Protein AF-0000000074146280 (afdb_homodimer)

Nearest PDB structures (foldseek):
  1ot5-assembly2_B  TM=9.750E-01  e=2.712E-62  Saccharomyces cerevisiae
  4z2a-assembly1_A  TM=9.527E-01  e=1.384E-57  Homo sapiens
  6eqv-assembly1_A  TM=9.516E-01  e=1.555E-57  Homo sapiens
  1p8j-assembly1_A  TM=9.458E-01  e=7.133E-56  Mus musculus
  3wiu-assembly4_A  TM=6.210E-01  e=8.962E-17  Thermococcus kodakarensis KOD1

Secondary structure (DSSP, 8-state):
--HHHHHHHHHHHTTT------GGG-SEEEEEEEE-TT--HHHHHHHHTSEEEEEETTEEEEEEEEEEHHHHTT----GGGSPTTEEEEEE---B--EE--------HHHHHHHHHHT---TTGGG-TTT--SSSTT-S---HHHHHTT-S-TT-EEEEEES---TTSTTTGGGB-STT-EETTTTBS-----STTTTHHHHHHHHHH--SSSSS---SSTT-EEEEEE-TTS-B-HHHHHHHHHTTTTT--EEEE-EES--SS---B---HHHHHHHHHHHHHTTTTT--EEEEE--S-GGGT--GGGBTTTT-TTEEEEEEE-TTSPPPTTPPP-TT--EEEE--BTTB-EEEE-STT-EEEEE-SHHHHHHHHHHHHHHHHHH-TT--HHHHHHHHHHH-B---STTHHHHHTT-B--HHHHHHHHHTPPPPPPEEEEE---EEEEEE----SSSS-EEEEEEEEE-HHHHHHHTEEEEEEEEEEEEE-BS-GGGEEEEEE-TT--EEEEE---TT---SS-EEEEEEEE-TTTT----EEEEEEEEETTTTSS-BEEEEEEEEEEEEESSTTS-----S-TTS------S--------EE--------------------------------------------TT----------------------GGGGGGSGGGTTHHHHHHHTT---------------TT----/--HHHHHHHHHHHTTT------GGG-SEEEEEEEE-TT--HHHHHHHHTSEEEEEETTEEEEEEEEEEHHHHTT----GGGSPTTEEEEEE---B--EE--------HHHHHHHHHHT---GGGGG-TTT--SSSTT-S---HHHHHTT-S-TT-EEEEEES---TTSTTTGGGB-STT-EETTTTBS-----STTTTHHHHHHHHHH--SSSSS---SSTT-EEEEEE-TTS-B-HHHHHHHHHTTTTT--EEEE-EES--SS---B---HHHHHHHHHHHHHGGGGT--EEEEE--S-GGGT--GGGBTTTT-TTEEEEEEE-TTSPPPTTPPP-TT--EEEE--BTTB-EEEE-STT-EEEEE-SHHHHHHHHHHHHHHHHHH-TT--HHHHHHHHHHH-B---STTHHHHHTT-B--HHHHHHHHHTPPPPPPEEEEE---EEEEEE-S--SSSS-EEEEEEEEE-HHHHHHHTEEEEEEEEEEEEE-BS-GGGEEEEEE-TT--EEEEE---TT---SS-EEEEEEEE-TTTT----EEEEEEEEETTTTSS-BEEEEEEEEEEEEESSTTS-----S-TTS----S-S--------EE-------------------------------------------------------------------SGGGS-TTSSTTGGGHHHHHHTT--------SGGGTTSS----

Organism: Schizosaccharomyces japonicus (strain yFS275 / FY16936) (NCBI:txid402676)

InterPro domains:
  IPR000209 Peptidase S8/S53 domain [PF00082] (152-418)
  IPR002884 P domain [PF01483] (482-567)
  IPR002884 P domain [PS51829] (435-574)
  IPR008979 Galactose-binding-like domain superfamily [SSF49785] (435-575)
  IPR015500 Peptidase S8, subtilisin-related [PR00723] (152-171)
  IPR015500 Peptidase S8, subtilisin-related [PR00723] (195-208)
  IPR015500 Peptidase S8, subtilisin-related [PR00723] (367-383)
  IPR022398 Peptidase S8, subtilisin, His-active site [PS00137] (199-209)
  IPR023827 Peptidase S8, subtilisin, Asp-active site [PS00136] (157-168)
  IPR023828 Peptidase S8, subtilisin, Ser-active site [PS00138] (368-378)
  IPR034182 Kexin/furin catalytic domain [cd04059] (119-403)
  IPR036852 Peptidase S8/S53 domain superfamily [G3DSA:3.40.50.200] (110-434)
  IPR036852 Peptidase S8/S53 domain superfamily [SSF52743] (117-432)

pLDDT: mean 77.03, std 29.43, range [13.97, 98.94]

Solvent-accessible surface area (backbone atoms only — not comparable to full-atom values): 77175 Å² total; per-residue (Å²): 117,75,74,64,55,63,59,53,60,62,59,59,69,64,60,69,66,73,69,79,66,62,75,81,71,48,69,50,43,44,31,43,29,38,37,45,89,87,55,68,62,62,63,52,17,59,72,54,56,37,39,69,71,46,62,42,74,96,38,80,48,27,39,33,32,42,24,43,56,84,49,46,84,76,56,82,90,45,79,86,74,48,52,88,47,53,73,45,76,41,76,57,54,80,39,72,64,37,72,28,58,33,63,66,66,68,52,65,72,52,50,49,51,25,64,73,68,66,45,56,26,71,39,46,77,58,22,34,59,62,52,24,83,90,38,73,83,43,32,32,47,41,66,66,37,48,73,73,63,42,34,3,47,92,27,25,40,22,33,56,23,27,8,27,48,43,80,24,81,45,29,40,85,23,49,33,68,85,39,24,31,12,66,73,76,68,42,64,72,15,54,43,80,54,94,80,34,36,61,26,25,30,34,46,16,42,17,19,8,32,82,44,65,73,34,28,58,19,74,8,38,52,14,30,36,16,20,29,12,41,55,83,47,63,37,30,42,69,55,49,15,36,58,68,32,46,40,28,74,60,25,42,30,40,35,30,35,49,40,64,59,53,60,17,52,57,70,52,56,69,44,71,60,26,48,48,21,51,52,46,20,45,54,51,6,45,81,50,36,14,28,34,37,32,22,20,40,38,51,8,23,81,37,43,17,44,28,31,40,27,41,65,27,25,31,93,72,35,46,10,18,23,33,22,16,57,81,71,39,78,34,70,38,42,29,54,16,29,27,32,44,28,10,21,60,23,29,36,94,92,40,38,39,43,21,34,31,53,90,75,37,60,38,67,56,45,13,28,12,26,35,4,19,29,49,48,49,16,45,50,29,25,36,39,41,72,40,73,78,58,29,38,64,40,50,54,49,46,50,48,73,34,25,47,64,65,95,54,89,76,36,45,33,53,25,14,46,10,39,53,33,37,40,46,36,40,56,50,55,73,72,56,74,81,68,54,54,60,28,51,46,67,54,46,70,42,76,63,64,43,70,46,49,56,64,89,90,88,65,66,31,52,41,42,42,44,45,68,38,41,69,66,54,40,60,72,32,33,49,52,33,31,43,41,38,35,41,34,31,28,31,42,21,50,36,38,18,37,34,31,33,33,37,31,41,57,85,69,50,75,37,59,56,36,65,57,10,88,64,17,68,49,51,61,33,41,72,75,39,48,34,27,33,42,75,56,50,66,35,66,78,58,37,48,34,36,41,34,40,33,37,72,54,60,53,79,50,48,39,30,38,42,32,42,24,50,32,44,29,15,33,28,64,50,60,85,74,68,63,83,87,85,70,50,82,80,65,57,84,56,77,50,86,51,87,73,69,80,59,78,58,59,66,53,72,68,76,79,78,82,80,79,79,77,78,71,79,74,74,69,88,81,79,83,79,85,84,81,80,80,85,80,90,82,90,84,90,80,84,79,78,76,83,74,88,76,78,76,72,71,80,79,82,83,76,79,75,96,77,75,88,92,85,86,95,84,92,92,76,100,80,76,86,82,67,65,86,76,58,72,89,68,60,75,71,57,54,72,62,59,65,79,63,56,91,80,67,86,79,78,84,78,86,74,90,87,78,66,102,73,90,91,71,137,119,76,72,66,57,62,60,56,59,62,61,59,69,66,62,70,66,73,68,79,67,63,74,82,72,47,69,51,42,43,32,41,29,38,38,44,87,86,54,68,62,62,64,53,18,59,73,54,56,36,39,68,71,46,62,41,74,94,37,79,49,27,38,34,32,42,23,42,55,84,49,48,84,77,55,81,92,46,78,87,74,47,53,89,48,54,74,46,78,40,77,58,53,81,40,73,65,35,72,26,57,33,63,66,67,69,53,65,71,51,48,48,51,25,64,74,68,67,45,55,26,72,40,46,77,57,22,34,59,61,52,24,84,91,40,73,83,42,32,32,47,41,65,67,38,48,73,74,65,42,34,3,48,94,28,26,41,23,32,56,22,29,9,28,49,44,80,24,81,46,29,40,87,24,50,34,68,83,38,23,30,12,66,74,77,69,43,64,72,17,54,43,78,54,94,80,33,36,59,27,26,29,34,44,16,41,19,19,10,30,82,43,66,74,33,28,60,20,74,8,39,51,14,29,37,16,20,29,12,42,56,83,48,62,39,31,43,69,53,52,15,36,58,67,33,48,38,27,74,61,24,42,30,40,35,29,36,50,41,64,60,52,59,17,53,57,72,51,56,69,45,72,60,25,49,48,22,51,52,47,20,45,53,50,7,46,82,50,35,15,29,34,37,31,21,19,39,37,50,7,23,82,37,45,16,44,27,32,40,27,40,66,27,24,31,93,72,36,45,11,17,23,33,22,17,57,81,71,39,79,33,70,38,39,28,56,18,30,27,32,44,27,11,22,60,25,28,36,94,92,40,38,40,44,23,33,32,52,90,73,38,60,39,66,55,46,13,28,13,26,36,3,20,28,48,48,49,17,46,51,30,26,34,39,42,71,40,73,78,60,29,37,62,40,51,54,50,46,50,49,72,35,25,46,64,66,95,54,90,75,35,43,32,53,25,16,46,10,38,54,33,38,39,47,36,42,57,48,55,76,71,54,73,81,68,54,54,59,28,54,45,67,54,51,71,41,77,64,63,42,69,44,50,58,62,90,92,84,66,66,32,50,40,44,42,44,46,66,39,43,69,66,54,41,62,72,32,34,48,53,33,31,42,41,39,35,42,34,31,29,31,42,20,49,35,36,17,36,34,31,33,34,38,30,40,56,84,67,49,75,39,58,55,36,63,57,9,89,66,18,68,48,54,62,32,40,72,75,41,51,35,26,32,43,78,57,49,67,36,66,77,57,36,50,33,33,44,35,41,32,36,72,54,63,54,78,48,47,37,30,38,41,33,40,24,52,32,44,29,16,33,28,63,50,61,85,73,68,62,83,88,85,67,49,84,79,64,56,84,58,77,57,82,52,84,76,68,80,61,78,60,59,65,51,73,58,71,71,71,73,76,70,73,70,76,68,77,74,82,74,82,77,81,75,82,80,72,80,80,76,82,76,81,86,86,86,82,89,85,88,88,84,89,83,83,89,83,89,80,84,78,86,72,94,64,86,95,79,94,94,77,100,82,85,89,86,94,90,82,97,89,80,66,90,80,62,65,98,73,63,72,95,58,64,83,59,52,43,76,76,60,44,89,64,58,79,68,68,68,80,79,72,73,71,63,77,80,66,70,79,87,68,76,121

Radius of gyration: 44.94 Å; Cα contacts (8 Å, |Δi|>4): 3167; chains: 2; bounding box: 138×124×145 Å

Foldseek 3Di:
DVVVVVVVVVVVVVPPPPPPPDPVPPQKWKKKWFFAPPDDPVQQCVVLVWDWDAADDPHRRITMTIHGPVSNVVDDPDPVPGDHGTDDMDIDDDDDDDDPDCPVPQDVVQVVLCVVVVFQAPCQSQQVQDPPPPAGPLHQQLSVLVVVPQQLAQAEEEEAAAFAQCVAPQRVVQEDQQQEAELVVGGSHRHRDDPPSWLRHQLVFQFAGARDHFWHHHSRNNHHYYYYRDPVDDDDLVSLLCSLQGPLQRHQEYFEEDFPDLQLAAQDARDDSNLVSLLCQQQCGNNRLHHAYEYEQWQNLVQQGESLSTRSQQDLRYAYEYEAESNRDQASRFHQYQSHAFYEYAHDPHFGGWTDTPPSDTDRHHGGSSNGRSSLVNLVSSQCSLPVSHGNVNSSVLSLVQADFDPDPSRCRRGNSHHNHSVSSNVCSNPDDHFFAKWKDKAFWFFDFAKQADDDDDDWRKWKWKDFCAPVNCVVRQFDWFFKKKKWWAKFKQFQLQKWKWKAAQVGDIDTQHHHRPVHRHGRHDGGWMTMGRRRGGHDRGGMMMMMMTGNVRRPMIITTGTMMMMTMHTGNDRVPDDDDDDRPSDDDNDDVPPPPPPPTDTPSDPPPPPPPPPPPPVDDDDDDDDDDDDDDDDDDDDDDDDDDDDDPDDDPDPDDDPDDDDDDDDDDDDDDPPPDPPDVPPDVPPPVPVVPDDDDDDDPDDDDDDDPDDDDD/DVVVVVVVVVVVVVPPPPPPPDPVPPQKWKKKWFFAPPDDPVQQCVVLVWDWDAADDPRRRITMTIHGPVRNVVDDPDCVPGDHGTRDMDIDDDDDDDDPDCPVPQDVVQVVLCVVVVFQAPCQSQQVQDPPPPAGPLHQQLSVLVVVPQQLAQAEEEEAAAFAQCVAPQRVVQEDQQQEAELVVGGSHRHHDDPPSWLSHFLVFQFAGARDHFWHHHSRNNHHYYYYRDPVDDDDLVSLLCSLQRPLQRHQEYFEEDFPDLQLAAQDARDDSNLVSLLCQQQCGNNRLGHAYEYEQWQNLVQQGESLSTRSQQDLRYAYEYEAESNRDQASRFHQYQSHAFYEYAHDPHFGGWTDTHPSDTDRHHGGSSNGRSSLVNLVSSQCSLPVSHGNVNSSVLSLVQADFDPDPSRCRRGNSHHNHSVSSNVCSNPDDHFFAKWKDKDFWFFDFAKQADDDDDDWRKWKWKDFCAPVNCVVRQFDWFFKKKKWWFKFKQFQLQKWKWKAAQVGDIDTQDHHRPVHRHGRHDGGWMGMGRRRGGHDRGGMMMMMMTGNVRRPMIITTGTMMMMTMHTGNDRVPDDDDDDRPSDDDNDDPPPPPPPPTDTPSPPPPPPPCPVPPDPDDDPDDDDDDDPDDDDDDDDDDDDYDYDDDDDDDPDDDDDDDDDDDDDDDDDDDDVPDVPDPVPPVVPPPVPPPPDDPPDPPPPPPDPPDDDPDD

Sequence (1428 aa):
MRLLQSLAAVLLLLAGIGSAQPLDNVPEDLFVASVTEGTSPEALAEFLGGKFVRRMRNLPNYFVYSVPRTQLKKRTLQRRDLPSGVIDVQKQHWKRRYKRDSFALEDPLVLEVREKFDINDPLLSQQWHIINTNAIGHDLNVTGVWEEGYLGENVTVAFVDDGLDFRHADLQDAFSAVGSWDFNDDVPEPLPKLADDTHGTRCAGEVAAAWNDVCGVGIAPKAKVAGLRMLSGPVTDLMESEALNYGFDTNDIYSCSWGPADDGRAMEAPEPATRKALLNGVVNGRNGLGSVFVFASGNGGYYDDNCNFDGYTNSIFSVTVGAVDTEDSWPAYGEYCAAQLVSAYSSGHNRHIVTTNVDETCTHRHGGTSAAAPLGSAVYALALSARPELTWRDIQHITVYSALPFHTDDESHKFGFGKLDAGRFIETAKHWELVKPQTWYITPLMNVNASLSANETDTPHEVHLKFNMTRAMVHQSNIQDLEHVTVRTTIPFSRRGKLQVVLRSPSDVESVLATERPFDENAQGIQDWTFMTVQHWGEKPEGVWTLIVRDLSFGEHHGQVNNWQLGLWGQASNASQTRTLNFDPISPPQNGSLGSIVSSYTYDAGAVSANSTTSSISSSPTASSTTLPNATTNGTNTTSTIPSEESGKDNTTAFASFLGALASSLHRPVVLIVLASVFLCLGLSVILYVLFRKRKSPPPVTEESTNLLRESEVMRLLQSLAAVLLLLAGIGSAQPLDNVPEDLFVASVTEGTSPEALAEFLGGKFVRRMRNLPNYFVYSVPRTQLKKRTLQRRDLPSGVIDVQKQHWKRRYKRDSFALEDPLVLEVREKFDINDPLLSQQWHIINTNAIGHDLNVTGVWEEGYLGENVTVAFVDDGLDFRHADLQDAFSAVGSWDFNDDVPEPLPKLADDTHGTRCAGEVAAAWNDVCGVGIAPKAKVAGLRMLSGPVTDLMESEALNYGFDTNDIYSCSWGPADDGRAMEAPEPATRKALLNGVVNGRNGLGSVFVFASGNGGYYDDNCNFDGYTNSIFSVTVGAVDTEDSWPAYGEYCAAQLVSAYSSGHNRHIVTTNVDETCTHRHGGTSAAAPLGSAVYALALSARPELTWRDIQHITVYSALPFHTDDESHKFGFGKLDAGRFIETAKHWELVKPQTWYITPLMNVNASLSANETDTPHEVHLKFNMTRAMVHQSNIQDLEHVTVRTTIPFSRRGKLQVVLRSPSDVESVLATERPFDENAQGIQDWTFMTVQHWGEKPEGVWTLIVRDLSFGEHHGQVNNWQLGLWGQASNASQTRTLNFDPISPPQNGSLGSIVSSYTYDAGAVSANSTTSSISSSPTASSTTLPNATTNGTNTTSTIPSEESGKDNTTAFASFLGALASSLHRPVVLIVLASVFLCLGLSVILYVLFRKRKSPPPVTEESTNLLRESEV

Structure (mmCIF, N/CA/C/O backbone):
data_AF-0000000074146280-model_v1
#
loop_
_entity.id
_entity.type
_entity.pdbx_description
1 polymer Kexin
#
loop_
_atom_site.group_PDB
_atom_site.id
_atom_site.type_symbol
_atom_site.label_atom_id
_atom_site.label_alt_id
_atom_site.label_comp_id
_atom_site.label_asym_id
_atom_site.label_entity_id
_atom_site.label_seq_id
_atom_site.pdbx_PDB_ins_code
_atom_site.Cartn_x
_atom_site.Cartn_y
_atom_site.Cartn_z
_atom_site.occupancy
_atom_site.B_iso_or_equiv
_atom_site.auth_seq_id
_atom_site.auth_comp_id
_atom_site.auth_asym_id
_atom_site.auth_atom_id
_atom_site.pdbx_PDB_model_num
ATOM 1 N N . MET A 1 1 ? 9.797 32.406 -50.219 1 26.72 1 MET A N 1
ATOM 2 C CA . MET A 1 1 ? 9.344 33.5 -49.375 1 26.72 1 MET A CA 1
ATOM 3 C C . MET A 1 1 ? 8.5 32.969 -48.188 1 26.72 1 MET A C 1
ATOM 5 O O . MET A 1 1 ? 8.508 33.562 -47.125 1 26.72 1 MET A O 1
ATOM 9 N N . ARG A 1 2 ? 7.52 32.062 -48.656 1 32.75 2 ARG A N 1
ATOM 10 C CA . ARG A 1 2 ? 6.516 31.641 -47.688 1 32.75 2 ARG A CA 1
ATOM 11 C C . ARG A 1 2 ? 7.117 30.719 -46.625 1 32.75 2 ARG A C 1
ATOM 13 O O . ARG A 1 2 ? 6.43 30.312 -45.688 1 32.75 2 ARG A O 1
ATOM 20 N N . LEU A 1 3 ? 8.25 30.031 -47 1 36.94 3 LEU A N 1
ATOM 21 C CA . LEU A 1 3 ? 9 29.188 -46.094 1 36.94 3 LEU A CA 1
ATOM 22 C C . LEU A 1 3 ? 9.5 29.984 -44.875 1 36.94 3 LEU A C 1
ATOM 24 O O . LEU A 1 3 ? 9.602 29.469 -43.781 1 36.94 3 LEU A O 1
ATOM 28 N N . LEU A 1 4 ? 9.844 31.328 -45.156 1 40.38 4 LEU A N 1
ATOM 29 C CA . LEU A 1 4 ? 10.453 32.188 -44.156 1 40.38 4 LEU A CA 1
ATOM 30 C C . LEU A 1 4 ? 9.445 32.562 -43.062 1 40.38 4 LEU A C 1
ATOM 32 O O . LEU A 1 4 ? 9.828 33 -41.969 1 40.38 4 LEU A O 1
ATOM 36 N N . GLN A 1 5 ? 8.086 32.531 -43.438 1 39.97 5 GLN A N 1
ATOM 37 C CA . GLN A 1 5 ? 7.113 33.094 -42.5 1 39.97 5 GLN A CA 1
ATOM 38 C C . GLN A 1 5 ? 6.844 32.094 -41.375 1 39.97 5 GLN A C 1
ATOM 40 O O . GLN A 1 5 ? 6.484 32.5 -40.25 1 39.97 5 GLN A O 1
ATOM 45 N N . SER A 1 6 ? 6.84 30.734 -41.75 1 39.75 6 SER A N 1
ATOM 46 C CA . SER A 1 6 ? 6.414 29.797 -40.719 1 39.75 6 SER A CA 1
ATOM 47 C C . SER A 1 6 ? 7.473 29.656 -39.625 1 39.75 6 SER A C 1
ATOM 49 O O . SER A 1 6 ? 7.211 29.078 -38.562 1 39.75 6 SER A O 1
ATOM 51 N N . LEU A 1 7 ? 8.766 29.938 -39.906 1 38.78 7 LEU A N 1
ATOM 52 C CA . LEU A 1 7 ? 9.805 29.859 -38.906 1 38.78 7 LEU A CA 1
ATOM 53 C C . LEU A 1 7 ? 9.617 30.938 -37.844 1 38.78 7 LEU A C 1
ATOM 55 O O . LEU A 1 7 ? 10.047 30.766 -36.688 1 38.78 7 LEU A O 1
ATOM 59 N N . ALA A 1 8 ? 8.945 32.094 -38.188 1 39.09 8 ALA A N 1
ATOM 60 C CA . ALA A 1 8 ? 8.836 33.188 -37.25 1 39.09 8 ALA A CA 1
ATOM 61 C C . ALA A 1 8 ? 7.859 32.875 -36.125 1 39.09 8 ALA A C 1
ATOM 63 O O . ALA A 1 8 ? 8.055 33.312 -35 1 39.09 8 ALA A O 1
ATOM 64 N N . ALA A 1 9 ? 6.785 32.031 -36.469 1 38.03 9 ALA A N 1
ATOM 65 C CA . ALA A 1 9 ? 5.789 31.828 -35.438 1 38.03 9 ALA A CA 1
ATOM 66 C C . ALA A 1 9 ? 6.332 30.953 -34.312 1 38.03 9 ALA A C 1
ATOM 68 O O . ALA A 1 9 ? 5.922 31.078 -33.156 1 38.03 9 ALA A O 1
ATOM 69 N N . VAL A 1 10 ? 7.18 29.922 -34.688 1 38.19 10 VAL A N 1
ATOM 70 C CA . VAL A 1 10 ? 7.695 29.062 -33.625 1 38.19 10 VAL A CA 1
ATOM 71 C C . VAL A 1 10 ? 8.609 29.859 -32.719 1 38.19 10 VAL A C 1
ATOM 73 O O . VAL A 1 10 ? 8.742 29.531 -31.531 1 38.19 10 VAL A O 1
ATOM 76 N N . LEU A 1 11 ? 9.336 30.891 -33.25 1 34.72 11 LEU A N 1
ATOM 77 C CA . LEU A 1 11 ? 10.25 31.656 -32.406 1 34.72 11 LEU A CA 1
ATOM 78 C C . LEU A 1 11 ? 9.484 32.469 -31.359 1 34.72 11 LEU A C 1
ATOM 80 O O . LEU A 1 11 ? 10.031 32.812 -30.312 1 34.72 11 LEU A O 1
ATOM 84 N N . LEU A 1 12 ? 8.211 32.844 -31.688 1 33.5 12 LEU A N 1
ATOM 85 C CA . LEU A 1 12 ? 7.531 33.688 -30.703 1 33.5 12 LEU A CA 1
ATOM 86 C C . LEU A 1 12 ? 7.105 32.875 -29.484 1 33.5 12 LEU A C 1
ATOM 88 O O . LEU A 1 12 ? 6.828 33.438 -28.422 1 33.5 12 LEU A O 1
ATOM 92 N N . LEU A 1 13 ? 6.809 31.547 -29.688 1 32.97 13 LEU A N 1
ATOM 93 C CA . LEU A 1 13 ? 6.281 30.844 -28.516 1 32.97 13 LEU A CA 1
ATOM 94 C C . LEU A 1 13 ? 7.379 30.594 -27.484 1 32.97 13 LEU A C 1
ATOM 96 O O . LEU A 1 13 ? 7.098 30.156 -26.375 1 32.97 13 LEU A O 1
ATOM 100 N N . LEU A 1 14 ? 8.664 30.594 -27.906 1 32.34 14 LEU A N 1
ATOM 101 C CA . LEU A 1 14 ? 9.695 30.328 -26.906 1 32.34 14 LEU A CA 1
ATOM 102 C C . LEU A 1 14 ? 9.836 31.516 -25.953 1 32.34 14 LEU A C 1
ATOM 104 O O . LEU A 1 14 ? 10.656 31.484 -25.031 1 32.34 14 LEU A O 1
ATOM 108 N N . ALA A 1 15 ? 9.406 32.719 -26.297 1 31.88 15 ALA A N 1
ATOM 109 C CA . ALA A 1 15 ? 9.812 33.906 -25.516 1 31.88 15 ALA A CA 1
ATOM 110 C C . ALA A 1 15 ? 9.148 33.906 -24.141 1 31.88 15 ALA A C 1
ATOM 112 O O . ALA A 1 15 ? 9.539 34.656 -23.25 1 31.88 15 ALA A O 1
ATOM 113 N N . GLY A 1 16 ? 7.918 33.312 -24.125 1 31.55 16 GLY A N 1
ATOM 114 C CA . GLY A 1 16 ? 7.281 33.719 -22.891 1 31.55 16 GLY A CA 1
ATOM 115 C C . GLY A 1 16 ? 7.785 32.938 -21.672 1 31.55 16 GLY A C 1
ATOM 116 O O . GLY A 1 16 ? 6.992 32.5 -20.859 1 31.55 16 GLY A O 1
ATOM 117 N N . ILE A 1 17 ? 8.883 32.219 -21.875 1 33.31 17 ILE A N 1
ATOM 118 C CA . ILE A 1 17 ? 9.328 31.703 -20.594 1 33.31 17 ILE A CA 1
ATOM 119 C C . ILE A 1 17 ? 9.641 32.844 -19.641 1 33.31 17 ILE A C 1
ATOM 121 O O . ILE A 1 17 ? 10.602 33.594 -19.859 1 33.31 17 ILE A O 1
ATOM 125 N N . GLY A 1 18 ? 8.68 33.531 -19.109 1 30.58 18 GLY A N 1
ATOM 126 C CA . GLY A 1 18 ? 8.93 34.531 -18.062 1 30.58 18 GLY A CA 1
ATOM 127 C C . GLY A 1 18 ? 9.906 34.031 -17.016 1 30.58 18 GLY A C 1
ATOM 128 O O . GLY A 1 18 ? 9.688 33 -16.391 1 30.58 18 GLY A O 1
ATOM 129 N N . SER A 1 19 ? 11.195 34.219 -17.188 1 31.23 19 SER A N 1
ATOM 130 C CA . SER A 1 19 ? 12.227 34.156 -16.156 1 31.23 19 SER A CA 1
ATOM 131 C C . SER A 1 19 ? 11.734 34.75 -14.836 1 31.23 19 SER A C 1
ATOM 133 O O . SER A 1 19 ? 11.172 35.844 -14.82 1 31.23 19 SER A O 1
ATOM 135 N N . ALA A 1 20 ? 11.414 33.938 -13.852 1 36.22 20 ALA A N 1
ATOM 136 C CA . ALA A 1 20 ? 11.375 34.469 -12.5 1 36.22 20 ALA A CA 1
ATOM 137 C C . ALA A 1 20 ? 12.555 35.406 -12.25 1 36.22 20 ALA A C 1
ATOM 139 O O . ALA A 1 20 ? 13.711 35 -12.289 1 36.22 20 ALA A O 1
ATOM 140 N N . GLN A 1 21 ? 12.539 36.594 -12.68 1 36.5 21 GLN A N 1
ATOM 141 C CA . GLN A 1 21 ? 13.57 37.562 -12.344 1 36.5 21 GLN A CA 1
ATOM 142 C C . GLN A 1 21 ? 14.016 37.406 -10.891 1 36.5 21 GLN A C 1
ATOM 144 O O . GLN A 1 21 ? 13.188 37.25 -9.992 1 36.5 21 GLN A O 1
ATOM 149 N N . PRO A 1 22 ? 15.219 37.031 -10.641 1 41.16 22 PRO A N 1
ATOM 150 C CA . PRO A 1 22 ? 15.711 37.031 -9.258 1 41.16 22 PRO A CA 1
ATOM 151 C C . PRO A 1 22 ? 15.281 38.281 -8.484 1 41.16 22 PRO A C 1
ATOM 153 O O . PRO A 1 22 ? 15.367 39.406 -9 1 41.16 22 PRO A O 1
ATOM 156 N N . LEU A 1 23 ? 14.406 38.094 -7.5 1 43.5 23 LEU A N 1
ATOM 157 C CA . LEU A 1 23 ? 13.906 39.156 -6.617 1 43.5 23 LEU A CA 1
ATOM 158 C C . LEU A 1 23 ? 15.039 40.094 -6.207 1 43.5 23 LEU A C 1
ATOM 160 O O . LEU A 1 23 ? 14.781 41.25 -5.832 1 43.5 23 LEU A O 1
ATOM 164 N N . ASP A 1 24 ? 16.219 39.562 -6.18 1 44.78 24 ASP A N 1
ATOM 165 C CA . ASP A 1 24 ? 17.297 40.469 -5.758 1 44.78 24 ASP A CA 1
ATOM 166 C C . ASP A 1 24 ? 17.5 41.594 -6.773 1 44.78 24 ASP A C 1
ATOM 168 O O . ASP A 1 24 ? 18.109 42.625 -6.461 1 44.78 24 ASP A O 1
ATOM 172 N N . ASN A 1 25 ? 17.078 41.344 -7.973 1 48.97 25 ASN A N 1
ATOM 173 C CA . ASN A 1 25 ? 17.469 42.344 -8.93 1 48.97 25 ASN A CA 1
ATOM 174 C C . ASN A 1 25 ? 16.469 43.5 -8.984 1 48.97 25 ASN A C 1
ATOM 176 O O . ASN A 1 25 ? 16.406 44.25 -9.961 1 48.97 25 ASN A O 1
ATOM 180 N N . VAL A 1 26 ? 15.508 43.375 -8.07 1 56.53 26 VAL A N 1
ATOM 181 C CA . VAL A 1 26 ? 14.609 44.531 -8.172 1 56.53 26 VAL A CA 1
ATOM 182 C C . VAL A 1 26 ? 15.25 45.75 -7.504 1 56.53 26 VAL A C 1
ATOM 184 O O . VAL A 1 26 ? 15.562 45.719 -6.309 1 56.53 26 VAL A O 1
ATOM 187 N N . PRO A 1 27 ? 15.656 46.75 -8.148 1 73.94 27 PRO A N 1
ATOM 188 C CA . PRO A 1 27 ? 16.328 47.969 -7.656 1 73.94 27 PRO A CA 1
ATOM 189 C C . PRO A 1 27 ? 15.516 48.688 -6.602 1 73.94 27 PRO A C 1
ATOM 191 O O . PRO A 1 27 ? 15.977 49.688 -6.051 1 73.94 27 PRO A O 1
ATOM 194 N N . GLU A 1 28 ? 14.32 48.156 -6.191 1 86.38 28 GLU A N 1
ATOM 195 C CA . GLU A 1 28 ? 13.469 48.844 -5.223 1 86.38 28 GLU A CA 1
ATOM 196 C C . GLU A 1 28 ? 13.148 47.938 -4.039 1 86.38 28 GLU A C 1
ATOM 198 O O . GLU A 1 28 ? 13.07 46.719 -4.184 1 86.38 28 GLU A O 1
ATOM 203 N N . ASP A 1 29 ? 13.109 48.5 -2.877 1 89.56 29 ASP A N 1
ATOM 204 C CA . ASP A 1 29 ? 12.633 47.844 -1.67 1 89.56 29 ASP A CA 1
ATOM 205 C C . ASP A 1 29 ? 11.188 48.219 -1.372 1 89.56 29 ASP A C 1
ATOM 207 O O . ASP A 1 29 ? 10.781 49.344 -1.585 1 89.56 29 ASP A O 1
ATOM 211 N N . LEU A 1 30 ? 10.461 47.25 -0.977 1 91.81 30 LEU A N 1
ATOM 212 C CA . LEU A 1 30 ? 9.07 47.5 -0.616 1 91.81 30 LEU A CA 1
ATOM 213 C C . LEU A 1 30 ? 8.945 47.812 0.874 1 91.81 30 LEU A C 1
ATOM 215 O O . LEU A 1 30 ? 9.672 47.219 1.691 1 91.81 30 LEU A O 1
ATOM 219 N N . PHE A 1 31 ? 8.094 48.719 1.18 1 93.25 31 PHE A N 1
ATOM 220 C CA . PHE A 1 31 ? 7.754 49.062 2.553 1 93.25 31 PHE A CA 1
ATOM 221 C C . PHE A 1 31 ? 6.246 49 2.771 1 93.25 31 PHE A C 1
ATOM 223 O O . PHE A 1 31 ? 5.469 49.344 1.873 1 93.25 31 PHE A O 1
ATOM 230 N N . VAL A 1 32 ? 5.84 48.562 3.924 1 94.75 32 VAL A N 1
ATOM 231 C CA . VAL A 1 32 ? 4.445 48.594 4.355 1 94.75 32 VAL A CA 1
ATOM 232 C C . VAL A 1 32 ? 4.305 49.562 5.547 1 94.75 32 VAL A C 1
ATOM 234 O O . VAL A 1 32 ? 5.074 49.469 6.508 1 94.75 32 VAL A O 1
ATOM 237 N N . ALA A 1 33 ? 3.387 50.469 5.414 1 94.31 33 ALA A N 1
ATOM 238 C CA . ALA A 1 33 ? 3.162 51.438 6.488 1 94.31 33 ALA A CA 1
ATOM 239 C C . ALA A 1 33 ? 1.731 51.344 7.012 1 94.31 33 ALA A C 1
ATOM 241 O O . ALA A 1 33 ? 0.785 51.188 6.234 1 94.31 33 ALA A O 1
ATOM 242 N N . SER A 1 34 ? 1.599 51.281 8.297 1 92.81 34 SER A N 1
ATOM 243 C CA . SER A 1 34 ? 0.293 51.438 8.93 1 92.81 34 SER A CA 1
ATOM 244 C C . SER A 1 34 ? 0 52.875 9.266 1 92.81 34 SER A C 1
ATOM 246 O O . SER A 1 34 ? 0.868 53.594 9.773 1 92.81 34 SER A O 1
ATOM 248 N N . VAL A 1 35 ? -1.246 53.312 8.922 1 92.94 35 VAL A N 1
ATOM 249 C CA . VAL A 1 35 ? -1.574 54.75 9.07 1 92.94 35 VAL A CA 1
ATOM 250 C C . VAL A 1 35 ? -2.932 54.875 9.75 1 92.94 35 VAL A C 1
ATOM 252 O O . VAL A 1 35 ? -3.713 53.938 9.805 1 92.94 35 VAL A O 1
ATOM 255 N N . THR A 1 36 ? -3.096 55.969 10.359 1 91.12 36 THR A N 1
ATOM 256 C CA . THR A 1 36 ? -4.418 56.281 10.891 1 91.12 36 THR A CA 1
ATOM 257 C C . THR A 1 36 ? -5.391 56.594 9.75 1 91.12 36 THR A C 1
ATOM 259 O O . THR A 1 36 ? -4.977 56.906 8.641 1 91.12 36 THR A O 1
ATOM 262 N N . GLU A 1 37 ? -6.66 56.438 10.062 1 89 37 GLU A N 1
ATOM 263 C CA . GLU A 1 37 ? -7.691 56.656 9.062 1 89 37 GLU A CA 1
ATOM 264 C C . GLU A 1 37 ? -7.598 58.094 8.5 1 89 37 GLU A C 1
ATOM 266 O O . GLU A 1 37 ? -7.387 59.031 9.242 1 89 37 GLU A O 1
ATOM 271 N N . GLY A 1 38 ? -7.633 58.188 7.219 1 86.06 38 GLY A N 1
ATOM 272 C CA . GLY A 1 38 ? -7.68 59.5 6.555 1 86.06 38 GLY A CA 1
ATOM 273 C C . GLY A 1 38 ? -6.309 60 6.16 1 86.06 38 GLY A C 1
ATOM 274 O O . GLY A 1 38 ? -6.195 61.031 5.473 1 86.06 38 GLY A O 1
ATOM 275 N N . THR A 1 39 ? -5.301 59.312 6.512 1 91.44 39 THR A N 1
ATOM 276 C CA . THR A 1 39 ? -3.943 59.719 6.188 1 91.44 39 THR A CA 1
ATOM 277 C C . THR A 1 39 ? -3.688 59.594 4.688 1 91.44 39 THR A C 1
ATOM 279 O O . THR A 1 39 ? -4.047 58.594 4.062 1 91.44 39 THR A O 1
ATOM 282 N N . SER A 1 40 ? -3.111 60.656 4.105 1 90.62 40 SER A N 1
ATOM 283 C CA . SER A 1 40 ? -2.752 60.625 2.691 1 90.62 40 SER A CA 1
ATOM 284 C C . SER A 1 40 ? -1.44 59.875 2.469 1 90.62 40 SER A C 1
ATOM 286 O O . SER A 1 40 ? -0.495 60.031 3.246 1 90.62 40 SER A O 1
ATOM 288 N N . PRO A 1 41 ? -1.37 59.094 1.412 1 93.44 41 PRO A N 1
ATOM 289 C CA . PRO A 1 41 ? -0.17 58.281 1.182 1 93.44 41 PRO A CA 1
ATOM 290 C C . PRO A 1 41 ? 1.006 59.125 0.663 1 93.44 41 PRO A C 1
ATOM 292 O O . PRO A 1 41 ? 2.158 58.688 0.76 1 93.44 41 PRO A O 1
ATOM 295 N N . GLU A 1 42 ? 0.797 60.312 0.196 1 93 42 GLU A N 1
ATOM 296 C CA . GLU A 1 42 ? 1.813 61.094 -0.515 1 93 42 GLU A CA 1
ATOM 297 C C . GLU A 1 42 ? 2.896 61.594 0.438 1 93 42 GLU A C 1
ATOM 299 O O . GLU A 1 42 ? 4.078 61.594 0.089 1 93 42 GLU A O 1
ATOM 304 N N . ALA A 1 43 ? 2.523 61.969 1.57 1 90.31 43 ALA A N 1
ATOM 305 C CA . ALA A 1 43 ? 3.479 62.531 2.525 1 90.31 43 ALA A CA 1
ATOM 306 C C . ALA A 1 43 ? 4.551 61.5 2.887 1 90.31 43 ALA A C 1
ATOM 308 O O . ALA A 1 43 ? 5.738 61.844 2.963 1 90.31 43 ALA A O 1
ATOM 309 N N . LEU A 1 44 ? 4.141 60.375 3.168 1 91.69 44 LEU A N 1
ATOM 310 C CA . LEU A 1 44 ? 5.105 59.344 3.523 1 91.69 44 LEU A CA 1
ATOM 311 C C . LEU A 1 44 ? 5.949 58.938 2.316 1 91.69 44 LEU A C 1
ATOM 313 O O . LEU A 1 44 ? 7.133 58.625 2.459 1 91.69 44 LEU A O 1
ATOM 317 N N . ALA A 1 45 ? 5.359 58.906 1.122 1 93.06 45 ALA A N 1
ATOM 318 C CA . ALA A 1 45 ? 6.125 58.594 -0.09 1 93.06 45 ALA A CA 1
ATOM 319 C C . ALA A 1 45 ? 7.281 59.594 -0.258 1 93.06 45 ALA A C 1
ATOM 321 O O . ALA A 1 45 ? 8.398 59.188 -0.592 1 93.06 45 ALA A O 1
ATOM 322 N N . GLU A 1 46 ? 6.977 60.781 -0.041 1 88.75 46 GLU A N 1
ATOM 323 C CA . GLU A 1 46 ? 7.996 61.812 -0.138 1 88.75 46 GLU A CA 1
ATOM 324 C C . GLU A 1 46 ? 9.07 61.625 0.93 1 88.75 46 GLU A C 1
ATOM 326 O O . GLU A 1 46 ? 10.258 61.781 0.653 1 88.75 46 GLU A O 1
ATOM 331 N N . PHE A 1 47 ? 8.609 61.375 2.061 1 88.88 47 PHE A N 1
ATOM 332 C CA . PHE A 1 47 ? 9.523 61.188 3.176 1 88.88 47 PHE A CA 1
ATOM 333 C C . PHE A 1 47 ? 10.477 60.031 2.889 1 88.88 47 PHE A C 1
ATOM 335 O O . PHE A 1 47 ? 11.672 60.125 3.166 1 88.88 47 PHE A O 1
ATOM 342 N N . LEU A 1 48 ? 9.961 58.906 2.293 1 89.94 48 LEU A N 1
ATOM 343 C CA . LEU A 1 48 ? 10.742 57.688 2.018 1 89.94 48 LEU A CA 1
ATOM 344 C C . LEU A 1 48 ? 11.57 57.875 0.744 1 89.94 48 LEU A C 1
ATOM 346 O O . LEU A 1 48 ? 12.531 57.125 0.518 1 89.94 48 LEU A O 1
ATOM 350 N N . GLY A 1 49 ? 11.281 58.906 0.016 1 87.94 49 GLY A N 1
ATOM 351 C CA . GLY A 1 49 ? 11.914 59.094 -1.278 1 87.94 49 GLY A CA 1
ATOM 352 C C . GLY A 1 49 ? 11.484 58.031 -2.303 1 87.94 49 GLY A C 1
ATOM 353 O O . GLY A 1 49 ? 12.289 57.594 -3.129 1 87.94 49 GLY A O 1
ATOM 354 N N . GLY A 1 50 ? 10.328 57.562 -2.154 1 91.88 50 GLY A N 1
ATOM 355 C CA . GLY A 1 50 ? 9.82 56.531 -3.045 1 91.88 50 GLY A CA 1
ATOM 356 C C . GLY A 1 50 ? 8.438 56.844 -3.582 1 91.88 50 GLY A C 1
ATOM 357 O O . GLY A 1 50 ? 8.102 58 -3.834 1 91.88 50 GLY A O 1
ATOM 358 N N . LYS A 1 51 ? 7.668 55.781 -3.918 1 93.75 51 LYS A N 1
ATOM 359 C CA . LYS A 1 51 ? 6.344 55.938 -4.516 1 93.75 51 LYS A CA 1
ATOM 360 C C . LYS A 1 51 ? 5.305 55.094 -3.789 1 93.75 51 LYS A C 1
ATOM 362 O O . LYS A 1 51 ? 5.594 53.969 -3.387 1 93.75 51 LYS A O 1
ATOM 367 N N . PHE A 1 52 ? 4.168 55.75 -3.633 1 95.12 52 PHE A N 1
ATOM 368 C CA . PHE A 1 52 ? 3.012 54.969 -3.176 1 95.12 52 PHE A CA 1
ATOM 369 C C . PHE A 1 52 ? 2.559 54 -4.242 1 95.12 52 PHE A C 1
ATOM 371 O O . PHE A 1 52 ? 2.314 54.375 -5.387 1 95.12 52 PHE A O 1
ATOM 378 N N . VAL A 1 53 ? 2.49 52.719 -3.898 1 94.62 53 VAL A N 1
ATOM 379 C CA . VAL A 1 53 ? 2.113 51.688 -4.859 1 94.62 53 VAL A CA 1
ATOM 380 C C . VAL A 1 53 ? 0.609 51.438 -4.785 1 94.62 53 VAL A C 1
ATOM 382 O O . VAL A 1 53 ? -0.101 51.594 -5.781 1 94.62 53 VAL A O 1
ATOM 385 N N . ARG A 1 54 ? 0.12 51.062 -3.588 1 93.62 54 ARG A N 1
ATOM 386 C CA . ARG A 1 54 ? -1.295 50.75 -3.379 1 93.62 54 ARG A CA 1
ATOM 387 C C . ARG A 1 54 ? -1.592 50.531 -1.902 1 93.62 54 ARG A C 1
ATOM 389 O O . ARG A 1 54 ? -0.673 50.406 -1.087 1 93.62 54 ARG A O 1
ATOM 396 N N . ARG A 1 55 ? -2.869 50.5 -1.588 1 93.5 55 ARG A N 1
ATOM 397 C CA . ARG A 1 55 ? -3.309 49.969 -0.295 1 93.5 55 ARG A CA 1
ATOM 398 C C . ARG A 1 55 ? -3.275 48.438 -0.272 1 93.5 55 ARG A C 1
ATOM 400 O O . ARG A 1 55 ? -3.441 47.812 -1.31 1 93.5 55 ARG A O 1
ATOM 407 N N . MET A 1 56 ? -3.004 47.969 0.894 1 93.25 56 MET A N 1
ATOM 408 C CA . MET A 1 56 ? -3.039 46.5 1.018 1 93.25 56 MET A CA 1
ATOM 409 C C . MET A 1 56 ? -4.461 46 0.835 1 93.25 56 MET A C 1
ATOM 411 O O . MET A 1 56 ? -5.426 46.656 1.193 1 93.25 56 MET A O 1
ATOM 415 N N . ARG A 1 57 ? -4.5 44.75 0.287 1 88.31 57 ARG A N 1
ATOM 416 C CA . ARG A 1 57 ? -5.797 44.125 0.095 1 88.31 57 ARG A CA 1
ATOM 417 C C . ARG A 1 57 ? -6.449 43.781 1.434 1 88.31 57 ARG A C 1
ATOM 419 O O . ARG A 1 57 ? -5.848 43.125 2.281 1 88.31 57 ARG A O 1
ATOM 426 N N . ASN A 1 58 ? -7.66 44.312 1.735 1 88 58 ASN A N 1
ATOM 427 C CA . ASN A 1 58 ? -8.516 44 2.875 1 88 58 ASN A CA 1
ATOM 428 C C . ASN A 1 58 ? -7.98 44.625 4.164 1 88 58 ASN A C 1
ATOM 430 O O . ASN A 1 58 ? -8.438 44.281 5.258 1 88 58 ASN A O 1
ATOM 434 N N . LEU A 1 59 ? -6.91 45.375 4.121 1 91 59 LEU A N 1
ATOM 435 C CA . LEU A 1 59 ? -6.398 46.219 5.215 1 91 59 LEU A CA 1
ATOM 436 C C . LEU A 1 59 ? -6.223 47.656 4.77 1 91 59 LEU A C 1
ATOM 438 O O . LEU A 1 59 ? -5.102 48.094 4.477 1 91 59 LEU A O 1
ATOM 442 N N . PRO A 1 60 ? -7.254 48.344 4.793 1 86.56 60 PRO A N 1
ATOM 443 C CA . PRO A 1 60 ? -7.258 49.656 4.137 1 86.56 60 PRO A CA 1
ATOM 444 C C . PRO A 1 60 ? -6.293 50.656 4.793 1 86.56 60 PRO A C 1
ATOM 446 O O . PRO A 1 60 ? -5.848 51.594 4.148 1 86.56 60 PRO A O 1
ATOM 449 N N . ASN A 1 61 ? -5.906 50.469 6.004 1 90.25 61 ASN A N 1
ATOM 450 C CA . ASN A 1 61 ? -5.02 51.406 6.688 1 90.25 61 ASN A CA 1
ATOM 451 C C . ASN A 1 61 ? -3.557 51 6.551 1 90.25 61 ASN A C 1
ATOM 453 O O . ASN A 1 61 ? -2.699 51.469 7.289 1 90.25 61 ASN A O 1
ATOM 457 N N . TYR A 1 62 ? -3.336 50.125 5.656 1 93.75 62 TYR A N 1
ATOM 458 C CA . TYR A 1 62 ? -1.968 49.719 5.355 1 93.75 62 TYR A CA 1
ATOM 459 C C . TYR A 1 62 ? -1.602 50.062 3.918 1 93.75 62 TYR A C 1
ATOM 461 O O . TYR A 1 62 ? -2.33 49.719 2.982 1 93.75 62 TYR A O 1
ATOM 469 N N . PHE A 1 63 ? -0.502 50.812 3.754 1 95.69 63 PHE A N 1
ATOM 470 C CA . PHE A 1 63 ? -0.057 51.281 2.447 1 95.69 63 PHE A CA 1
ATOM 471 C C . PHE A 1 63 ? 1.246 50.625 2.041 1 95.69 63 PHE A C 1
ATOM 473 O O . PHE A 1 63 ? 2.117 50.375 2.881 1 95.69 63 PHE A O 1
ATOM 480 N N . VAL A 1 64 ? 1.362 50.312 0.763 1 95.12 64 VAL A N 1
ATOM 481 C CA . VAL A 1 64 ? 2.574 49.719 0.203 1 95.12 64 VAL A CA 1
ATOM 482 C C . VAL A 1 64 ? 3.355 50.781 -0.571 1 95.12 64 VAL A C 1
ATOM 484 O O . VAL A 1 64 ? 2.785 51.5 -1.39 1 95.12 64 VAL A O 1
ATOM 487 N N . TYR A 1 65 ? 4.629 50.875 -0.279 1 94 65 TYR A N 1
ATOM 488 C CA . TYR A 1 65 ? 5.504 51.812 -0.949 1 94 65 TYR A CA 1
ATOM 489 C C . TYR A 1 65 ? 6.68 51.125 -1.612 1 94 65 TYR A C 1
ATOM 491 O O . TYR A 1 65 ? 7.145 50.094 -1.126 1 94 65 TYR A O 1
ATOM 499 N N . SER A 1 66 ? 7.066 51.594 -2.717 1 93.25 66 SER A N 1
ATOM 500 C CA . SER A 1 66 ? 8.297 51.188 -3.383 1 93.25 66 SER A CA 1
ATOM 501 C C . SER A 1 66 ? 9.359 52.281 -3.291 1 93.25 66 SER A C 1
ATOM 503 O O . SER A 1 66 ? 9.117 53.406 -3.668 1 93.25 66 SER A O 1
ATOM 505 N N . VAL A 1 67 ? 10.508 51.875 -2.703 1 91.81 67 VAL A N 1
ATOM 506 C CA . VAL A 1 67 ? 11.586 52.844 -2.488 1 91.81 67 VAL A CA 1
ATOM 507 C C . VAL A 1 67 ? 12.859 52.344 -3.172 1 91.81 67 VAL A C 1
ATOM 509 O O . VAL A 1 67 ? 13.336 51.25 -2.896 1 91.81 67 VAL A O 1
ATOM 512 N N . PRO A 1 68 ? 13.398 53.125 -4.035 1 87.56 68 PRO A N 1
ATOM 513 C CA . PRO A 1 68 ? 14.68 52.75 -4.629 1 87.56 68 PRO A CA 1
ATOM 514 C C . PRO A 1 68 ? 15.781 52.562 -3.588 1 87.56 68 PRO A C 1
ATOM 516 O O . PRO A 1 68 ? 15.898 53.344 -2.652 1 87.56 68 PRO A O 1
ATOM 519 N N . ARG A 1 69 ? 16.578 51.5 -3.684 1 82 69 ARG A N 1
ATOM 520 C CA . ARG A 1 69 ? 17.625 51.156 -2.719 1 82 69 ARG A CA 1
ATOM 521 C C . ARG A 1 69 ? 18.625 52.281 -2.553 1 82 69 ARG A C 1
ATOM 523 O O . ARG A 1 69 ? 19.219 52.438 -1.483 1 82 69 ARG A O 1
ATOM 530 N N . THR A 1 70 ? 18.828 53.062 -3.492 1 78.5 70 THR A N 1
ATOM 531 C CA . THR A 1 70 ? 19.766 54.188 -3.467 1 78.5 70 THR A CA 1
ATOM 532 C C . THR A 1 70 ? 19.297 55.281 -2.531 1 78.5 70 THR A C 1
ATOM 534 O O . THR A 1 70 ? 20.094 56.031 -1.982 1 78.5 70 THR A O 1
ATOM 537 N N . GLN A 1 71 ? 18.016 55.375 -2.312 1 71.06 71 GLN A N 1
ATOM 538 C CA . GLN A 1 71 ? 17.438 56.406 -1.499 1 71.06 71 GLN A CA 1
ATOM 539 C C . GLN A 1 71 ? 17.453 56.062 -0.019 1 71.06 71 GLN A C 1
ATOM 541 O O . GLN A 1 71 ? 17.484 56.938 0.845 1 71.06 71 GLN A O 1
ATOM 546 N N . LEU A 1 72 ? 17.25 54.719 0.377 1 65.12 72 LEU A N 1
ATOM 547 C CA . LEU A 1 72 ? 17.141 54.25 1.76 1 65.12 72 LEU A CA 1
ATOM 548 C C . LEU A 1 72 ? 18.438 54.469 2.518 1 65.12 72 LEU A C 1
ATOM 550 O O . LEU A 1 72 ? 18.438 54.625 3.742 1 65.12 72 LEU A O 1
ATOM 554 N N . LYS A 1 73 ? 19.75 54.188 1.969 1 56.22 73 LYS A N 1
ATOM 555 C CA . LYS A 1 73 ? 21.016 54.344 2.68 1 56.22 73 LYS A CA 1
ATOM 556 C C . LYS A 1 73 ? 21.047 55.656 3.479 1 56.22 73 LYS A C 1
ATOM 558 O O . LYS A 1 73 ? 21.719 55.75 4.508 1 56.22 73 LYS A O 1
ATOM 563 N N . LYS A 1 74 ? 20.25 56.562 3.164 1 51.53 74 LYS A N 1
ATOM 564 C CA . LYS A 1 74 ? 20.422 57.906 3.723 1 51.53 74 LYS A CA 1
ATOM 565 C C . LYS A 1 74 ? 19.438 58.156 4.871 1 51.53 74 LYS A C 1
ATOM 567 O O . LYS A 1 74 ? 19.562 59.156 5.59 1 51.53 74 LYS A O 1
ATOM 572 N N . ARG A 1 75 ? 18.359 57.25 5.102 1 56.12 75 ARG A N 1
ATOM 573 C CA . ARG A 1 75 ? 17.328 57.656 6.062 1 56.12 75 ARG A CA 1
ATOM 574 C C . ARG A 1 75 ? 17.125 56.562 7.105 1 56.12 75 ARG A C 1
ATOM 576 O O . ARG A 1 75 ? 17.031 55.375 6.766 1 56.12 75 ARG A O 1
ATOM 583 N N . THR A 1 76 ? 17.594 56.781 8.312 1 57.91 76 THR A N 1
ATOM 584 C CA . THR A 1 76 ? 17.203 55.906 9.422 1 57.91 76 THR A CA 1
ATOM 585 C C . THR A 1 76 ? 15.719 56.094 9.742 1 57.91 76 THR A C 1
ATOM 587 O O . THR A 1 76 ? 15.281 57.219 10.055 1 57.91 76 THR A O 1
ATOM 590 N N . LEU A 1 77 ? 14.852 55.125 9.352 1 70.44 77 LEU A N 1
ATOM 591 C CA . LEU A 1 77 ? 13.422 55.219 9.602 1 70.44 77 LEU A CA 1
ATOM 592 C C . LEU A 1 77 ? 13.125 55.188 11.094 1 70.44 77 LEU A C 1
ATOM 594 O O . LEU A 1 77 ? 13.07 54.125 11.688 1 70.44 77 LEU A O 1
ATOM 598 N N . GLN A 1 78 ? 13.367 56.375 11.812 1 71.88 78 GLN A N 1
ATOM 599 C CA . GLN A 1 78 ? 12.977 56.469 13.219 1 71.88 78 GLN A CA 1
ATOM 600 C C . GLN A 1 78 ? 11.523 56.906 13.352 1 71.88 78 GLN A C 1
ATOM 602 O O . GLN A 1 78 ? 11.031 57.719 12.57 1 71.88 78 GLN A O 1
ATOM 607 N N . ARG A 1 79 ? 10.859 56.312 14.203 1 76.62 79 ARG A N 1
ATOM 608 C CA . ARG A 1 79 ? 9.438 56.562 14.422 1 76.62 79 ARG A CA 1
ATOM 609 C C . ARG A 1 79 ? 9.148 58.031 14.594 1 76.62 79 ARG A C 1
ATOM 611 O O . ARG A 1 79 ? 8.133 58.562 14.109 1 76.62 79 ARG A O 1
ATOM 618 N N . ARG A 1 80 ? 10.102 58.75 15.266 1 76.38 80 ARG A N 1
ATOM 619 C CA . ARG A 1 80 ? 9.883 60.156 15.586 1 76.38 80 ARG A CA 1
ATOM 620 C C . ARG A 1 80 ? 9.883 61 14.32 1 76.38 80 ARG A C 1
ATOM 622 O O . ARG A 1 80 ? 9.312 62.094 14.297 1 76.38 80 ARG A O 1
ATOM 629 N N . ASP A 1 81 ? 10.469 60.531 13.312 1 81.25 81 ASP A N 1
ATOM 630 C CA . ASP A 1 81 ? 10.625 61.312 12.102 1 81.25 81 ASP A CA 1
ATOM 631 C C . ASP A 1 81 ? 9.508 61.031 11.102 1 81.25 81 ASP A C 1
ATOM 633 O O . ASP A 1 81 ? 9.414 61.688 10.062 1 81.25 81 ASP A O 1
ATOM 637 N N . LEU A 1 82 ? 8.609 60.156 11.5 1 87.94 82 LEU A N 1
ATOM 638 C CA . LEU A 1 82 ? 7.559 59.781 10.562 1 87.94 82 LEU A CA 1
ATOM 639 C C . LEU A 1 82 ? 6.492 60.875 10.453 1 87.94 82 LEU A C 1
ATOM 641 O O . LEU A 1 82 ? 6.188 61.531 11.445 1 87.94 82 LEU A O 1
ATOM 645 N N . PRO A 1 83 ? 6.023 61.062 9.273 1 88.56 83 PRO A N 1
ATOM 646 C CA . PRO A 1 83 ? 4.938 62.031 9.109 1 88.56 83 PRO A CA 1
ATOM 647 C C . PRO A 1 83 ? 3.736 61.75 10.008 1 88.56 83 PRO A C 1
ATOM 649 O O . PRO A 1 83 ? 3.559 60.594 10.438 1 88.56 83 PRO A O 1
ATOM 652 N N . SER A 1 84 ? 2.986 62.812 10.227 1 87.88 84 SER A N 1
ATOM 653 C CA . SER A 1 84 ? 1.789 62.656 11.039 1 87.88 84 SER A CA 1
ATOM 654 C C . SER A 1 84 ? 0.831 61.625 10.438 1 87.88 84 SER A C 1
ATOM 656 O O . SER A 1 84 ? 0.641 61.594 9.219 1 87.88 84 SER A O 1
ATOM 658 N N . GLY A 1 85 ? 0.34 60.781 11.289 1 91.06 85 GLY A N 1
ATOM 659 C CA . GLY A 1 85 ? -0.625 59.781 10.844 1 91.06 85 GLY A CA 1
ATOM 660 C C . GLY A 1 85 ? -0.005 58.406 10.57 1 91.06 85 GLY A C 1
ATOM 661 O O . GLY A 1 85 ? -0.714 57.406 10.477 1 91.06 85 GLY A O 1
ATOM 662 N N . VAL A 1 86 ? 1.302 58.469 10.391 1 92.44 86 VAL A N 1
ATOM 663 C CA . VAL A 1 86 ? 1.98 57.188 10.148 1 92.44 86 VAL A CA 1
ATOM 664 C C . VAL A 1 86 ? 2.307 56.531 11.477 1 92.44 86 VAL A C 1
ATOM 666 O O . VAL A 1 86 ? 2.977 57.094 12.328 1 92.44 86 VAL A O 1
ATOM 669 N N . ILE A 1 87 ? 1.777 55.281 11.672 1 88.12 87 ILE A N 1
ATOM 670 C CA . ILE A 1 87 ? 1.945 54.562 12.914 1 88.12 87 ILE A CA 1
ATOM 671 C C . ILE A 1 87 ? 3.26 53.781 12.883 1 88.12 87 ILE A C 1
ATOM 673 O O . ILE A 1 87 ? 4.016 53.781 13.859 1 88.12 87 ILE A O 1
ATOM 677 N N . ASP A 1 88 ? 3.473 53.125 11.812 1 89.38 88 ASP A N 1
ATOM 678 C CA . ASP A 1 88 ? 4.672 52.312 11.68 1 89.38 88 ASP A CA 1
ATOM 679 C C . ASP A 1 88 ? 5.016 52.094 10.203 1 89.38 88 ASP A C 1
ATOM 681 O O . ASP A 1 88 ? 4.145 52.156 9.336 1 89.38 88 ASP A O 1
ATOM 685 N N . VAL A 1 89 ? 6.277 51.938 9.93 1 91.56 89 VAL A N 1
ATOM 686 C CA . VAL A 1 89 ? 6.777 51.625 8.594 1 91.56 89 VAL A CA 1
ATOM 687 C C . VAL A 1 89 ? 7.738 50.438 8.664 1 91.56 89 VAL A C 1
ATOM 689 O O . VAL A 1 89 ? 8.68 50.469 9.461 1 91.56 89 VAL A O 1
ATOM 692 N N . GLN A 1 90 ? 7.406 49.438 7.863 1 91.31 90 GLN A N 1
ATOM 693 C CA . GLN A 1 90 ? 8.242 48.25 7.898 1 91.31 90 GLN A CA 1
ATOM 694 C C . GLN A 1 90 ? 8.797 47.938 6.516 1 91.31 90 GLN A C 1
ATOM 696 O O . GLN A 1 90 ? 8.039 47.781 5.551 1 91.31 90 GLN A O 1
ATOM 701 N N . LYS A 1 91 ? 10.133 47.812 6.484 1 91 91 LYS A N 1
ATOM 702 C CA . LYS A 1 91 ? 10.742 47.312 5.258 1 91 91 LYS A CA 1
ATOM 703 C C . LYS A 1 91 ? 10.406 45.812 5.055 1 91 91 LYS A C 1
ATOM 705 O O . LYS A 1 91 ? 10.422 45.031 6.004 1 91 91 LYS A O 1
ATOM 710 N N . GLN A 1 92 ? 10.078 45.5 3.877 1 92.06 92 GLN A N 1
ATOM 711 C CA . GLN A 1 92 ? 9.75 44.094 3.559 1 92.06 92 GLN A CA 1
ATOM 712 C C . GLN A 1 92 ? 11.008 43.312 3.244 1 92.06 92 GLN A C 1
ATOM 714 O O . GLN A 1 92 ? 11.883 43.781 2.514 1 92.06 92 GLN A O 1
ATOM 719 N N . HIS A 1 93 ? 11.125 42.156 3.93 1 91.75 93 HIS A N 1
ATOM 720 C CA . HIS A 1 93 ? 12.242 41.25 3.701 1 91.75 93 HIS A CA 1
ATOM 721 C C . HIS A 1 93 ? 11.758 39.906 3.182 1 91.75 93 HIS A C 1
ATOM 723 O O . HIS A 1 93 ? 10.711 39.406 3.607 1 91.75 93 HIS A O 1
ATOM 729 N N . TRP A 1 94 ? 12.508 39.375 2.25 1 90.12 94 TRP A N 1
ATOM 730 C CA . TRP A 1 94 ? 12.195 38.062 1.728 1 90.12 94 TRP A CA 1
ATOM 731 C C . TRP A 1 94 ? 12.641 36.969 2.699 1 90.12 94 TRP A C 1
ATOM 733 O O . TRP A 1 94 ? 13.773 37 3.191 1 90.12 94 TRP A O 1
ATOM 743 N N . LYS A 1 95 ? 11.695 36.125 3.107 1 91.25 95 LYS A N 1
ATOM 744 C CA . LYS A 1 95 ? 11.984 35 3.986 1 91.25 95 LYS A CA 1
ATOM 745 C C . LYS A 1 95 ? 11.547 33.688 3.35 1 91.25 95 LYS A C 1
ATOM 747 O O . LYS A 1 95 ? 10.594 33.656 2.566 1 91.25 95 LYS A O 1
ATOM 752 N N . ARG A 1 96 ? 12.18 32.656 3.729 1 89.19 96 ARG A N 1
ATOM 753 C CA . ARG A 1 96 ? 11.82 31.328 3.227 1 89.19 96 ARG A CA 1
ATOM 754 C C . ARG A 1 96 ? 10.898 30.594 4.207 1 89.19 96 ARG A C 1
ATOM 756 O O . ARG A 1 96 ? 11.125 30.625 5.418 1 89.19 96 ARG A O 1
ATOM 763 N N . ARG A 1 97 ? 9.781 30.094 3.701 1 92.06 97 ARG A N 1
ATOM 764 C CA . ARG A 1 97 ? 8.883 29.203 4.441 1 92.06 97 ARG A CA 1
ATOM 765 C C . ARG A 1 97 ? 9.008 27.766 3.941 1 92.06 97 ARG A C 1
ATOM 767 O O . ARG A 1 97 ? 9.344 27.531 2.779 1 92.06 97 ARG A O 1
ATOM 774 N N . TYR A 1 98 ? 8.789 26.812 4.934 1 88.12 98 TYR A N 1
ATOM 775 C CA . TYR A 1 98 ? 9.008 25.406 4.629 1 88.12 98 TYR A CA 1
ATOM 776 C C . TYR A 1 98 ? 7.703 24.609 4.73 1 88.12 98 TYR A C 1
ATOM 778 O O . TYR A 1 98 ? 6.969 24.75 5.711 1 88.12 98 TYR A O 1
ATOM 786 N N . LYS A 1 99 ? 7.422 23.844 3.641 1 86 99 LYS A N 1
ATOM 787 C CA . LYS A 1 99 ? 6.301 22.906 3.645 1 86 99 LYS A CA 1
ATOM 788 C C . LYS A 1 99 ? 6.543 21.781 4.637 1 86 99 LYS A C 1
ATOM 790 O O . LYS A 1 99 ? 7.668 21.281 4.77 1 86 99 LYS A O 1
ATOM 795 N N . ARG A 1 100 ? 5.469 21.438 5.281 1 81.69 100 ARG A N 1
ATOM 796 C CA . ARG A 1 100 ? 5.602 20.422 6.324 1 81.69 100 ARG A CA 1
ATOM 797 C C . ARG A 1 100 ? 5.168 19.047 5.816 1 81.69 100 ARG A C 1
ATOM 799 O O . ARG A 1 100 ? 4.371 18.359 6.457 1 81.69 100 ARG A O 1
ATOM 806 N N . ASP A 1 101 ? 5.676 18.75 4.707 1 77.44 101 ASP A N 1
ATOM 807 C CA . ASP A 1 101 ? 5.457 17.438 4.113 1 77.44 101 ASP A CA 1
ATOM 808 C C . ASP A 1 101 ? 6.52 16.438 4.582 1 77.44 101 ASP A C 1
ATOM 810 O O . ASP A 1 101 ? 7.645 16.828 4.906 1 77.44 101 ASP A O 1
ATOM 814 N N . SER A 1 102 ? 6.082 15.477 5.25 1 61.03 102 SER A N 1
ATOM 815 C CA . SER A 1 102 ? 7.059 14.445 5.586 1 61.03 102 SER A CA 1
ATOM 816 C C . SER A 1 102 ? 7.277 13.492 4.414 1 61.03 102 SER A C 1
ATOM 818 O O . SER A 1 102 ? 6.328 12.906 3.898 1 61.03 102 SER A O 1
ATOM 820 N N . PHE A 1 103 ? 7.996 14.031 3.459 1 50.81 103 PHE A N 1
ATOM 821 C CA . PHE A 1 103 ? 8.312 13.031 2.441 1 50.81 103 PHE A CA 1
ATOM 822 C C . PHE A 1 103 ? 9.023 11.836 3.057 1 50.81 103 PHE A C 1
ATOM 824 O O . PHE A 1 103 ? 9.977 12 3.824 1 50.81 103 PHE A O 1
ATOM 831 N N . ALA A 1 104 ? 8.203 11.047 3.49 1 49.06 104 ALA A N 1
ATOM 832 C CA . ALA A 1 104 ? 8.938 9.875 3.947 1 49.06 104 ALA A CA 1
ATOM 833 C C . ALA A 1 104 ? 10.094 9.547 3.01 1 49.06 104 ALA A C 1
ATOM 835 O O . ALA A 1 104 ? 9.922 9.484 1.791 1 49.06 104 ALA A O 1
ATOM 836 N N . LEU A 1 105 ? 11.18 10.188 3.486 1 51.41 105 LEU A N 1
ATOM 837 C CA . LEU A 1 105 ? 12.375 9.68 2.818 1 51.41 105 LEU A CA 1
ATOM 838 C C . LEU A 1 105 ? 12.211 8.211 2.453 1 51.41 105 LEU A C 1
ATOM 840 O O . LEU A 1 105 ? 11.641 7.434 3.225 1 51.41 105 LEU A O 1
ATOM 844 N N . GLU A 1 106 ? 12.133 8.125 1.109 1 60.38 106 GLU A N 1
ATOM 845 C CA . GLU A 1 106 ? 12.188 6.719 0.709 1 60.38 106 GLU A CA 1
ATOM 846 C C . GLU A 1 106 ? 13.109 5.918 1.625 1 60.38 106 GLU A C 1
ATOM 848 O O . GLU A 1 106 ? 14.117 6.438 2.105 1 60.38 106 GLU A O 1
ATOM 853 N N . ASP A 1 107 ? 12.609 4.855 2.039 1 70.19 107 ASP A N 1
ATOM 854 C CA . ASP A 1 107 ? 13.406 3.945 2.857 1 70.19 107 ASP A CA 1
ATOM 855 C C . ASP A 1 107 ? 14.828 3.82 2.318 1 70.19 107 ASP A C 1
ATOM 857 O O . ASP A 1 107 ? 15.031 3.721 1.107 1 70.19 107 ASP A O 1
ATOM 861 N N . PRO A 1 108 ? 15.773 4.066 3.143 1 78.06 108 PRO A N 1
ATOM 862 C CA . PRO A 1 108 ? 17.172 4.004 2.699 1 78.06 108 PRO A CA 1
ATOM 863 C C . PRO A 1 108 ? 17.484 2.746 1.889 1 78.06 108 PRO A C 1
ATOM 865 O O . PRO A 1 108 ? 18.297 2.787 0.963 1 78.06 108 PRO A O 1
ATOM 868 N N . LEU A 1 109 ? 16.906 1.604 2.236 1 85.5 109 LEU A N 1
ATOM 869 C CA . LEU A 1 109 ? 17.141 0.369 1.494 1 85.5 109 LEU A CA 1
ATOM 870 C C . LEU A 1 109 ? 16.656 0.501 0.055 1 85.5 109 LEU A C 1
ATOM 872 O O . LEU A 1 109 ? 17.297 0.01 -0.872 1 85.5 109 LEU A O 1
ATOM 876 N N . VAL A 1 110 ? 15.531 1.118 -0.093 1 87.25 110 VAL A N 1
ATOM 877 C CA . VAL A 1 110 ? 14.977 1.315 -1.43 1 87.25 110 VAL A CA 1
ATOM 878 C C . VAL A 1 110 ? 15.852 2.295 -2.209 1 87.25 110 VAL A C 1
ATOM 880 O O . VAL A 1 110 ? 16.141 2.078 -3.391 1 87.25 110 VAL A O 1
ATOM 883 N N . LEU A 1 111 ? 16.281 3.355 -1.533 1 84.25 111 LEU A N 1
ATOM 884 C CA . LEU A 1 111 ? 17.141 4.348 -2.164 1 84.25 111 LEU A CA 1
ATOM 885 C C . LEU A 1 111 ? 18.453 3.715 -2.627 1 84.25 111 LEU A C 1
ATOM 887 O O . LEU A 1 111 ? 18.969 4.059 -3.693 1 84.25 111 LEU A O 1
ATOM 891 N N . GLU A 1 112 ? 18.984 2.857 -1.805 1 90.88 112 GLU A N 1
ATOM 892 C CA . GLU A 1 112 ? 20.219 2.164 -2.16 1 90.88 112 GLU A CA 1
ATOM 893 C C . GLU A 1 112 ? 20.031 1.336 -3.43 1 90.88 112 GLU A C 1
ATOM 895 O O . GLU A 1 112 ? 20.906 1.345 -4.309 1 90.88 112 GLU A O 1
ATOM 900 N N . VAL A 1 113 ? 18.984 0.654 -3.525 1 93.06 113 VAL A N 1
ATOM 901 C CA . VAL A 1 113 ? 18.719 -0.184 -4.688 1 93.06 113 VAL A CA 1
ATOM 902 C C . VAL A 1 113 ? 18.5 0.693 -5.918 1 93.06 113 VAL A C 1
ATOM 904 O O . VAL A 1 113 ? 18.984 0.382 -7.004 1 93.06 113 VAL A O 1
ATOM 907 N N . ARG A 1 114 ? 17.781 1.767 -5.758 1 91.12 114 ARG A N 1
ATOM 908 C CA . ARG A 1 114 ? 17.562 2.709 -6.848 1 91.12 114 ARG A CA 1
ATOM 909 C C . ARG A 1 114 ? 18.875 3.234 -7.398 1 91.12 114 ARG A C 1
ATOM 911 O O . ARG A 1 114 ? 19.078 3.281 -8.617 1 91.12 114 ARG A O 1
ATOM 918 N N . GLU A 1 115 ? 19.688 3.641 -6.484 1 91.62 115 GLU A N 1
ATOM 919 C CA . GLU A 1 115 ? 20.969 4.227 -6.879 1 91.62 115 GLU A CA 1
ATOM 920 C C . GLU A 1 115 ? 21.875 3.182 -7.504 1 91.62 115 GLU A C 1
ATOM 922 O O . GLU A 1 115 ? 22.547 3.449 -8.516 1 91.62 115 GLU A O 1
ATOM 927 N N . LYS A 1 116 ? 21.906 2.062 -6.926 1 93.94 116 LYS A N 1
ATOM 928 C CA . LYS A 1 116 ? 22.812 1.008 -7.375 1 93.94 116 LYS A CA 1
ATOM 929 C C . LYS A 1 116 ? 22.469 0.553 -8.789 1 93.94 116 LYS A C 1
ATOM 931 O O . LYS A 1 116 ? 23.359 0.281 -9.594 1 93.94 116 LYS A O 1
ATOM 936 N N . PHE A 1 117 ? 21.219 0.433 -9.094 1 95.94 117 PHE A N 1
ATOM 937 C CA . PHE A 1 117 ? 20.812 -0.157 -10.367 1 95.94 117 PHE A CA 1
ATOM 938 C C . PHE A 1 117 ? 20.203 0.896 -11.281 1 95.94 117 PHE A C 1
ATOM 940 O O . PHE A 1 117 ? 19.766 0.583 -12.391 1 95.94 117 PHE A O 1
ATOM 947 N N . ASP A 1 118 ? 20.141 2.137 -10.828 1 94.12 118 ASP A N 1
ATOM 948 C CA . ASP A 1 118 ? 19.562 3.242 -11.586 1 94.12 118 ASP A CA 1
ATOM 949 C C . ASP A 1 118 ? 18.109 2.951 -11.969 1 94.12 118 ASP A C 1
ATOM 951 O O . ASP A 1 118 ? 17.75 3.025 -13.141 1 94.12 118 ASP A O 1
ATOM 955 N N . ILE A 1 119 ? 17.422 2.502 -10.953 1 94.5 119 ILE A N 1
ATOM 956 C CA . ILE A 1 119 ? 16.016 2.195 -11.133 1 94.5 119 ILE A CA 1
ATOM 957 C C . ILE A 1 119 ? 15.164 3.422 -10.789 1 94.5 119 ILE A C 1
ATOM 959 O O . ILE A 1 119 ? 15.25 3.945 -9.68 1 94.5 119 ILE A O 1
ATOM 963 N N . ASN A 1 120 ? 14.336 3.865 -11.734 1 88 120 ASN A N 1
ATOM 964 C CA . ASN A 1 120 ? 13.547 5.078 -11.555 1 88 120 ASN A CA 1
ATOM 965 C C . ASN A 1 120 ? 12.055 4.766 -11.484 1 88 120 ASN A C 1
ATOM 967 O O . ASN A 1 120 ? 11.227 5.676 -11.414 1 88 120 ASN A O 1
ATOM 971 N N . ASP A 1 121 ? 11.766 3.586 -11.5 1 88.75 121 ASP A N 1
ATOM 972 C CA . ASP A 1 121 ? 10.367 3.174 -11.422 1 88.75 121 ASP A CA 1
ATOM 973 C C . ASP A 1 121 ? 9.719 3.693 -10.141 1 88.75 121 ASP A C 1
ATOM 975 O O . ASP A 1 121 ? 10.195 3.418 -9.039 1 88.75 121 ASP A O 1
ATOM 979 N N . PRO A 1 122 ? 8.586 4.363 -10.227 1 78.56 122 PRO A N 1
ATOM 980 C CA . PRO A 1 122 ? 7.988 5.027 -9.062 1 78.56 122 PRO A CA 1
ATOM 981 C C . PRO A 1 122 ? 7.461 4.039 -8.023 1 78.56 122 PRO A C 1
ATOM 983 O O . PRO A 1 122 ? 7.414 4.355 -6.832 1 78.56 122 PRO A O 1
ATOM 986 N N . LEU A 1 123 ? 7.086 2.822 -8.461 1 81.94 123 LEU A N 1
ATOM 987 C CA . LEU A 1 123 ? 6.41 1.911 -7.543 1 81.94 123 LEU A CA 1
ATOM 988 C C . LEU A 1 123 ? 7.395 0.922 -6.934 1 81.94 123 LEU A C 1
ATOM 990 O O . LEU A 1 123 ? 7.004 0.033 -6.176 1 81.94 123 LEU A O 1
ATOM 994 N N . LEU A 1 124 ? 8.703 1.061 -7.172 1 89.81 124 LEU A N 1
ATOM 995 C CA . LEU A 1 124 ? 9.703 0.164 -6.598 1 89.81 124 LEU A CA 1
ATOM 996 C C . LEU A 1 124 ? 9.562 0.098 -5.078 1 89.81 124 LEU A C 1
ATOM 998 O O . LEU A 1 124 ? 9.695 -0.975 -4.484 1 89.81 124 LEU A O 1
ATOM 1002 N N . SER A 1 125 ? 9.281 1.237 -4.438 1 81.88 125 SER A N 1
ATOM 1003 C CA . SER A 1 125 ? 9.203 1.311 -2.984 1 81.88 125 SER A CA 1
ATOM 1004 C C . SER A 1 125 ? 8.023 0.498 -2.455 1 81.88 125 SER A C 1
ATOM 1006 O O . SER A 1 125 ? 7.98 0.162 -1.269 1 81.88 125 SER A O 1
ATOM 1008 N N . GLN A 1 126 ? 7.137 0.183 -3.314 1 80.19 126 GLN A N 1
ATOM 1009 C CA . GLN A 1 126 ? 5.961 -0.574 -2.898 1 80.19 126 GLN A CA 1
ATOM 1010 C C . GLN A 1 126 ? 6.09 -2.045 -3.285 1 80.19 126 GLN A C 1
ATOM 1012 O O . GLN A 1 126 ? 5.203 -2.85 -2.992 1 80.19 126 GLN A O 1
ATOM 1017 N N . GLN A 1 127 ? 7.121 -2.41 -3.934 1 93.25 127 GLN A N 1
ATOM 1018 C CA . GLN A 1 127 ? 7.359 -3.805 -4.293 1 93.25 127 GLN A CA 1
ATOM 1019 C C . GLN A 1 127 ? 8.102 -4.539 -3.176 1 93.25 127 GLN A C 1
ATOM 1021 O O . GLN A 1 127 ? 9.258 -4.918 -3.338 1 93.25 127 GLN A O 1
ATOM 1026 N N . TRP A 1 128 ? 7.332 -4.82 -2.193 1 91.12 128 TRP A N 1
ATOM 1027 C CA . TRP A 1 128 ? 7.895 -5.422 -0.987 1 91.12 128 TRP A CA 1
ATOM 1028 C C . TRP A 1 128 ? 8.523 -6.777 -1.294 1 91.12 128 TRP A C 1
ATOM 1030 O O . TRP A 1 128 ? 9.422 -7.23 -0.578 1 91.12 128 TRP A O 1
ATOM 1040 N N . HIS A 1 129 ? 8.094 -7.508 -2.375 1 96.06 129 HIS A N 1
ATOM 1041 C CA . HIS A 1 129 ? 8.633 -8.82 -2.717 1 96.06 129 HIS A CA 1
ATOM 1042 C C . HIS A 1 129 ? 10.062 -8.711 -3.221 1 96.06 129 HIS A C 1
ATOM 1044 O O . HIS A 1 129 ? 10.773 -9.711 -3.305 1 96.06 129 HIS A O 1
ATOM 1050 N N . ILE A 1 130 ? 10.461 -7.512 -3.547 1 97.06 130 ILE A N 1
ATOM 1051 C CA . ILE A 1 130 ? 11.844 -7.25 -3.934 1 97.06 130 ILE A CA 1
ATOM 1052 C C . ILE A 1 130 ? 12.617 -6.699 -2.738 1 97.06 130 ILE A C 1
ATOM 1054 O O . ILE A 1 130 ? 13.711 -7.176 -2.426 1 97.06 130 ILE A O 1
ATOM 1058 N N . ILE A 1 131 ? 12.008 -5.629 -2.111 1 93.62 131 ILE A N 1
ATOM 1059 C CA . ILE A 1 131 ? 12.57 -5.012 -0.915 1 93.62 131 ILE A CA 1
ATOM 1060 C C . ILE A 1 131 ? 11.469 -4.828 0.132 1 93.62 131 ILE A C 1
ATOM 1062 O O . ILE A 1 131 ? 10.672 -3.893 0.043 1 93.62 131 ILE A O 1
ATOM 1066 N N . ASN A 1 132 ? 11.523 -5.68 1.116 1 90.44 132 ASN A N 1
ATOM 1067 C CA . ASN A 1 132 ? 10.547 -5.551 2.193 1 90.44 132 ASN A CA 1
ATOM 1068 C C . ASN A 1 132 ? 11.094 -4.723 3.352 1 90.44 132 ASN A C 1
ATOM 1070 O O . ASN A 1 132 ? 11.812 -5.238 4.207 1 90.44 132 ASN A O 1
ATOM 1074 N N . THR A 1 133 ? 10.68 -3.498 3.398 1 80.19 133 THR A N 1
ATOM 1075 C CA . THR A 1 133 ? 11.219 -2.596 4.41 1 80.19 133 THR A CA 1
ATOM 1076 C C . THR A 1 133 ? 10.484 -2.771 5.738 1 80.19 133 THR A C 1
ATOM 1078 O O . THR A 1 133 ? 11 -2.391 6.789 1 80.19 133 THR A O 1
ATOM 1081 N N . ASN A 1 134 ? 9.289 -3.309 5.699 1 71.81 134 ASN A N 1
ATOM 1082 C CA . ASN A 1 134 ? 8.492 -3.529 6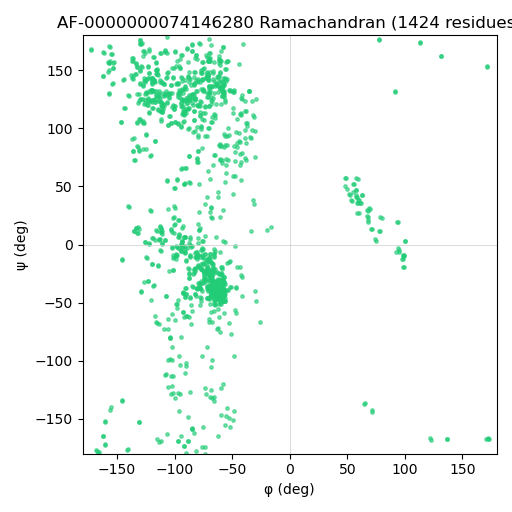.902 1 71.81 134 ASN A CA 1
ATOM 1083 C C . ASN A 1 134 ? 8.914 -4.805 7.629 1 71.81 134 ASN A C 1
ATOM 1085 O O . ASN A 1 134 ? 8.789 -4.898 8.852 1 71.81 134 ASN A O 1
ATOM 1089 N N . ALA A 1 135 ? 9.25 -5.816 6.855 1 82.19 135 ALA A N 1
ATOM 1090 C CA . ALA A 1 135 ? 9.727 -7.094 7.387 1 82.19 135 ALA A CA 1
ATOM 1091 C C . ALA A 1 135 ? 10.977 -7.562 6.648 1 82.19 135 ALA A C 1
ATOM 1093 O O . ALA A 1 135 ? 10.898 -8.414 5.766 1 82.19 135 ALA A O 1
ATOM 1094 N N . ILE A 1 136 ? 12.055 -7.043 7.129 1 86.94 136 ILE A N 1
ATOM 1095 C CA . ILE A 1 136 ? 13.336 -7.27 6.461 1 86.94 136 ILE A CA 1
ATOM 1096 C C . ILE A 1 136 ? 13.609 -8.773 6.375 1 86.94 136 ILE A C 1
ATOM 1098 O O . ILE A 1 136 ? 13.414 -9.5 7.352 1 86.94 136 ILE A O 1
ATOM 1102 N N . GLY A 1 137 ? 13.953 -9.242 5.246 1 89.88 137 GLY A N 1
ATOM 1103 C CA . GLY A 1 137 ? 14.258 -10.648 5.047 1 89.88 137 GLY A CA 1
ATOM 1104 C C . GLY A 1 137 ? 13.094 -11.438 4.477 1 89.88 137 GLY A C 1
ATOM 1105 O O . GLY A 1 137 ? 13.273 -12.555 3.994 1 89.88 137 GLY A O 1
ATOM 1106 N N . HIS A 1 138 ? 11.906 -10.852 4.461 1 92.19 138 HIS A N 1
ATOM 1107 C CA . HIS A 1 138 ? 10.719 -11.5 3.902 1 92.19 138 HIS A CA 1
ATOM 1108 C C . HIS A 1 138 ? 10.453 -11.023 2.477 1 92.19 138 HIS A C 1
ATOM 1110 O O . HIS A 1 138 ? 9.383 -10.484 2.189 1 92.19 138 HIS A O 1
ATOM 1116 N N . ASP A 1 139 ? 11.383 -11.164 1.649 1 95.38 139 ASP A N 1
ATOM 1117 C CA . ASP A 1 139 ? 11.32 -10.859 0.223 1 95.38 139 ASP A CA 1
ATOM 1118 C C . ASP A 1 139 ? 12.078 -11.906 -0.593 1 95.38 139 ASP A C 1
ATOM 1120 O O . ASP A 1 139 ? 12.578 -12.891 -0.042 1 95.38 139 ASP A O 1
ATOM 1124 N N . LEU A 1 140 ? 12.18 -11.75 -1.865 1 97.5 140 LEU A N 1
ATOM 1125 C CA . LEU A 1 140 ? 12.703 -12.789 -2.75 1 97.5 140 LEU A CA 1
ATOM 1126 C C . LEU A 1 140 ? 14.227 -12.805 -2.736 1 97.5 140 LEU A C 1
ATOM 1128 O O . LEU A 1 140 ? 14.852 -13.703 -3.299 1 97.5 140 LEU A O 1
ATOM 1132 N N . ASN A 1 141 ? 14.898 -11.844 -2.062 1 97.62 141 ASN A N 1
ATOM 1133 C CA . ASN A 1 141 ? 16.359 -11.773 -1.982 1 97.62 141 ASN A CA 1
ATOM 1134 C C . ASN A 1 141 ? 17 -11.75 -3.369 1 97.62 141 ASN A C 1
ATOM 1136 O O . ASN A 1 141 ? 17.891 -12.539 -3.652 1 97.62 141 ASN A O 1
ATOM 1140 N N . VAL A 1 142 ? 16.531 -10.828 -4.23 1 98.19 142 VAL A N 1
ATOM 1141 C CA . VAL A 1 142 ? 16.922 -10.883 -5.637 1 98.19 142 VAL A CA 1
ATOM 1142 C C . VAL A 1 142 ? 18.016 -9.852 -5.91 1 98.19 142 VAL A C 1
ATOM 1144 O O . VAL A 1 142 ? 18.797 -10 -6.855 1 98.19 142 VAL A O 1
ATOM 1147 N N . THR A 1 143 ? 18.156 -8.812 -5.098 1 97.12 143 THR A N 1
ATOM 1148 C CA . THR A 1 143 ? 19.047 -7.688 -5.406 1 97.12 143 THR A CA 1
ATOM 1149 C C . THR A 1 143 ? 20.5 -8.148 -5.488 1 97.12 143 THR A C 1
ATOM 1151 O O . THR A 1 143 ? 21.266 -7.625 -6.289 1 97.12 143 THR A O 1
ATOM 1154 N N . GLY A 1 144 ? 20.875 -9.125 -4.645 1 96.81 144 GLY A N 1
ATOM 1155 C CA . GLY A 1 144 ? 22.219 -9.688 -4.754 1 96.81 144 GLY A CA 1
ATOM 1156 C C . GLY A 1 144 ? 22.469 -10.383 -6.082 1 96.81 144 GLY A C 1
ATOM 1157 O O . GLY A 1 144 ? 23.578 -10.352 -6.598 1 96.81 144 GLY A O 1
ATOM 1158 N N . VAL A 1 145 ? 21.469 -11.008 -6.621 1 98.31 145 VAL A N 1
ATOM 1159 C CA . VAL A 1 145 ? 21.547 -11.695 -7.906 1 98.31 145 VAL A CA 1
ATOM 1160 C C . VAL A 1 145 ? 21.75 -10.672 -9.023 1 98.31 145 VAL A C 1
ATOM 1162 O O . VAL A 1 145 ? 22.562 -10.883 -9.93 1 98.31 145 VAL A O 1
ATOM 1165 N N . TRP A 1 146 ? 20.984 -9.586 -8.906 1 98 146 TRP A N 1
ATOM 1166 C CA . TRP A 1 146 ? 21.141 -8.492 -9.852 1 98 146 TRP A CA 1
ATOM 1167 C C . TRP A 1 146 ? 22.562 -7.941 -9.812 1 98 146 TRP A C 1
ATOM 1169 O O . TRP A 1 146 ? 23.141 -7.621 -10.852 1 98 146 TRP A O 1
ATOM 1179 N N . GLU A 1 147 ? 23.125 -7.84 -8.641 1 96.88 147 GLU A N 1
ATOM 1180 C CA . GLU A 1 147 ? 24.469 -7.312 -8.461 1 96.88 147 GLU A CA 1
ATOM 1181 C C . GLU A 1 147 ? 25.5 -8.195 -9.156 1 96.88 147 GLU A C 1
ATOM 1183 O O . GLU A 1 147 ? 26.531 -7.699 -9.641 1 96.88 147 GLU A O 1
ATOM 1188 N N . GLU A 1 148 ? 25.234 -9.461 -9.25 1 97.25 148 GLU A N 1
ATOM 1189 C CA . GLU A 1 148 ? 26.141 -10.398 -9.906 1 97.25 148 GLU A CA 1
ATOM 1190 C C . GLU A 1 148 ? 25.984 -10.352 -11.43 1 97.25 148 GLU A C 1
ATOM 1192 O O . GLU A 1 148 ? 26.75 -10.977 -12.156 1 97.25 148 GLU A O 1
ATOM 1197 N N . GLY A 1 149 ? 24.984 -9.68 -11.852 1 96.81 149 GLY A N 1
ATOM 1198 C CA . GLY A 1 149 ? 24.828 -9.461 -13.281 1 96.81 149 GLY A CA 1
ATOM 1199 C C . GLY A 1 149 ? 23.828 -10.398 -13.922 1 96.81 149 GLY A C 1
ATOM 1200 O O . GLY A 1 149 ? 23.672 -10.414 -15.148 1 96.81 149 GLY A O 1
ATOM 1201 N N . TYR A 1 150 ? 23.203 -11.211 -13.195 1 98 150 TYR A N 1
ATOM 1202 C CA . TYR A 1 150 ? 22.172 -12.086 -13.75 1 98 150 TYR A CA 1
ATOM 1203 C C . TYR A 1 150 ? 20.812 -11.398 -13.758 1 98 150 TYR A C 1
ATOM 1205 O O . TYR A 1 150 ? 20.25 -11.109 -12.703 1 98 150 TYR A O 1
ATOM 1213 N N . LEU A 1 151 ? 20.266 -11.211 -14.953 1 98.44 151 LEU A N 1
ATOM 1214 C CA . LEU A 1 151 ? 19.031 -10.438 -15.086 1 98.44 151 LEU A CA 1
ATOM 1215 C C . LEU A 1 151 ? 18.031 -11.172 -15.969 1 98.44 151 LEU A C 1
ATOM 1217 O O . LEU A 1 151 ? 17 -10.602 -16.359 1 98.44 151 LEU A O 1
ATOM 1221 N N . GLY A 1 152 ? 18.266 -12.414 -16.328 1 98.62 152 GLY A N 1
ATOM 1222 C CA . GLY A 1 152 ? 17.328 -13.234 -17.078 1 98.62 152 GLY A CA 1
ATOM 1223 C C . GLY A 1 152 ? 17.578 -13.188 -18.578 1 98.62 152 GLY A C 1
ATOM 1224 O O . GLY A 1 152 ? 16.703 -13.57 -19.359 1 98.62 152 GLY A O 1
ATOM 1225 N N . GLU A 1 153 ? 18.781 -12.781 -18.984 1 98.12 153 GLU A N 1
ATOM 1226 C CA . GLU A 1 153 ? 19.109 -12.648 -20.406 1 98.12 153 GLU A CA 1
ATOM 1227 C C . GLU A 1 153 ? 18.984 -13.984 -21.125 1 98.12 153 GLU A C 1
ATOM 1229 O O . GLU A 1 153 ? 19.359 -15.023 -20.578 1 98.12 153 GLU A O 1
ATOM 1234 N N . ASN A 1 154 ? 18.469 -13.93 -22.312 1 97.62 154 ASN A N 1
ATOM 1235 C CA . ASN A 1 154 ? 18.391 -15.055 -23.234 1 97.62 154 ASN A CA 1
ATOM 1236 C C . ASN A 1 154 ? 17.422 -16.125 -22.734 1 97.62 154 ASN A C 1
ATOM 1238 O O . ASN A 1 154 ? 17.594 -17.312 -23.047 1 97.62 154 ASN A O 1
ATOM 1242 N N . VAL A 1 155 ? 16.578 -15.844 -21.906 1 98.75 155 VAL A N 1
ATOM 1243 C CA . VAL A 1 155 ? 15.555 -16.766 -21.422 1 98.75 155 VAL A CA 1
ATOM 1244 C C . VAL A 1 155 ? 14.164 -16.219 -21.734 1 98.75 155 VAL A C 1
ATOM 1246 O O . VAL A 1 155 ? 13.914 -15.023 -21.531 1 98.75 155 VAL A O 1
ATOM 1249 N N . THR A 1 156 ? 13.32 -17.031 -22.25 1 98.88 156 THR A N 1
ATOM 1250 C CA . THR A 1 156 ? 11.953 -16.625 -22.562 1 98.88 156 THR A CA 1
ATOM 1251 C C . THR A 1 156 ? 10.961 -17.328 -21.641 1 98.88 156 THR A C 1
ATOM 1253 O O . THR A 1 156 ? 10.961 -18.562 -21.547 1 98.88 156 THR A O 1
ATOM 1256 N N . VAL A 1 157 ? 10.18 -16.562 -20.938 1 98.94 157 VAL A N 1
ATOM 1257 C CA . VAL A 1 157 ? 9.086 -17.094 -20.125 1 98.94 157 VAL A CA 1
ATOM 1258 C C . VAL A 1 157 ? 7.762 -16.891 -20.859 1 98.94 157 VAL A C 1
ATOM 1260 O O . VAL A 1 157 ? 7.371 -15.766 -21.156 1 98.94 157 VAL A O 1
ATOM 1263 N N . ALA A 1 158 ? 7.074 -17.969 -21.141 1 98.94 158 ALA A N 1
ATOM 1264 C CA . ALA A 1 158 ? 5.777 -17.922 -21.812 1 98.94 158 ALA A CA 1
ATOM 1265 C C . ALA A 1 158 ? 4.637 -18 -20.812 1 98.94 158 ALA A C 1
ATOM 1267 O O . ALA A 1 158 ? 4.66 -18.828 -19.891 1 98.94 158 ALA A O 1
ATOM 1268 N N . PHE A 1 159 ? 3.711 -17.062 -20.984 1 98.75 159 PHE A N 1
ATOM 1269 C CA . PHE A 1 159 ? 2.539 -17.062 -20.109 1 98.75 159 PHE A CA 1
ATOM 1270 C C . PHE A 1 159 ? 1.324 -17.625 -20.828 1 98.75 159 PHE A C 1
ATOM 1272 O O . PHE A 1 159 ? 0.774 -16.984 -21.734 1 98.75 159 PHE A O 1
ATOM 1279 N N . VAL A 1 160 ? 0.971 -18.875 -20.469 1 98.62 160 VAL A N 1
ATOM 1280 C CA . VAL A 1 160 ? -0.291 -19.438 -20.938 1 98.62 160 VAL A CA 1
ATOM 1281 C C . VAL A 1 160 ? -1.447 -18.859 -20.125 1 98.62 160 VAL A C 1
ATOM 1283 O O . VAL A 1 160 ? -1.721 -19.312 -19.016 1 98.62 160 VAL A O 1
ATOM 1286 N N . ASP A 1 161 ? -2.119 -17.922 -20.719 1 98.12 161 ASP A N 1
ATOM 1287 C CA . ASP A 1 161 ? -2.979 -17.062 -19.922 1 98.12 161 ASP A CA 1
ATOM 1288 C C . ASP A 1 161 ? -4.02 -16.359 -20.781 1 98.12 161 ASP A C 1
ATOM 1290 O O . ASP A 1 161 ? -4.52 -16.938 -21.75 1 98.12 161 ASP A O 1
ATOM 1294 N N . ASP A 1 162 ? -4.457 -15.141 -20.312 1 97.25 162 ASP A N 1
ATOM 1295 C CA . ASP A 1 162 ? -5.543 -14.43 -20.969 1 97.25 162 ASP A CA 1
ATOM 1296 C C . ASP A 1 162 ? -5.004 -13.305 -21.859 1 97.25 162 ASP A C 1
ATOM 1298 O O . ASP A 1 162 ? -5.691 -12.312 -22.094 1 97.25 162 ASP A O 1
ATOM 1302 N N . GLY A 1 163 ? -3.717 -13.5 -22.25 1 97.62 163 GLY A N 1
ATOM 1303 C CA . GLY A 1 163 ? -3.104 -12.516 -23.125 1 97.62 163 GLY A CA 1
ATOM 1304 C C . GLY A 1 163 ? -1.981 -11.742 -22.453 1 97.62 163 GLY A C 1
ATOM 1305 O O . GLY A 1 163 ? -1.712 -11.93 -21.266 1 97.62 163 GLY A O 1
ATOM 1306 N N . LEU A 1 164 ? -1.324 -10.945 -23.297 1 98.31 164 LEU A N 1
ATOM 1307 C CA . LEU A 1 164 ? -0.181 -10.141 -22.875 1 98.31 164 LEU A CA 1
ATOM 1308 C C . LEU A 1 164 ? -0.184 -8.789 -23.578 1 98.31 164 LEU A C 1
ATOM 1310 O O . LEU A 1 164 ? -0.101 -8.719 -24.812 1 98.31 164 LEU A O 1
ATOM 1314 N N . ASP A 1 165 ? -0.297 -7.727 -22.781 1 98.25 165 ASP A N 1
ATOM 1315 C CA . ASP A 1 165 ? -0.21 -6.383 -23.344 1 98.25 165 ASP A CA 1
ATOM 1316 C C . ASP A 1 165 ? 1.243 -5.98 -23.578 1 98.25 165 ASP A C 1
ATOM 1318 O O . ASP A 1 165 ? 1.817 -5.215 -22.812 1 98.25 165 ASP A O 1
ATOM 1322 N N . PHE A 1 166 ? 1.722 -6.504 -24.719 1 97.75 166 PHE A N 1
ATOM 1323 C CA . PHE A 1 166 ? 3.137 -6.312 -25.016 1 97.75 166 PHE A CA 1
ATOM 1324 C C . PHE A 1 166 ? 3.404 -4.887 -25.484 1 97.75 166 PHE A C 1
ATOM 1326 O O . PHE A 1 166 ? 4.555 -4.504 -25.703 1 97.75 166 PHE A O 1
ATOM 1333 N N . ARG A 1 167 ? 2.396 -3.99 -25.656 1 96.56 167 ARG A N 1
ATOM 1334 C CA . ARG A 1 167 ? 2.551 -2.588 -26.016 1 96.56 167 ARG A CA 1
ATOM 1335 C C . ARG A 1 167 ? 2.896 -1.733 -24.797 1 96.56 167 ARG A C 1
ATOM 1337 O O . ARG A 1 167 ? 3.352 -0.598 -24.953 1 96.56 167 ARG A O 1
ATOM 1344 N N . HIS A 1 168 ? 2.576 -2.311 -23.641 1 96.12 168 HIS A N 1
ATOM 1345 C CA . HIS A 1 168 ? 2.883 -1.601 -22.406 1 96.12 168 HIS A CA 1
ATOM 1346 C C . HIS A 1 168 ? 4.367 -1.269 -22.312 1 96.12 168 HIS A C 1
ATOM 1348 O O . HIS A 1 168 ? 5.215 -2.111 -22.609 1 96.12 168 HIS A O 1
ATOM 1354 N N . ALA A 1 169 ? 4.719 -0.086 -21.891 1 95.94 169 ALA A N 1
ATOM 1355 C CA . ALA A 1 169 ? 6.102 0.38 -21.844 1 95.94 169 ALA A CA 1
ATOM 1356 C C . ALA A 1 169 ? 6.957 -0.539 -20.969 1 95.94 169 ALA A C 1
ATOM 1358 O O . ALA A 1 169 ? 8.148 -0.722 -21.234 1 95.94 169 ALA A O 1
ATOM 1359 N N . ASP A 1 170 ? 6.383 -1.141 -20 1 97.56 170 ASP A N 1
ATOM 1360 C CA . ASP A 1 170 ? 7.102 -2.049 -19.109 1 97.56 170 ASP A CA 1
ATOM 1361 C C . ASP A 1 170 ? 7.48 -3.34 -19.828 1 97.56 170 ASP A C 1
ATOM 1363 O O . ASP A 1 170 ? 8.414 -4.035 -19.422 1 97.56 170 ASP A O 1
ATOM 1367 N N . LEU A 1 171 ? 6.758 -3.76 -20.922 1 98.56 171 LEU A N 1
ATOM 1368 C CA . LEU A 1 171 ? 6.883 -5.117 -21.453 1 98.56 171 LEU A CA 1
ATOM 1369 C C . LEU A 1 171 ? 7.258 -5.098 -22.922 1 98.56 171 LEU A C 1
ATOM 1371 O O . LEU A 1 171 ? 7.648 -6.125 -23.484 1 98.56 171 LEU A O 1
ATOM 1375 N N . GLN A 1 172 ? 7.188 -3.939 -23.531 1 97.94 172 GLN A N 1
ATOM 1376 C CA . GLN A 1 172 ? 7.352 -3.844 -24.984 1 97.94 172 GLN A CA 1
ATOM 1377 C C . GLN A 1 172 ? 8.703 -4.398 -25.422 1 97.94 172 GLN A C 1
ATOM 1379 O O . GLN A 1 172 ? 8.789 -5.129 -26.406 1 97.94 172 GLN A O 1
ATOM 1384 N N . ASP A 1 173 ? 9.797 -4.07 -24.719 1 97.44 173 ASP A N 1
ATOM 1385 C CA . ASP A 1 173 ? 11.125 -4.52 -25.109 1 97.44 173 ASP A CA 1
ATOM 1386 C C . ASP A 1 173 ? 11.32 -6 -24.781 1 97.44 173 ASP A C 1
ATOM 1388 O O . ASP A 1 173 ? 12.195 -6.656 -25.359 1 97.44 173 ASP A O 1
ATOM 1392 N N . ALA A 1 174 ? 10.586 -6.527 -23.859 1 98.44 174 ALA A N 1
ATOM 1393 C CA . ALA A 1 174 ? 10.742 -7.914 -23.422 1 98.44 174 ALA A CA 1
ATOM 1394 C C . ALA A 1 174 ? 9.922 -8.859 -24.297 1 98.44 174 ALA A C 1
ATOM 1396 O O . ALA A 1 174 ? 10.133 -10.07 -24.281 1 98.44 174 ALA A O 1
ATOM 1397 N N . PHE A 1 175 ? 9.078 -8.391 -25.156 1 98.44 175 PHE A N 1
ATOM 1398 C CA . PHE A 1 175 ? 8.102 -9.203 -25.859 1 98.44 175 PHE A CA 1
ATOM 1399 C C . PHE A 1 175 ? 8.781 -10.109 -26.875 1 98.44 175 PHE A C 1
ATOM 1401 O O . PHE A 1 175 ? 9.602 -9.648 -27.688 1 98.44 175 PHE A O 1
ATOM 1408 N N . SER A 1 176 ? 8.445 -11.406 -26.859 1 98.56 176 SER A N 1
ATOM 1409 C CA . SER A 1 176 ? 8.859 -12.391 -27.844 1 98.56 176 SER A CA 1
ATOM 1410 C C . SER A 1 176 ? 7.707 -12.758 -28.781 1 98.56 176 SER A C 1
ATOM 1412 O O . SER A 1 176 ? 6.891 -13.625 -28.453 1 98.56 176 SER A O 1
ATOM 1414 N N . ALA A 1 177 ? 7.723 -12.25 -29.938 1 97.88 177 ALA A N 1
ATOM 1415 C CA . ALA A 1 177 ? 6.656 -12.516 -30.891 1 97.88 177 ALA A CA 1
ATOM 1416 C C . ALA A 1 177 ? 6.691 -13.969 -31.359 1 97.88 177 ALA A C 1
ATOM 1418 O O . ALA A 1 177 ? 5.645 -14.586 -31.562 1 97.88 177 ALA A O 1
ATOM 1419 N N . VAL A 1 178 ? 7.871 -14.516 -31.516 1 97.19 178 VAL A N 1
ATOM 1420 C CA . VAL A 1 178 ? 8.055 -15.859 -32.062 1 97.19 178 VAL A CA 1
ATOM 1421 C C . VAL A 1 178 ? 7.484 -16.891 -31.062 1 97.19 178 VAL A C 1
ATOM 1423 O O . VAL A 1 178 ? 6.953 -17.922 -31.469 1 97.19 178 VAL A O 1
ATOM 1426 N N . GLY A 1 179 ? 7.547 -16.594 -29.828 1 98 179 GLY A N 1
ATOM 1427 C CA . GLY A 1 179 ? 7.062 -17.516 -28.812 1 98 179 GLY A CA 1
ATOM 1428 C C . GLY A 1 179 ? 5.609 -17.281 -28.438 1 98 179 GLY A C 1
ATOM 1429 O O . GLY A 1 179 ? 5.082 -17.938 -27.531 1 98 179 GLY A O 1
ATOM 1430 N N . SER A 1 180 ? 4.922 -16.391 -29.141 1 98.56 180 SER A N 1
ATOM 1431 C CA . SER A 1 180 ? 3.59 -15.961 -28.734 1 98.56 180 SER A CA 1
ATOM 1432 C C . SER A 1 180 ? 2.535 -16.359 -29.75 1 98.56 180 SER A C 1
ATOM 1434 O O . SER A 1 180 ? 2.846 -16.531 -30.938 1 98.56 180 SER A O 1
ATOM 1436 N N . TRP A 1 181 ? 1.317 -16.594 -29.266 1 98.19 181 TRP A N 1
ATOM 1437 C CA . TRP A 1 181 ? 0.18 -16.891 -30.125 1 98.19 181 TRP A CA 1
ATOM 1438 C C . TRP A 1 181 ? -1.137 -16.688 -29.375 1 98.19 181 TRP A C 1
ATOM 1440 O O . TRP A 1 181 ? -1.226 -16.953 -28.188 1 98.19 181 TRP A O 1
ATOM 1450 N N . ASP A 1 182 ? -2.143 -16.219 -30.109 1 98.06 182 ASP A N 1
ATOM 1451 C CA . ASP A 1 182 ? -3.5 -16.125 -29.578 1 98.06 182 ASP A CA 1
ATOM 1452 C C . ASP A 1 182 ? -4.332 -17.344 -30 1 98.06 182 ASP A C 1
ATOM 1454 O O . ASP A 1 182 ? -4.84 -17.406 -31.109 1 98.06 182 ASP A O 1
ATOM 1458 N N . PHE A 1 183 ? -4.559 -18.234 -29.156 1 96.56 183 PHE A N 1
ATOM 1459 C CA . PHE A 1 183 ? -5.262 -19.469 -29.453 1 96.56 183 PHE A CA 1
ATOM 1460 C C . PHE A 1 183 ? -6.773 -19.266 -29.406 1 96.56 183 PHE A C 1
ATOM 1462 O O . PHE A 1 183 ? -7.531 -20.078 -29.938 1 96.56 183 PHE A O 1
ATOM 1469 N N . ASN A 1 184 ? -7.18 -18.25 -28.656 1 93.81 184 ASN A N 1
ATOM 1470 C CA . ASN A 1 184 ? -8.609 -17.953 -28.641 1 93.81 184 ASN A CA 1
ATOM 1471 C C . ASN A 1 184 ? -9.094 -17.484 -30.016 1 93.81 184 ASN A C 1
ATOM 1473 O O . ASN A 1 184 ? -10.156 -17.922 -30.469 1 93.81 184 ASN A O 1
ATOM 1477 N N . ASP A 1 185 ? -8.281 -16.656 -30.672 1 93.38 185 ASP A N 1
ATOM 1478 C CA . ASP A 1 185 ? -8.695 -16.078 -31.953 1 93.38 185 ASP A CA 1
ATOM 1479 C C . ASP A 1 185 ? -7.84 -16.625 -33.094 1 93.38 185 ASP A C 1
ATOM 1481 O O . ASP A 1 185 ? -8.094 -16.328 -34.25 1 93.38 185 ASP A O 1
ATOM 1485 N N . ASP A 1 186 ? -6.91 -17.359 -32.844 1 92.5 186 ASP A N 1
ATOM 1486 C CA . ASP A 1 186 ? -6 -17.969 -33.781 1 92.5 186 ASP A CA 1
ATOM 1487 C C . ASP A 1 186 ? -5.289 -16.906 -34.625 1 92.5 186 ASP A C 1
ATOM 1489 O O . ASP A 1 186 ? -5.336 -16.953 -35.875 1 92.5 186 ASP A O 1
ATOM 1493 N N . VAL A 1 187 ? -4.598 -15.977 -33.938 1 95.69 187 VAL A N 1
ATOM 1494 C CA . VAL A 1 187 ? -3.818 -14.914 -34.562 1 95.69 187 VAL A CA 1
ATOM 1495 C C . VAL A 1 187 ? -2.475 -14.766 -33.875 1 95.69 187 VAL A C 1
ATOM 1497 O O . VAL A 1 187 ? -2.301 -15.258 -32.75 1 95.69 187 VAL A O 1
ATOM 1500 N N . PRO A 1 188 ? -1.512 -14.195 -34.438 1 96.25 188 PRO A N 1
ATOM 1501 C CA . PRO A 1 188 ? -0.16 -14.133 -33.875 1 96.25 188 PRO A CA 1
ATOM 1502 C C . PRO A 1 188 ? -0.077 -13.266 -32.625 1 96.25 188 PRO A C 1
ATOM 1504 O O . PRO A 1 188 ? 0.723 -13.539 -31.734 1 96.25 188 PRO A O 1
ATOM 1507 N N . GLU A 1 189 ? -0.87 -12.18 -32.562 1 96.94 189 GLU A N 1
ATOM 1508 C CA . GLU A 1 189 ? -0.746 -11.234 -31.453 1 96.94 189 GLU A CA 1
ATOM 1509 C C . GLU A 1 189 ? -1.695 -11.594 -30.312 1 96.94 189 GLU A C 1
ATOM 1511 O O . GLU A 1 189 ? -2.908 -11.414 -30.422 1 96.94 189 GLU A O 1
ATOM 1516 N N . PRO A 1 190 ? -1.104 -12.016 -29.203 1 98.31 190 PRO A N 1
ATOM 1517 C CA . PRO A 1 190 ? -1.951 -12.422 -28.078 1 98.31 190 PRO A CA 1
ATOM 1518 C C . PRO A 1 190 ? -2.338 -11.258 -27.172 1 98.31 190 PRO A C 1
ATOM 1520 O O . PRO A 1 190 ? -2.199 -11.352 -25.953 1 98.31 190 PRO A O 1
ATOM 1523 N N . LEU A 1 191 ? -2.893 -10.203 -27.719 1 97.94 191 LEU A N 1
ATOM 1524 C CA . LEU A 1 191 ? -3.297 -9.039 -26.938 1 97.94 191 LEU A CA 1
ATOM 1525 C C . LEU A 1 191 ? -4.539 -9.344 -26.094 1 97.94 191 LEU A C 1
ATOM 1527 O O . LEU A 1 191 ? -5.414 -10.094 -26.531 1 97.94 191 LEU A O 1
ATOM 1531 N N . PRO A 1 192 ? -4.555 -8.758 -24.859 1 95.75 192 PRO A N 1
ATOM 1532 C CA . PRO A 1 192 ? -5.82 -8.82 -24.125 1 95.75 192 PRO A CA 1
ATOM 1533 C C . PRO A 1 192 ? -6.98 -8.18 -24.891 1 95.75 192 PRO A C 1
ATOM 1535 O O . PRO A 1 192 ? -6.812 -7.113 -25.484 1 95.75 192 PRO A O 1
ATOM 1538 N N . LYS A 1 193 ? -8.117 -8.836 -24.891 1 90.62 193 LYS A N 1
ATOM 1539 C CA . LYS A 1 193 ? -9.234 -8.328 -25.688 1 90.62 193 LYS A CA 1
ATOM 1540 C C . LYS A 1 193 ? -10.469 -8.086 -24.812 1 90.62 193 LYS A C 1
ATOM 1542 O O . LYS A 1 193 ? -11.281 -7.215 -25.109 1 90.62 193 LYS A O 1
ATOM 1547 N N . LEU A 1 194 ? -10.586 -8.883 -23.812 1 85.5 194 LEU A N 1
ATOM 1548 C CA . LEU A 1 194 ? -11.727 -8.734 -22.922 1 85.5 194 LEU A CA 1
ATOM 1549 C C . LEU A 1 194 ? -11.367 -7.852 -21.719 1 85.5 194 LEU A C 1
ATOM 1551 O O . LEU A 1 194 ? -10.188 -7.68 -21.406 1 85.5 194 LEU A O 1
ATOM 1555 N N . ALA A 1 195 ? -12.336 -7.34 -21.016 1 73.44 195 ALA A N 1
ATOM 1556 C CA . ALA A 1 195 ? -12.133 -6.43 -19.891 1 73.44 195 ALA A CA 1
ATOM 1557 C C . ALA A 1 195 ? -11.406 -7.121 -18.75 1 73.44 195 ALA A C 1
ATOM 1559 O O . ALA A 1 195 ? -10.625 -6.492 -18.031 1 73.44 195 ALA A O 1
ATOM 1560 N N . ASP A 1 196 ? -11.633 -8.344 -18.625 1 81.06 196 ASP A N 1
ATOM 1561 C CA . ASP A 1 196 ? -11.023 -9.055 -17.5 1 81.06 196 ASP A CA 1
ATOM 1562 C C . ASP A 1 196 ? -9.727 -9.742 -17.922 1 81.06 196 ASP A C 1
ATOM 1564 O O . ASP A 1 196 ? -9.156 -10.531 -17.172 1 81.06 196 ASP A O 1
ATOM 1568 N N . ASP A 1 197 ? -9.25 -9.461 -19.172 1 92.06 197 ASP A N 1
ATOM 1569 C CA . ASP A 1 197 ? -7.973 -9.984 -19.641 1 92.06 197 ASP A CA 1
ATOM 1570 C C . ASP A 1 197 ? -6.809 -9.156 -19.109 1 92.06 197 ASP A C 1
ATOM 1572 O O . ASP A 1 197 ? -6.121 -8.469 -19.859 1 92.06 197 ASP A O 1
ATOM 1576 N N . THR A 1 198 ? -6.539 -9.258 -17.797 1 91.75 198 THR A N 1
ATOM 1577 C CA . THR A 1 198 ? -5.477 -8.477 -17.172 1 91.75 198 THR A CA 1
ATOM 1578 C C . THR A 1 198 ? -4.422 -9.391 -16.562 1 91.75 198 THR A C 1
ATOM 1580 O O . THR A 1 198 ? -3.293 -8.961 -16.297 1 91.75 198 THR A O 1
ATOM 1583 N N . HIS A 1 199 ? -4.812 -10.594 -16.406 1 94.31 199 HIS A N 1
ATOM 1584 C CA . HIS A 1 199 ? -4.059 -11.531 -15.586 1 94.31 199 HIS A CA 1
ATOM 1585 C C . HIS A 1 199 ? -2.689 -11.82 -16.188 1 94.31 199 HIS A C 1
ATOM 1587 O O . HIS A 1 199 ? -1.669 -11.719 -15.508 1 94.31 199 HIS A O 1
ATOM 1593 N N . GLY A 1 200 ? -2.619 -12.18 -17.469 1 98.12 200 GLY A N 1
ATOM 1594 C CA . GLY A 1 200 ? -1.363 -12.508 -18.125 1 98.12 200 GLY A CA 1
ATOM 1595 C C . GLY A 1 200 ? -0.372 -11.359 -18.109 1 98.12 200 GLY A C 1
ATOM 1596 O O . GLY A 1 200 ? 0.83 -11.57 -17.938 1 98.12 200 GLY A O 1
ATOM 1597 N N . THR A 1 201 ? -0.851 -10.164 -18.297 1 98 201 THR A N 1
ATOM 1598 C CA . THR A 1 201 ? -0.002 -8.977 -18.297 1 98 201 THR A CA 1
ATOM 1599 C C . THR A 1 201 ? 0.589 -8.742 -16.906 1 98 201 THR A C 1
ATOM 1601 O O . THR A 1 201 ? 1.771 -8.422 -16.781 1 98 201 THR A O 1
ATOM 1604 N N . ARG A 1 202 ? -0.232 -8.883 -15.883 1 95.94 202 ARG A N 1
ATOM 1605 C CA . ARG A 1 202 ? 0.234 -8.711 -14.516 1 95.94 202 ARG A CA 1
ATOM 1606 C C . ARG A 1 202 ? 1.322 -9.727 -14.172 1 95.94 202 ARG A C 1
ATOM 1608 O O . ARG A 1 202 ? 2.34 -9.375 -13.578 1 95.94 202 ARG A O 1
ATOM 1615 N N . CYS A 1 203 ? 1.108 -10.961 -14.586 1 98.25 203 CYS A N 1
ATOM 1616 C CA . CYS A 1 203 ? 2.098 -12.016 -14.359 1 98.25 203 CYS A CA 1
ATOM 1617 C C . CYS A 1 203 ? 3.398 -11.695 -15.086 1 98.25 203 CYS A C 1
ATOM 1619 O O . CYS A 1 203 ? 4.484 -11.852 -14.523 1 98.25 203 CYS A O 1
ATOM 1621 N N . ALA A 1 204 ? 3.281 -11.281 -16.312 1 98.75 204 ALA A N 1
ATOM 1622 C CA . ALA A 1 204 ? 4.469 -10.945 -17.094 1 98.75 204 ALA A CA 1
ATOM 1623 C C . ALA A 1 204 ? 5.223 -9.773 -16.484 1 98.75 204 ALA A C 1
ATOM 1625 O O . ALA A 1 204 ? 6.453 -9.727 -16.531 1 98.75 204 ALA A O 1
ATOM 1626 N N . GLY A 1 205 ? 4.5 -8.828 -16.016 1 98.5 205 GLY A N 1
ATOM 1627 C CA . GLY A 1 205 ? 5.121 -7.688 -15.344 1 98.5 205 GLY A CA 1
ATOM 1628 C C . GLY A 1 205 ? 5.973 -8.086 -14.156 1 98.5 205 GLY A C 1
ATOM 1629 O O . GLY A 1 205 ? 7.051 -7.523 -13.945 1 98.5 205 GLY A O 1
ATOM 1630 N N . GLU A 1 206 ? 5.523 -9.008 -13.359 1 98 206 GLU A N 1
ATOM 1631 C CA . GLU A 1 206 ? 6.297 -9.516 -12.227 1 98 206 GLU A CA 1
ATOM 1632 C C . GLU A 1 206 ? 7.648 -10.062 -12.68 1 98 206 GLU A C 1
ATOM 1634 O O . GLU A 1 206 ? 8.633 -9.984 -11.945 1 98 206 GLU A O 1
ATOM 1639 N N . VAL A 1 207 ? 7.617 -10.578 -13.867 1 98.81 207 VAL A N 1
ATOM 1640 C CA . VAL A 1 207 ? 8.789 -11.312 -14.328 1 98.81 207 VAL A CA 1
ATOM 1641 C C . VAL A 1 207 ? 9.742 -10.367 -15.055 1 98.81 207 VAL A C 1
ATOM 1643 O O . VAL A 1 207 ? 10.93 -10.305 -14.734 1 98.81 207 VAL A O 1
ATOM 1646 N N . ALA A 1 208 ? 9.172 -9.5 -15.969 1 98.81 208 ALA A N 1
ATOM 1647 C CA . ALA A 1 208 ? 10.102 -8.898 -16.922 1 98.81 208 ALA A CA 1
ATOM 1648 C C . ALA A 1 208 ? 9.828 -7.406 -17.078 1 98.81 208 ALA A C 1
ATOM 1650 O O . ALA A 1 208 ? 10.273 -6.785 -18.047 1 98.81 208 ALA A O 1
ATOM 1651 N N . ALA A 1 209 ? 8.992 -6.801 -16.203 1 98.69 209 ALA A N 1
ATOM 1652 C CA . ALA A 1 209 ? 8.859 -5.348 -16.281 1 98.69 209 ALA A CA 1
ATOM 1653 C C . ALA A 1 209 ? 10.227 -4.676 -16.328 1 98.69 209 ALA A C 1
ATOM 1655 O O . ALA A 1 209 ? 11.102 -4.973 -15.508 1 98.69 209 ALA A O 1
ATOM 1656 N N . ALA A 1 210 ? 10.453 -3.768 -17.234 1 97.94 210 ALA A N 1
ATOM 1657 C CA . ALA A 1 210 ? 11.75 -3.143 -17.5 1 97.94 210 ALA A CA 1
ATOM 1658 C C . ALA A 1 210 ? 12.094 -2.127 -16.422 1 97.94 210 ALA A C 1
ATOM 1660 O O . ALA A 1 210 ? 11.211 -1.638 -15.711 1 97.94 210 ALA A O 1
ATOM 1661 N N . TRP A 1 211 ? 13.492 -2 -16.25 1 97 211 TRP A N 1
ATOM 1662 C CA . TRP A 1 211 ? 13.945 -0.85 -15.477 1 97 211 TRP A CA 1
ATOM 1663 C C . TRP A 1 211 ? 13.734 0.448 -16.25 1 97 211 TRP A C 1
ATOM 1665 O O . TRP A 1 211 ? 14.531 0.794 -17.125 1 97 211 TRP A O 1
ATOM 1675 N N . ASN A 1 212 ? 12.695 1.128 -15.914 1 94.12 212 ASN A N 1
ATOM 1676 C CA . ASN A 1 212 ? 12.328 2.387 -16.547 1 94.12 212 ASN A CA 1
ATOM 1677 C C . ASN A 1 212 ? 11.688 3.354 -15.562 1 94.12 212 ASN A C 1
ATOM 1679 O O . ASN A 1 212 ? 12.188 3.539 -14.453 1 94.12 212 ASN A O 1
ATOM 1683 N N . ASP A 1 213 ? 10.641 3.998 -15.828 1 86 213 ASP A N 1
ATOM 1684 C CA . ASP A 1 213 ? 10.023 4.949 -14.906 1 86 213 ASP A CA 1
ATOM 1685 C C . ASP A 1 213 ? 8.5 4.836 -14.945 1 86 213 ASP A C 1
ATOM 1687 O O . ASP A 1 213 ? 7.793 5.84 -14.812 1 86 213 ASP A O 1
ATOM 1691 N N . VAL A 1 214 ? 8.008 3.689 -15.156 1 87.62 214 VAL A N 1
ATOM 1692 C CA . VAL A 1 214 ? 6.582 3.539 -15.43 1 87.62 214 VAL A CA 1
ATOM 1693 C C . VAL A 1 214 ? 5.875 2.99 -14.195 1 87.62 214 VAL A C 1
ATOM 1695 O O . VAL A 1 214 ? 5.242 3.74 -13.453 1 87.62 214 VAL A O 1
ATOM 1698 N N . CYS A 1 215 ? 5.91 1.716 -13.938 1 89.94 215 CYS A N 1
ATOM 1699 C CA . CYS A 1 215 ? 5.32 1.09 -12.758 1 89.94 215 CYS A CA 1
ATOM 1700 C C . CYS A 1 215 ? 6.398 0.639 -11.781 1 89.94 215 CYS A C 1
ATOM 1702 O O . CYS A 1 215 ? 7.008 1.465 -11.102 1 89.94 215 CYS A O 1
ATOM 1704 N N . GLY A 1 216 ? 6.609 -0.565 -11.578 1 93.56 216 GLY A N 1
ATOM 1705 C CA . GLY A 1 216 ? 7.68 -1.249 -10.867 1 93.56 216 GLY A CA 1
ATOM 1706 C C . GLY A 1 216 ? 8.562 -2.074 -11.781 1 93.56 216 GLY A C 1
ATOM 1707 O O . GLY A 1 216 ? 8.516 -1.922 -13 1 93.56 216 GLY A O 1
ATOM 1708 N N . VAL A 1 217 ? 9.414 -2.867 -11.195 1 97.81 217 VAL A N 1
ATOM 1709 C CA . VAL A 1 217 ? 10.367 -3.633 -11.984 1 97.81 217 VAL A CA 1
ATOM 1710 C C . VAL A 1 217 ? 10.086 -5.125 -11.844 1 97.81 217 VAL A C 1
ATOM 1712 O O . VAL A 1 217 ? 9.484 -5.559 -10.859 1 97.81 217 VAL A O 1
ATOM 1715 N N . GLY A 1 218 ? 10.422 -5.895 -12.914 1 98.69 218 GLY A N 1
ATOM 1716 C CA . GLY A 1 218 ? 10.352 -7.344 -12.828 1 98.69 218 GLY A CA 1
ATOM 1717 C C . GLY A 1 218 ? 11.562 -7.969 -12.164 1 98.69 218 GLY A C 1
ATOM 1718 O O . GLY A 1 218 ? 12.602 -7.32 -12.023 1 98.69 218 GLY A O 1
ATOM 1719 N N . ILE A 1 219 ? 11.406 -9.195 -11.75 1 98.81 219 ILE A N 1
ATOM 1720 C CA . ILE A 1 219 ? 12.469 -9.938 -11.07 1 98.81 219 ILE A CA 1
ATOM 1721 C C . ILE A 1 219 ? 13.594 -10.258 -12.055 1 98.81 219 ILE A C 1
ATOM 1723 O O . ILE A 1 219 ? 14.766 -10.289 -11.672 1 98.81 219 ILE A O 1
ATOM 1727 N N . ALA A 1 220 ? 13.258 -10.523 -13.289 1 98.81 220 ALA A N 1
ATOM 1728 C CA . ALA A 1 220 ? 14.18 -10.789 -14.391 1 98.81 220 ALA A CA 1
ATOM 1729 C C . ALA A 1 220 ? 13.984 -9.789 -15.523 1 98.81 220 ALA A C 1
ATOM 1731 O O . ALA A 1 220 ? 13.516 -10.141 -16.609 1 98.81 220 ALA A O 1
ATOM 1732 N N . PRO A 1 221 ? 14.492 -8.57 -15.328 1 98.38 221 PRO A N 1
ATOM 1733 C CA . PRO A 1 221 ? 14.109 -7.453 -16.203 1 98.38 221 PRO A CA 1
ATOM 1734 C C . PRO A 1 221 ? 14.664 -7.594 -17.609 1 98.38 221 PRO A C 1
ATOM 1736 O O . PRO A 1 221 ? 14.227 -6.887 -18.531 1 98.38 221 PRO A O 1
ATOM 1739 N N . LYS A 1 222 ? 15.602 -8.516 -17.875 1 98.5 222 LYS A N 1
ATOM 1740 C CA . LYS A 1 222 ? 16.156 -8.688 -19.219 1 98.5 222 LYS A CA 1
ATOM 1741 C C . LYS A 1 222 ? 15.664 -9.992 -19.844 1 98.5 222 LYS A C 1
ATOM 1743 O O . LYS A 1 222 ? 16.109 -10.367 -20.938 1 98.5 222 LYS A O 1
ATOM 1748 N N . ALA A 1 223 ? 14.805 -10.68 -19.172 1 98.81 223 ALA A N 1
ATOM 1749 C CA . ALA A 1 223 ? 14.156 -11.836 -19.781 1 98.81 223 ALA A CA 1
ATOM 1750 C C . ALA A 1 223 ? 13.172 -11.414 -20.875 1 98.81 223 ALA A C 1
ATOM 1752 O O . ALA A 1 223 ? 12.758 -10.25 -20.922 1 98.81 223 ALA A O 1
ATOM 1753 N N . LYS A 1 224 ? 12.914 -12.336 -21.734 1 98.81 224 LYS A N 1
ATOM 1754 C CA . LYS A 1 224 ? 11.82 -12.156 -22.672 1 98.81 224 LYS A CA 1
ATOM 1755 C C . LYS A 1 224 ? 10.539 -12.82 -22.172 1 98.81 224 LYS A C 1
ATOM 1757 O O . LYS A 1 224 ? 10.586 -13.734 -21.359 1 98.81 224 LYS A O 1
ATOM 1762 N N . VAL A 1 225 ? 9.406 -12.234 -22.625 1 98.81 225 VAL A N 1
ATOM 1763 C CA . VAL A 1 225 ? 8.125 -12.82 -22.25 1 98.81 225 VAL A CA 1
ATOM 1764 C C . VAL A 1 225 ? 7.301 -13.094 -23.516 1 98.81 225 VAL A C 1
ATOM 1766 O O . VAL A 1 225 ? 7.352 -12.328 -24.469 1 98.81 225 VAL A O 1
ATOM 1769 N N . ALA A 1 226 ? 6.629 -14.172 -23.531 1 98.81 226 ALA A N 1
ATOM 1770 C CA . ALA A 1 226 ? 5.699 -14.562 -24.594 1 98.81 226 ALA A CA 1
ATOM 1771 C C . ALA A 1 226 ? 4.289 -14.742 -24.047 1 98.81 226 ALA A C 1
ATOM 1773 O O . ALA A 1 226 ? 4.109 -15.164 -22.906 1 98.81 226 ALA A O 1
ATOM 1774 N N . GLY A 1 227 ? 3.32 -14.328 -24.891 1 98.69 227 GLY A N 1
ATOM 1775 C CA . GLY A 1 227 ? 1.925 -14.547 -24.531 1 98.69 227 GLY A CA 1
ATOM 1776 C C . GLY A 1 227 ? 1.277 -15.672 -25.312 1 98.69 227 GLY A C 1
ATOM 1777 O O . GLY A 1 227 ? 1.426 -15.75 -26.547 1 98.69 227 GLY A O 1
ATOM 1778 N N . LEU A 1 228 ? 0.698 -16.594 -24.641 1 98.75 228 LEU A N 1
ATOM 1779 C CA . LEU A 1 228 ? -0.137 -17.656 -25.188 1 98.75 228 LEU A CA 1
ATOM 1780 C C . LEU A 1 228 ? -1.564 -17.547 -24.656 1 98.75 228 LEU A C 1
ATOM 1782 O O . LEU A 1 228 ? -1.897 -18.141 -23.625 1 98.75 228 LEU A O 1
ATOM 1786 N N . ARG A 1 229 ? -2.371 -16.797 -25.375 1 98.25 229 ARG A N 1
ATOM 1787 C CA . ARG A 1 229 ? -3.715 -16.469 -24.906 1 98.25 229 ARG A CA 1
ATOM 1788 C C . ARG A 1 229 ? -4.684 -17.609 -25.156 1 98.25 229 ARG A C 1
ATOM 1790 O O . ARG A 1 229 ? -4.898 -18.016 -26.297 1 98.25 229 ARG A O 1
ATOM 1797 N N . MET A 1 230 ? -5.266 -18.125 -24.078 1 96.81 230 MET A N 1
ATOM 1798 C CA . MET A 1 230 ? -6.25 -19.203 -24.234 1 96.81 230 MET A CA 1
ATOM 1799 C C . MET A 1 230 ? -7.352 -19.094 -23.188 1 96.81 230 MET A C 1
ATOM 1801 O O . MET A 1 230 ? -8.438 -19.641 -23.359 1 96.81 230 MET A O 1
ATOM 1805 N N . LEU A 1 231 ? -7.195 -18.281 -22.141 1 95.75 231 LEU A N 1
ATOM 1806 C CA . LEU A 1 231 ? -8.078 -18.312 -20.969 1 95.75 231 LEU A CA 1
ATOM 1807 C C . LEU A 1 231 ? -9.203 -17.297 -21.125 1 95.75 231 LEU A C 1
ATOM 1809 O O . LEU A 1 231 ? -9.977 -17.078 -20.188 1 95.75 231 LEU A O 1
ATOM 1813 N N . SER A 1 232 ? -9.281 -16.594 -22.234 1 91.88 232 SER A N 1
ATOM 1814 C CA . SER A 1 232 ? -10.352 -15.625 -22.422 1 91.88 232 SER A CA 1
ATOM 1815 C C . SER A 1 232 ? -11.672 -16.312 -22.75 1 91.88 232 SER A C 1
ATOM 1817 O O . SER A 1 232 ? -12.695 -15.648 -22.953 1 91.88 232 SER A O 1
ATOM 1819 N N . GLY A 1 233 ? -11.734 -17.609 -22.766 1 88.06 233 GLY A N 1
ATOM 1820 C CA . GLY A 1 233 ? -12.883 -18.469 -22.984 1 88.06 233 GLY A CA 1
ATOM 1821 C C . GLY A 1 233 ? -12.617 -19.922 -22.625 1 88.06 233 GLY A C 1
ATOM 1822 O O . GLY A 1 233 ? -11.555 -20.25 -22.094 1 88.06 233 GLY A O 1
ATOM 1823 N N . PRO A 1 234 ? -13.641 -20.781 -22.859 1 90.44 234 PRO A N 1
ATOM 1824 C CA . PRO A 1 234 ? -13.391 -22.203 -22.641 1 90.44 234 PRO A CA 1
ATOM 1825 C C . PRO A 1 234 ? -12.289 -22.75 -23.531 1 90.44 234 PRO A C 1
ATOM 1827 O O . PRO A 1 234 ? -11.992 -22.172 -24.578 1 90.44 234 PRO A O 1
ATOM 1830 N N . VAL A 1 235 ? -11.719 -23.828 -23.109 1 94.75 235 VAL A N 1
ATOM 1831 C CA . VAL A 1 235 ? -10.578 -24.375 -23.828 1 94.75 235 VAL A CA 1
ATOM 1832 C C . VAL A 1 235 ? -10.805 -25.859 -24.125 1 94.75 235 VAL A C 1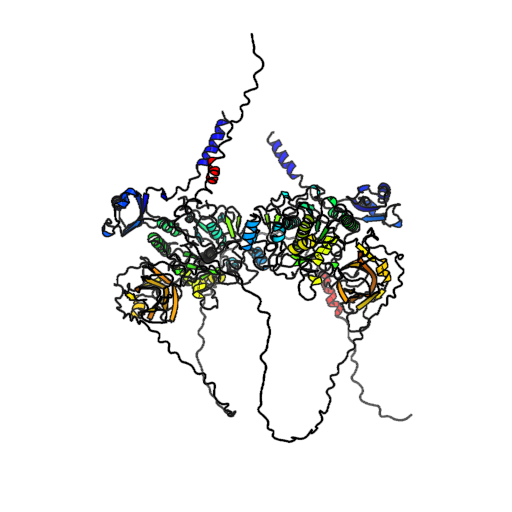
ATOM 1834 O O . VAL A 1 235 ? -11.57 -26.531 -23.422 1 94.75 235 VAL A O 1
ATOM 1837 N N . THR A 1 236 ? -10.195 -26.359 -25.188 1 94.06 236 THR A N 1
ATOM 1838 C CA . THR A 1 236 ? -10.203 -27.781 -25.531 1 94.06 236 THR A CA 1
ATOM 1839 C C . THR A 1 236 ? -8.844 -28.406 -25.25 1 94.06 236 THR A C 1
ATOM 1841 O O . THR A 1 236 ? -7.852 -27.703 -25.062 1 94.06 236 THR A O 1
ATOM 1844 N N . ASP A 1 237 ? -8.852 -29.703 -25.234 1 94.81 237 ASP A N 1
ATOM 1845 C CA . ASP A 1 237 ? -7.598 -30.438 -25.109 1 94.81 237 ASP A CA 1
ATOM 1846 C C . ASP A 1 237 ? -6.621 -30.062 -26.219 1 94.81 237 ASP A C 1
ATOM 1848 O O . ASP A 1 237 ? -5.418 -29.953 -25.984 1 94.81 237 ASP A O 1
ATOM 1852 N N . LEU A 1 238 ? -7.156 -29.906 -27.391 1 94 238 LEU A N 1
ATOM 1853 C CA . LEU A 1 238 ? -6.348 -29.484 -28.531 1 94 238 LEU A CA 1
ATOM 1854 C C . LEU A 1 238 ? -5.68 -28.141 -28.266 1 94 238 LEU A C 1
ATOM 1856 O O . LEU A 1 238 ? -4.473 -27.984 -28.453 1 94 238 LEU A O 1
ATOM 1860 N N . MET A 1 239 ? -6.426 -27.219 -27.797 1 94.56 239 MET A N 1
ATOM 1861 C CA . MET A 1 239 ? -5.938 -25.875 -27.516 1 94.56 239 MET A CA 1
ATOM 1862 C C . MET A 1 239 ? -4.883 -25.891 -26.422 1 94.56 239 MET A C 1
ATOM 1864 O O . MET A 1 239 ? -3.822 -25.266 -26.562 1 94.56 239 MET A O 1
ATOM 1868 N N . GLU A 1 240 ? -5.164 -26.578 -25.359 1 96.94 240 GLU A N 1
ATOM 1869 C CA . GLU A 1 240 ? -4.238 -26.672 -24.234 1 96.94 240 GLU A CA 1
ATOM 1870 C C . GLU A 1 240 ? -2.922 -27.328 -24.656 1 96.94 240 GLU A C 1
ATOM 1872 O O . GLU A 1 240 ? -1.844 -26.859 -24.281 1 96.94 240 GLU A O 1
ATOM 1877 N N . SER A 1 241 ? -3.062 -28.375 -25.406 1 96.5 241 SER A N 1
ATOM 1878 C CA . SER A 1 241 ? -1.891 -29.109 -25.875 1 96.5 241 SER A CA 1
ATOM 1879 C C . SER A 1 241 ? -0.99 -28.219 -26.734 1 96.5 241 SER A C 1
ATOM 1881 O O . SER A 1 241 ? 0.224 -28.172 -26.516 1 96.5 241 SER A O 1
ATOM 1883 N N . GLU A 1 242 ? -1.541 -27.547 -27.609 1 96.56 242 GLU A N 1
ATOM 1884 C CA . GLU A 1 242 ? -0.748 -26.719 -28.5 1 96.56 242 GLU A CA 1
ATOM 1885 C C . GLU A 1 242 ? -0.157 -25.516 -27.766 1 96.56 242 GLU A C 1
ATOM 1887 O O . GLU A 1 242 ? 0.968 -25.094 -28.062 1 96.56 242 GLU A O 1
ATOM 1892 N N . ALA A 1 243 ? -0.921 -24.969 -26.875 1 98 243 ALA A N 1
ATOM 1893 C CA . ALA A 1 243 ? -0.418 -23.828 -26.109 1 98 243 ALA A CA 1
ATOM 1894 C C . ALA A 1 243 ? 0.78 -24.219 -25.25 1 98 243 ALA A C 1
ATOM 1896 O O . ALA A 1 243 ? 1.798 -23.531 -25.234 1 98 243 ALA A O 1
ATOM 1897 N N . LEU A 1 244 ? 0.721 -25.359 -24.578 1 97.88 244 LEU A N 1
ATOM 1898 C CA . LEU A 1 244 ? 1.754 -25.812 -23.656 1 97.88 244 LEU A CA 1
ATOM 1899 C C . LEU A 1 244 ? 2.965 -26.359 -24.406 1 97.88 244 LEU A C 1
ATOM 1901 O O . LEU A 1 244 ? 4.004 -26.625 -23.797 1 97.88 244 LEU A O 1
ATOM 1905 N N . ASN A 1 245 ? 2.855 -26.422 -25.703 1 96.19 245 ASN A N 1
ATOM 1906 C CA . ASN A 1 245 ? 3.953 -26.922 -26.531 1 96.19 245 ASN A CA 1
ATOM 1907 C C . ASN A 1 245 ? 4.395 -25.875 -27.562 1 96.19 245 ASN A C 1
ATOM 1909 O O . ASN A 1 245 ? 5.309 -26.125 -28.344 1 96.19 245 ASN A O 1
ATOM 1913 N N . TYR A 1 246 ? 3.746 -24.766 -27.5 1 96.94 246 TYR A N 1
ATOM 1914 C CA . TYR A 1 246 ? 4.043 -23.75 -28.5 1 96.94 246 TYR A CA 1
ATOM 1915 C C . TYR A 1 246 ? 5.457 -23.203 -28.328 1 96.94 246 TYR A C 1
ATOM 1917 O O . TYR A 1 246 ? 5.816 -22.734 -27.25 1 96.94 246 TYR A O 1
ATOM 1925 N N . GLY A 1 247 ? 6.223 -23.234 -29.359 1 95.81 247 GLY A N 1
ATOM 1926 C CA . GLY A 1 247 ? 7.559 -22.656 -29.344 1 95.81 247 GLY A CA 1
ATOM 1927 C C . GLY A 1 247 ? 8.469 -23.312 -28.328 1 95.81 247 GLY A C 1
ATOM 1928 O O . GLY A 1 247 ? 9.242 -22.641 -27.641 1 95.81 247 GLY A O 1
ATOM 1929 N N . PHE A 1 248 ? 8.352 -24.625 -28.109 1 94.06 248 PHE A N 1
ATOM 1930 C CA . PHE A 1 248 ? 9.07 -25.266 -27.031 1 94.06 248 PHE A CA 1
ATOM 1931 C C . PHE A 1 248 ? 10.578 -25.219 -27.266 1 94.06 248 PHE A C 1
ATOM 1933 O O . PHE A 1 248 ? 11.359 -25.469 -26.344 1 94.06 248 PHE A O 1
ATOM 1940 N N . ASP A 1 249 ? 11.094 -24.688 -28.422 1 92.69 249 ASP A N 1
ATOM 1941 C CA . ASP A 1 249 ? 12.516 -24.438 -28.625 1 92.69 249 ASP A CA 1
ATOM 1942 C C . ASP A 1 249 ? 12.859 -22.969 -28.422 1 92.69 249 ASP A C 1
ATOM 1944 O O . ASP A 1 249 ? 14.039 -22.594 -28.391 1 92.69 249 ASP A O 1
ATOM 1948 N N . THR A 1 250 ? 11.883 -22.172 -28.328 1 95.5 250 THR A N 1
ATOM 1949 C CA . THR A 1 250 ? 12.078 -20.75 -28.094 1 95.5 250 THR A CA 1
ATOM 1950 C C . THR A 1 250 ? 11.68 -20.359 -26.672 1 95.5 250 THR A C 1
ATOM 1952 O O . THR A 1 250 ? 12.367 -19.562 -26.016 1 95.5 250 THR A O 1
ATOM 1955 N N . ASN A 1 251 ? 10.594 -20.859 -26.25 1 98.5 251 ASN A N 1
ATOM 1956 C CA . ASN A 1 251 ? 10.125 -20.641 -24.891 1 98.5 251 ASN A CA 1
ATOM 1957 C C . ASN A 1 251 ? 10.789 -21.594 -23.906 1 98.5 251 ASN A C 1
ATOM 1959 O O . ASN A 1 251 ? 10.75 -22.812 -24.094 1 98.5 251 ASN A O 1
ATOM 1963 N N . ASP A 1 252 ? 11.406 -21.078 -22.891 1 98.75 252 ASP A N 1
ATOM 1964 C CA . ASP A 1 252 ? 12.141 -21.906 -21.938 1 98.75 252 ASP A CA 1
ATOM 1965 C C . ASP A 1 252 ? 11.242 -22.359 -20.797 1 98.75 252 ASP A C 1
ATOM 1967 O O . ASP A 1 252 ? 11.352 -23.484 -20.312 1 98.75 252 ASP A O 1
ATOM 1971 N N . ILE A 1 253 ? 10.453 -21.453 -20.328 1 98.88 253 ILE A N 1
ATOM 1972 C CA . ILE A 1 253 ? 9.602 -21.656 -19.172 1 98.88 253 ILE A CA 1
ATOM 1973 C C . ILE A 1 253 ? 8.148 -21.359 -19.516 1 98.88 253 ILE A C 1
ATOM 1975 O O . ILE A 1 253 ? 7.863 -20.359 -20.188 1 98.88 253 ILE A O 1
ATOM 1979 N N . TYR A 1 254 ? 7.262 -22.219 -19.188 1 98.88 254 TYR A N 1
ATOM 1980 C CA . TYR A 1 254 ? 5.828 -21.984 -19.297 1 98.88 254 TYR A CA 1
ATOM 1981 C C . TYR A 1 254 ? 5.211 -21.734 -17.922 1 98.88 254 TYR A C 1
ATOM 1983 O O . TYR A 1 254 ? 5.211 -22.625 -17.078 1 98.88 254 TYR A O 1
ATOM 1991 N N . SER A 1 255 ? 4.793 -20.516 -17.688 1 98.69 255 SER A N 1
ATOM 1992 C CA . SER A 1 255 ? 4.152 -20.141 -16.438 1 98.69 255 SER A CA 1
ATOM 1993 C C . SER A 1 255 ? 2.633 -20.219 -16.547 1 98.69 255 SER A C 1
ATOM 1995 O O . SER A 1 255 ? 2.027 -19.578 -17.406 1 98.69 255 SER A O 1
ATOM 1997 N N . CYS A 1 256 ? 2.066 -21.031 -15.688 1 98.56 256 CYS A N 1
ATOM 1998 C CA . CYS A 1 256 ? 0.645 -21.359 -15.734 1 98.56 256 CYS A CA 1
ATOM 1999 C C . CYS A 1 256 ? -0.022 -21.109 -14.391 1 98.56 256 CYS A C 1
ATOM 2001 O O . CYS A 1 256 ? 0.092 -21.922 -13.477 1 98.56 256 CYS A O 1
ATOM 2003 N N . SER A 1 257 ? -0.755 -20.031 -14.344 1 97.38 257 SER A N 1
ATOM 2004 C CA . SER A 1 257 ? -1.445 -19.688 -13.102 1 97.38 257 SER A CA 1
ATOM 2005 C C . SER A 1 257 ? -2.945 -19.938 -13.219 1 97.38 257 SER A C 1
ATOM 2007 O O . SER A 1 257 ? -3.75 -19.047 -12.93 1 97.38 257 SER A O 1
ATOM 2009 N N . TRP A 1 258 ? -3.279 -21.141 -13.586 1 96.81 258 TRP A N 1
ATOM 2010 C CA . TRP A 1 258 ? -4.664 -21.516 -13.836 1 96.81 258 TRP A CA 1
ATOM 2011 C C . TRP A 1 258 ? -4.848 -23.031 -13.664 1 96.81 258 TRP A C 1
ATOM 2013 O O . TRP A 1 258 ? -3.871 -23.766 -13.508 1 96.81 258 TRP A O 1
ATOM 2023 N N . GLY A 1 259 ? -6.008 -23.547 -13.656 1 96.38 259 GLY A N 1
ATOM 2024 C CA . GLY A 1 259 ? -6.391 -24.953 -13.562 1 96.38 259 GLY A CA 1
ATOM 2025 C C . GLY A 1 259 ? -7.887 -25.156 -13.414 1 96.38 259 GLY A C 1
ATOM 2026 O O . GLY A 1 259 ? -8.672 -24.266 -13.742 1 96.38 259 GLY A O 1
ATOM 2027 N N . PRO A 1 260 ? -8.242 -26.391 -13.07 1 95.25 260 PRO A N 1
ATOM 2028 C CA . PRO A 1 260 ? -9.648 -26.578 -12.703 1 95.25 260 PRO A CA 1
ATOM 2029 C C . PRO A 1 260 ? -10.086 -25.703 -11.539 1 95.25 260 PRO A C 1
ATOM 2031 O O . PRO A 1 260 ? -9.25 -25.062 -10.891 1 95.25 260 PRO A O 1
ATOM 2034 N N . ALA A 1 261 ? -11.359 -25.672 -11.297 1 91.44 261 ALA A N 1
ATOM 2035 C CA . ALA A 1 261 ? -11.898 -24.812 -10.242 1 91.44 261 ALA A CA 1
ATOM 2036 C C . ALA A 1 261 ? -11.312 -25.188 -8.883 1 91.44 261 ALA A C 1
ATOM 2038 O O . ALA A 1 261 ? -11.141 -26.359 -8.57 1 91.44 261 ALA A O 1
ATOM 2039 N N . ASP A 1 262 ? -10.953 -24.203 -8.18 1 92 262 ASP A N 1
ATOM 2040 C CA . ASP A 1 262 ? -10.469 -24.391 -6.812 1 92 262 ASP A CA 1
ATOM 2041 C C . ASP A 1 262 ? -11.617 -24.312 -5.812 1 92 262 ASP A C 1
ATOM 2043 O O . ASP A 1 262 ? -11.625 -23.438 -4.941 1 92 262 ASP A O 1
ATOM 2047 N N . ASP A 1 263 ? -12.516 -25.25 -5.879 1 90.38 263 ASP A N 1
ATOM 2048 C CA . ASP A 1 263 ? -13.773 -25.141 -5.145 1 90.38 263 ASP A CA 1
ATOM 2049 C C . ASP A 1 263 ? -13.938 -26.281 -4.145 1 90.38 263 ASP A C 1
ATOM 2051 O O . ASP A 1 263 ? -15.023 -26.5 -3.615 1 90.38 263 ASP A O 1
ATOM 2055 N N . GLY A 1 264 ? -12.922 -27.094 -4.004 1 93.19 264 GLY A N 1
ATOM 2056 C CA . GLY A 1 264 ? -13 -28.219 -3.092 1 93.19 264 GLY A CA 1
ATOM 2057 C C . GLY A 1 264 ? -13.797 -29.391 -3.645 1 93.19 264 GLY A C 1
ATOM 2058 O O . GLY A 1 264 ? -14.18 -30.297 -2.9 1 93.19 264 GLY A O 1
ATOM 2059 N N . ARG A 1 265 ? -14.109 -29.344 -4.969 1 94.5 265 ARG A N 1
ATOM 2060 C CA . ARG A 1 265 ? -14.938 -30.375 -5.586 1 94.5 265 ARG A CA 1
ATOM 2061 C C . ARG A 1 265 ? -14.273 -30.938 -6.844 1 94.5 265 ARG A C 1
ATOM 2063 O O . ARG A 1 265 ? -14.289 -32.125 -7.078 1 94.5 265 ARG A O 1
ATOM 2070 N N . ALA A 1 266 ? -13.711 -30.031 -7.574 1 95 266 ALA A N 1
ATOM 2071 C CA . ALA A 1 266 ? -13.211 -30.375 -8.906 1 95 266 ALA A CA 1
ATOM 2072 C C . ALA A 1 266 ? -12.078 -31.406 -8.812 1 95 266 ALA A C 1
ATOM 2074 O O . ALA A 1 266 ? -11.242 -31.328 -7.906 1 95 266 ALA A O 1
ATOM 2075 N N . MET A 1 267 ? -12.109 -32.375 -9.664 1 96.38 267 MET A N 1
ATOM 2076 C CA . MET A 1 267 ? -11.062 -33.375 -9.883 1 96.38 267 MET A CA 1
ATOM 2077 C C . MET A 1 267 ? -10.836 -33.625 -11.375 1 96.38 267 MET A C 1
ATOM 2079 O O . MET A 1 267 ? -11.539 -34.406 -11.992 1 96.38 267 MET A O 1
ATOM 2083 N N . GLU A 1 268 ? -9.906 -32.844 -11.914 1 95 268 GLU A N 1
ATOM 2084 C CA . GLU A 1 268 ? -9.656 -32.875 -13.352 1 95 268 GLU A CA 1
ATOM 2085 C C . GLU A 1 268 ? -8.164 -32.875 -13.656 1 95 268 GLU A C 1
ATOM 2087 O O . GLU A 1 268 ? -7.375 -32.25 -12.945 1 95 268 GLU A O 1
ATOM 2092 N N . ALA A 1 269 ? -7.82 -33.625 -14.688 1 94.12 269 ALA A N 1
ATOM 2093 C CA . ALA A 1 269 ? -6.449 -33.688 -15.18 1 94.12 269 ALA A CA 1
ATOM 2094 C C . ALA A 1 269 ? -6.379 -33.375 -16.672 1 94.12 269 ALA A C 1
ATOM 2096 O O . ALA A 1 269 ? -7.406 -33.344 -17.359 1 94.12 269 ALA A O 1
ATOM 2097 N N . PRO A 1 270 ? -5.172 -33.094 -17.125 1 93.81 270 PRO A N 1
ATOM 2098 C CA . PRO A 1 270 ? -5.039 -32.906 -18.562 1 93.81 270 PRO A CA 1
ATOM 2099 C C . PRO A 1 270 ? -5.504 -34.125 -19.359 1 93.81 270 PRO A C 1
ATOM 2101 O O . PRO A 1 270 ? -5.293 -35.25 -18.922 1 93.81 270 PRO A O 1
ATOM 2104 N N . GLU A 1 271 ? -6.098 -33.844 -20.469 1 92.25 271 GLU A N 1
ATOM 2105 C CA . GLU A 1 271 ? -6.504 -34.906 -21.375 1 92.25 271 GLU A CA 1
ATOM 2106 C C . GLU A 1 271 ? -5.316 -35.438 -22.188 1 92.25 271 GLU A C 1
ATOM 2108 O O . GLU A 1 271 ? -4.211 -34.875 -22.094 1 92.25 271 GLU A O 1
ATOM 2113 N N . PRO A 1 272 ? -5.457 -36.469 -22.922 1 88.88 272 PRO A N 1
ATOM 2114 C CA . PRO A 1 272 ? -4.324 -37.219 -23.484 1 88.88 272 PRO A CA 1
ATOM 2115 C C . PRO A 1 272 ? -3.416 -36.344 -24.344 1 88.88 272 PRO A C 1
ATOM 2117 O O . PRO A 1 272 ? -2.189 -36.438 -24.25 1 88.88 272 PRO A O 1
ATOM 2120 N N . ALA A 1 273 ? -3.992 -35.531 -25.188 1 91.25 273 ALA A N 1
ATOM 2121 C CA . ALA A 1 273 ? -3.143 -34.688 -26.047 1 91.25 273 ALA A CA 1
ATOM 2122 C C . ALA A 1 273 ? -2.291 -33.75 -25.219 1 91.25 273 ALA A C 1
ATOM 2124 O O . ALA A 1 273 ? -1.115 -33.531 -25.516 1 91.25 273 ALA A O 1
ATOM 2125 N N . THR A 1 274 ? -2.924 -33.156 -24.25 1 94.81 274 THR A N 1
ATOM 2126 C CA . THR A 1 274 ? -2.197 -32.219 -23.391 1 94.81 274 THR A CA 1
ATOM 2127 C C . THR A 1 274 ? -1.11 -32.969 -22.609 1 94.81 274 THR A C 1
ATOM 2129 O O . THR A 1 274 ? -0.003 -32.438 -22.438 1 94.81 274 THR A O 1
ATOM 2132 N N . ARG A 1 275 ? -1.375 -34.125 -22.109 1 93.62 275 ARG A N 1
ATOM 2133 C CA . ARG A 1 275 ? -0.369 -34.938 -21.422 1 93.62 275 ARG A CA 1
ATOM 2134 C C . ARG A 1 275 ? 0.817 -35.219 -22.328 1 93.62 275 ARG A C 1
ATOM 2136 O O . ARG A 1 275 ? 1.97 -35.156 -21.906 1 93.62 275 ARG A O 1
ATOM 2143 N N . LYS A 1 276 ? 0.492 -35.531 -23.547 1 91.94 276 LYS A N 1
ATOM 2144 C CA . LYS A 1 276 ? 1.554 -35.781 -24.516 1 91.94 276 LYS A CA 1
ATOM 2145 C C . LYS A 1 276 ? 2.367 -34.531 -24.781 1 91.94 276 LYS A C 1
ATOM 2147 O O . LYS A 1 276 ? 3.582 -34.594 -24.984 1 91.94 276 LYS A O 1
ATOM 2152 N N . ALA A 1 277 ? 1.676 -33.438 -24.844 1 94.69 277 ALA A N 1
ATOM 2153 C CA . ALA A 1 277 ? 2.367 -32.156 -25.047 1 94.69 277 ALA A CA 1
ATOM 2154 C C . ALA A 1 277 ? 3.352 -31.875 -23.922 1 94.69 277 ALA A C 1
ATOM 2156 O O . ALA A 1 277 ? 4.469 -31.422 -24.172 1 94.69 277 ALA A O 1
ATOM 2157 N N . LEU A 1 278 ? 2.939 -32.125 -22.703 1 95.94 278 LEU A N 1
ATOM 2158 C CA . LEU A 1 278 ? 3.82 -31.938 -21.547 1 95.94 278 LEU A CA 1
ATOM 2159 C C . LEU A 1 278 ? 5.031 -32.844 -21.641 1 95.94 278 LEU A C 1
ATOM 2161 O O . LEU A 1 278 ? 6.164 -32.438 -21.422 1 95.94 278 LEU A O 1
ATOM 2165 N N . LEU A 1 279 ? 4.785 -34.094 -21.984 1 93.81 279 LEU A N 1
ATOM 2166 C CA . LEU A 1 279 ? 5.871 -35.062 -22.156 1 93.81 279 LEU A CA 1
ATOM 2167 C C . LEU A 1 279 ? 6.828 -34.594 -23.25 1 93.81 279 LEU A C 1
ATOM 2169 O O . LEU A 1 279 ? 8.047 -34.625 -23.062 1 93.81 279 LEU A O 1
ATOM 2173 N N . ASN A 1 280 ? 6.254 -34.188 -24.391 1 93.5 280 ASN A N 1
ATOM 2174 C CA . ASN A 1 280 ? 7.09 -33.719 -25.469 1 93.5 280 ASN A CA 1
ATOM 2175 C C . ASN A 1 280 ? 7.938 -32.5 -25.031 1 93.5 280 ASN A C 1
ATOM 2177 O O . ASN A 1 280 ? 9.109 -32.406 -25.406 1 93.5 280 ASN A O 1
ATOM 2181 N N . GLY A 1 281 ? 7.32 -31.641 -24.312 1 95.81 281 GLY A N 1
ATOM 2182 C CA . GLY A 1 281 ? 8.023 -30.469 -23.828 1 95.81 281 GLY A CA 1
ATOM 2183 C C . GLY A 1 281 ? 9.211 -30.812 -22.953 1 95.81 281 GLY A C 1
ATOM 2184 O O . GLY A 1 281 ? 10.297 -30.25 -23.109 1 95.81 281 GLY A O 1
ATOM 2185 N N . VAL A 1 282 ? 9.07 -31.75 -21.984 1 95.56 282 VAL A N 1
ATOM 2186 C CA . VAL A 1 282 ? 10.141 -32.031 -21.031 1 95.56 282 VAL A CA 1
ATOM 2187 C C . VAL A 1 282 ? 11.219 -32.875 -21.703 1 95.56 282 VAL A C 1
ATOM 2189 O O . VAL A 1 282 ? 12.383 -32.875 -21.297 1 95.56 282 VAL A O 1
ATOM 2192 N N . VAL A 1 283 ? 10.883 -33.562 -22.781 1 93 283 VAL A N 1
ATOM 2193 C CA . VAL A 1 283 ? 11.844 -34.438 -23.438 1 93 283 VAL A CA 1
ATOM 2194 C C . VAL A 1 283 ? 12.586 -33.688 -24.531 1 93 283 VAL A C 1
ATOM 2196 O O . VAL A 1 283 ? 13.805 -33.781 -24.656 1 93 283 VAL A O 1
ATOM 2199 N N . ASN A 1 284 ? 11.867 -32.875 -25.297 1 93.44 284 ASN A N 1
ATOM 2200 C CA . ASN A 1 284 ? 12.453 -32.312 -26.516 1 93.44 284 ASN A CA 1
ATOM 2201 C C . ASN A 1 284 ? 12.609 -30.812 -26.422 1 93.44 284 ASN A C 1
ATOM 2203 O O . ASN A 1 284 ? 13.336 -30.203 -27.219 1 93.44 284 ASN A O 1
ATOM 2207 N N . GLY A 1 285 ? 11.906 -30.234 -25.5 1 95.88 285 GLY A N 1
ATOM 2208 C CA . GLY A 1 285 ? 11.984 -28.781 -25.391 1 95.88 285 GLY A CA 1
ATOM 2209 C C . GLY A 1 285 ? 13.383 -28.281 -25.078 1 95.88 285 GLY A C 1
ATOM 2210 O O . GLY A 1 285 ? 14.195 -29.016 -24.5 1 95.88 285 GLY A O 1
ATOM 2211 N N . ARG A 1 286 ? 13.633 -27.047 -25.438 1 97.25 286 ARG A N 1
ATOM 2212 C CA . ARG A 1 286 ? 14.914 -26.375 -25.203 1 97.25 286 ARG A CA 1
ATOM 2213 C C . ARG A 1 286 ? 16.078 -27.219 -25.703 1 97.25 286 ARG A C 1
ATOM 2215 O O . ARG A 1 286 ? 17.062 -27.422 -24.984 1 97.25 286 ARG A O 1
ATOM 2222 N N . ASN A 1 287 ? 15.891 -27.781 -26.875 1 94.56 287 ASN A N 1
ATOM 2223 C CA . ASN A 1 287 ? 16.906 -28.594 -27.531 1 94.56 287 ASN A CA 1
ATOM 2224 C C . ASN A 1 287 ? 17.297 -29.797 -26.688 1 94.56 287 ASN A C 1
ATOM 2226 O O . ASN A 1 287 ? 18.484 -30.078 -26.5 1 94.56 287 ASN A O 1
ATOM 2230 N N . GLY A 1 288 ? 16.297 -30.375 -26.031 1 93.94 288 GLY A N 1
ATOM 2231 C CA . GLY A 1 288 ? 16.531 -31.609 -25.312 1 93.94 288 GLY A CA 1
ATOM 2232 C C . GLY A 1 288 ? 16.75 -31.391 -23.828 1 93.94 288 GLY A C 1
ATOM 2233 O O . GLY A 1 288 ? 16.797 -32.344 -23.047 1 93.94 288 GLY A O 1
ATOM 2234 N N . LEU A 1 289 ? 16.906 -30.141 -23.359 1 96.94 289 LEU A N 1
ATOM 2235 C CA . LEU A 1 289 ? 17.109 -29.828 -21.953 1 96.94 289 LEU A CA 1
ATOM 2236 C C . LEU A 1 289 ? 15.789 -29.859 -21.203 1 96.94 289 LEU A C 1
ATOM 2238 O O . LEU A 1 289 ? 15.781 -29.953 -19.969 1 96.94 289 LEU A O 1
ATOM 2242 N N . GLY A 1 290 ? 14.617 -29.781 -21.969 1 96.94 290 GLY A N 1
ATOM 2243 C CA . GLY A 1 290 ? 13.281 -29.891 -21.406 1 96.94 290 GLY A CA 1
ATOM 2244 C C . GLY A 1 290 ? 12.695 -28.547 -21.016 1 96.94 290 GLY A C 1
ATOM 2245 O O . GLY A 1 290 ? 13.352 -27.734 -20.359 1 96.94 290 GLY A O 1
ATOM 2246 N N . SER A 1 291 ? 11.461 -28.281 -21.438 1 98.25 291 SER A N 1
ATOM 2247 C CA . SER A 1 291 ? 10.703 -27.109 -21.016 1 98.25 291 SER A CA 1
ATOM 2248 C C . SER A 1 291 ? 10.422 -27.141 -19.516 1 98.25 291 SER A C 1
ATOM 2250 O O . SER A 1 291 ? 10.164 -28.203 -18.953 1 98.25 291 SER A O 1
ATOM 2252 N N . VAL A 1 292 ? 10.555 -26.016 -18.891 1 98.75 292 VAL A N 1
ATOM 2253 C CA . VAL A 1 292 ? 10.203 -25.906 -17.484 1 98.75 292 VAL A CA 1
ATOM 2254 C C . VAL A 1 292 ? 8.742 -25.484 -17.344 1 98.75 292 VAL A C 1
ATOM 2256 O O . VAL A 1 292 ? 8.367 -24.391 -17.781 1 98.75 292 VAL A O 1
ATOM 2259 N N . PHE A 1 293 ? 7.906 -26.344 -16.781 1 98.81 293 PHE A N 1
ATOM 2260 C CA . PHE A 1 293 ? 6.496 -26.031 -16.578 1 98.81 293 PHE A CA 1
ATOM 2261 C C . PHE A 1 293 ? 6.242 -25.625 -15.133 1 98.81 293 PHE A C 1
ATOM 2263 O O . PHE A 1 293 ? 6.453 -26.422 -14.211 1 98.81 293 PHE A O 1
ATOM 2270 N N . VAL A 1 294 ? 5.809 -24.391 -14.914 1 98.88 294 VAL A N 1
ATOM 2271 C CA . VAL A 1 294 ? 5.52 -23.875 -13.578 1 98.88 294 VAL A CA 1
ATOM 2272 C C . VAL A 1 294 ? 4.012 -23.688 -13.414 1 98.88 294 VAL A C 1
ATOM 2274 O O . VAL A 1 294 ? 3.387 -22.953 -14.188 1 98.88 294 VAL A O 1
ATOM 2277 N N . PHE A 1 295 ? 3.438 -24.344 -12.453 1 98.56 295 PHE A N 1
ATOM 2278 C CA . PHE A 1 295 ? 2.008 -24.219 -12.195 1 98.56 295 PHE A CA 1
ATOM 2279 C C . PHE A 1 295 ? 1.752 -23.688 -10.789 1 98.56 295 PHE A C 1
ATOM 2281 O O . PHE A 1 295 ? 2.449 -24.062 -9.844 1 98.56 295 PHE A O 1
ATOM 2288 N N . ALA A 1 296 ? 0.777 -22.797 -10.703 1 98.19 296 ALA A N 1
ATOM 2289 C CA . ALA A 1 296 ? 0.288 -22.359 -9.391 1 98.19 296 ALA A CA 1
ATOM 2290 C C . ALA A 1 296 ? -0.501 -23.469 -8.711 1 98.19 296 ALA A C 1
ATOM 2292 O O . ALA A 1 296 ? -1.277 -24.172 -9.352 1 98.19 296 ALA A O 1
ATOM 2293 N N . SER A 1 297 ? -0.348 -23.609 -7.422 1 96.88 297 SER A N 1
ATOM 2294 C CA . SER A 1 297 ? -0.909 -24.734 -6.676 1 96.88 297 SER A CA 1
ATOM 2295 C C . SER A 1 297 ? -2.426 -24.625 -6.562 1 96.88 297 SER A C 1
ATOM 2297 O O . SER A 1 297 ? -3.127 -25.641 -6.484 1 96.88 297 SER A O 1
ATOM 2299 N N . GLY A 1 298 ? -2.934 -23.391 -6.426 1 95.31 298 GLY A N 1
ATOM 2300 C CA . GLY A 1 298 ? -4.367 -23.203 -6.277 1 95.31 298 GLY A CA 1
ATOM 2301 C C . GLY A 1 298 ? -4.723 -22.281 -5.117 1 95.31 298 GLY A C 1
ATOM 2302 O O . GLY A 1 298 ? -3.922 -22.094 -4.199 1 95.31 298 GLY A O 1
ATOM 2303 N N . ASN A 1 299 ? -5.98 -21.781 -5.184 1 92 299 ASN A N 1
ATOM 2304 C CA . ASN A 1 299 ? -6.453 -20.828 -4.184 1 92 299 ASN A CA 1
ATOM 2305 C C . ASN A 1 299 ? -7.684 -21.344 -3.449 1 92 299 ASN A C 1
ATOM 2307 O O . ASN A 1 299 ? -8.57 -20.578 -3.076 1 92 299 ASN A O 1
ATOM 2311 N N . GLY A 1 300 ? -7.84 -22.562 -3.305 1 91.19 300 GLY A N 1
ATOM 2312 C CA . GLY A 1 300 ? -9.062 -23.125 -2.756 1 91.19 300 GLY A CA 1
ATOM 2313 C C . GLY A 1 300 ? -8.969 -23.438 -1.271 1 91.19 300 GLY A C 1
ATOM 2314 O O . GLY A 1 300 ? -9.766 -24.203 -0.737 1 91.19 300 GLY A O 1
ATOM 2315 N N . GLY A 1 301 ? -8.055 -22.812 -0.602 1 89.25 301 GLY A N 1
ATOM 2316 C CA . GLY A 1 301 ? -7.887 -23.078 0.819 1 89.25 301 GLY A CA 1
ATOM 2317 C C . GLY A 1 301 ? -9.156 -22.844 1.621 1 89.25 301 GLY A C 1
ATOM 2318 O O . GLY A 1 301 ? -9.453 -23.594 2.551 1 89.25 301 GLY A O 1
ATOM 2319 N N . TYR A 1 302 ? -9.953 -21.906 1.252 1 79.06 302 TYR A N 1
ATOM 2320 C CA . TYR A 1 302 ? -11.203 -21.578 1.932 1 79.06 302 TYR A CA 1
ATOM 2321 C C . TYR A 1 302 ? -12.219 -22.703 1.789 1 79.06 302 TYR A C 1
ATOM 2323 O O . TYR A 1 302 ? -13.172 -22.797 2.566 1 79.06 302 TYR A O 1
ATOM 2331 N N . TYR A 1 303 ? -12.008 -23.531 0.846 1 87.62 303 TYR A N 1
ATOM 2332 C CA . TYR A 1 303 ? -12.93 -24.625 0.57 1 87.62 303 TYR A CA 1
ATOM 2333 C C . TYR A 1 303 ? -12.289 -25.969 0.904 1 87.62 303 TYR A C 1
ATOM 2335 O O . TYR A 1 303 ? -12.766 -27.016 0.461 1 87.62 303 TYR A O 1
ATOM 2343 N N . ASP A 1 304 ? -11.133 -25.938 1.585 1 92.25 304 ASP A N 1
ATOM 2344 C CA . ASP A 1 304 ? -10.375 -27.141 1.933 1 92.25 304 ASP A CA 1
ATOM 2345 C C . ASP A 1 304 ? -9.984 -27.922 0.684 1 92.25 304 ASP A C 1
ATOM 2347 O O . ASP A 1 304 ? -10.047 -29.156 0.673 1 92.25 304 ASP A O 1
ATOM 2351 N N . ASP A 1 305 ? -9.703 -27.156 -0.326 1 94.56 305 ASP A N 1
ATOM 2352 C CA . ASP A 1 305 ? -9.242 -27.797 -1.559 1 94.56 305 ASP A CA 1
ATOM 2353 C C . ASP A 1 305 ? -7.82 -28.328 -1.405 1 94.56 305 ASP A C 1
ATOM 2355 O O . ASP A 1 305 ? -7.141 -28.016 -0.421 1 94.56 305 ASP A O 1
ATOM 2359 N N . ASN A 1 306 ? -7.465 -29.219 -2.344 1 96.44 306 ASN A N 1
ATOM 2360 C CA . ASN A 1 306 ? -6.168 -29.891 -2.383 1 96.44 306 ASN A CA 1
ATOM 2361 C C . ASN A 1 306 ? -5.645 -30.016 -3.811 1 96.44 306 ASN A C 1
ATOM 2363 O O . ASN A 1 306 ? -6.324 -30.562 -4.676 1 96.44 306 ASN A O 1
ATOM 2367 N N . CYS A 1 307 ? -4.379 -29.562 -3.998 1 96.75 307 CYS A N 1
ATOM 2368 C CA . CYS A 1 307 ? -3.883 -29.406 -5.363 1 96.75 307 CYS A CA 1
ATOM 2369 C C . CYS A 1 307 ? -3.596 -30.781 -5.984 1 96.75 307 CYS A C 1
ATOM 2371 O O . CYS A 1 307 ? -3.352 -30.875 -7.188 1 96.75 307 CYS A O 1
ATOM 2373 N N . ASN A 1 308 ? -3.672 -31.828 -5.188 1 97.62 308 ASN A N 1
ATOM 2374 C CA . ASN A 1 308 ? -3.482 -33.156 -5.73 1 97.62 308 ASN A CA 1
ATOM 2375 C C . ASN A 1 308 ? -4.719 -33.625 -6.492 1 97.62 308 ASN A C 1
ATOM 2377 O O . ASN A 1 308 ? -4.672 -34.656 -7.191 1 97.62 308 ASN A O 1
ATOM 2381 N N . PHE A 1 309 ? -5.777 -32.906 -6.391 1 97.31 309 PHE A N 1
ATOM 2382 C CA . PHE A 1 309 ? -6.965 -33.219 -7.188 1 97.31 309 PHE A CA 1
ATOM 2383 C C . PHE A 1 309 ? -6.926 -32.469 -8.508 1 97.31 309 PHE A C 1
ATOM 2385 O O . PHE A 1 309 ? -7.898 -32.469 -9.266 1 97.31 309 PHE A O 1
ATOM 2392 N N . ASP A 1 310 ? -5.859 -31.828 -8.766 1 96.88 310 ASP A N 1
ATOM 2393 C CA . ASP A 1 310 ? -5.555 -31.094 -9.992 1 96.88 310 ASP A CA 1
ATOM 2394 C C . ASP A 1 310 ? -4.398 -31.75 -10.75 1 96.88 310 ASP A C 1
ATOM 2396 O O . ASP A 1 310 ? -3.248 -31.672 -10.312 1 96.88 310 ASP A O 1
ATOM 2400 N N . GLY A 1 311 ? -4.699 -32.25 -11.969 1 95.75 311 GLY A N 1
ATOM 2401 C CA . GLY A 1 311 ? -3.729 -33.031 -12.711 1 95.75 311 GLY A CA 1
ATOM 2402 C C . GLY A 1 311 ? -2.621 -32.188 -13.328 1 95.75 311 GLY A C 1
ATOM 2403 O O . GLY A 1 311 ? -1.623 -32.75 -13.805 1 95.75 311 GLY A O 1
ATOM 2404 N N . TYR A 1 312 ? -2.74 -30.922 -13.336 1 95.94 312 TYR A N 1
ATOM 2405 C CA . TYR A 1 312 ? -1.666 -30.047 -13.797 1 95.94 312 TYR A CA 1
ATOM 2406 C C . TYR A 1 312 ? -0.607 -29.875 -12.711 1 95.94 312 TYR A C 1
ATOM 2408 O O . TYR A 1 312 ? 0.589 -29.828 -13.008 1 95.94 312 TYR A O 1
ATOM 2416 N N . THR A 1 313 ? -1.099 -29.797 -11.477 1 96.62 313 THR A N 1
ATOM 2417 C CA . THR A 1 313 ? -0.22 -29.531 -10.344 1 96.62 313 THR A CA 1
ATOM 2418 C C . THR A 1 313 ? 0.371 -30.828 -9.789 1 96.62 313 THR A C 1
ATOM 2420 O O . THR A 1 313 ? 1.415 -30.812 -9.141 1 96.62 313 THR A O 1
ATOM 2423 N N . ASN A 1 314 ? -0.272 -31.938 -9.992 1 95.81 314 ASN A N 1
ATOM 2424 C CA . ASN A 1 314 ? 0.258 -33.188 -9.469 1 95.81 314 ASN A CA 1
ATOM 2425 C C . ASN A 1 314 ? 0.971 -34 -10.555 1 95.81 314 ASN A C 1
ATOM 2427 O O . ASN A 1 314 ? 0.885 -35.219 -10.578 1 95.81 314 ASN A O 1
ATOM 2431 N N . SER A 1 315 ? 1.548 -33.312 -11.43 1 95.19 315 SER A N 1
ATOM 2432 C CA . SER A 1 315 ? 2.357 -33.906 -12.492 1 95.19 315 SER A CA 1
ATOM 2433 C C . SER A 1 315 ? 3.834 -33.938 -12.109 1 95.19 315 SER A C 1
ATOM 2435 O O . SER A 1 315 ? 4.34 -32.969 -11.523 1 95.19 315 SER A O 1
ATOM 2437 N N . ILE A 1 316 ? 4.57 -35.031 -12.531 1 96.5 316 ILE A N 1
ATOM 2438 C CA . ILE A 1 316 ? 6 -35.125 -12.242 1 96.5 316 ILE A CA 1
ATOM 2439 C C . ILE A 1 316 ? 6.75 -34.094 -13.109 1 96.5 316 ILE A C 1
ATOM 2441 O O . ILE A 1 316 ? 7.914 -33.781 -12.844 1 96.5 316 ILE A O 1
ATOM 2445 N N . PHE A 1 317 ? 6.043 -33.531 -14.117 1 96.56 317 PHE A N 1
ATOM 2446 C CA . PHE A 1 317 ? 6.684 -32.625 -15.055 1 96.56 317 PHE A CA 1
ATOM 2447 C C . PHE A 1 317 ? 6.59 -31.188 -14.562 1 96.56 317 PHE A C 1
ATOM 2449 O O . PHE A 1 317 ? 7.297 -30.297 -15.055 1 96.56 317 PHE A O 1
ATOM 2456 N N . SER A 1 318 ? 5.77 -30.922 -13.578 1 95.81 318 SER A N 1
ATOM 2457 C CA . SER A 1 318 ? 5.453 -29.562 -13.172 1 95.81 318 SER A CA 1
ATOM 2458 C C . SER A 1 318 ? 6.234 -29.156 -11.93 1 95.81 318 SER A C 1
ATOM 2460 O O . SER A 1 318 ? 6.539 -30 -11.086 1 95.81 318 SER A O 1
ATOM 2462 N N . VAL A 1 319 ? 6.613 -27.938 -11.938 1 98.44 319 VAL A N 1
ATOM 2463 C CA . VAL A 1 319 ? 6.949 -27.297 -10.664 1 98.44 319 VAL A CA 1
ATOM 2464 C C . VAL A 1 319 ? 5.719 -26.609 -10.094 1 98.44 319 VAL A C 1
ATOM 2466 O O . VAL A 1 319 ? 5.309 -25.547 -10.594 1 98.44 319 VAL A O 1
ATOM 2469 N N . THR A 1 320 ? 5.18 -27.172 -9.125 1 98.38 320 THR A N 1
ATOM 2470 C CA . THR A 1 320 ? 4.008 -26.594 -8.477 1 98.38 320 THR A CA 1
ATOM 2471 C C . THR A 1 320 ? 4.43 -25.609 -7.383 1 98.38 320 THR A C 1
ATOM 2473 O O . THR A 1 320 ? 5.152 -25.984 -6.457 1 98.38 320 THR A O 1
ATOM 2476 N N . VAL A 1 321 ? 3.945 -24.375 -7.484 1 98.38 321 VAL A N 1
ATOM 2477 C CA . VAL A 1 321 ? 4.371 -23.297 -6.594 1 98.38 321 VAL A CA 1
ATOM 2478 C C . VAL A 1 321 ? 3.182 -22.812 -5.766 1 98.38 321 VAL A C 1
ATOM 2480 O O . VAL A 1 321 ? 2.156 -22.406 -6.32 1 98.38 321 VAL A O 1
ATOM 2483 N N . GLY A 1 322 ? 3.355 -22.875 -4.43 1 97.06 322 GLY A N 1
ATOM 2484 C CA . GLY A 1 322 ? 2.396 -22.281 -3.51 1 97.06 322 GLY A CA 1
ATOM 2485 C C . GLY A 1 322 ? 2.742 -20.859 -3.129 1 97.06 322 GLY A C 1
ATOM 2486 O O . GLY A 1 322 ? 3.656 -20.25 -3.703 1 97.06 322 GLY A O 1
ATOM 2487 N N . ALA A 1 323 ? 1.931 -20.312 -2.131 1 95.62 323 ALA A N 1
ATOM 2488 C CA . ALA A 1 323 ? 2.115 -18.906 -1.803 1 95.62 323 ALA A CA 1
ATOM 2489 C C . ALA A 1 323 ? 2.465 -18.719 -0.328 1 95.62 323 ALA A C 1
ATOM 2491 O O . ALA A 1 323 ? 2.057 -19.531 0.515 1 95.62 323 ALA A O 1
ATOM 2492 N N . VAL A 1 324 ? 3.246 -17.719 -0.096 1 94.38 324 VAL A N 1
ATOM 2493 C CA . VAL A 1 324 ? 3.514 -17.188 1.235 1 94.38 324 VAL A CA 1
ATOM 2494 C C . VAL A 1 324 ? 3.328 -15.672 1.231 1 94.38 324 VAL A C 1
ATOM 2496 O O . VAL A 1 324 ? 3.518 -15.023 0.201 1 94.38 324 VAL A O 1
ATOM 2499 N N . ASP A 1 325 ? 2.918 -15.125 2.367 1 88.5 325 ASP A N 1
ATOM 2500 C CA . ASP A 1 325 ? 2.596 -13.703 2.363 1 88.5 325 ASP A CA 1
ATOM 2501 C C . ASP A 1 325 ? 3.775 -12.867 2.865 1 88.5 325 ASP A C 1
ATOM 2503 O O . ASP A 1 325 ? 4.895 -13.375 2.967 1 88.5 325 ASP A O 1
ATOM 2507 N N . THR A 1 326 ? 3.551 -11.547 3.133 1 87.06 326 THR A N 1
ATOM 2508 C CA . THR A 1 326 ? 4.586 -10.562 3.41 1 87.06 326 THR A CA 1
ATOM 2509 C C . THR A 1 326 ? 5.254 -10.836 4.754 1 87.06 326 THR A C 1
ATOM 2511 O O . THR A 1 326 ? 6.332 -10.312 5.035 1 87.06 326 THR A O 1
ATOM 2514 N N . GLU A 1 327 ? 4.68 -11.633 5.574 1 82 327 GLU A N 1
ATOM 2515 C CA . GLU A 1 327 ? 5.199 -11.938 6.902 1 82 327 GLU A CA 1
ATOM 2516 C C . GLU A 1 327 ? 5.586 -13.414 7.02 1 82 327 GLU A C 1
ATOM 2518 O O . GLU A 1 327 ? 5.73 -13.938 8.125 1 82 327 GLU A O 1
ATOM 2523 N N . ASP A 1 328 ? 5.641 -14.133 5.895 1 89.5 328 ASP A N 1
ATOM 2524 C CA . ASP A 1 328 ? 5.996 -15.547 5.82 1 89.5 328 ASP A CA 1
ATOM 2525 C C . ASP A 1 328 ? 4.91 -16.422 6.441 1 89.5 328 ASP A C 1
ATOM 2527 O O . ASP A 1 328 ? 5.207 -17.438 7.062 1 89.5 328 ASP A O 1
ATOM 2531 N N . SER A 1 329 ? 3.766 -15.906 6.297 1 87.25 329 SER A N 1
ATOM 2532 C CA . SER A 1 329 ? 2.623 -16.688 6.766 1 87.25 329 SER A CA 1
ATOM 2533 C C . SER A 1 329 ? 1.901 -17.359 5.605 1 87.25 329 SER A C 1
ATOM 2535 O O . SER A 1 329 ? 1.974 -16.891 4.465 1 87.25 329 SER A O 1
ATOM 2537 N N . TRP A 1 330 ? 1.296 -18.469 5.984 1 90.06 330 TRP A N 1
ATOM 2538 C CA . TRP A 1 330 ? 0.484 -19.188 5.004 1 90.06 330 TRP A CA 1
ATOM 2539 C C . TRP A 1 330 ? -0.829 -18.453 4.746 1 90.06 330 TRP A C 1
ATOM 2541 O O . TRP A 1 330 ? -1.604 -18.203 5.672 1 90.06 330 TRP A O 1
ATOM 2551 N N . PRO A 1 331 ? -1.022 -18.047 3.494 1 87.31 331 PRO A N 1
ATOM 2552 C CA . PRO A 1 331 ? -2.27 -17.312 3.23 1 87.31 331 PRO A CA 1
ATOM 2553 C C . PRO A 1 331 ? -3.5 -18.219 3.311 1 87.31 331 PRO A C 1
ATOM 2555 O O . PRO A 1 331 ? -3.412 -19.422 3.037 1 87.31 331 PRO A O 1
ATOM 2558 N N . ALA A 1 332 ? -4.672 -17.625 3.525 1 81.75 332 ALA A N 1
ATOM 2559 C CA . ALA A 1 332 ? -5.906 -18.375 3.738 1 81.75 332 ALA A CA 1
ATOM 2560 C C . ALA A 1 332 ? -6.336 -19.094 2.465 1 81.75 332 ALA A C 1
ATOM 2562 O O . ALA A 1 332 ? -6.961 -20.156 2.527 1 81.75 332 ALA A O 1
ATOM 2563 N N . TYR A 1 333 ? -5.988 -18.578 1.35 1 89.25 333 TYR A N 1
ATOM 2564 C CA . TYR A 1 333 ? -6.391 -19.203 0.094 1 89.25 333 TYR A CA 1
ATOM 2565 C C . TYR A 1 333 ? -5.453 -20.344 -0.27 1 89.25 333 TYR A C 1
ATOM 2567 O O . TYR A 1 333 ? -5.742 -21.125 -1.18 1 89.25 333 TYR A O 1
ATOM 2575 N N . GLY A 1 334 ? -4.344 -20.516 0.378 1 92.25 334 GLY A N 1
ATOM 2576 C CA . GLY A 1 334 ? -3.396 -21.578 0.067 1 92.25 334 GLY A CA 1
ATOM 2577 C C . GLY A 1 334 ? -3.977 -22.969 0.24 1 92.25 334 GLY A C 1
ATOM 2578 O O . GLY A 1 334 ? -4.781 -23.203 1.146 1 92.25 334 GLY A O 1
ATOM 2579 N N . GLU A 1 335 ? -3.553 -23.875 -0.609 1 94.19 335 GLU A N 1
ATOM 2580 C CA . GLU A 1 335 ? -4.043 -25.25 -0.552 1 94.19 335 GLU A CA 1
ATOM 2581 C C . GLU A 1 335 ? -3.012 -26.172 0.08 1 94.19 335 GLU A C 1
ATOM 2583 O O . GLU A 1 335 ? -1.814 -26.047 -0.187 1 94.19 335 GLU A O 1
ATOM 2588 N N . TYR A 1 336 ? -3.545 -27.062 0.96 1 91.94 336 TYR A N 1
ATOM 2589 C CA . TYR A 1 336 ? -2.768 -28.172 1.504 1 91.94 336 TYR A CA 1
ATOM 2590 C C . TYR A 1 336 ? -2.49 -29.219 0.433 1 91.94 336 TYR A C 1
ATOM 2592 O O . TYR A 1 336 ? -3.418 -29.797 -0.133 1 91.94 336 TYR A O 1
ATOM 2600 N N . CYS A 1 337 ? -1.103 -29.453 0.153 1 95.19 337 CYS A N 1
ATOM 2601 C CA . CYS A 1 337 ? -0.881 -30.281 -1.033 1 95.19 337 CYS A CA 1
ATOM 2602 C C . CYS A 1 337 ? 0.485 -30.953 -0.984 1 95.19 337 CYS A C 1
ATOM 2604 O O . CYS A 1 337 ? 1.511 -30.281 -0.879 1 95.19 337 CYS A O 1
ATOM 2606 N N . ALA A 1 338 ? 0.507 -32.25 -1.188 1 96.75 338 ALA A N 1
ATOM 2607 C CA . ALA A 1 338 ? 1.739 -33.031 -1.15 1 96.75 338 ALA A CA 1
ATOM 2608 C C . ALA A 1 338 ? 2.521 -32.906 -2.453 1 96.75 338 ALA A C 1
ATOM 2610 O O . ALA A 1 338 ? 3.699 -33.25 -2.521 1 96.75 338 ALA A O 1
ATOM 2611 N N . ALA A 1 339 ? 1.939 -32.312 -3.449 1 97.25 339 ALA A N 1
ATOM 2612 C CA . ALA A 1 339 ? 2.576 -32.188 -4.758 1 97.25 339 ALA A CA 1
ATOM 2613 C C . ALA A 1 339 ? 3.314 -30.844 -4.883 1 97.25 339 ALA A C 1
ATOM 2615 O O . ALA A 1 339 ? 4.039 -30.625 -5.855 1 97.25 339 ALA A O 1
ATOM 2616 N N . GLN A 1 340 ? 3.18 -30.031 -3.951 1 96.62 340 GLN A N 1
ATOM 2617 C CA . GLN A 1 340 ? 3.781 -28.703 -3.982 1 96.62 340 GLN A CA 1
ATOM 2618 C C . GLN A 1 340 ? 5.285 -28.781 -3.738 1 96.62 340 GLN A C 1
ATOM 2620 O O . GLN A 1 340 ? 5.734 -29.438 -2.797 1 96.62 340 GLN A O 1
ATOM 2625 N N . LEU A 1 341 ? 6.016 -28.109 -4.582 1 97.19 341 LEU A N 1
ATOM 2626 C CA . LEU A 1 341 ? 7.465 -28.172 -4.453 1 97.19 341 LEU A CA 1
ATOM 2627 C C . LEU A 1 341 ? 7.988 -27.031 -3.586 1 97.19 341 LEU A C 1
ATOM 2629 O O . LEU A 1 341 ? 8.914 -27.234 -2.789 1 97.19 341 LEU A O 1
ATOM 2633 N N . VAL A 1 342 ? 7.434 -25.875 -3.809 1 97.75 342 VAL A N 1
ATOM 2634 C CA . VAL A 1 342 ? 7.98 -24.703 -3.152 1 97.75 342 VAL A CA 1
ATOM 2635 C C . VAL A 1 342 ? 6.898 -23.625 -3.023 1 97.75 342 VAL A C 1
ATOM 2637 O O . VAL A 1 342 ? 5.828 -23.75 -3.629 1 97.75 342 VAL A O 1
ATOM 2640 N N . SER A 1 343 ? 7.164 -22.672 -2.174 1 97.31 343 SER A N 1
ATOM 2641 C CA . SER A 1 343 ? 6.297 -21.5 -2.072 1 97.31 343 SER A CA 1
ATOM 2642 C C . SER A 1 343 ? 7.047 -20.219 -2.424 1 97.31 343 SER A C 1
ATOM 2644 O O . SER A 1 343 ? 8.242 -20.094 -2.135 1 97.31 343 SER A O 1
ATOM 2646 N N . ALA A 1 344 ? 6.391 -19.344 -3.094 1 97.88 344 ALA A N 1
ATOM 2647 C CA . ALA A 1 344 ? 6.906 -18.016 -3.373 1 97.88 344 ALA A CA 1
ATOM 2648 C C . ALA A 1 344 ? 5.965 -16.938 -2.842 1 97.88 344 ALA A C 1
ATOM 2650 O O . ALA A 1 344 ? 4.828 -17.219 -2.463 1 97.88 344 ALA A O 1
ATOM 2651 N N . TYR A 1 345 ? 6.484 -15.734 -2.814 1 96.38 345 TYR A N 1
ATOM 2652 C CA . TYR A 1 345 ? 5.75 -14.641 -2.193 1 96.38 345 TYR A CA 1
ATOM 2653 C C . TYR A 1 345 ? 4.543 -14.242 -3.039 1 96.38 345 TYR A C 1
ATOM 2655 O O . TYR A 1 345 ? 4.602 -14.273 -4.27 1 96.38 345 TYR A O 1
ATOM 2663 N N . SER A 1 346 ? 3.521 -13.867 -2.348 1 95.31 346 SER A N 1
ATOM 2664 C CA . SER A 1 346 ? 2.305 -13.336 -2.951 1 95.31 346 SER A CA 1
ATOM 2665 C C . SER A 1 346 ? 1.549 -12.438 -1.976 1 95.31 346 SER A C 1
ATOM 2667 O O . SER A 1 346 ? 2.16 -11.672 -1.229 1 95.31 346 SER A O 1
ATOM 2669 N N . SER A 1 347 ? 0.232 -12.523 -1.946 1 86.62 347 SER A N 1
ATOM 2670 C CA . SER A 1 347 ? -0.594 -11.578 -1.194 1 86.62 347 SER A CA 1
ATOM 2671 C C . SER A 1 347 ? -1.007 -12.164 0.153 1 86.62 347 SER A C 1
ATOM 2673 O O . SER A 1 347 ? -1.014 -13.383 0.331 1 86.62 347 SER A O 1
ATOM 2675 N N . GLY A 1 348 ? -1.262 -11.336 1.089 1 76.06 348 GLY A N 1
ATOM 2676 C CA . GLY A 1 348 ? -1.749 -11.617 2.43 1 76.06 348 GLY A CA 1
ATOM 2677 C C . GLY A 1 348 ? -1.729 -10.406 3.338 1 76.06 348 GLY A C 1
ATOM 2678 O O . GLY A 1 348 ? -0.966 -9.461 3.109 1 76.06 348 GLY A O 1
ATOM 2679 N N . HIS A 1 349 ? -2.594 -10.398 4.305 1 65.81 349 HIS A N 1
ATOM 2680 C CA . HIS A 1 349 ? -2.689 -9.305 5.27 1 65.81 349 HIS A CA 1
ATOM 2681 C C . HIS A 1 349 ? -2.865 -7.965 4.566 1 65.81 349 HIS A C 1
ATOM 2683 O O . HIS A 1 349 ? -2.162 -7 4.879 1 65.81 349 HIS A O 1
ATOM 2689 N N . ASN A 1 350 ? -3.58 -8.008 3.576 1 61.84 350 ASN A N 1
ATOM 2690 C CA . ASN A 1 350 ? -4.004 -6.84 2.805 1 61.84 350 ASN A CA 1
ATOM 2691 C C . ASN A 1 350 ? -2.846 -6.238 2.016 1 61.84 350 ASN A C 1
ATOM 2693 O O . ASN A 1 350 ? -2.879 -5.059 1.657 1 61.84 350 ASN A O 1
ATOM 2697 N N . ARG A 1 351 ? -1.863 -6.895 1.917 1 76.94 351 ARG A N 1
ATOM 2698 C CA . ARG A 1 351 ? -0.76 -6.512 1.043 1 76.94 351 ARG A CA 1
ATOM 2699 C C . ARG A 1 351 ? -0.664 -7.441 -0.16 1 76.94 351 ARG A C 1
ATOM 2701 O O . ARG A 1 351 ? -0.893 -8.648 -0.037 1 76.94 351 ARG A O 1
ATOM 2708 N N . HIS A 1 352 ? -0.418 -6.887 -1.326 1 85.19 352 HIS A N 1
ATOM 2709 C CA . HIS A 1 352 ? -0.41 -7.613 -2.592 1 85.19 352 HIS A CA 1
ATOM 2710 C C . HIS A 1 352 ? 0.855 -7.312 -3.391 1 85.19 352 HIS A C 1
ATOM 2712 O O . HIS A 1 352 ? 1.709 -6.543 -2.943 1 85.19 352 HIS A O 1
ATOM 2718 N N . ILE A 1 353 ? 0.928 -7.98 -4.449 1 91.88 353 ILE A N 1
ATOM 2719 C CA . ILE A 1 353 ? 2.049 -7.758 -5.359 1 91.88 353 ILE A CA 1
ATOM 2720 C C . ILE A 1 353 ? 1.766 -6.543 -6.238 1 91.88 353 ILE A C 1
ATOM 2722 O O . ILE A 1 353 ? 0.694 -6.441 -6.84 1 91.88 353 ILE A O 1
ATOM 2726 N N . VAL A 1 354 ? 2.732 -5.582 -6.219 1 88.25 354 VAL A N 1
ATOM 2727 C CA . VAL A 1 354 ? 2.648 -4.391 -7.051 1 88.25 354 VAL A CA 1
ATOM 2728 C C . VAL A 1 354 ? 3.387 -4.629 -8.367 1 88.25 354 VAL A C 1
ATOM 2730 O O . VAL A 1 354 ? 4.551 -5.035 -8.367 1 88.25 354 VAL A O 1
ATOM 2733 N N . THR A 1 355 ? 2.664 -4.434 -9.539 1 94.44 355 THR A N 1
ATOM 2734 C CA . THR A 1 355 ? 3.264 -4.738 -10.828 1 94.44 355 THR A CA 1
ATOM 2735 C C . THR A 1 355 ? 2.52 -4.023 -11.953 1 94.44 355 THR A C 1
ATOM 2737 O O . THR A 1 355 ? 1.721 -3.119 -11.703 1 94.44 355 THR A O 1
ATOM 2740 N N . THR A 1 356 ? 2.938 -4.414 -13.203 1 94.94 356 THR A N 1
ATOM 2741 C CA . THR A 1 356 ? 2.381 -3.857 -14.43 1 94.94 356 THR A CA 1
ATOM 2742 C C . THR A 1 356 ? 0.952 -4.348 -14.648 1 94.94 356 THR A C 1
ATOM 2744 O O . THR A 1 356 ? 0.598 -5.453 -14.227 1 94.94 356 THR A O 1
ATOM 2747 N N . ASN A 1 357 ? 0.091 -3.514 -15.211 1 90.5 357 ASN A N 1
ATOM 2748 C CA . ASN A 1 357 ? -1.263 -3.852 -15.641 1 90.5 357 ASN A CA 1
ATOM 2749 C C . ASN A 1 357 ? -1.518 -3.428 -17.078 1 90.5 357 ASN A C 1
ATOM 2751 O O . ASN A 1 357 ? -0.65 -2.83 -17.719 1 90.5 357 ASN A O 1
ATOM 2755 N N . VAL A 1 358 ? -2.668 -3.811 -17.609 1 91.75 358 VAL A N 1
ATOM 2756 C CA . VAL A 1 358 ? -3 -3.537 -19.016 1 91.75 358 VAL A CA 1
ATOM 2757 C C . VAL A 1 358 ? -3.223 -2.039 -19.203 1 91.75 358 VAL A C 1
ATOM 2759 O O . VAL A 1 358 ? -3.377 -1.297 -18.234 1 91.75 358 VAL A O 1
ATOM 2762 N N . ASP A 1 359 ? -3.146 -1.558 -20.422 1 85.25 359 ASP A N 1
ATOM 2763 C CA . ASP A 1 359 ? -3.506 -0.215 -20.859 1 85.25 359 ASP A CA 1
ATOM 2764 C C . ASP A 1 359 ? -2.633 0.84 -20.188 1 85.25 359 ASP A C 1
ATOM 2766 O O . ASP A 1 359 ? -3.139 1.854 -19.703 1 85.25 359 ASP A O 1
ATOM 2770 N N . GLU A 1 360 ? -1.356 0.522 -20.125 1 84.19 360 GLU A N 1
ATOM 2771 C CA . GLU A 1 360 ? -0.343 1.435 -19.594 1 84.19 360 GLU A CA 1
ATOM 2772 C C . GLU A 1 360 ? -0.645 1.828 -18.156 1 84.19 360 GLU A C 1
ATOM 2774 O O . GLU A 1 360 ? -0.355 2.953 -17.734 1 84.19 360 GLU A O 1
ATOM 2779 N N . THR A 1 361 ? -1.363 0.909 -17.438 1 79.38 361 THR A N 1
ATOM 2780 C CA . THR A 1 361 ? -1.636 1.132 -16.031 1 79.38 361 THR A CA 1
ATOM 2781 C C . THR A 1 361 ? -0.812 0.182 -15.164 1 79.38 361 THR A C 1
ATOM 2783 O O . THR A 1 361 ? -0.117 -0.694 -15.68 1 79.38 361 THR A O 1
ATOM 2786 N N . CYS A 1 362 ? -0.778 0.492 -13.891 1 83.88 362 CYS A N 1
ATOM 2787 C CA . CYS A 1 362 ? -0.152 -0.356 -12.883 1 83.88 362 CYS A CA 1
ATOM 2788 C C . CYS A 1 362 ? -1.195 -0.948 -11.945 1 83.88 362 CYS A C 1
ATOM 2790 O O . CYS A 1 362 ? -2.377 -0.611 -12.031 1 83.88 362 CYS A O 1
ATOM 2792 N N . THR A 1 363 ? -0.788 -1.976 -11.18 1 81.44 363 THR A N 1
ATOM 2793 C CA . THR A 1 363 ? -1.698 -2.523 -10.18 1 81.44 363 THR A CA 1
ATOM 2794 C C . THR A 1 363 ? -0.98 -2.727 -8.844 1 81.44 363 THR A C 1
ATOM 2796 O O . THR A 1 363 ? 0.211 -3.043 -8.82 1 81.44 363 THR A O 1
ATOM 2799 N N . HIS A 1 364 ? -1.743 -2.541 -7.766 1 73.62 364 HIS A N 1
ATOM 2800 C CA . HIS A 1 364 ? -1.278 -2.754 -6.402 1 73.62 364 HIS A CA 1
ATOM 2801 C C . HIS A 1 364 ? -1.969 -3.955 -5.766 1 73.62 364 HIS A C 1
ATOM 2803 O O . HIS A 1 364 ? -1.882 -4.156 -4.551 1 73.62 364 HIS A O 1
ATOM 2809 N N . ARG A 1 365 ? -2.637 -4.777 -6.598 1 74.12 365 ARG A N 1
ATOM 2810 C CA . ARG A 1 365 ? -3.557 -5.73 -5.996 1 74.12 365 ARG A CA 1
ATOM 2811 C C . ARG A 1 365 ? -3.373 -7.125 -6.59 1 74.12 365 ARG A C 1
ATOM 2813 O O . ARG A 1 365 ? -4.242 -7.984 -6.449 1 74.12 365 ARG A O 1
ATOM 2820 N N . HIS A 1 366 ? -2.324 -7.363 -7.289 1 88.5 366 HIS A N 1
ATOM 2821 C CA . HIS A 1 366 ? -2.127 -8.703 -7.824 1 88.5 366 HIS A CA 1
ATOM 2822 C C . HIS A 1 366 ? -1.8 -9.703 -6.715 1 88.5 366 HIS A C 1
ATOM 2824 O O . HIS A 1 366 ? -1.09 -9.367 -5.766 1 88.5 366 HIS A O 1
ATOM 2830 N N . GLY A 1 367 ? -2.396 -10.898 -6.711 1 90.06 367 GLY A N 1
ATOM 2831 C CA . GLY A 1 367 ? -2.189 -11.859 -5.637 1 90.06 367 GLY A CA 1
ATOM 2832 C C . GLY A 1 367 ? -2.592 -13.273 -6.02 1 90.06 367 GLY A C 1
ATOM 2833 O O . GLY A 1 367 ? -2.654 -13.609 -7.203 1 90.06 367 GLY A O 1
ATOM 2834 N N . GLY A 1 368 ? -2.738 -14.172 -4.898 1 91.88 368 GLY A N 1
ATOM 2835 C CA . GLY A 1 368 ? -2.98 -15.586 -5.148 1 91.88 368 GLY A CA 1
ATOM 2836 C C . GLY A 1 368 ? -1.729 -16.344 -5.555 1 91.88 368 GLY A C 1
ATOM 2837 O O . GLY A 1 368 ? -0.656 -15.75 -5.691 1 91.88 368 GLY A O 1
ATOM 2838 N N . THR A 1 369 ? -1.977 -17.609 -5.688 1 95.69 369 THR A N 1
ATOM 2839 C CA . THR A 1 369 ? -0.841 -18.391 -6.172 1 95.69 369 THR A CA 1
ATOM 2840 C C . THR A 1 369 ? -0.482 -17.984 -7.602 1 95.69 369 THR A C 1
ATOM 2842 O O . THR A 1 369 ? 0.594 -18.344 -8.094 1 95.69 369 THR A O 1
ATOM 2845 N N . SER A 1 370 ? -1.299 -17.156 -8.195 1 95.25 370 SER A N 1
ATOM 2846 C CA . SER A 1 370 ? -1.057 -16.594 -9.523 1 95.25 370 SER A CA 1
ATOM 2847 C C . SER A 1 370 ? 0.102 -15.602 -9.5 1 95.25 370 SER A C 1
ATOM 2849 O O . SER A 1 370 ? 0.686 -15.297 -10.539 1 95.25 370 SER A O 1
ATOM 2851 N N . ALA A 1 371 ? 0.324 -15.008 -8.383 1 95.88 371 ALA A N 1
ATOM 2852 C CA . ALA A 1 371 ? 1.47 -14.109 -8.266 1 95.88 371 ALA A CA 1
ATOM 2853 C C . ALA A 1 371 ? 2.729 -14.875 -7.871 1 95.88 371 ALA A C 1
ATOM 2855 O O . ALA A 1 371 ? 3.836 -14.516 -8.281 1 95.88 371 ALA A O 1
ATOM 2856 N N . ALA A 1 372 ? 2.586 -15.945 -7.172 1 97.94 372 ALA A N 1
ATOM 2857 C CA . ALA A 1 372 ? 3.713 -16.75 -6.699 1 97.94 372 ALA A CA 1
ATOM 2858 C C . ALA A 1 372 ? 4.375 -17.5 -7.855 1 97.94 372 ALA A C 1
ATOM 2860 O O . ALA A 1 372 ? 5.602 -17.516 -7.965 1 97.94 372 ALA A O 1
ATOM 2861 N N . ALA A 1 373 ? 3.57 -18.094 -8.648 1 98.44 373 ALA A N 1
ATOM 2862 C CA . ALA A 1 373 ? 4.086 -18.906 -9.742 1 98.44 373 ALA A CA 1
ATOM 2863 C C . ALA A 1 373 ? 4.941 -18.078 -10.695 1 98.44 373 ALA A C 1
ATOM 2865 O O . ALA A 1 373 ? 6.051 -18.484 -11.055 1 98.44 373 ALA A O 1
ATOM 2866 N N . PRO A 1 374 ? 4.484 -16.891 -11.133 1 98.56 374 PRO A N 1
ATOM 2867 C CA . PRO A 1 374 ? 5.355 -16.078 -11.984 1 98.56 374 PRO A CA 1
ATOM 2868 C C . PRO A 1 374 ? 6.637 -15.656 -11.273 1 98.56 374 PRO A C 1
ATOM 2870 O O . PRO A 1 374 ? 7.688 -15.531 -11.906 1 98.56 374 PRO A O 1
ATOM 2873 N N . LEU A 1 375 ? 6.578 -15.391 -10 1 98.62 375 LEU A N 1
ATOM 2874 C CA . LEU A 1 375 ? 7.805 -15.078 -9.273 1 98.62 375 LEU A CA 1
ATOM 2875 C C . LEU A 1 375 ? 8.766 -16.266 -9.289 1 98.62 375 LEU A C 1
ATOM 2877 O O . LEU A 1 375 ? 9.977 -16.078 -9.422 1 98.62 375 LEU A O 1
ATOM 2881 N N . GLY A 1 376 ? 8.203 -17.469 -9.109 1 98.81 376 GLY A N 1
ATOM 2882 C CA . GLY A 1 376 ? 9.031 -18.656 -9.297 1 98.81 376 GLY A CA 1
ATOM 2883 C C . GLY A 1 376 ? 9.633 -18.75 -10.688 1 98.81 376 GLY A C 1
ATOM 2884 O O . GLY A 1 376 ? 10.836 -18.984 -10.836 1 98.81 376 GLY A O 1
ATOM 2885 N N . SER A 1 377 ? 8.828 -18.516 -11.703 1 98.88 377 SER A N 1
ATOM 2886 C CA . SER A 1 377 ? 9.297 -18.531 -13.086 1 98.88 377 SER A CA 1
ATOM 2887 C C . SER A 1 377 ? 10.422 -17.531 -13.305 1 98.88 377 SER A C 1
ATOM 2889 O O . SER A 1 377 ? 11.367 -17.812 -14.047 1 98.88 377 SER A O 1
ATOM 2891 N N . ALA A 1 378 ? 10.32 -16.391 -12.68 1 98.88 378 ALA A N 1
ATOM 2892 C CA . ALA A 1 378 ? 11.336 -15.359 -12.82 1 98.88 378 ALA A CA 1
ATOM 2893 C C . ALA A 1 378 ? 12.664 -15.805 -12.219 1 98.88 378 ALA A C 1
ATOM 2895 O O . ALA A 1 378 ? 13.727 -15.562 -12.797 1 98.88 378 ALA A O 1
ATOM 2896 N N . VAL A 1 379 ? 12.594 -16.375 -11.047 1 98.88 379 VAL A N 1
ATOM 2897 C CA . VAL A 1 379 ? 13.805 -16.875 -10.406 1 98.88 379 VAL A CA 1
ATOM 2898 C C . VAL A 1 379 ? 14.453 -17.953 -11.281 1 98.88 379 VAL A C 1
ATOM 2900 O O . VAL A 1 379 ? 15.672 -17.984 -11.438 1 98.88 379 VAL A O 1
ATOM 2903 N N . TYR A 1 380 ? 13.664 -18.828 -11.898 1 98.94 380 TYR A N 1
ATOM 2904 C CA . TYR A 1 380 ? 14.188 -19.844 -12.797 1 98.94 380 TYR A CA 1
ATOM 2905 C C . TYR A 1 380 ? 14.805 -19.219 -14.039 1 98.94 380 TYR A C 1
ATOM 2907 O O . TYR A 1 380 ? 15.805 -19.719 -14.562 1 98.94 380 TYR A O 1
ATOM 2915 N N . ALA A 1 381 ? 14.172 -18.156 -14.484 1 98.88 381 ALA A N 1
ATOM 2916 C CA . ALA A 1 381 ? 14.75 -17.438 -15.617 1 98.88 381 ALA A CA 1
ATOM 2917 C C . ALA A 1 381 ? 16.125 -16.891 -15.273 1 98.88 381 ALA A C 1
ATOM 2919 O O . ALA A 1 381 ? 17.062 -16.969 -16.078 1 98.88 381 ALA A O 1
ATOM 2920 N N . LEU A 1 382 ? 16.266 -16.312 -14.047 1 98.81 382 LEU A N 1
ATOM 2921 C CA . LEU A 1 382 ? 17.562 -15.836 -13.594 1 98.81 382 LEU A CA 1
ATOM 2922 C C . LEU A 1 382 ? 18.578 -16.984 -13.57 1 98.81 382 LEU A C 1
ATOM 2924 O O . LEU A 1 382 ? 19.719 -16.812 -14 1 98.81 382 LEU A O 1
ATOM 2928 N N . ALA A 1 383 ? 18.188 -18.141 -13.125 1 98.81 383 ALA A N 1
ATOM 2929 C CA . ALA A 1 383 ? 19.078 -19.281 -13.023 1 98.81 383 ALA A CA 1
ATOM 2930 C C . ALA A 1 383 ? 19.516 -19.781 -14.406 1 98.81 383 ALA A C 1
ATOM 2932 O O . ALA A 1 383 ? 20.672 -20.109 -14.617 1 98.81 383 ALA A O 1
ATOM 2933 N N . LEU A 1 384 ? 18.562 -19.844 -15.32 1 98.69 384 LEU A N 1
ATOM 2934 C CA . LEU A 1 384 ? 18.859 -20.297 -16.672 1 98.69 384 LEU A CA 1
ATOM 2935 C C . LEU A 1 384 ? 19.781 -19.328 -17.391 1 98.69 384 LEU A C 1
ATOM 2937 O O . LEU A 1 384 ? 20.562 -19.719 -18.266 1 98.69 384 LEU A O 1
ATOM 2941 N N . SER A 1 385 ? 19.641 -18.062 -17.031 1 98.19 385 SER A N 1
ATOM 2942 C CA . SER A 1 385 ? 20.578 -17.094 -17.594 1 98.19 385 SER A CA 1
ATOM 2943 C C . SER A 1 385 ? 22 -17.328 -17.078 1 98.19 385 SER A C 1
ATOM 2945 O O . SER A 1 385 ? 22.969 -17.109 -17.797 1 98.19 385 SER A O 1
ATOM 2947 N N . ALA A 1 386 ? 22.125 -17.734 -15.891 1 97.88 386 ALA A N 1
ATOM 2948 C CA . ALA A 1 386 ? 23.422 -18 -15.266 1 97.88 386 ALA A CA 1
ATOM 2949 C C . ALA A 1 386 ? 23.969 -19.359 -15.727 1 97.88 386 ALA A C 1
ATOM 2951 O O . ALA A 1 386 ? 25.172 -19.516 -15.914 1 97.88 386 ALA A O 1
ATOM 2952 N N . ARG A 1 387 ? 23.109 -20.391 -15.898 1 98.31 387 ARG A N 1
ATOM 2953 C CA . ARG A 1 387 ? 23.438 -21.766 -16.25 1 98.31 387 ARG A CA 1
ATOM 2954 C C . ARG A 1 387 ? 22.484 -22.297 -17.312 1 98.31 387 ARG A C 1
ATOM 2956 O O . ARG A 1 387 ? 21.594 -23.094 -17 1 98.31 387 ARG A O 1
ATOM 2963 N N . PRO A 1 388 ? 22.734 -21.953 -18.578 1 97.56 388 PRO A N 1
ATOM 2964 C CA . PRO A 1 388 ? 21.781 -22.297 -19.625 1 97.56 388 PRO A CA 1
ATOM 2965 C C . PRO A 1 388 ? 21.656 -23.797 -19.859 1 97.56 388 PRO A C 1
ATOM 2967 O O . PRO A 1 388 ? 20.703 -24.25 -20.5 1 97.56 388 PRO A O 1
ATOM 2970 N N . GLU A 1 389 ? 22.516 -24.609 -19.297 1 97.88 389 GLU A N 1
ATOM 2971 C CA . GLU A 1 389 ? 22.516 -26.047 -19.547 1 97.88 389 GLU A CA 1
ATOM 2972 C C . GLU A 1 389 ? 21.641 -26.781 -18.547 1 97.88 389 GLU A C 1
ATOM 2974 O O . GLU A 1 389 ? 21.438 -28 -18.656 1 97.88 389 GLU A O 1
ATOM 2979 N N . LEU A 1 390 ? 21.141 -26.062 -17.547 1 98.56 390 LEU A N 1
ATOM 2980 C CA . LEU A 1 390 ? 20.281 -26.719 -16.562 1 98.56 390 LEU A CA 1
ATOM 2981 C C . LEU A 1 390 ? 19.062 -27.328 -17.234 1 98.56 390 LEU A C 1
ATOM 2983 O O . LEU A 1 390 ? 18.406 -26.688 -18.062 1 98.56 390 LEU A O 1
ATOM 2987 N N . THR A 1 391 ? 18.766 -28.578 -16.922 1 98.06 391 THR A N 1
ATOM 2988 C CA . THR A 1 391 ? 17.578 -29.25 -17.438 1 98.06 391 THR A CA 1
ATOM 2989 C C . THR A 1 391 ? 16.359 -28.922 -16.562 1 98.06 391 THR A C 1
ATOM 2991 O O . THR A 1 391 ? 16.5 -28.312 -15.508 1 98.06 391 THR A O 1
ATOM 2994 N N . TRP A 1 392 ? 15.18 -29.375 -17.094 1 98.06 392 TRP A N 1
ATOM 2995 C CA . TRP A 1 392 ? 13.953 -29.172 -16.328 1 98.06 392 TRP A CA 1
ATOM 2996 C C . TRP A 1 392 ? 14.031 -29.891 -14.977 1 98.06 392 TRP A C 1
ATOM 2998 O O . TRP A 1 392 ? 13.531 -29.375 -13.969 1 98.06 392 TRP A O 1
ATOM 3008 N N . ARG A 1 393 ? 14.742 -31 -14.844 1 97.38 393 ARG A N 1
ATOM 3009 C CA . ARG A 1 393 ? 14.891 -31.734 -13.594 1 97.38 393 ARG A CA 1
ATOM 3010 C C . ARG A 1 393 ? 15.891 -31.047 -12.672 1 97.38 393 ARG A C 1
ATOM 3012 O O . ARG A 1 393 ? 15.719 -31.062 -11.445 1 97.38 393 ARG A O 1
ATOM 3019 N N . ASP A 1 394 ? 16.969 -30.5 -13.281 1 98.62 394 ASP A N 1
ATOM 3020 C CA . ASP A 1 394 ? 17.891 -29.734 -12.453 1 98.62 394 ASP A CA 1
ATOM 3021 C C . ASP A 1 394 ? 17.172 -28.594 -11.742 1 98.62 394 ASP A C 1
ATOM 3023 O O . ASP A 1 394 ? 17.438 -28.328 -10.562 1 98.62 394 ASP A O 1
ATOM 3027 N N . ILE A 1 395 ? 16.281 -27.953 -12.477 1 98.88 395 ILE A N 1
ATOM 3028 C CA . ILE A 1 395 ? 15.516 -26.859 -11.883 1 98.88 395 ILE A CA 1
ATOM 3029 C C . ILE A 1 395 ? 14.703 -27.391 -10.703 1 98.88 395 ILE A C 1
ATOM 3031 O O . ILE A 1 395 ? 14.648 -26.75 -9.648 1 98.88 395 ILE A O 1
ATOM 3035 N N . GLN A 1 396 ? 14.07 -28.516 -10.844 1 98.75 396 GLN A N 1
ATOM 3036 C CA . GLN A 1 396 ? 13.297 -29.094 -9.75 1 98.75 396 GLN A CA 1
ATOM 3037 C C . GLN A 1 396 ? 14.195 -29.422 -8.555 1 98.75 396 GLN A C 1
ATOM 3039 O O . GLN A 1 396 ? 13.844 -29.141 -7.414 1 98.75 396 GLN A O 1
ATOM 3044 N N . HIS A 1 397 ? 15.359 -29.984 -8.828 1 98.62 397 HIS A N 1
ATOM 3045 C CA . HIS A 1 397 ? 16.281 -30.344 -7.762 1 98.62 397 HIS A CA 1
ATOM 3046 C C . HIS A 1 397 ? 16.797 -29.109 -7.023 1 98.62 397 HIS A C 1
ATOM 3048 O O . HIS A 1 397 ? 16.781 -29.062 -5.793 1 98.62 397 HIS A O 1
ATOM 3054 N N . ILE A 1 398 ? 17.203 -28.156 -7.777 1 98.75 398 ILE A N 1
ATOM 3055 C CA . ILE A 1 398 ? 17.734 -26.938 -7.152 1 98.75 398 ILE A CA 1
ATOM 3056 C C . ILE A 1 398 ? 16.641 -26.266 -6.344 1 98.75 398 ILE A C 1
ATOM 3058 O O . ILE A 1 398 ? 16.906 -25.703 -5.277 1 98.75 398 ILE A O 1
ATOM 3062 N N . THR A 1 399 ? 15.375 -26.297 -6.855 1 98.69 399 THR A N 1
ATOM 3063 C CA . THR A 1 399 ? 14.25 -25.75 -6.109 1 98.69 399 THR A CA 1
ATOM 3064 C C . THR A 1 399 ? 14.133 -26.422 -4.738 1 98.69 399 THR A C 1
ATOM 3066 O O . THR A 1 399 ? 14 -25.734 -3.725 1 98.69 399 THR A O 1
ATOM 3069 N N . VAL A 1 400 ? 14.258 -27.688 -4.676 1 97.5 400 VAL A N 1
ATOM 3070 C CA . VAL A 1 400 ? 14.117 -28.453 -3.443 1 97.5 400 VAL A CA 1
ATOM 3071 C C . VAL A 1 400 ? 15.273 -28.125 -2.5 1 97.5 400 VAL A C 1
ATOM 3073 O O . VAL A 1 400 ? 15.055 -27.859 -1.316 1 97.5 400 VAL A O 1
ATOM 3076 N N . TYR A 1 401 ? 16.438 -28.031 -2.994 1 97.25 401 TYR A N 1
ATOM 3077 C CA . TYR A 1 401 ? 17.609 -27.984 -2.141 1 97.25 401 TYR A CA 1
ATOM 3078 C C . TYR A 1 401 ? 17.938 -26.562 -1.735 1 97.25 401 TYR A C 1
ATOM 3080 O O . TYR A 1 401 ? 18.656 -26.328 -0.754 1 97.25 401 TYR A O 1
ATOM 3088 N N . SER A 1 402 ? 17.453 -25.625 -2.455 1 97.81 402 SER A N 1
ATOM 3089 C CA . SER A 1 402 ? 17.766 -24.234 -2.137 1 97.81 402 SER A CA 1
ATOM 3090 C C . SER A 1 402 ? 16.641 -23.578 -1.353 1 97.81 402 SER A C 1
ATOM 3092 O O . SER A 1 402 ? 16.797 -22.469 -0.829 1 97.81 402 SER A O 1
ATOM 3094 N N . ALA A 1 403 ? 15.492 -24.25 -1.257 1 96.75 403 ALA A N 1
ATOM 3095 C CA . ALA A 1 403 ? 14.352 -23.672 -0.555 1 96.75 403 ALA A CA 1
ATOM 3096 C C . ALA A 1 403 ? 14.672 -23.438 0.919 1 96.75 403 ALA A C 1
ATOM 3098 O O . ALA A 1 403 ? 15.406 -24.234 1.531 1 96.75 403 ALA A O 1
ATOM 3099 N N . LEU A 1 404 ? 14.133 -22.312 1.48 1 94.81 404 LEU A N 1
ATOM 3100 C CA . LEU A 1 404 ? 14.273 -22.031 2.906 1 94.81 404 LEU A CA 1
ATOM 3101 C C . LEU A 1 404 ? 13.094 -22.594 3.688 1 94.81 404 LEU A C 1
ATOM 3103 O O . LEU A 1 404 ? 11.969 -22.094 3.568 1 94.81 404 LEU A O 1
ATOM 3107 N N . PRO A 1 405 ? 13.344 -23.562 4.52 1 91.25 405 PRO A N 1
ATOM 3108 C CA . PRO A 1 405 ? 12.234 -24.219 5.219 1 91.25 405 PRO A CA 1
ATOM 3109 C C . PRO A 1 405 ? 11.617 -23.328 6.301 1 91.25 405 PRO A C 1
ATOM 3111 O O . PRO A 1 405 ? 12.289 -22.453 6.852 1 91.25 405 PRO A O 1
ATOM 3114 N N . PHE A 1 406 ? 10.328 -23.562 6.426 1 85.38 406 PHE A N 1
ATOM 3115 C CA . PHE A 1 406 ? 9.641 -22.953 7.559 1 85.38 406 PHE A CA 1
ATOM 3116 C C . PHE A 1 406 ? 9.656 -23.891 8.766 1 85.38 406 PHE A C 1
ATOM 3118 O O . PHE A 1 406 ? 9.797 -25.109 8.617 1 85.38 406 PHE A O 1
ATOM 3125 N N . HIS A 1 407 ? 9.914 -23.484 9.953 1 73 407 HIS A N 1
ATOM 3126 C CA . HIS A 1 407 ? 10 -24.359 11.117 1 73 407 HIS A CA 1
ATOM 3127 C C . HIS A 1 407 ? 8.656 -24.469 11.836 1 73 407 HIS A C 1
ATOM 3129 O O . HIS A 1 407 ? 8.461 -23.844 12.891 1 73 407 HIS A O 1
ATOM 3135 N N . THR A 1 408 ? 7.637 -24.797 11.086 1 62.91 408 THR A N 1
ATOM 3136 C CA . THR A 1 408 ? 6.348 -25.062 11.711 1 62.91 408 THR A CA 1
ATOM 3137 C C . THR A 1 408 ? 5.93 -26.516 11.484 1 62.91 408 THR A C 1
ATOM 3139 O O . THR A 1 408 ? 6.508 -27.203 10.641 1 62.91 408 THR A O 1
ATOM 3142 N N . ASP A 1 409 ? 5.055 -27.016 12.383 1 61.12 409 ASP A N 1
ATOM 3143 C CA . ASP A 1 409 ? 4.488 -28.359 12.219 1 61.12 409 ASP A CA 1
ATOM 3144 C C . ASP A 1 409 ? 3.76 -28.484 10.883 1 61.12 409 ASP A C 1
ATOM 3146 O O . ASP A 1 409 ? 3.012 -27.578 10.484 1 61.12 409 ASP A O 1
ATOM 3150 N N . ASP A 1 410 ? 3.801 -29.578 10.07 1 63.47 410 ASP A N 1
ATOM 3151 C CA . ASP A 1 410 ? 3.168 -29.969 8.812 1 63.47 410 ASP A CA 1
ATOM 3152 C C . ASP A 1 410 ? 3.479 -28.969 7.703 1 63.47 410 ASP A C 1
ATOM 3154 O O . ASP A 1 410 ? 2.645 -28.719 6.832 1 63.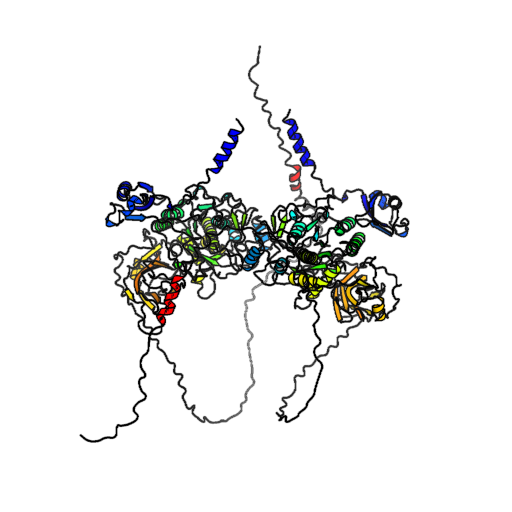47 410 ASP A O 1
ATOM 3158 N N . GLU A 1 411 ? 4.602 -28.5 7.602 1 74.75 411 GLU A N 1
ATOM 3159 C CA . GLU A 1 411 ? 5.129 -27.406 6.793 1 74.75 411 GLU A CA 1
ATOM 3160 C C . GLU A 1 411 ? 5.254 -27.812 5.328 1 74.75 411 GLU A C 1
ATOM 3162 O O . GLU A 1 411 ? 5.004 -27 4.426 1 74.75 411 GLU A O 1
ATOM 3167 N N . SER A 1 412 ? 5.344 -29.109 5.195 1 79.56 412 SER A N 1
ATOM 3168 C CA . SER A 1 412 ? 5.656 -29.5 3.82 1 79.56 412 SER A CA 1
ATOM 3169 C C . SER A 1 412 ? 4.414 -29.453 2.938 1 79.56 412 SER A C 1
ATOM 3171 O O . SER A 1 412 ? 4.492 -29.078 1.768 1 79.56 412 SER A O 1
ATOM 3173 N N . HIS A 1 413 ? 3.289 -29.75 3.482 1 90.25 413 HIS A N 1
ATOM 3174 C CA . HIS A 1 413 ? 2.057 -29.734 2.701 1 90.25 413 HIS A CA 1
ATOM 3175 C C . HIS A 1 413 ? 1.573 -28.312 2.461 1 90.25 413 HIS A C 1
ATOM 3177 O O . HIS A 1 413 ? 0.819 -28.047 1.519 1 90.25 413 HIS A O 1
ATOM 3183 N N . LYS A 1 414 ? 2.059 -27.406 3.326 1 90.81 414 LYS A N 1
ATOM 3184 C CA . LYS A 1 414 ? 1.625 -26.016 3.209 1 90.81 414 LYS A CA 1
ATOM 3185 C C . LYS A 1 414 ? 2.559 -25.219 2.297 1 90.81 414 LYS A C 1
ATOM 3187 O O . LYS A 1 414 ? 2.105 -24.391 1.502 1 90.81 414 LYS A O 1
ATOM 3192 N N . PHE A 1 415 ? 3.838 -25.547 2.422 1 93.94 415 PHE A N 1
ATOM 3193 C CA . PHE A 1 415 ? 4.805 -24.641 1.812 1 93.94 415 PHE A CA 1
ATOM 3194 C C . PHE A 1 415 ? 5.727 -25.391 0.862 1 93.94 415 PHE A C 1
ATOM 3196 O O . PHE A 1 415 ? 6.598 -24.797 0.224 1 93.94 415 PHE A O 1
ATOM 3203 N N . GLY A 1 416 ? 5.527 -26.688 0.666 1 95.06 416 GLY A N 1
ATOM 3204 C CA . GLY A 1 416 ? 6.547 -27.484 -0.002 1 95.06 416 GLY A CA 1
ATOM 3205 C C . GLY A 1 416 ? 7.84 -27.578 0.787 1 95.06 416 GLY A C 1
ATOM 3206 O O . GLY A 1 416 ? 7.816 -27.812 1.997 1 95.06 416 GLY A O 1
ATOM 3207 N N . PHE A 1 417 ? 8.875 -27.453 0.157 1 96.06 417 PHE A N 1
ATOM 3208 C CA . PHE A 1 417 ? 10.156 -27.594 0.834 1 96.06 417 PHE A CA 1
ATOM 3209 C C . PHE A 1 417 ? 10.578 -26.281 1.479 1 96.06 417 PHE A C 1
ATOM 3211 O O . PHE A 1 417 ? 11.617 -26.219 2.139 1 96.06 417 PHE A O 1
ATOM 3218 N N . GLY A 1 418 ? 9.789 -25.25 1.322 1 95.88 418 GLY A N 1
ATOM 3219 C CA . GLY A 1 418 ? 10.055 -23.953 1.928 1 95.88 418 GLY A CA 1
ATOM 3220 C C . GLY A 1 418 ? 9.805 -22.781 0.984 1 95.88 418 GLY A C 1
ATOM 3221 O O . GLY A 1 418 ? 9.109 -22.938 -0.024 1 95.88 418 GLY A O 1
ATOM 3222 N N . LYS A 1 419 ? 10.266 -21.594 1.385 1 95.94 419 LYS A N 1
ATOM 3223 C CA . LYS A 1 419 ? 10.07 -20.438 0.523 1 95.94 419 LYS A CA 1
ATOM 3224 C C . LYS A 1 419 ? 11.219 -20.297 -0.477 1 95.94 419 LYS A C 1
ATOM 3226 O O . LYS A 1 419 ? 12.375 -20.578 -0.152 1 95.94 419 LYS A O 1
ATOM 3231 N N . LEU A 1 420 ? 10.906 -19.859 -1.596 1 97.88 420 LEU A N 1
ATOM 3232 C CA . LEU A 1 420 ? 11.859 -19.609 -2.67 1 97.88 420 LEU A CA 1
ATOM 3233 C C . LEU A 1 420 ? 12.719 -18.391 -2.357 1 97.88 420 LEU A C 1
ATOM 3235 O O . LEU A 1 420 ? 12.203 -17.344 -1.956 1 97.88 420 LEU A O 1
ATOM 3239 N N . ASP A 1 421 ? 13.992 -18.547 -2.418 1 98 421 ASP A N 1
ATOM 3240 C CA . ASP A 1 421 ? 14.992 -17.5 -2.23 1 98 421 ASP A CA 1
ATOM 3241 C C . ASP A 1 421 ? 15.898 -17.375 -3.453 1 98 421 ASP A C 1
ATOM 3243 O O . ASP A 1 421 ? 16.703 -18.266 -3.725 1 98 421 ASP A O 1
ATOM 3247 N N . ALA A 1 422 ? 15.797 -16.25 -4.137 1 98.62 422 ALA A N 1
ATOM 3248 C CA . ALA A 1 422 ? 16.516 -16.094 -5.398 1 98.62 422 ALA A CA 1
ATOM 3249 C C . ALA A 1 422 ? 18.016 -16.156 -5.188 1 98.62 422 ALA A C 1
ATOM 3251 O O . ALA A 1 422 ? 18.734 -16.797 -5.969 1 98.62 422 ALA A O 1
ATOM 3252 N N . GLY A 1 423 ? 18.516 -15.477 -4.199 1 98.25 423 GLY A N 1
ATOM 3253 C CA . GLY A 1 423 ? 19.938 -15.523 -3.92 1 98.25 423 GLY A CA 1
ATOM 3254 C C . GLY A 1 423 ? 20.453 -16.938 -3.697 1 98.25 423 GLY A C 1
ATOM 3255 O O . GLY A 1 423 ? 21.453 -17.328 -4.301 1 98.25 423 GLY A O 1
ATOM 3256 N N . ARG A 1 424 ? 19.797 -17.672 -2.889 1 97.62 424 ARG A N 1
ATOM 3257 C CA . ARG A 1 424 ? 20.203 -19.047 -2.596 1 97.62 424 ARG A CA 1
ATOM 3258 C C . ARG A 1 424 ? 20.047 -19.938 -3.826 1 97.62 424 ARG A C 1
ATOM 3260 O O . ARG A 1 424 ? 20.891 -20.812 -4.07 1 97.62 424 ARG A O 1
ATOM 3267 N N . PHE A 1 425 ? 19.016 -19.734 -4.539 1 98.62 425 PHE A N 1
ATOM 3268 C CA . PHE A 1 425 ? 18.766 -20.531 -5.73 1 98.62 425 PHE A CA 1
ATOM 3269 C C . PHE A 1 425 ? 19.906 -20.375 -6.734 1 98.62 425 PHE A C 1
ATOM 3271 O O . PHE A 1 425 ? 20.438 -21.375 -7.23 1 98.62 425 PHE A O 1
ATOM 3278 N N . ILE A 1 426 ? 20.234 -19.125 -7.016 1 98.56 426 ILE A N 1
ATOM 3279 C CA . ILE A 1 426 ? 21.25 -18.875 -8.023 1 98.56 426 ILE A CA 1
ATOM 3280 C C . ILE A 1 426 ? 22.609 -19.344 -7.52 1 98.56 426 ILE A C 1
ATOM 3282 O O . ILE A 1 426 ? 23.391 -19.922 -8.281 1 98.56 426 ILE A O 1
ATOM 3286 N N . GLU A 1 427 ? 22.891 -19.141 -6.258 1 97.94 427 GLU A N 1
ATOM 3287 C CA . GLU A 1 427 ? 24.141 -19.641 -5.691 1 97.94 427 GLU A CA 1
ATOM 3288 C C . GLU A 1 427 ? 24.234 -21.156 -5.805 1 97.94 427 GLU A C 1
ATOM 3290 O O . GLU A 1 427 ? 25.281 -21.688 -6.156 1 97.94 427 GLU A O 1
ATOM 3295 N N . THR A 1 428 ? 23.172 -21.844 -5.527 1 98.31 428 THR A N 1
ATOM 3296 C CA . THR A 1 428 ? 23.141 -23.297 -5.656 1 98.31 428 THR A CA 1
ATOM 3297 C C . THR A 1 428 ? 23.281 -23.719 -7.113 1 98.31 428 THR A C 1
ATOM 3299 O O . THR A 1 428 ? 24 -24.672 -7.422 1 98.31 428 THR A O 1
ATOM 3302 N N . ALA A 1 429 ? 22.641 -23.031 -7.98 1 98.44 429 ALA A N 1
ATOM 3303 C CA . ALA A 1 429 ? 22.703 -23.344 -9.406 1 98.44 429 ALA A CA 1
ATOM 3304 C C . ALA A 1 429 ? 24.125 -23.219 -9.945 1 98.44 429 ALA A C 1
ATOM 3306 O O . ALA A 1 429 ? 24.547 -24.031 -10.766 1 98.44 429 ALA A O 1
ATOM 3307 N N . LYS A 1 430 ? 24.797 -22.219 -9.516 1 97.38 430 LYS A N 1
ATOM 3308 C CA . LYS A 1 430 ? 26.141 -21.953 -10.016 1 97.38 430 LYS A CA 1
ATOM 3309 C C . LYS A 1 430 ? 27.078 -23.125 -9.758 1 97.38 430 LYS A C 1
ATOM 3311 O O . LYS A 1 430 ? 27.953 -23.422 -10.562 1 97.38 430 LYS A O 1
ATOM 3316 N N . HIS A 1 431 ? 26.859 -23.859 -8.727 1 96.94 431 HIS A N 1
ATOM 3317 C CA . HIS A 1 431 ? 27.75 -24.938 -8.344 1 96.94 431 HIS A CA 1
ATOM 3318 C C . HIS A 1 431 ? 27.062 -26.297 -8.516 1 96.94 431 HIS A C 1
ATOM 3320 O O . HIS A 1 431 ? 27.578 -27.328 -8.07 1 96.94 431 HIS A O 1
ATOM 3326 N N . TRP A 1 432 ? 26.047 -26.344 -9.203 1 98 432 TRP A N 1
ATOM 3327 C CA . TRP A 1 432 ? 25.219 -27.547 -9.336 1 98 432 TRP A CA 1
ATOM 3328 C C . TRP A 1 432 ? 25.812 -28.5 -10.359 1 98 432 TRP A C 1
ATOM 3330 O O . TRP A 1 432 ? 26.266 -28.078 -11.422 1 98 432 TRP A O 1
ATOM 3340 N N . GLU A 1 433 ? 25.891 -29.734 -9.961 1 97.31 433 GLU A N 1
ATOM 3341 C CA . GLU A 1 433 ? 26.156 -30.797 -10.93 1 97.31 433 GLU A CA 1
ATOM 3342 C C . GLU A 1 433 ? 24.875 -31.328 -11.547 1 97.31 433 GLU A C 1
ATOM 3344 O O . GLU A 1 433 ? 23.938 -31.703 -10.836 1 97.31 433 GLU A O 1
ATOM 3349 N N . LEU A 1 434 ? 24.844 -31.344 -12.875 1 97.12 434 LEU A N 1
ATOM 3350 C CA . LEU A 1 434 ? 23.625 -31.781 -13.547 1 97.12 434 LEU A CA 1
ATOM 3351 C C . LEU A 1 434 ? 23.203 -33.156 -13.055 1 97.12 434 LEU A C 1
ATOM 3353 O O . LEU A 1 434 ? 24.062 -34.031 -12.82 1 97.12 434 LEU A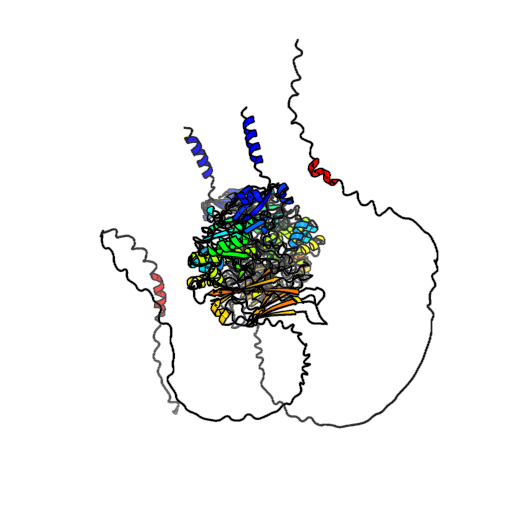 O 1
ATOM 3357 N N . VAL A 1 435 ? 21.953 -33.406 -12.914 1 96.44 435 VAL A N 1
ATOM 3358 C CA . VAL A 1 435 ? 21.438 -34.656 -12.414 1 96.44 435 VAL A CA 1
ATOM 3359 C C . VAL A 1 435 ? 21.5 -35.719 -13.523 1 96.44 435 VAL A C 1
ATOM 3361 O O . VAL A 1 435 ? 21.406 -35.375 -14.703 1 96.44 435 VAL A O 1
ATOM 3364 N N . LYS A 1 436 ? 21.688 -36.906 -13.102 1 94.25 436 LYS A N 1
ATOM 3365 C CA . LYS A 1 436 ? 21.656 -38.031 -14.031 1 94.25 436 LYS A CA 1
ATOM 3366 C C . LYS A 1 436 ? 20.25 -38.281 -14.562 1 94.25 436 LYS A C 1
ATOM 3368 O O . LYS A 1 436 ? 19.281 -37.719 -14.039 1 94.25 436 LYS A O 1
ATOM 3373 N N . PRO A 1 437 ? 20.078 -39.031 -15.609 1 92.88 437 PRO A N 1
ATOM 3374 C CA . PRO A 1 437 ? 18.75 -39.281 -16.156 1 92.88 437 PRO A CA 1
ATOM 3375 C C . PRO A 1 437 ? 17.781 -39.875 -15.133 1 92.88 437 PRO A C 1
ATOM 3377 O O . PRO A 1 437 ? 18.203 -40.531 -14.195 1 92.88 437 PRO A O 1
ATOM 3380 N N . GLN A 1 438 ? 16.578 -39.562 -15.359 1 93.31 438 GLN A N 1
ATOM 3381 C CA . GLN A 1 438 ? 15.547 -40.125 -14.484 1 93.31 438 GLN A CA 1
ATOM 3382 C C . GLN A 1 438 ? 15.203 -41.562 -14.867 1 93.31 438 GLN A C 1
ATOM 3384 O O . GLN A 1 438 ? 15.188 -41.906 -16.047 1 93.31 438 GLN A O 1
ATOM 3389 N N . THR A 1 439 ? 14.969 -42.375 -13.922 1 93.62 439 THR A N 1
ATOM 3390 C CA . THR A 1 439 ? 14.477 -43.75 -14.07 1 93.62 439 THR A CA 1
ATOM 3391 C C . THR A 1 439 ? 13.281 -43.969 -13.156 1 93.62 439 THR A C 1
ATOM 3393 O O . THR A 1 439 ? 12.852 -43.094 -12.43 1 93.62 439 THR A O 1
ATOM 3396 N N . TRP A 1 440 ? 12.648 -45.25 -13.375 1 93.12 440 TRP A N 1
ATOM 3397 C CA . TRP A 1 440 ? 11.422 -45.438 -12.617 1 93.12 440 TRP A CA 1
ATOM 3398 C C . TRP A 1 440 ? 11.18 -46.938 -12.375 1 93.12 440 TRP A C 1
ATOM 3400 O O . TRP A 1 440 ? 11.805 -47.781 -13.008 1 93.12 440 TRP A O 1
ATOM 3410 N N . TYR A 1 441 ? 10.445 -47.156 -11.359 1 92.62 441 TYR A N 1
ATOM 3411 C CA . TYR A 1 441 ? 9.805 -48.438 -11.094 1 92.62 441 TYR A CA 1
ATOM 3412 C C . TYR A 1 441 ? 8.297 -48.25 -10.906 1 92.62 441 TYR A C 1
ATOM 3414 O O . TYR A 1 441 ? 7.863 -47.531 -10.016 1 92.62 441 TYR A O 1
ATOM 3422 N N . ILE A 1 442 ? 7.512 -48.938 -11.75 1 92.62 442 ILE A N 1
ATOM 3423 C CA . ILE A 1 442 ? 6.059 -48.875 -11.656 1 92.62 442 ILE A CA 1
ATOM 3424 C C . ILE A 1 442 ? 5.52 -50.312 -11.422 1 92.62 442 ILE A C 1
ATOM 3426 O O . ILE A 1 442 ? 5.785 -51.219 -12.211 1 92.62 442 ILE A O 1
ATOM 3430 N N . THR A 1 443 ? 4.801 -50.469 -10.375 1 91.5 443 THR A N 1
ATOM 3431 C CA . THR A 1 443 ? 4.195 -51.781 -10.086 1 91.5 443 THR A CA 1
ATOM 3432 C C . THR A 1 443 ? 3.086 -52.094 -11.086 1 91.5 443 THR A C 1
ATOM 3434 O O . THR A 1 443 ? 2.572 -51.188 -11.758 1 91.5 443 THR A O 1
ATOM 3437 N N . PRO A 1 444 ? 2.771 -53.344 -11.227 1 87.94 444 PRO A N 1
ATOM 3438 C CA . PRO A 1 444 ? 1.506 -53.594 -11.922 1 87.94 444 PRO A CA 1
ATOM 3439 C C . PRO A 1 444 ? 0.303 -53 -11.188 1 87.94 444 PRO A C 1
ATOM 3441 O O . PRO A 1 444 ? 0.412 -52.625 -10.023 1 87.94 444 PRO A O 1
ATOM 3444 N N . LEU A 1 445 ? -0.693 -52.844 -11.953 1 91.25 445 LEU A N 1
ATOM 3445 C CA . LEU A 1 445 ? -1.938 -52.5 -11.281 1 91.25 445 LEU A CA 1
ATOM 3446 C C . LEU A 1 445 ? -2.418 -53.625 -10.383 1 91.25 445 LEU A C 1
ATOM 3448 O O . LEU A 1 445 ? -2.842 -54.656 -10.867 1 91.25 445 LEU A O 1
ATOM 3452 N N . MET A 1 446 ? -2.402 -53.438 -9.086 1 89.12 446 MET A N 1
ATOM 3453 C CA . MET A 1 446 ? -2.734 -54.469 -8.109 1 89.12 446 MET A CA 1
ATOM 3454 C C . MET A 1 446 ? -4.211 -54.406 -7.727 1 89.12 446 MET A C 1
ATOM 3456 O O . MET A 1 446 ? -4.656 -53.406 -7.125 1 89.12 446 MET A O 1
ATOM 3460 N N . ASN A 1 447 ? -4.887 -55.438 -8.117 1 91.5 447 ASN A N 1
ATOM 3461 C CA . ASN A 1 447 ? -6.289 -55.531 -7.727 1 91.5 447 ASN A CA 1
ATOM 3462 C C . ASN A 1 447 ? -6.434 -56.031 -6.289 1 91.5 447 ASN A C 1
ATOM 3464 O O . ASN A 1 447 ? -5.996 -57.156 -5.965 1 91.5 447 ASN A O 1
ATOM 3468 N N . VAL A 1 448 ? -7.035 -55.25 -5.422 1 89.62 448 VAL A N 1
ATOM 3469 C CA . VAL A 1 448 ? -7.102 -55.594 -4.004 1 89.62 448 VAL A CA 1
ATOM 3470 C C . VAL A 1 448 ? -8.555 -55.75 -3.578 1 89.62 448 VAL A C 1
ATOM 3472 O O . VAL A 1 448 ? -8.859 -56.531 -2.67 1 89.62 448 VAL A O 1
ATOM 3475 N N . ASN A 1 449 ? -9.461 -55 -4.082 1 90.81 449 ASN A N 1
ATOM 3476 C CA . ASN A 1 449 ? -10.883 -55.031 -3.748 1 90.81 449 ASN A CA 1
ATOM 3477 C C . ASN A 1 449 ? -11.102 -55.031 -2.238 1 90.81 449 ASN A C 1
ATOM 3479 O O . ASN A 1 449 ? -11.82 -55.875 -1.709 1 90.81 449 ASN A O 1
ATOM 3483 N N . ALA A 1 450 ? -10.469 -54.125 -1.6 1 88.31 450 ALA A N 1
ATOM 3484 C CA . ALA A 1 450 ? -10.562 -54.031 -0.146 1 88.31 450 ALA A CA 1
ATOM 3485 C C . ALA A 1 450 ? -11.734 -53.156 0.267 1 88.31 450 ALA A C 1
ATOM 3487 O O . ALA A 1 450 ? -11.836 -52 -0.155 1 88.31 450 ALA A O 1
ATOM 3488 N N . SER A 1 451 ? -12.641 -53.656 1.078 1 86.88 451 SER A N 1
ATOM 3489 C CA . SER A 1 451 ? -13.836 -52.938 1.509 1 86.88 451 SER A CA 1
ATOM 3490 C C . SER A 1 451 ? -13.5 -51.875 2.574 1 86.88 451 SER A C 1
ATOM 3492 O O . SER A 1 451 ? -12.688 -52.156 3.465 1 86.88 451 SER A O 1
ATOM 3494 N N . LEU A 1 452 ? -14.031 -50.656 2.383 1 85.44 452 LEU A N 1
ATOM 3495 C CA . LEU A 1 452 ? -13.906 -49.625 3.393 1 85.44 452 LEU A CA 1
ATOM 3496 C C . LEU A 1 452 ? -15.102 -49.625 4.344 1 85.44 452 LEU A C 1
ATOM 3498 O O . LEU A 1 452 ? -15.188 -48.781 5.242 1 85.44 452 LEU A O 1
ATOM 3502 N N . SER A 1 453 ? -16.125 -50.469 4.176 1 68 453 SER A N 1
ATOM 3503 C CA . SER A 1 453 ? -17.359 -50.5 4.938 1 68 453 SER A CA 1
ATOM 3504 C C . SER A 1 453 ? -17.141 -51.031 6.348 1 68 453 SER A C 1
ATOM 3506 O O . SER A 1 453 ? -16.25 -51.844 6.57 1 68 453 SER A O 1
ATOM 3508 N N . ALA A 1 454 ? -17.719 -50.188 7.305 1 52.44 454 ALA A N 1
ATOM 3509 C CA . ALA A 1 454 ? -17.672 -50.406 8.75 1 52.44 454 ALA A CA 1
ATOM 3510 C C . ALA A 1 454 ? -18.062 -51.844 9.086 1 52.44 454 ALA A C 1
ATOM 3512 O O . ALA A 1 454 ? -19.031 -52.375 8.555 1 52.44 454 ALA A O 1
ATOM 3513 N N . ASN A 1 455 ? -17.266 -52.844 9.078 1 45.62 455 ASN A N 1
ATOM 3514 C CA . ASN A 1 455 ? -17.891 -53.75 10.039 1 45.62 455 ASN A CA 1
ATOM 3515 C C . ASN A 1 455 ? -18.25 -53 11.328 1 45.62 455 ASN A C 1
ATOM 3517 O O . ASN A 1 455 ? -17.875 -51.844 11.523 1 45.62 455 ASN A O 1
ATOM 3521 N N . GLU A 1 456 ? -18.172 -53.5 12.555 1 42.69 456 GLU A N 1
ATOM 3522 C CA . GLU A 1 456 ? -18.75 -53 13.805 1 42.69 456 GLU A CA 1
ATOM 3523 C C . GLU A 1 456 ? -18.328 -51.562 14.062 1 42.69 456 GLU A C 1
ATOM 3525 O O . GLU A 1 456 ? -17.469 -51.031 13.375 1 42.69 456 GLU A O 1
ATOM 3530 N N . THR A 1 457 ? -18.094 -50.938 15.414 1 43.03 457 THR A N 1
ATOM 3531 C CA . THR A 1 457 ? -18.25 -49.688 16.156 1 43.03 457 THR A CA 1
ATOM 3532 C C . THR A 1 457 ? -17.281 -48.625 15.633 1 43.03 457 THR A C 1
ATOM 3534 O O . THR A 1 457 ? -17.719 -47.562 15.203 1 43.03 457 THR A O 1
ATOM 3537 N N . ASP A 1 458 ? -16.438 -47.844 16.531 1 44.12 458 ASP A N 1
ATOM 3538 C CA . ASP A 1 458 ? -15.969 -46.5 16.906 1 44.12 458 ASP A CA 1
ATOM 3539 C C . ASP A 1 458 ? -14.836 -46.062 15.992 1 44.12 458 ASP A C 1
ATOM 3541 O O . ASP A 1 458 ? -14.344 -44.938 16.125 1 44.12 458 ASP A O 1
ATOM 3545 N N . THR A 1 459 ? -14 -46.781 15.273 1 51.44 459 THR A N 1
ATOM 3546 C CA . THR A 1 459 ? -12.742 -46.219 14.773 1 51.44 459 THR A CA 1
ATOM 3547 C C . THR A 1 459 ? -12.82 -45.969 13.273 1 51.44 459 THR A C 1
ATOM 3549 O O . THR A 1 459 ? -13.5 -46.719 12.547 1 51.44 459 THR A O 1
ATOM 3552 N N . PRO A 1 460 ? -12.484 -44.75 12.797 1 57.28 460 PRO A N 1
ATOM 3553 C CA . PRO A 1 460 ? -12.43 -44.562 11.344 1 57.28 460 PRO A CA 1
ATOM 3554 C C . PRO A 1 460 ? -11.984 -45.844 10.617 1 57.28 460 PRO A C 1
ATOM 3556 O O . PRO A 1 460 ? -11.047 -46.5 11.062 1 57.28 460 PRO A O 1
ATOM 3559 N N . HIS A 1 461 ? -12.766 -46.344 9.688 1 71.12 461 HIS A N 1
ATOM 3560 C CA . HIS A 1 461 ? -12.43 -47.531 8.883 1 71.12 461 HIS A CA 1
ATOM 3561 C C . HIS A 1 461 ? -11.258 -47.25 7.949 1 71.12 461 HIS A C 1
ATOM 3563 O O . HIS A 1 461 ? -11.258 -46.219 7.234 1 71.12 461 HIS A O 1
ATOM 3569 N N . GLU A 1 462 ? -10.102 -47.844 8.211 1 85.69 462 GLU A N 1
ATOM 3570 C CA . GLU A 1 462 ? -8.93 -47.625 7.363 1 85.69 462 GLU A CA 1
ATOM 3571 C C . GLU A 1 462 ? -8.461 -48.969 6.746 1 85.69 462 GLU A C 1
ATOM 3573 O O . GLU A 1 462 ? -8.68 -50.031 7.32 1 85.69 462 GLU A O 1
ATOM 3578 N N . VAL A 1 463 ? -8.062 -48.906 5.523 1 89.12 463 VAL A N 1
ATOM 3579 C CA . VAL A 1 463 ? -7.43 -50 4.793 1 89.12 463 VAL A CA 1
ATOM 3580 C C . VAL A 1 463 ? -5.941 -49.688 4.609 1 89.12 463 VAL A C 1
ATOM 3582 O O . VAL A 1 463 ? -5.566 -48.562 4.293 1 89.12 463 VAL A O 1
ATOM 3585 N N . HIS A 1 464 ? -5.074 -50.719 4.934 1 92.31 464 HIS A N 1
ATOM 3586 C CA . HIS A 1 464 ? -3.635 -50.625 4.715 1 92.31 464 HIS A CA 1
ATOM 3587 C C . HIS A 1 464 ? -3.176 -51.562 3.623 1 92.31 464 HIS A C 1
ATOM 3589 O O . HIS A 1 464 ? -3.338 -52.781 3.752 1 92.31 464 HIS A O 1
ATOM 3595 N N . LEU A 1 465 ? -2.713 -51.062 2.564 1 93.12 465 LEU A N 1
ATOM 3596 C CA . LEU A 1 465 ? -2.182 -51.844 1.455 1 93.12 465 LEU A CA 1
ATOM 3597 C C . LEU A 1 465 ? -0.665 -51.719 1.371 1 93.12 465 LEU A C 1
ATOM 3599 O O . LEU A 1 465 ? -0.136 -50.594 1.37 1 93.12 465 LEU A O 1
ATOM 3603 N N . LYS A 1 466 ? 0.042 -52.812 1.292 1 93.44 466 LYS A N 1
ATOM 3604 C CA . LYS A 1 466 ? 1.496 -52.781 1.41 1 93.44 466 LYS A CA 1
ATOM 3605 C C . LYS A 1 466 ? 2.162 -53.312 0.155 1 93.44 466 LYS A C 1
ATOM 3607 O O . LYS A 1 466 ? 1.647 -54.25 -0.466 1 93.44 466 LYS A O 1
ATOM 3612 N N . PHE A 1 467 ? 3.225 -52.781 -0.237 1 93.75 467 PHE A N 1
ATOM 3613 C CA . PHE A 1 467 ? 4.129 -53.25 -1.277 1 93.75 467 PHE A CA 1
ATOM 3614 C C . PHE A 1 467 ? 5.574 -53.219 -0.793 1 93.75 467 PHE A C 1
ATOM 3616 O O . PHE A 1 467 ? 6.039 -52.219 -0.276 1 93.75 467 PHE A O 1
ATOM 3623 N N . ASN A 1 468 ? 6.219 -54.312 -0.973 1 93.81 468 ASN A N 1
ATOM 3624 C CA . ASN A 1 468 ? 7.617 -54.406 -0.561 1 93.81 468 ASN A CA 1
ATOM 3625 C C . ASN A 1 468 ? 8.562 -54.219 -1.745 1 93.81 468 ASN A C 1
ATOM 3627 O O . ASN A 1 468 ? 8.641 -55.062 -2.621 1 93.81 468 ASN A O 1
ATOM 3631 N N . MET A 1 469 ? 9.18 -53.125 -1.844 1 94.94 469 MET A N 1
ATOM 3632 C CA . MET A 1 469 ? 10.242 -52.875 -2.816 1 94.94 469 MET A CA 1
ATOM 3633 C C . MET A 1 469 ? 11.539 -53.562 -2.379 1 94.94 469 MET A C 1
ATOM 3635 O O . MET A 1 469 ? 12.281 -53 -1.565 1 94.94 469 MET A O 1
ATOM 3639 N N . THR A 1 470 ? 11.898 -54.594 -3.043 1 94.31 470 THR A N 1
ATOM 3640 C CA . THR A 1 470 ? 13.055 -55.406 -2.641 1 94.31 470 THR A CA 1
ATOM 3641 C C . THR A 1 470 ? 14.344 -54.812 -3.207 1 94.31 470 THR A C 1
ATOM 3643 O O . THR A 1 470 ? 14.305 -53.969 -4.109 1 94.31 470 THR A O 1
ATOM 3646 N N . ARG A 1 471 ? 15.406 -55.281 -2.689 1 93.94 471 ARG A N 1
ATOM 3647 C CA . ARG A 1 471 ? 16.719 -54.844 -3.174 1 93.94 471 ARG A CA 1
ATOM 3648 C C . ARG A 1 471 ? 16.891 -55.188 -4.652 1 93.94 471 ARG A C 1
ATOM 3650 O O . ARG A 1 471 ? 17.5 -54.438 -5.402 1 93.94 471 ARG A O 1
ATOM 3657 N N . ALA A 1 472 ? 16.422 -56.312 -5.02 1 93 472 ALA A N 1
ATOM 3658 C CA . ALA A 1 472 ? 16.516 -56.75 -6.414 1 93 472 ALA A CA 1
ATOM 3659 C C . ALA A 1 472 ? 15.742 -55.781 -7.332 1 93 472 ALA A C 1
ATOM 3661 O O . ALA A 1 472 ? 16.219 -55.469 -8.422 1 93 472 ALA A O 1
ATOM 3662 N N . MET A 1 473 ? 14.617 -55.438 -6.867 1 92 473 MET A N 1
ATOM 3663 C CA . MET A 1 473 ? 13.805 -54.5 -7.645 1 92 473 MET A CA 1
ATOM 3664 C C . MET A 1 473 ? 14.484 -53.156 -7.758 1 92 473 MET A C 1
ATOM 3666 O O . MET A 1 473 ? 14.422 -52.5 -8.805 1 92 473 MET A O 1
ATOM 3670 N N . VAL A 1 474 ? 15.078 -52.719 -6.684 1 92.62 474 VAL A N 1
ATOM 3671 C CA . VAL A 1 474 ? 15.812 -51.469 -6.688 1 92.62 474 VAL A CA 1
ATOM 3672 C C . VAL A 1 474 ? 16.938 -51.531 -7.707 1 92.62 474 VAL A C 1
ATOM 3674 O O . VAL A 1 474 ? 17.141 -50.594 -8.484 1 92.62 474 VAL A O 1
ATOM 3677 N N . HIS A 1 475 ? 17.641 -52.625 -7.672 1 91.38 475 HIS A N 1
ATOM 3678 C CA . HIS A 1 475 ? 18.75 -52.812 -8.609 1 91.38 475 HIS A CA 1
ATOM 3679 C C . HIS A 1 475 ? 18.25 -52.844 -10.047 1 91.38 475 HIS A C 1
ATOM 3681 O O . HIS A 1 475 ? 18.875 -52.219 -10.93 1 91.38 475 HIS A O 1
ATOM 3687 N N . GLN A 1 476 ? 17.219 -53.469 -10.281 1 89.31 476 GLN A N 1
ATOM 3688 C CA . GLN A 1 476 ? 16.672 -53.594 -11.625 1 89.31 476 GLN A CA 1
ATOM 3689 C C . GLN A 1 476 ? 16.156 -52.25 -12.141 1 89.31 476 GLN A C 1
ATOM 3691 O O . GLN A 1 476 ? 16.234 -51.969 -13.336 1 89.31 476 GLN A O 1
ATOM 3696 N N . SER A 1 477 ? 15.602 -51.5 -11.234 1 91 477 SER A N 1
ATOM 3697 C CA . SER A 1 477 ? 15.016 -50.219 -11.633 1 91 477 SER A CA 1
ATOM 3698 C C . SER A 1 477 ? 16.094 -49.156 -11.836 1 91 477 SER A C 1
ATOM 3700 O O . SER A 1 477 ? 15.828 -48.125 -12.438 1 91 477 SER A O 1
ATOM 3702 N N . ASN A 1 478 ? 17.281 -49.312 -11.297 1 93.94 478 ASN A N 1
ATOM 3703 C CA . ASN A 1 478 ? 18.406 -48.375 -11.438 1 93.94 478 ASN A CA 1
ATOM 3704 C C . ASN A 1 478 ? 18.141 -47.062 -10.719 1 93.94 478 ASN A C 1
ATOM 3706 O O . ASN A 1 478 ? 18.656 -46.031 -11.117 1 93.94 478 ASN A O 1
ATOM 3710 N N . ILE A 1 479 ? 17.219 -47.094 -9.672 1 94.38 479 ILE A N 1
ATOM 3711 C CA . ILE A 1 479 ? 16.906 -45.844 -8.945 1 94.38 479 ILE A CA 1
ATOM 3712 C C . ILE A 1 479 ? 17.938 -45.625 -7.832 1 94.38 479 ILE A C 1
ATOM 3714 O O . ILE A 1 479 ? 18.172 -46.531 -7.02 1 94.38 479 ILE A O 1
ATOM 3718 N N . GLN A 1 480 ? 18.547 -44.531 -7.793 1 93.88 480 GLN A N 1
ATOM 3719 C CA . GLN A 1 480 ? 19.469 -44.156 -6.727 1 93.88 480 GLN A CA 1
ATOM 3720 C C . GLN A 1 480 ? 18.734 -43.5 -5.566 1 93.88 480 GLN A C 1
ATOM 3722 O O . GLN A 1 480 ? 18.781 -43.969 -4.434 1 93.88 480 GLN A O 1
ATOM 3727 N N . ASP A 1 481 ? 18.094 -42.344 -5.836 1 95.12 481 ASP A N 1
ATOM 3728 C CA . ASP A 1 481 ? 17.281 -41.594 -4.891 1 95.12 481 ASP A CA 1
ATOM 3729 C C . ASP A 1 481 ? 15.961 -41.188 -5.523 1 95.12 481 ASP A C 1
ATOM 3731 O O . ASP A 1 481 ? 15.898 -40.938 -6.73 1 95.12 481 ASP A O 1
ATOM 3735 N N . LEU A 1 482 ? 14.992 -41.031 -4.637 1 97.5 482 LEU A N 1
ATOM 3736 C CA . LEU A 1 482 ? 13.656 -40.719 -5.137 1 97.5 482 LEU A CA 1
ATOM 3737 C C . LEU A 1 482 ? 13.508 -39.219 -5.41 1 97.5 482 LEU A C 1
ATOM 3739 O O . LEU A 1 482 ? 14.156 -38.406 -4.762 1 97.5 482 LEU A O 1
ATOM 3743 N N . GLU A 1 483 ? 12.703 -38.969 -6.391 1 97.62 483 GLU A N 1
ATOM 3744 C CA . GLU A 1 483 ? 12.195 -37.625 -6.691 1 97.62 483 GLU A CA 1
ATOM 3745 C C . GLU A 1 483 ? 10.68 -37.562 -6.508 1 97.62 483 GLU A C 1
ATOM 3747 O O . GLU A 1 483 ? 10.195 -36.969 -5.547 1 97.62 483 GLU A O 1
ATOM 3752 N N . HIS A 1 484 ? 9.938 -38.25 -7.352 1 97.69 484 HIS A N 1
ATOM 3753 C CA . HIS A 1 484 ? 8.477 -38.281 -7.32 1 97.69 484 HIS A CA 1
ATOM 3754 C C . HIS A 1 484 ? 7.949 -39.656 -6.98 1 97.69 484 HIS A C 1
ATOM 3756 O O . HIS A 1 484 ? 8.586 -40.688 -7.301 1 97.69 484 HIS A O 1
ATOM 3762 N N . VAL A 1 485 ? 6.852 -39.656 -6.285 1 97.88 485 VAL A N 1
ATOM 3763 C CA . VAL A 1 485 ? 6.094 -40.875 -6.078 1 97.88 485 VAL A CA 1
ATOM 3764 C C . VAL A 1 485 ? 4.656 -40.688 -6.559 1 97.88 485 VAL A C 1
ATOM 3766 O O . VAL A 1 485 ? 4.02 -39.688 -6.238 1 97.88 485 VAL A O 1
ATOM 3769 N N . THR A 1 486 ? 4.191 -41.656 -7.383 1 97.38 486 THR A N 1
ATOM 3770 C CA . THR A 1 486 ? 2.818 -41.594 -7.875 1 97.38 486 THR A CA 1
ATOM 3771 C C . THR A 1 486 ? 2 -42.781 -7.363 1 97.38 486 THR A C 1
ATOM 3773 O O . THR A 1 486 ? 2.547 -43.844 -7.094 1 97.38 486 THR A O 1
ATOM 3776 N N . VAL A 1 487 ? 0.742 -42.5 -7.148 1 97.44 487 VAL A N 1
ATOM 3777 C CA . VAL A 1 487 ? -0.212 -43.531 -6.754 1 97.44 487 VAL A CA 1
ATOM 3778 C C . VAL A 1 487 ? -1.458 -43.469 -7.633 1 97.44 487 VAL A C 1
ATOM 3780 O O . VAL A 1 487 ? -2.27 -42.531 -7.484 1 97.44 487 VAL A O 1
ATOM 3783 N N . ARG A 1 488 ? -1.588 -44.406 -8.461 1 96.44 488 ARG A N 1
ATOM 3784 C CA . ARG A 1 488 ? -2.803 -44.531 -9.258 1 96.44 488 ARG A CA 1
ATOM 3785 C C . ARG A 1 488 ? -3.799 -45.469 -8.586 1 96.44 488 ARG A C 1
ATOM 3787 O O . ARG A 1 488 ? -3.422 -46.562 -8.109 1 96.44 488 ARG A O 1
ATOM 3794 N N . THR A 1 489 ? -5.066 -45.094 -8.5 1 96.38 489 THR A N 1
ATOM 3795 C CA . THR A 1 489 ? -6.008 -45.938 -7.777 1 96.38 489 THR A CA 1
ATOM 3796 C C . THR A 1 489 ? -7.438 -45.688 -8.242 1 96.38 489 THR A C 1
ATOM 3798 O O . THR A 1 489 ? -7.715 -44.656 -8.883 1 96.38 489 THR A O 1
ATOM 3801 N N . THR A 1 490 ? -8.242 -46.656 -8.047 1 97.31 490 THR A N 1
ATOM 3802 C CA . THR A 1 490 ? -9.695 -46.562 -8.18 1 97.31 490 THR A CA 1
ATOM 3803 C C . THR A 1 490 ? -10.383 -46.875 -6.855 1 97.31 490 THR A C 1
ATOM 3805 O O . THR A 1 490 ? -10.242 -48 -6.344 1 97.31 490 THR A O 1
ATOM 3808 N N . ILE A 1 491 ? -11.086 -45.938 -6.301 1 96.75 491 ILE A N 1
ATOM 3809 C CA . ILE A 1 491 ? -11.773 -46.094 -5.02 1 96.75 491 ILE A CA 1
ATOM 3810 C C . ILE A 1 491 ? -13.219 -45.625 -5.145 1 96.75 491 ILE A C 1
ATOM 3812 O O . ILE A 1 491 ? -13.539 -44.5 -4.777 1 96.75 491 ILE A O 1
ATOM 3816 N N . PRO A 1 492 ? -14.023 -46.5 -5.672 1 96.69 492 PRO A N 1
ATOM 3817 C CA . PRO A 1 492 ? -15.438 -46.125 -5.586 1 96.69 492 PRO A CA 1
ATOM 3818 C C . PRO A 1 492 ? -15.898 -45.875 -4.148 1 96.69 492 PRO A C 1
ATOM 3820 O O . PRO A 1 492 ? -15.617 -46.688 -3.264 1 96.69 492 PRO A O 1
ATOM 3823 N N . PHE A 1 493 ? -16.516 -44.812 -3.939 1 94.94 493 PHE A N 1
ATOM 3824 C CA . PHE A 1 493 ? -16.984 -44.375 -2.627 1 94.94 493 PHE A CA 1
ATOM 3825 C C . PHE A 1 493 ? -18.188 -43.438 -2.76 1 94.94 493 PHE A C 1
ATOM 3827 O O . PHE A 1 493 ? -18.219 -42.594 -3.65 1 94.94 493 PHE A O 1
ATOM 3834 N N . SER A 1 494 ? -19.109 -43.594 -1.969 1 95.44 494 SER A N 1
ATOM 3835 C CA . SER A 1 494 ? -20.406 -42.938 -2.158 1 95.44 494 SER A CA 1
ATOM 3836 C C . SER A 1 494 ? -20.312 -41.438 -1.891 1 95.44 494 SER A C 1
ATOM 3838 O O . SER A 1 494 ? -21.203 -40.656 -2.256 1 95.44 494 SER A O 1
ATOM 3840 N N . ARG A 1 495 ? -19.219 -40.938 -1.272 1 95.94 495 ARG A N 1
ATOM 3841 C CA . ARG A 1 495 ? -18.906 -39.5 -1.146 1 95.94 495 ARG A CA 1
ATOM 3842 C C . ARG A 1 495 ? -17.406 -39.25 -1.191 1 95.94 495 ARG A C 1
ATOM 3844 O O . ARG A 1 495 ? -16.734 -39.375 -0.168 1 95.94 495 ARG A O 1
ATOM 3851 N N . ARG A 1 496 ? -16.922 -38.781 -2.186 1 97.38 496 ARG A N 1
ATOM 3852 C CA . ARG A 1 496 ? -15.492 -38.656 -2.426 1 97.38 496 ARG A CA 1
ATOM 3853 C C . ARG A 1 496 ? -14.828 -37.781 -1.378 1 97.38 496 ARG A C 1
ATOM 3855 O O . ARG A 1 496 ? -13.703 -38.062 -0.95 1 97.38 496 ARG A O 1
ATOM 3862 N N . GLY A 1 497 ? -15.516 -36.781 -0.947 1 96.81 497 GLY A N 1
ATOM 3863 C CA . GLY A 1 497 ? -14.938 -35.781 -0.045 1 96.81 497 GLY A CA 1
ATOM 3864 C C . GLY A 1 497 ? -14.664 -36.344 1.344 1 96.81 497 GLY A C 1
ATOM 3865 O O . GLY A 1 497 ? -14 -35.688 2.152 1 96.81 497 GLY A O 1
ATOM 3866 N N . LYS A 1 498 ? -15.094 -37.5 1.601 1 94.38 498 LYS A N 1
ATOM 3867 C CA . LYS A 1 498 ? -14.906 -38.125 2.92 1 94.38 498 LYS A CA 1
ATOM 3868 C C . LYS A 1 498 ? -13.797 -39.156 2.896 1 94.38 498 LYS A C 1
ATOM 3870 O O . LYS A 1 498 ? -13.641 -39.906 3.852 1 94.38 498 LYS A O 1
ATOM 3875 N N . LEU A 1 499 ? -13.039 -39.156 1.851 1 95.5 499 LEU A N 1
ATOM 3876 C CA . LEU A 1 499 ? -11.898 -40.062 1.741 1 95.5 499 LEU A CA 1
ATOM 3877 C C . LEU A 1 499 ? -10.602 -39.344 2.115 1 95.5 499 LEU A C 1
ATOM 3879 O O . LEU A 1 499 ? -10.406 -38.188 1.757 1 95.5 499 LEU A O 1
ATOM 3883 N N . GLN A 1 500 ? -9.844 -40.031 2.816 1 95.56 500 GLN A N 1
ATOM 3884 C CA . GLN A 1 500 ? -8.453 -39.625 2.988 1 95.56 500 GLN A CA 1
ATOM 3885 C C . GLN A 1 500 ? -7.508 -40.719 2.469 1 95.56 500 GLN A C 1
ATOM 3887 O O . GLN A 1 500 ? -7.746 -41.906 2.686 1 95.56 500 GLN A O 1
ATOM 3892 N N . VAL A 1 501 ? -6.57 -40.344 1.705 1 97.5 501 VAL A N 1
ATOM 3893 C CA . VAL A 1 501 ? -5.559 -41.25 1.18 1 97.5 501 VAL A CA 1
ATOM 3894 C C . VAL A 1 501 ? -4.172 -40.812 1.64 1 97.5 501 VAL A C 1
ATOM 3896 O O . VAL A 1 501 ? -3.777 -39.656 1.424 1 97.5 501 VAL A O 1
ATOM 3899 N N . VAL A 1 502 ? -3.49 -41.719 2.27 1 97.12 502 VAL A N 1
ATOM 3900 C CA . VAL A 1 502 ? -2.166 -41.438 2.811 1 97.12 502 VAL A CA 1
ATOM 3901 C C . VAL A 1 502 ? -1.168 -42.469 2.326 1 97.12 502 VAL A C 1
ATOM 3903 O O . VAL A 1 502 ? -1.494 -43.656 2.246 1 97.12 502 VAL A O 1
ATOM 3906 N N . LEU A 1 503 ? -0.017 -42.062 1.946 1 98.12 503 LEU A N 1
ATOM 3907 C CA . LEU A 1 503 ? 1.087 -42.938 1.619 1 98.12 503 LEU A CA 1
ATOM 3908 C C . LEU A 1 503 ? 2.186 -42.875 2.674 1 98.12 503 LEU A C 1
ATOM 3910 O O . LEU A 1 503 ? 2.631 -41.781 3.025 1 98.12 503 LEU A O 1
ATOM 3914 N N . ARG A 1 504 ? 2.57 -43.938 3.121 1 97.44 504 ARG A N 1
ATOM 3915 C CA . ARG A 1 504 ? 3.678 -44.031 4.07 1 97.44 504 ARG A CA 1
ATOM 3916 C C . ARG A 1 504 ? 4.879 -44.75 3.451 1 97.44 504 ARG A C 1
ATOM 3918 O O . ARG A 1 504 ? 4.746 -45.844 2.906 1 97.44 504 ARG A O 1
ATOM 3925 N N . SER A 1 505 ? 6.02 -44.125 3.596 1 97.69 505 SER A N 1
ATOM 3926 C CA . SER A 1 505 ? 7.246 -44.688 3.029 1 97.69 505 SER A CA 1
ATOM 3927 C C . SER A 1 505 ? 7.926 -45.625 4.008 1 97.69 505 SER A C 1
ATOM 3929 O O . SER A 1 505 ? 7.531 -45.719 5.172 1 97.69 505 SER A O 1
ATOM 3931 N N . PRO A 1 506 ? 8.961 -46.375 3.449 1 96.75 506 PRO A N 1
ATOM 3932 C CA . PRO A 1 506 ? 9.719 -47.25 4.336 1 96.75 506 PRO A CA 1
ATOM 3933 C C . PRO A 1 506 ? 10.406 -46.5 5.473 1 96.75 506 PRO A C 1
ATOM 3935 O O . PRO A 1 506 ? 10.648 -47.094 6.539 1 96.75 506 PRO A O 1
ATOM 3938 N N . SER A 1 507 ? 10.672 -45.312 5.305 1 95.81 507 SER A N 1
ATOM 3939 C CA . SER A 1 507 ? 11.297 -44.469 6.332 1 95.81 507 SER A CA 1
ATOM 3940 C C . SER A 1 507 ? 10.258 -43.844 7.258 1 95.81 507 SER A C 1
ATOM 3942 O O . SER A 1 507 ? 10.57 -42.969 8.039 1 95.81 507 SER A O 1
ATOM 3944 N N . ASP A 1 508 ? 9.078 -44.125 7.074 1 94.56 508 ASP A N 1
ATOM 3945 C CA . ASP A 1 508 ? 7.953 -43.75 7.934 1 94.56 508 ASP A CA 1
ATOM 3946 C C . ASP A 1 508 ? 7.539 -42.312 7.715 1 94.56 508 ASP A C 1
ATOM 3948 O O . ASP A 1 508 ? 7.035 -41.656 8.633 1 94.56 508 ASP A O 1
ATOM 3952 N N . VAL A 1 509 ? 7.852 -41.812 6.574 1 93.94 509 VAL A N 1
ATOM 3953 C CA . VAL A 1 509 ? 7.344 -40.5 6.18 1 93.94 509 VAL A CA 1
ATOM 3954 C C . VAL A 1 509 ? 5.945 -40.656 5.582 1 93.94 509 VAL A C 1
ATOM 3956 O O . VAL A 1 509 ? 5.727 -41.469 4.699 1 93.94 509 VAL A O 1
ATOM 3959 N N . GLU A 1 510 ? 4.996 -39.844 6.086 1 94.62 510 GLU A N 1
ATOM 3960 C CA . GLU A 1 510 ? 3.625 -39.906 5.586 1 94.62 510 GLU A CA 1
ATOM 3961 C C . GLU A 1 510 ? 3.32 -38.719 4.672 1 94.62 510 GLU A C 1
ATOM 3963 O O . GLU A 1 510 ? 3.648 -37.562 4.992 1 94.62 510 GLU A O 1
ATOM 3968 N N . SER A 1 511 ? 2.799 -39.031 3.535 1 96.25 511 SER A N 1
ATOM 3969 C CA . SER A 1 511 ? 2.285 -38.062 2.59 1 96.25 511 SER A CA 1
ATOM 3970 C C . SER A 1 511 ? 0.768 -38.125 2.467 1 96.25 511 SER A C 1
ATOM 3972 O O . SER A 1 511 ? 0.232 -39.188 2.064 1 96.25 511 SER A O 1
ATOM 3974 N N . VAL A 1 512 ? 0.112 -37.031 2.791 1 96.62 512 VAL A N 1
ATOM 3975 C CA . VAL A 1 512 ? -1.337 -37 2.619 1 96.62 512 VAL A CA 1
ATOM 3976 C C . VAL A 1 512 ? -1.679 -36.656 1.174 1 96.62 512 VAL A C 1
ATOM 3978 O O . VAL A 1 512 ? -1.579 -35.5 0.774 1 96.62 512 VAL A O 1
ATOM 3981 N N . LEU A 1 513 ? -2.123 -37.625 0.467 1 98 513 LEU A N 1
ATOM 3982 C CA . LEU A 1 513 ? -2.396 -37.469 -0.956 1 98 513 LEU A CA 1
ATOM 3983 C C . LEU A 1 513 ? -3.766 -36.812 -1.175 1 98 513 LEU A C 1
ATOM 3985 O O . LEU A 1 513 ? -3.934 -36 -2.07 1 98 513 LEU A O 1
ATOM 3989 N N . ALA A 1 514 ? -4.695 -37.281 -0.438 1 97.44 514 ALA A N 1
ATOM 3990 C CA . ALA A 1 514 ? -6.051 -36.75 -0.467 1 97.44 514 ALA A CA 1
ATOM 3991 C C . ALA A 1 514 ? -6.523 -36.344 0.935 1 97.44 514 ALA A C 1
ATOM 3993 O O . ALA A 1 514 ? -6.465 -37.188 1.856 1 97.44 514 ALA A O 1
ATOM 3994 N N . THR A 1 515 ? -6.922 -35.125 1.054 1 95.69 515 THR A N 1
ATOM 3995 C CA . THR A 1 515 ? -7.531 -34.656 2.293 1 95.69 515 THR A CA 1
ATOM 3996 C C . THR A 1 515 ? -9.055 -34.625 2.168 1 95.69 515 THR A C 1
ATOM 3998 O O . THR A 1 515 ? -9.594 -34.75 1.066 1 95.69 515 THR A O 1
ATOM 4001 N N . GLU A 1 516 ? -9.609 -34.5 3.307 1 94.25 516 GLU A N 1
ATOM 4002 C CA . GLU A 1 516 ? -11.055 -34.281 3.289 1 94.25 516 GLU A CA 1
ATOM 4003 C C . GLU A 1 516 ? -11.43 -33.031 2.539 1 94.25 516 GLU A C 1
ATOM 4005 O O . GLU A 1 516 ? -10.773 -31.984 2.686 1 94.25 516 GLU A O 1
ATOM 4010 N N . ARG A 1 517 ? -12.406 -33.125 1.711 1 95.94 517 ARG A N 1
ATOM 4011 C CA . ARG A 1 517 ? -13.016 -31.984 1.017 1 95.94 517 ARG A CA 1
ATOM 4012 C C . ARG A 1 517 ? -14.523 -31.938 1.261 1 95.94 517 ARG A C 1
ATOM 4014 O O . ARG A 1 517 ? -15.297 -32.531 0.499 1 95.94 517 ARG A O 1
ATOM 4021 N N . PRO A 1 518 ? -14.906 -31.172 2.232 1 90.31 518 PRO A N 1
ATOM 4022 C CA . PRO A 1 518 ? -16.297 -31.234 2.711 1 90.31 518 PRO A CA 1
ATOM 4023 C C . PRO A 1 518 ? -17.312 -30.891 1.62 1 90.31 518 PRO A C 1
ATOM 4025 O O . PRO A 1 518 ? -18.453 -31.359 1.672 1 90.31 518 PRO A O 1
ATOM 4028 N N . PHE A 1 519 ? -16.906 -30.25 0.594 1 89.94 519 PHE A N 1
ATOM 4029 C CA . PHE A 1 519 ? -17.859 -29.797 -0.422 1 89.94 519 PHE A CA 1
ATOM 4030 C C . PHE A 1 519 ? -17.906 -30.797 -1.575 1 89.94 519 PHE A C 1
ATOM 4032 O O . PHE A 1 519 ? -18.766 -30.688 -2.459 1 89.94 519 PHE A O 1
ATOM 4039 N N . ASP A 1 520 ? -17.125 -31.797 -1.562 1 96.5 520 ASP A N 1
ATOM 4040 C CA . ASP A 1 520 ? -17.078 -32.781 -2.629 1 96.5 520 ASP A CA 1
ATOM 4041 C C . ASP A 1 520 ? -18.078 -33.906 -2.385 1 96.5 520 ASP A C 1
ATOM 4043 O O . ASP A 1 520 ? -17.766 -34.906 -1.723 1 96.5 520 ASP A O 1
ATOM 4047 N N . GLU A 1 521 ? -19.203 -33.812 -3.047 1 94.31 521 GLU A N 1
ATOM 4048 C CA . GLU A 1 521 ? -20.297 -34.75 -2.838 1 94.31 521 GLU A CA 1
ATOM 4049 C C . GLU A 1 521 ? -20.344 -35.812 -3.938 1 94.31 521 GLU A C 1
ATOM 4051 O O . GLU A 1 521 ? -21.328 -36.531 -4.082 1 94.31 521 GLU A O 1
ATOM 4056 N N . ASN A 1 522 ? -19.344 -35.844 -4.719 1 97 522 ASN A N 1
ATOM 4057 C CA . ASN A 1 522 ? -19.328 -36.844 -5.797 1 97 522 ASN A CA 1
ATOM 4058 C C . ASN A 1 522 ? -19.594 -38.25 -5.27 1 97 522 ASN A C 1
ATOM 4060 O O . ASN A 1 522 ? -18.906 -38.719 -4.359 1 97 522 ASN A O 1
ATOM 4064 N N . ALA A 1 523 ? -20.453 -39 -5.863 1 96.56 523 ALA A N 1
ATOM 4065 C CA . ALA A 1 523 ? -20.906 -40.281 -5.348 1 96.56 523 ALA A CA 1
ATOM 4066 C C . ALA A 1 523 ? -20.156 -41.438 -6.012 1 96.56 523 ALA A C 1
ATOM 4068 O O . ALA A 1 523 ? -20.328 -42.594 -5.641 1 96.56 523 ALA A O 1
ATOM 4069 N N . GLN A 1 524 ? -19.25 -41.188 -6.957 1 97.12 524 GLN A N 1
ATOM 4070 C CA . GLN A 1 524 ? -18.531 -42.219 -7.66 1 97.12 524 GLN A CA 1
ATOM 4071 C C . GLN A 1 524 ? -17.141 -42.438 -7.051 1 97.12 524 GLN A C 1
ATOM 4073 O O . GLN A 1 524 ? -16.484 -43.438 -7.352 1 97.12 524 GLN A O 1
ATOM 4078 N N . GLY A 1 525 ? -16.719 -41.562 -6.113 1 97.56 525 GLY A N 1
ATOM 4079 C CA . GLY A 1 525 ? -15.414 -41.688 -5.496 1 97.56 525 GLY A CA 1
ATOM 4080 C C . GLY A 1 525 ? -14.273 -41.344 -6.434 1 97.56 525 GLY A C 1
ATOM 4081 O O . GLY A 1 525 ? -14.359 -40.375 -7.188 1 97.56 525 GLY A O 1
ATOM 4082 N N . ILE A 1 526 ? -13.219 -42.031 -6.301 1 97.94 526 ILE A N 1
ATOM 4083 C CA . ILE A 1 526 ? -12.031 -41.812 -7.117 1 97.94 526 ILE A CA 1
ATOM 4084 C C . ILE A 1 526 ? -11.977 -42.844 -8.234 1 97.94 526 ILE A C 1
ATOM 4086 O O . ILE A 1 526 ? -11.938 -44.062 -7.973 1 97.94 526 ILE A O 1
ATOM 4090 N N . GLN A 1 527 ? -12.008 -42.344 -9.445 1 96.81 527 GLN A N 1
ATOM 4091 C CA . GLN A 1 527 ? -12 -43.25 -10.602 1 96.81 527 GLN A CA 1
ATOM 4092 C C . GLN A 1 527 ? -10.695 -43.125 -11.383 1 96.81 527 GLN A C 1
ATOM 4094 O O . GLN A 1 527 ? -10.492 -42.125 -12.109 1 96.81 527 GLN A O 1
ATOM 4099 N N . ASP A 1 528 ? -9.844 -44.094 -11.273 1 94.94 528 ASP A N 1
ATOM 4100 C CA . ASP A 1 528 ? -8.602 -44.188 -12.039 1 94.94 528 ASP A CA 1
ATOM 4101 C C . ASP A 1 528 ? -7.828 -42.875 -11.984 1 94.94 528 ASP A C 1
ATOM 4103 O O . ASP A 1 528 ? -7.516 -42.281 -13.023 1 94.94 528 ASP A O 1
ATOM 4107 N N . TRP A 1 529 ? -7.527 -42.469 -10.797 1 96.75 529 TRP A N 1
ATOM 4108 C CA . TRP A 1 529 ? -6.82 -41.219 -10.555 1 96.75 529 TRP A CA 1
ATOM 4109 C C . TRP A 1 529 ? -5.383 -41.469 -10.117 1 96.75 529 TRP A C 1
ATOM 4111 O O . TRP A 1 529 ? -5.117 -42.438 -9.391 1 96.75 529 TRP A O 1
ATOM 4121 N N . THR A 1 530 ? -4.5 -40.625 -10.555 1 96.62 530 THR A N 1
ATOM 4122 C CA . THR A 1 530 ? -3.107 -40.719 -10.133 1 96.62 530 THR A CA 1
ATOM 4123 C C . THR A 1 530 ? -2.738 -39.531 -9.219 1 96.62 530 THR A C 1
ATOM 4125 O O . THR A 1 530 ? -2.756 -38.375 -9.648 1 96.62 530 THR A O 1
ATOM 4128 N N . PHE A 1 531 ? -2.453 -39.812 -7.977 1 97.88 531 PHE A N 1
ATOM 4129 C CA . PHE A 1 531 ? -1.879 -38.875 -7.047 1 97.88 531 PHE A CA 1
ATOM 4130 C C . PHE A 1 531 ? -0.369 -38.75 -7.23 1 97.88 531 PHE A C 1
ATOM 4132 O O . PHE A 1 531 ? 0.254 -39.688 -7.777 1 97.88 531 PHE A O 1
ATOM 4139 N N . MET A 1 532 ? 0.159 -37.688 -6.758 1 97.75 532 MET A N 1
ATOM 4140 C CA . MET A 1 532 ? 1.605 -37.5 -6.809 1 97.75 532 MET A CA 1
ATOM 4141 C C . MET A 1 532 ? 2.1 -36.75 -5.562 1 97.75 532 MET A C 1
ATOM 4143 O O . MET A 1 532 ? 1.43 -35.875 -5.059 1 97.75 532 MET A O 1
ATOM 4147 N N . THR A 1 533 ? 3.287 -37.156 -5.047 1 97.88 533 THR A N 1
ATOM 4148 C CA . THR A 1 533 ? 3.889 -36.5 -3.898 1 97.88 533 THR A CA 1
ATOM 4149 C C . THR A 1 533 ? 5.387 -36.281 -4.113 1 97.88 533 THR A C 1
ATOM 4151 O O . THR A 1 533 ? 6.039 -37.094 -4.777 1 97.88 533 THR A O 1
ATOM 4154 N N . VAL A 1 534 ? 5.824 -35.219 -3.602 1 97.56 534 VAL A N 1
ATOM 4155 C CA . VAL A 1 534 ? 7.254 -34.906 -3.621 1 97.56 534 VAL A CA 1
ATOM 4156 C C . VAL A 1 534 ? 7.82 -34.969 -2.205 1 97.56 534 VAL A C 1
ATOM 4158 O O . VAL A 1 534 ? 9 -34.688 -1.984 1 97.56 534 VAL A O 1
ATOM 4161 N N . GLN A 1 535 ? 7.039 -35.469 -1.334 1 95.62 535 GLN A N 1
ATOM 4162 C CA . GLN A 1 535 ? 7.43 -35.469 0.072 1 95.62 535 GLN A CA 1
ATOM 4163 C C . GLN A 1 535 ? 8.531 -36.469 0.345 1 95.62 535 GLN A C 1
ATOM 4165 O O . GLN A 1 535 ? 9.234 -36.375 1.357 1 95.62 535 GLN A O 1
ATOM 4170 N N . HIS A 1 536 ? 8.695 -37.375 -0.49 1 96.75 536 HIS A N 1
ATOM 4171 C CA . HIS A 1 536 ? 9.656 -38.438 -0.286 1 96.75 536 HIS A CA 1
ATOM 4172 C C . HIS A 1 536 ? 10.945 -38.188 -1.054 1 96.75 536 HIS A C 1
ATOM 4174 O O . HIS A 1 536 ? 11.75 -39.094 -1.259 1 96.75 536 HIS A O 1
ATOM 4180 N N . TRP A 1 537 ? 11.125 -36.969 -1.451 1 97.12 537 TRP A N 1
ATOM 4181 C CA . TRP A 1 537 ? 12.297 -36.562 -2.227 1 97.12 537 TRP A CA 1
ATOM 4182 C C . TRP A 1 537 ? 13.586 -36.906 -1.488 1 97.12 537 TRP A C 1
ATOM 4184 O O . TRP A 1 537 ? 13.75 -36.562 -0.317 1 97.12 537 TRP A O 1
ATOM 4194 N N . GLY A 1 538 ? 14.492 -37.688 -2.092 1 96.44 538 GLY A N 1
ATOM 4195 C CA . GLY A 1 538 ? 15.789 -38 -1.517 1 96.44 538 GLY A CA 1
ATOM 4196 C C . GLY A 1 538 ? 15.773 -39.312 -0.75 1 96.44 538 GLY A C 1
ATOM 4197 O O . GLY A 1 538 ? 16.828 -39.844 -0.361 1 96.44 538 GLY A O 1
ATOM 4198 N N . GLU A 1 539 ? 14.633 -39.906 -0.583 1 96.88 539 GLU A N 1
ATOM 4199 C CA . GLU A 1 539 ? 14.555 -41.188 0.115 1 96.88 539 GLU A CA 1
ATOM 4200 C C . GLU A 1 539 ? 15.039 -42.344 -0.77 1 96.88 539 GLU A C 1
ATOM 4202 O O . GLU A 1 539 ? 15.07 -42.219 -1.995 1 96.88 539 GLU A O 1
ATOM 4207 N N . LYS A 1 540 ? 15.43 -43.375 -0.036 1 96.81 540 LYS A N 1
ATOM 4208 C CA . LYS A 1 540 ? 15.688 -44.625 -0.73 1 96.81 540 LYS A CA 1
ATOM 4209 C C . LYS A 1 540 ? 14.391 -45.406 -0.948 1 96.81 540 LYS A C 1
ATOM 4211 O O . LYS A 1 540 ? 13.531 -45.469 -0.066 1 96.81 540 LYS A O 1
ATOM 4216 N N . PRO A 1 541 ? 14.25 -46 -2.121 1 96.75 541 PRO A N 1
ATOM 4217 C CA . PRO A 1 541 ? 12.977 -46.625 -2.443 1 96.75 541 PRO A CA 1
ATOM 4218 C C . PRO A 1 541 ? 12.797 -47.969 -1.742 1 96.75 541 PRO A C 1
ATOM 4220 O O . PRO A 1 541 ? 11.68 -48.469 -1.63 1 96.75 541 PRO A O 1
ATOM 4223 N N . GLU A 1 542 ? 13.859 -48.562 -1.237 1 96.25 542 GLU A N 1
ATOM 4224 C CA . GLU A 1 542 ? 13.812 -49.906 -0.695 1 96.25 542 GLU A CA 1
ATOM 4225 C C . GLU A 1 542 ? 12.977 -49.969 0.581 1 96.25 542 GLU A C 1
ATOM 4227 O O . GLU A 1 542 ? 13.086 -49.094 1.439 1 96.25 542 GLU A O 1
ATOM 4232 N N . GLY A 1 543 ? 12.148 -51.031 0.653 1 96.75 543 GLY A N 1
ATOM 4233 C CA . GLY A 1 543 ? 11.383 -51.281 1.863 1 96.75 543 GLY A CA 1
ATOM 4234 C C . GLY A 1 543 ? 9.883 -51.312 1.617 1 96.75 543 GLY A C 1
ATOM 4235 O O . GLY A 1 543 ? 9.445 -51.469 0.475 1 96.75 543 GLY A O 1
ATOM 4236 N N . VAL A 1 544 ? 9.125 -51.25 2.688 1 95.94 544 VAL A N 1
ATOM 4237 C CA . VAL A 1 544 ? 7.684 -51.469 2.609 1 95.94 544 VAL A CA 1
ATOM 4238 C C . VAL A 1 544 ? 6.984 -50.125 2.443 1 95.94 544 VAL A C 1
ATOM 4240 O O . VAL A 1 544 ? 7.125 -49.219 3.287 1 95.94 544 VAL A O 1
ATOM 4243 N N . TRP A 1 545 ? 6.309 -50 1.35 1 97.31 545 TRP A N 1
ATOM 4244 C CA . TRP A 1 545 ? 5.414 -48.875 1.102 1 97.31 545 TRP A CA 1
ATOM 4245 C C . TRP A 1 545 ? 3.977 -49.219 1.468 1 97.31 545 TRP A C 1
ATOM 4247 O O . TRP A 1 545 ? 3.494 -50.312 1.137 1 97.31 545 TRP A O 1
ATOM 4257 N N . THR A 1 546 ? 3.33 -48.344 2.203 1 96 546 THR A N 1
ATOM 4258 C CA . THR A 1 546 ? 1.975 -48.625 2.666 1 96 546 THR A CA 1
ATOM 4259 C C . THR A 1 546 ? 1.011 -47.531 2.203 1 96 546 THR A C 1
ATOM 4261 O O . THR A 1 546 ? 1.221 -46.344 2.484 1 96 546 THR A O 1
ATOM 4264 N N . LEU A 1 547 ? 0.008 -47.906 1.434 1 97 547 LEU A N 1
ATOM 4265 C CA . LEU A 1 547 ? -1.101 -47.031 1.122 1 97 547 LEU A CA 1
ATOM 4266 C C . LEU A 1 547 ? -2.217 -47.156 2.152 1 97 547 LEU A C 1
ATOM 4268 O O . LEU A 1 547 ? -2.727 -48.25 2.379 1 97 547 LEU A O 1
ATOM 4272 N N . ILE A 1 548 ? -2.535 -46.062 2.762 1 94.62 548 ILE A N 1
ATOM 4273 C CA . ILE A 1 548 ? -3.582 -46.031 3.777 1 94.62 548 ILE A CA 1
ATOM 4274 C C . ILE A 1 548 ? -4.785 -45.25 3.256 1 94.62 548 ILE A C 1
ATOM 4276 O O . ILE A 1 548 ? -4.66 -44.094 2.867 1 94.62 548 ILE A O 1
ATOM 4280 N N . VAL A 1 549 ? -5.93 -45.906 3.162 1 95.69 549 VAL A N 1
ATOM 4281 C CA . VAL A 1 549 ? -7.172 -45.25 2.762 1 95.69 549 VAL A CA 1
ATOM 4282 C C . VAL A 1 549 ? -8.148 -45.25 3.936 1 95.69 549 VAL A C 1
ATOM 4284 O O . VAL A 1 549 ? -8.438 -46.281 4.527 1 95.69 549 VAL A O 1
ATOM 4287 N N . ARG A 1 550 ? -8.641 -44 4.227 1 91.5 550 ARG A N 1
ATOM 4288 C CA . ARG A 1 550 ? -9.5 -43.844 5.395 1 91.5 550 ARG A CA 1
ATOM 4289 C C . ARG A 1 550 ? -10.859 -43.312 5.004 1 91.5 550 ARG A C 1
ATOM 4291 O O . ARG A 1 550 ? -10.961 -42.438 4.141 1 91.5 550 ARG A O 1
ATOM 4298 N N . ASP A 1 551 ? -11.859 -43.938 5.523 1 91.94 551 ASP A N 1
ATOM 4299 C CA . ASP A 1 551 ? -13.211 -43.375 5.512 1 91.94 551 ASP A CA 1
ATOM 4300 C C . ASP A 1 551 ? -13.414 -42.406 6.672 1 91.94 551 ASP A C 1
ATOM 4302 O O . ASP A 1 551 ? -13.531 -42.812 7.824 1 91.94 551 ASP A O 1
ATOM 4306 N N . LEU A 1 552 ? -13.617 -41.156 6.379 1 89.56 552 LEU A N 1
ATOM 4307 C CA . LEU A 1 552 ? -13.711 -40.156 7.422 1 89.56 552 LEU A CA 1
ATOM 4308 C C . LEU A 1 552 ? -15.156 -39.906 7.832 1 89.56 552 LEU A C 1
ATOM 4310 O O . LEU A 1 552 ? -15.438 -39.125 8.727 1 89.56 552 LEU A O 1
ATOM 4314 N N . SER A 1 553 ? -16.047 -40.656 7.141 1 86.81 553 SER A N 1
ATOM 4315 C CA . SER A 1 553 ? -17.453 -40.531 7.512 1 86.81 553 SER A CA 1
ATOM 4316 C C . SER A 1 553 ? -17.828 -41.562 8.594 1 86.81 553 SER A C 1
ATOM 4318 O O . SER A 1 553 ? -18.953 -41.562 9.078 1 86.81 553 SER A O 1
ATOM 4320 N N . PHE A 1 554 ? -17.031 -42.312 8.922 1 79.62 554 PHE A N 1
ATOM 4321 C CA . PHE A 1 554 ? -17.203 -43.281 9.984 1 79.62 554 PHE A CA 1
ATOM 4322 C C . PHE A 1 554 ? -18.406 -44.188 9.719 1 79.62 554 PHE A C 1
ATOM 4324 O O . PHE A 1 554 ? -19.266 -44.344 10.586 1 79.62 554 PHE A O 1
ATOM 4331 N N . GLY A 1 555 ? -18.531 -44.625 8.453 1 80.31 555 GLY A N 1
ATOM 4332 C CA . GLY A 1 555 ? -19.531 -45.625 8.102 1 80.31 555 GLY A CA 1
ATOM 4333 C C . GLY A 1 555 ? -20.781 -45 7.48 1 80.31 555 GLY A C 1
ATOM 4334 O O . GLY A 1 555 ? -21.641 -45.75 6.992 1 80.31 555 GLY A O 1
ATOM 4335 N N . GLU A 1 556 ? -20.906 -43.781 7.5 1 84.25 556 GLU A N 1
ATOM 4336 C CA . GLU A 1 556 ? -22.062 -43.156 6.855 1 84.25 556 GLU A CA 1
ATOM 4337 C C . GLU A 1 556 ? -22.062 -43.406 5.348 1 84.25 556 GLU A C 1
ATOM 4339 O O . GLU A 1 556 ? -23.109 -43.531 4.734 1 84.25 556 GLU A O 1
ATOM 4344 N N . HIS A 1 557 ? -20.875 -43.5 4.801 1 90.38 557 HIS A N 1
ATOM 4345 C CA . HIS A 1 557 ? -20.688 -43.75 3.381 1 90.38 557 HIS A CA 1
ATOM 4346 C C . HIS A 1 557 ? -19.922 -45.062 3.164 1 90.38 557 HIS A C 1
ATOM 4348 O O . HIS A 1 557 ? -19.328 -45.594 4.102 1 90.38 557 HIS A O 1
ATOM 4354 N N . HIS A 1 558 ? -20.016 -45.594 1.941 1 89.88 558 HIS A N 1
ATOM 4355 C CA . HIS A 1 558 ? -19.453 -46.906 1.685 1 89.88 558 HIS A CA 1
ATOM 4356 C C . HIS A 1 558 ? -18.688 -46.938 0.359 1 89.88 558 HIS A C 1
ATOM 4358 O O . HIS A 1 558 ? -18.953 -46.125 -0.522 1 89.88 558 HIS A O 1
ATOM 4364 N N . GLY A 1 559 ? -17.75 -47.969 0.302 1 92.44 559 GLY A N 1
ATOM 4365 C CA . GLY A 1 559 ? -16.938 -48.156 -0.895 1 92.44 559 GLY A CA 1
ATOM 4366 C C . GLY A 1 559 ? -15.828 -49.156 -0.708 1 92.44 559 GLY A C 1
ATOM 4367 O O . GLY A 1 559 ? -15.867 -49.969 0.216 1 92.44 559 GLY A O 1
ATOM 4368 N N . GLN A 1 560 ? -14.969 -49.156 -1.606 1 92.25 560 GLN A N 1
ATOM 4369 C CA . GLN A 1 560 ? -13.844 -50.094 -1.561 1 92.25 560 GLN A CA 1
ATOM 4370 C C . GLN A 1 560 ? -12.664 -49.562 -2.377 1 92.25 560 GLN A C 1
ATOM 4372 O O . GLN A 1 560 ? -12.836 -48.719 -3.268 1 92.25 560 GLN A O 1
ATOM 4377 N N . VAL A 1 561 ? -11.57 -50.094 -2.006 1 95.06 561 VAL A N 1
ATOM 4378 C CA . VAL A 1 561 ? -10.398 -49.875 -2.844 1 95.06 561 VAL A CA 1
ATOM 4379 C C . VAL A 1 561 ? -10.273 -51 -3.865 1 95.06 561 VAL A C 1
ATOM 4381 O O . VAL A 1 561 ? -9.992 -52.156 -3.502 1 95.06 561 VAL A O 1
ATOM 4384 N N . ASN A 1 562 ? -10.438 -50.656 -5.113 1 95.69 562 ASN A N 1
ATOM 4385 C CA . ASN A 1 562 ? -10.383 -51.656 -6.152 1 95.69 562 ASN A CA 1
ATOM 4386 C C . ASN A 1 562 ? -8.945 -52.062 -6.484 1 95.69 562 ASN A C 1
ATOM 4388 O O . ASN A 1 562 ? -8.641 -53.25 -6.605 1 95.69 562 ASN A O 1
ATOM 4392 N N . ASN A 1 563 ? -8.18 -51.094 -6.59 1 94.25 563 ASN A N 1
ATOM 4393 C CA . ASN A 1 563 ? -6.812 -51.344 -7.02 1 94.25 563 ASN A CA 1
ATOM 4394 C C . ASN A 1 563 ? -5.895 -50.156 -6.695 1 94.25 563 ASN A C 1
ATOM 4396 O O . ASN A 1 563 ? -6.367 -49.094 -6.328 1 94.25 563 ASN A O 1
ATOM 4400 N N . TRP A 1 564 ? -4.602 -50.406 -6.77 1 94.62 564 TRP A N 1
ATOM 4401 C CA . TRP A 1 564 ? -3.631 -49.312 -6.719 1 94.62 564 TRP A CA 1
ATOM 4402 C C . TRP A 1 564 ? -2.342 -49.688 -7.438 1 94.62 564 TRP A C 1
ATOM 4404 O O . TRP A 1 564 ? -2.076 -50.875 -7.656 1 94.62 564 TRP A O 1
ATOM 4414 N N . GLN A 1 565 ? -1.678 -48.75 -7.93 1 94.62 565 GLN A N 1
ATOM 4415 C CA . GLN A 1 565 ? -0.397 -48.812 -8.625 1 94.62 565 GLN A CA 1
ATOM 4416 C C . GLN A 1 565 ? 0.589 -47.781 -8.094 1 94.62 565 GLN A C 1
ATOM 4418 O O . GLN A 1 565 ? 0.27 -46.594 -8.023 1 94.62 565 GLN A O 1
ATOM 4423 N N . LEU A 1 566 ? 1.727 -48.312 -7.633 1 95.88 566 LEU A N 1
ATOM 4424 C CA . LEU A 1 566 ? 2.779 -47.469 -7.098 1 95.88 566 LEU A CA 1
ATOM 4425 C C . LEU A 1 566 ? 3.826 -47.156 -8.164 1 95.88 566 LEU A C 1
ATOM 4427 O O . LEU A 1 566 ? 4.273 -48.062 -8.875 1 95.88 566 LEU A O 1
ATOM 4431 N N . GLY A 1 567 ? 4.082 -45.875 -8.367 1 95.38 567 GLY A N 1
ATOM 4432 C CA . GLY A 1 567 ? 5.176 -45.438 -9.219 1 95.38 567 GLY A CA 1
ATOM 4433 C C . GLY A 1 567 ? 6.273 -44.719 -8.453 1 95.38 567 GLY A C 1
ATOM 4434 O O . GLY A 1 567 ? 6.004 -43.781 -7.695 1 95.38 567 GLY A O 1
ATOM 4435 N N . LEU A 1 568 ? 7.508 -45.219 -8.562 1 96.38 568 LEU A N 1
ATOM 4436 C CA . LEU A 1 568 ? 8.688 -44.625 -7.949 1 96.38 568 LEU A CA 1
ATOM 4437 C C . LEU A 1 568 ? 9.617 -44.031 -9.008 1 96.38 568 LEU A C 1
ATOM 4439 O O . LEU A 1 568 ? 10.078 -44.75 -9.898 1 96.38 568 LEU A O 1
ATOM 4443 N N . TRP A 1 569 ? 9.805 -42.688 -8.938 1 95.94 569 TRP A N 1
ATOM 4444 C CA . TRP A 1 569 ? 10.609 -41.969 -9.922 1 95.94 569 TRP A CA 1
ATOM 4445 C C . TRP A 1 569 ? 11.836 -41.344 -9.266 1 95.94 569 TRP A C 1
ATOM 4447 O O . TRP A 1 569 ? 11.734 -40.719 -8.203 1 95.94 569 TRP A O 1
ATOM 4457 N N . GLY A 1 570 ? 12.984 -41.531 -9.867 1 95.31 570 GLY A N 1
ATOM 4458 C CA . GLY A 1 570 ? 14.172 -40.938 -9.273 1 95.31 570 GLY A CA 1
ATOM 4459 C C . GLY A 1 570 ? 15.375 -40.938 -10.203 1 95.31 570 GLY A C 1
ATOM 4460 O O . GLY A 1 570 ? 15.273 -41.375 -11.344 1 95.31 570 GLY A O 1
ATOM 4461 N N . GLN A 1 571 ? 16.422 -40.438 -9.695 1 94.5 571 GLN A N 1
ATOM 4462 C CA . GLN A 1 571 ? 17.672 -40.375 -10.445 1 94.5 571 GLN A CA 1
ATOM 4463 C C . GLN A 1 571 ? 18.297 -41.75 -10.586 1 94.5 571 GLN A C 1
ATOM 4465 O O . GLN A 1 571 ? 18.297 -42.562 -9.641 1 94.5 571 GLN A O 1
ATOM 4470 N N . ALA A 1 572 ? 18.906 -41.938 -11.734 1 93.81 572 ALA A N 1
ATOM 4471 C CA . ALA A 1 572 ? 19.547 -43.219 -12 1 93.81 572 ALA A CA 1
ATOM 4472 C C . ALA A 1 572 ? 20.859 -43.344 -11.234 1 93.81 572 ALA A C 1
ATOM 4474 O O . ALA A 1 572 ? 21.594 -42.375 -11.086 1 93.81 572 ALA A O 1
ATOM 4475 N N . SER A 1 573 ? 21.078 -44.562 -10.766 1 92.94 573 SER A N 1
ATOM 4476 C CA . SER A 1 573 ? 22.375 -44.875 -10.164 1 92.94 573 SER A CA 1
ATOM 4477 C C . SER A 1 573 ? 23.484 -44.906 -11.211 1 92.94 573 SER A C 1
ATOM 4479 O O . SER A 1 573 ? 24.562 -44.375 -11.016 1 92.94 573 SER A O 1
ATOM 4481 N N . ASN A 1 574 ? 23.188 -45.562 -12.273 1 90.94 574 ASN A N 1
ATOM 4482 C CA . ASN A 1 574 ? 24.078 -45.656 -13.43 1 90.94 574 ASN A CA 1
ATOM 4483 C C . ASN A 1 574 ? 23.5 -44.938 -14.633 1 90.94 574 ASN A C 1
ATOM 4485 O O . ASN A 1 574 ? 22.594 -45.438 -15.297 1 90.94 574 ASN A O 1
ATOM 4489 N N . ALA A 1 575 ? 24.078 -43.938 -15.078 1 89.38 575 ALA A N 1
ATOM 4490 C CA . ALA A 1 575 ? 23.562 -43.062 -16.125 1 89.38 575 ALA A CA 1
ATOM 4491 C C . ALA A 1 575 ? 23.625 -43.719 -17.484 1 89.38 575 ALA A C 1
ATOM 4493 O O . ALA A 1 575 ? 22.906 -43.344 -18.406 1 89.38 575 ALA A O 1
ATOM 4494 N N . SER A 1 576 ? 24.453 -44.625 -17.562 1 86.44 576 SER A N 1
ATOM 4495 C CA . SER A 1 576 ? 24.609 -45.312 -18.844 1 86.44 576 SER A CA 1
ATOM 4496 C C . SER A 1 576 ? 23.438 -46.219 -19.141 1 86.44 576 SER A C 1
ATOM 4498 O O . SER A 1 576 ? 23.219 -46.594 -20.297 1 86.44 576 SER A O 1
ATOM 4500 N N . GLN A 1 577 ? 22.812 -46.625 -18.125 1 82.81 577 GLN A N 1
ATOM 4501 C CA . GLN A 1 577 ? 21.625 -47.469 -18.297 1 82.81 577 GLN A CA 1
ATOM 4502 C C . GLN A 1 577 ? 20.359 -46.594 -18.312 1 82.81 577 GLN A C 1
ATOM 4504 O O . GLN A 1 577 ? 19.5 -46.719 -17.438 1 82.81 577 GLN A O 1
ATOM 4509 N N . THR A 1 578 ? 20.328 -45.812 -19.344 1 77.5 578 THR A N 1
ATOM 4510 C CA . THR A 1 578 ? 19.234 -44.844 -19.406 1 77.5 578 THR A CA 1
ATOM 4511 C C . THR A 1 578 ? 18 -45.469 -20.078 1 77.5 578 THR A C 1
ATOM 4513 O O . THR A 1 578 ? 18.141 -46.312 -20.953 1 77.5 578 THR A O 1
ATOM 4516 N N . ARG A 1 579 ? 16.812 -45 -19.453 1 79.25 579 ARG A N 1
ATOM 4517 C CA . ARG A 1 579 ? 15.523 -45.344 -20.078 1 79.25 579 ARG A CA 1
ATOM 4518 C C . ARG A 1 579 ? 14.867 -44.094 -20.672 1 79.25 579 ARG A C 1
ATOM 4520 O O . ARG A 1 579 ? 15.016 -43 -20.141 1 79.25 579 ARG A O 1
ATOM 4527 N N . THR A 1 580 ? 14.297 -44.375 -21.859 1 77.38 580 THR A N 1
ATOM 4528 C CA . THR A 1 580 ? 13.57 -43.25 -22.484 1 77.38 580 THR A CA 1
ATOM 4529 C C . THR A 1 580 ? 12.109 -43.25 -22.031 1 77.38 580 THR A C 1
ATOM 4531 O O . THR A 1 580 ? 11.438 -44.281 -22.094 1 77.38 580 THR A O 1
ATOM 4534 N N . LEU A 1 581 ? 11.734 -42.125 -21.531 1 78 581 LEU A N 1
ATOM 4535 C CA . LEU A 1 581 ? 10.336 -42 -21.141 1 78 581 LEU A CA 1
ATOM 4536 C C . LEU A 1 581 ? 9.453 -41.781 -22.359 1 78 581 LEU A C 1
ATOM 4538 O O . LEU A 1 581 ? 9.523 -40.75 -23.016 1 78 581 LEU A O 1
ATOM 4542 N N . ASN A 1 582 ? 8.586 -42.719 -22.688 1 74 582 ASN A N 1
ATOM 4543 C CA . ASN A 1 582 ? 7.762 -42.625 -23.891 1 74 582 ASN A CA 1
ATOM 4544 C C . ASN A 1 582 ? 6.293 -42.906 -23.578 1 74 582 ASN A C 1
ATOM 4546 O O . ASN A 1 582 ? 5.531 -43.281 -24.469 1 74 582 ASN A O 1
ATOM 4550 N N . PHE A 1 583 ? 6.078 -42.875 -22.219 1 73.38 583 PHE A N 1
ATOM 4551 C CA . PHE A 1 583 ? 4.684 -43.094 -21.844 1 73.38 583 PHE A CA 1
ATOM 4552 C C . PHE A 1 583 ? 4.188 -41.969 -20.938 1 73.38 583 PHE A C 1
ATOM 4554 O O . PHE A 1 583 ? 4.977 -41.156 -20.453 1 73.38 583 PHE A O 1
ATOM 4561 N N . ASP A 1 584 ? 2.85 -42.031 -20.844 1 75.5 584 ASP A N 1
ATOM 4562 C CA . ASP A 1 584 ? 2.186 -41.094 -19.953 1 75.5 584 ASP A CA 1
ATOM 4563 C C . ASP A 1 584 ? 2.287 -41.5 -18.5 1 75.5 584 ASP A C 1
ATOM 4565 O O . ASP A 1 584 ? 1.754 -42.562 -18.109 1 75.5 584 ASP A O 1
ATOM 4569 N N . PRO A 1 585 ? 2.879 -40.688 -17.719 1 78.12 585 PRO A N 1
ATOM 4570 C CA . PRO A 1 585 ? 3.033 -41.062 -16.312 1 78.12 585 PRO A CA 1
ATOM 4571 C C . PRO A 1 585 ? 1.701 -41.125 -15.562 1 78.12 585 PRO A C 1
ATOM 4573 O O . PRO A 1 585 ? 1.619 -41.719 -14.484 1 78.12 585 PRO A O 1
ATOM 4576 N N . ILE A 1 586 ? 0.732 -40.438 -16.078 1 77.31 586 ILE A N 1
ATOM 4577 C CA . ILE A 1 586 ? -0.586 -40.469 -15.453 1 77.31 586 ILE A CA 1
ATOM 4578 C C . ILE A 1 586 ? -1.271 -41.812 -15.734 1 77.31 586 ILE A C 1
ATOM 4580 O O . ILE A 1 586 ? -2.08 -42.281 -14.93 1 77.31 586 ILE A O 1
ATOM 4584 N N . SER A 1 587 ? -0.978 -42.438 -16.875 1 72.94 587 SER A N 1
ATOM 4585 C CA . SER A 1 587 ? -1.53 -43.75 -17.234 1 72.94 587 SER A CA 1
ATOM 4586 C C . SER A 1 587 ? -0.45 -44.688 -17.781 1 72.94 587 SER A C 1
ATOM 4588 O O . SER A 1 587 ? -0.458 -45.031 -18.969 1 72.94 587 SER A O 1
ATOM 4590 N N . PRO A 1 588 ? 0.331 -45.094 -16.875 1 72.62 588 PRO A N 1
ATOM 4591 C CA . PRO A 1 588 ? 1.426 -45.938 -17.344 1 72.62 588 PRO A CA 1
ATOM 4592 C C . PRO A 1 588 ? 0.95 -47.312 -17.781 1 72.62 588 PRO A C 1
ATOM 4594 O O . PRO A 1 588 ? -0.144 -47.75 -17.406 1 72.62 588 PRO A O 1
ATOM 4597 N N . PRO A 1 589 ? 1.615 -47.906 -18.859 1 62.44 589 PRO A N 1
ATOM 4598 C CA . PRO A 1 589 ? 1.229 -49.219 -19.328 1 62.44 589 PRO A CA 1
ATOM 4599 C C . PRO A 1 589 ? 1.186 -50.25 -18.188 1 62.44 589 PRO A C 1
ATOM 4601 O O . PRO A 1 589 ? 1.944 -50.156 -17.219 1 62.44 589 PRO A O 1
ATOM 4604 N N . GLN A 1 590 ? -0.004 -51.094 -18.141 1 56.75 590 GLN A N 1
ATOM 4605 C CA . GLN A 1 590 ? -0.28 -52.094 -17.109 1 56.75 590 GLN A CA 1
ATOM 4606 C C . GLN A 1 590 ? 0.792 -53.188 -17.109 1 56.75 590 GLN A C 1
ATOM 4608 O O . GLN A 1 590 ? 0.934 -53.938 -16.125 1 56.75 590 GLN A O 1
ATOM 4613 N N . ASN A 1 591 ? 0.934 -53.781 -18.359 1 44.38 591 ASN A N 1
ATOM 4614 C CA . ASN A 1 591 ? 1.604 -55.062 -18.438 1 44.38 591 ASN A CA 1
ATOM 4615 C C . ASN A 1 591 ? 2.824 -55.125 -17.531 1 44.38 591 ASN A C 1
ATOM 4617 O O . ASN A 1 591 ? 3.518 -54.125 -17.344 1 44.38 591 ASN A O 1
ATOM 4621 N N . GLY A 1 592 ? 2.744 -56.25 -16.75 1 40.41 592 GLY A N 1
ATOM 4622 C CA . GLY A 1 592 ? 3.486 -57.188 -15.914 1 40.41 592 GLY A CA 1
ATOM 4623 C C . GLY A 1 592 ? 4.926 -57.344 -16.359 1 40.41 592 GLY A C 1
ATOM 4624 O O . GLY A 1 592 ? 5.648 -58.188 -15.812 1 40.41 592 GLY A O 1
ATOM 4625 N N . SER A 1 593 ? 5.062 -57.375 -17.672 1 35.09 593 SER A N 1
ATOM 4626 C CA . SER A 1 593 ? 6.395 -57.969 -17.797 1 35.09 593 SER A CA 1
ATOM 4627 C C . SER A 1 593 ? 7.41 -57.219 -16.953 1 35.09 593 SER A C 1
ATOM 4629 O O . SER A 1 593 ? 8.617 -57.344 -17.141 1 35.09 593 SER A O 1
ATOM 4631 N N . LEU A 1 594 ? 7.004 -56.125 -16.562 1 35.16 594 LEU A N 1
ATOM 4632 C CA . LEU A 1 594 ? 8.07 -55.844 -15.617 1 35.16 594 LEU A CA 1
ATOM 4633 C C . LEU A 1 594 ? 8.133 -56.875 -14.516 1 35.16 594 LEU A C 1
ATOM 4635 O O . LEU A 1 594 ? 7.152 -57.594 -14.266 1 35.16 594 LEU A O 1
ATOM 4639 N N . GLY A 1 595 ? 9.172 -57.125 -13.664 1 32.09 595 GLY A N 1
ATOM 4640 C CA . GLY A 1 595 ? 9.375 -58.156 -12.68 1 32.09 595 GLY A CA 1
ATOM 4641 C C . GLY A 1 595 ? 8.117 -58.5 -11.906 1 32.09 595 GLY A C 1
ATOM 4642 O O . GLY A 1 595 ? 7.363 -57.625 -11.5 1 32.09 595 GLY A O 1
ATOM 4643 N N . SER A 1 596 ? 7.375 -59.625 -12.305 1 31.69 596 SER A N 1
ATOM 4644 C CA . SER A 1 596 ? 6.477 -60.531 -11.586 1 31.69 596 SER A CA 1
ATOM 4645 C C . SER A 1 596 ? 6.715 -60.469 -10.078 1 31.69 596 SER A C 1
ATOM 4647 O O . SER A 1 596 ? 7.449 -61.281 -9.531 1 31.69 596 SER A O 1
ATOM 4649 N N . ILE A 1 597 ? 7.418 -59.562 -9.5 1 31.56 597 ILE A N 1
ATOM 4650 C CA . ILE A 1 597 ? 7.508 -59.938 -8.094 1 31.56 597 ILE A CA 1
ATOM 4651 C C . ILE A 1 597 ? 6.109 -60 -7.484 1 31.56 597 ILE A C 1
ATOM 4653 O O . ILE A 1 597 ? 5.387 -59 -7.477 1 31.56 597 ILE A O 1
ATOM 4657 N N . VAL A 1 598 ? 5.379 -61.125 -7.605 1 32.81 598 VAL A N 1
ATOM 4658 C CA . VAL A 1 598 ? 4.316 -61.594 -6.723 1 32.81 598 VAL A CA 1
ATOM 4659 C C . VAL A 1 598 ? 4.602 -61.156 -5.289 1 32.81 598 VAL A C 1
ATOM 4661 O O . VAL A 1 598 ? 5.449 -61.75 -4.613 1 32.81 598 VAL A O 1
ATOM 4664 N N . SER A 1 599 ? 5.113 -60 -5.012 1 33.09 599 SER A N 1
ATOM 4665 C CA . SER A 1 599 ? 5.254 -59.812 -3.568 1 33.09 599 SER A CA 1
ATOM 4666 C C . SER A 1 599 ? 3.91 -59.969 -2.859 1 33.09 599 SER A C 1
ATOM 4668 O O . SER A 1 599 ? 2.857 -59.719 -3.449 1 33.09 599 SER A O 1
ATOM 4670 N N . SER A 1 600 ? 3.881 -60.812 -1.871 1 32.41 600 SER A N 1
ATOM 4671 C CA . SER A 1 600 ? 2.891 -61.062 -0.827 1 32.41 600 SER A CA 1
ATOM 4672 C C . SER A 1 600 ? 2.275 -59.75 -0.333 1 32.41 600 SER A C 1
ATOM 4674 O O . SER A 1 600 ? 2.99 -58.844 0.106 1 32.41 600 SER A O 1
ATOM 4676 N N . TYR A 1 601 ? 1.49 -59.219 -1.07 1 36.19 601 TYR A N 1
ATOM 4677 C CA . TYR A 1 601 ? 0.608 -58.188 -0.532 1 36.19 601 TYR A CA 1
ATOM 4678 C C . TYR A 1 601 ? -0.164 -58.719 0.675 1 36.19 601 TYR A C 1
ATOM 4680 O O . TYR A 1 601 ? -0.713 -59.812 0.641 1 36.19 601 TYR A O 1
ATOM 4688 N N . THR A 1 602 ? 0.357 -58.5 1.853 1 35.38 602 THR A N 1
ATOM 4689 C CA . THR A 1 602 ? -0.436 -58.75 3.053 1 35.38 602 THR A CA 1
ATOM 4690 C C . THR A 1 602 ? -1.345 -57.562 3.352 1 35.38 602 THR A C 1
ATOM 4692 O O . THR A 1 602 ? -0.939 -56.406 3.191 1 35.38 602 THR A O 1
ATOM 4695 N N . TYR A 1 603 ? -2.461 -57.562 3.029 1 36.81 603 TYR A N 1
ATOM 4696 C CA . TYR A 1 603 ? -3.473 -56.625 3.477 1 36.81 603 TYR A CA 1
ATOM 4697 C C . TYR A 1 603 ? -3.875 -56.906 4.922 1 36.81 603 TYR A C 1
ATOM 4699 O O . TYR A 1 603 ? -4.184 -58.031 5.281 1 36.81 603 TYR A O 1
ATOM 4707 N N . ASP A 1 604 ? -3.301 -56.281 5.953 1 35.84 604 ASP A N 1
ATOM 4708 C CA . ASP A 1 604 ? -3.814 -56.344 7.316 1 35.84 604 ASP A CA 1
ATOM 4709 C C . ASP A 1 604 ? -4.961 -55.375 7.527 1 35.84 604 ASP A C 1
ATOM 4711 O O . ASP A 1 604 ? -4.809 -54.156 7.281 1 35.84 604 ASP A O 1
ATOM 4715 N N . ALA A 1 605 ? -6.098 -55.875 7.504 1 36.97 605 ALA A N 1
ATOM 4716 C CA . ALA A 1 605 ? -7.207 -55.062 8 1 36.97 605 ALA A CA 1
ATOM 4717 C C . ALA A 1 605 ? -6.961 -54.594 9.438 1 36.97 605 ALA A C 1
ATOM 4719 O O . ALA A 1 605 ? -6.961 -55.406 10.359 1 36.97 605 ALA A O 1
ATOM 4720 N N . GLY A 1 606 ? -6 -54 9.875 1 32.22 606 GLY A N 1
ATOM 4721 C CA . GLY A 1 606 ? -5.598 -53.625 11.219 1 32.22 606 GLY A CA 1
ATOM 4722 C C . GLY A 1 606 ? -6.73 -53.031 12.039 1 32.22 606 GLY A C 1
ATOM 4723 O O . GLY A 1 606 ? -7.332 -52.031 11.633 1 32.22 606 GLY A O 1
ATOM 4724 N N . ALA A 1 607 ? -7.578 -53.938 12.781 1 29.78 607 ALA A N 1
ATOM 4725 C CA . ALA A 1 607 ? -8.289 -53.438 13.953 1 29.78 607 ALA A CA 1
ATOM 4726 C C . ALA A 1 607 ? -7.324 -52.781 14.93 1 29.78 607 ALA A C 1
ATOM 4728 O O . ALA A 1 607 ? -6.344 -53.375 15.367 1 29.78 607 ALA A O 1
ATOM 4729 N N . VAL A 1 608 ? -7.195 -51.594 15 1 31.42 608 VAL A N 1
ATOM 4730 C CA . VAL A 1 608 ? -6.539 -50.938 16.125 1 31.42 608 VAL A CA 1
ATOM 4731 C C . VAL A 1 608 ? -7.289 -51.25 17.422 1 31.42 608 VAL A C 1
ATOM 4733 O O . VAL A 1 608 ? -8.477 -50.938 17.547 1 31.42 608 VAL A O 1
ATOM 4736 N N . SER A 1 609 ? -7.137 -52.375 18.297 1 23.59 609 SER A N 1
ATOM 4737 C CA . SER A 1 609 ? -7.555 -52.438 19.688 1 23.59 609 SER A CA 1
ATOM 4738 C C . SER A 1 609 ? -7.074 -51.219 20.484 1 23.59 609 SER A C 1
ATOM 4740 O O . SER A 1 609 ? -5.898 -50.875 20.422 1 23.59 609 SER A O 1
ATOM 4742 N N . ALA A 1 610 ? -8.023 -50.469 20.875 1 26.27 610 ALA A N 1
ATOM 4743 C CA . ALA A 1 610 ? -7.824 -49.375 21.844 1 26.27 610 ALA A CA 1
ATOM 4744 C C . ALA A 1 610 ? -7.258 -49.906 23.156 1 26.27 610 ALA A C 1
ATOM 4746 O O . ALA A 1 610 ? -7.914 -50.688 23.844 1 26.27 610 ALA A O 1
ATOM 4747 N N . ASN A 1 611 ? -6.035 -50.438 23.562 1 21.39 611 ASN A N 1
ATOM 4748 C CA . ASN A 1 611 ? -5.531 -50.562 24.922 1 21.39 611 ASN A CA 1
ATOM 4749 C C . ASN A 1 611 ? -5.723 -49.281 25.703 1 21.39 611 ASN A C 1
ATOM 4751 O O . ASN A 1 611 ? -5.184 -48.219 25.328 1 21.39 611 ASN A O 1
ATOM 4755 N N . SER A 1 612 ? -6.816 -49.156 26.516 1 20.92 612 SER A N 1
ATOM 4756 C CA . SER A 1 612 ? -7.172 -48.188 27.547 1 20.92 612 SER A CA 1
ATOM 4757 C C . SER A 1 612 ? -6.168 -48.219 28.688 1 20.92 612 SER A C 1
ATOM 4759 O O . SER A 1 612 ? -6.219 -49.094 29.547 1 20.92 612 SER A O 1
ATOM 4761 N N . THR A 1 613 ? -4.793 -48.25 28.578 1 21.03 613 THR A N 1
ATOM 4762 C CA . THR A 1 613 ? -3.957 -48.156 29.766 1 21.03 613 THR A CA 1
ATOM 4763 C C . THR A 1 613 ? -4.328 -46.938 30.594 1 21.03 613 THR A C 1
ATOM 4765 O O . THR A 1 613 ? -4.285 -45.812 30.109 1 21.03 613 THR A O 1
ATOM 4768 N N . THR A 1 614 ? -5.207 -47.156 31.594 1 20 614 THR A N 1
ATOM 4769 C CA . THR A 1 614 ? -5.512 -46.375 32.781 1 20 614 THR A CA 1
ATOM 4770 C C . THR A 1 614 ? -4.254 -46.125 33.594 1 20 614 THR A C 1
ATOM 4772 O O . THR A 1 614 ? -3.68 -47.031 34.188 1 20 614 THR A O 1
ATOM 4775 N N . SER A 1 615 ? -3.197 -45.406 33.031 1 18.61 615 SER A N 1
ATOM 4776 C CA . SER A 1 615 ? -2.016 -45.094 33.844 1 18.61 615 SER A CA 1
ATOM 4777 C C . SER A 1 615 ? -2.393 -44.375 35.125 1 18.61 615 SER A C 1
ATOM 4779 O O . SER A 1 615 ? -2.979 -43.281 35.062 1 18.61 615 SER A O 1
ATOM 4781 N N . SER A 1 616 ? -2.725 -45.156 36.125 1 18.09 616 SER A N 1
ATOM 4782 C CA . SER A 1 616 ? -2.844 -44.75 37.531 1 18.09 616 SER A CA 1
ATOM 4783 C C . SER A 1 616 ? -1.55 -44.125 38.031 1 18.09 616 SER A C 1
ATOM 4785 O O . SER A 1 616 ? -0.479 -44.75 37.938 1 18.09 616 SER A O 1
ATOM 4787 N N . ILE A 1 617 ? -1.467 -42.812 37.938 1 18.62 617 ILE A N 1
ATOM 4788 C CA . ILE A 1 617 ? -0.401 -42.031 38.531 1 18.62 617 ILE A CA 1
ATOM 4789 C C . ILE A 1 617 ? -0.335 -42.344 40.031 1 18.62 617 ILE A C 1
ATOM 4791 O O . ILE A 1 617 ? -1.263 -42.031 40.781 1 18.62 617 ILE A O 1
ATOM 4795 N N . SER A 1 618 ? 0.088 -43.625 40.281 1 16.8 618 SER A N 1
ATOM 4796 C CA . SER A 1 618 ? 0.354 -43.75 41.688 1 16.8 618 SER A CA 1
ATOM 4797 C C . SER A 1 618 ? 1.455 -42.812 42.156 1 16.8 618 SER A C 1
ATOM 4799 O O . SER A 1 618 ? 2.564 -42.812 41.625 1 16.8 618 SER A O 1
ATOM 4801 N N . SER A 1 619 ? 1.142 -41.562 42.5 1 17.42 619 SER A N 1
ATOM 4802 C CA . SER A 1 619 ? 2.004 -40.5 42.969 1 17.42 619 SER A CA 1
ATOM 4803 C C . SER A 1 619 ? 2.697 -40.906 44.281 1 17.42 619 SER A C 1
ATOM 4805 O O . SER A 1 619 ? 3.312 -40.062 44.938 1 17.42 619 SER A O 1
ATOM 4807 N N . SER A 1 620 ? 2.82 -42.188 44.531 1 16.53 620 SER A N 1
ATOM 4808 C CA . SER A 1 620 ? 3.127 -42.094 45.969 1 16.53 620 SER A CA 1
ATOM 4809 C C . SER A 1 620 ? 4.516 -41.5 46.188 1 16.53 620 SER A C 1
ATOM 4811 O O . SER A 1 620 ? 4.695 -40.625 47.062 1 16.53 620 SER A O 1
ATOM 4813 N N . PRO A 1 621 ? 5.594 -42.219 45.781 1 16.64 621 PRO A N 1
ATOM 4814 C CA . PRO A 1 621 ? 6.449 -42.594 46.906 1 16.64 621 PRO A CA 1
ATOM 4815 C C . PRO A 1 621 ? 7.309 -41.438 47.438 1 16.64 621 PRO A C 1
ATOM 4817 O O . PRO A 1 621 ? 7.453 -40.438 46.75 1 16.64 621 PRO A O 1
ATOM 4820 N N . THR A 1 622 ? 8.219 -41.812 48.438 1 16.39 622 THR A N 1
ATOM 4821 C CA . THR A 1 622 ? 9.008 -41.531 49.656 1 16.39 622 THR A CA 1
ATOM 4822 C C . THR A 1 622 ? 10.344 -40.906 49.281 1 16.39 622 THR A C 1
ATOM 4824 O O . THR A 1 622 ? 10.906 -41.188 48.219 1 16.39 622 THR A O 1
ATOM 4827 N N . ALA A 1 623 ? 10.828 -40.031 50.219 1 17.7 623 ALA A N 1
ATOM 4828 C CA . ALA A 1 623 ? 11.836 -39 50.5 1 17.7 623 ALA A CA 1
ATOM 4829 C C . ALA A 1 623 ? 13.234 -39.625 50.531 1 17.7 623 ALA A C 1
ATOM 4831 O O . ALA A 1 623 ? 14.227 -38.875 50.688 1 17.7 623 ALA A O 1
ATOM 4832 N N . SER A 1 624 ? 13.586 -40.812 49.906 1 16.17 624 SER A N 1
ATOM 4833 C CA . SER A 1 624 ? 14.758 -41.25 50.656 1 16.17 624 SER A CA 1
ATOM 4834 C C . SER A 1 624 ? 15.961 -40.344 50.406 1 16.17 624 SER A C 1
ATOM 4836 O O . SER A 1 624 ? 16.078 -39.781 49.312 1 16.17 624 SER A O 1
ATOM 4838 N N . SER A 1 625 ? 16.969 -40.125 51.469 1 16.98 625 SER A N 1
ATOM 4839 C CA . SER A 1 625 ? 17.969 -39.281 52.062 1 16.98 625 SER A CA 1
ATOM 4840 C C . SER A 1 625 ? 19.297 -39.344 51.312 1 16.98 625 SER A C 1
ATOM 4842 O O . SER A 1 625 ? 19.984 -38.344 51.156 1 16.98 625 SER A O 1
ATOM 4844 N N . THR A 1 626 ? 19.719 -40.531 50.781 1 16.62 626 THR A N 1
ATOM 4845 C CA . THR A 1 626 ? 21.031 -40.844 51.344 1 16.62 626 THR A CA 1
ATOM 4846 C C . THR A 1 626 ? 22.094 -39.938 50.719 1 16.62 626 THR A C 1
ATOM 4848 O O . THR A 1 626 ? 21.891 -39.406 49.625 1 16.62 626 THR A O 1
ATOM 4851 N N . THR A 1 627 ? 23.375 -40.125 51.156 1 17.08 627 THR A N 1
ATOM 4852 C CA . THR A 1 627 ? 24.703 -39.656 51.594 1 17.08 627 THR A CA 1
ATOM 4853 C C . THR A 1 627 ? 25.609 -39.469 50.375 1 17.08 627 THR A C 1
ATOM 4855 O O . THR A 1 627 ? 25.469 -40.188 49.375 1 17.08 627 THR A O 1
ATOM 4858 N N . LEU A 1 628 ? 26.422 -38.375 50.375 1 17.27 628 LEU A N 1
ATOM 4859 C CA . LEU A 1 628 ? 27.312 -37.469 49.656 1 17.27 628 LEU A CA 1
ATOM 4860 C C . LEU A 1 628 ? 28.609 -38.156 49.281 1 17.27 628 LEU A C 1
ATOM 4862 O O . LEU A 1 628 ? 29.5 -37.562 48.688 1 17.27 628 LEU A O 1
ATOM 4866 N N . PRO A 1 629 ? 28.719 -39.531 49.062 1 16.36 629 PRO A N 1
ATOM 4867 C CA . PRO A 1 629 ? 30.125 -39.75 49.375 1 16.36 629 PRO A CA 1
ATOM 4868 C C . PRO A 1 629 ? 31.078 -39.156 48.344 1 16.36 629 PRO A C 1
ATOM 4870 O O . PRO A 1 629 ? 30.656 -38.844 47.219 1 16.36 629 PRO A O 1
ATOM 4873 N N . ASN A 1 630 ? 32.5 -39.281 48.656 1 16.62 630 ASN A N 1
ATOM 4874 C CA . ASN A 1 630 ? 33.844 -38.719 48.562 1 16.62 630 ASN A CA 1
ATOM 4875 C C . ASN A 1 630 ? 34.562 -39.219 47.312 1 16.62 630 ASN A C 1
ATOM 4877 O O . ASN A 1 630 ? 35.25 -40.25 47.375 1 16.62 630 ASN A O 1
ATOM 4881 N N . ALA A 1 631 ? 34.125 -39.156 46.188 1 15.28 631 ALA A N 1
ATOM 4882 C CA . ALA A 1 631 ? 34.906 -39.906 45.219 1 15.28 631 ALA A CA 1
ATOM 4883 C C . ALA A 1 631 ? 36.312 -39.375 45.094 1 15.28 631 ALA A C 1
ATOM 4885 O O . ALA A 1 631 ? 36.5 -38.156 44.938 1 15.28 631 ALA A O 1
ATOM 4886 N N . THR A 1 632 ? 37.281 -40.312 45.156 1 15.88 632 THR A N 1
ATOM 4887 C CA . THR A 1 632 ? 38.75 -40.375 45.219 1 15.88 632 THR A CA 1
ATOM 4888 C C . THR A 1 632 ? 39.375 -40.031 43.875 1 15.88 632 THR A C 1
ATOM 4890 O O . THR A 1 632 ? 40.188 -39.125 43.781 1 15.88 632 THR A O 1
ATOM 4893 N N . THR A 1 633 ? 40.25 -40.969 43.281 1 15.77 633 THR A N 1
ATOM 4894 C CA . THR A 1 633 ? 41.688 -40.969 43.125 1 15.77 633 THR A CA 1
ATOM 4895 C C . THR A 1 633 ? 42.062 -40.531 41.719 1 15.77 633 THR A C 1
ATOM 4897 O O . THR A 1 633 ? 41.219 -40.469 40.812 1 15.77 633 THR A O 1
ATOM 4900 N N . ASN A 1 634 ? 43.062 -41.312 40.875 1 15.3 634 ASN A N 1
ATOM 4901 C CA . ASN A 1 634 ? 44.438 -41.125 40.469 1 15.3 634 ASN A CA 1
ATOM 4902 C C . ASN A 1 634 ? 44.562 -40.906 38.969 1 15.3 634 ASN A C 1
ATOM 4904 O O . ASN A 1 634 ? 45.219 -39.969 38.531 1 15.3 634 ASN A O 1
ATOM 4908 N N . GLY A 1 635 ? 44.312 -41.875 38 1 15.38 635 GLY A N 1
ATOM 4909 C CA . GLY A 1 635 ? 45.438 -42.344 37.25 1 15.38 635 GLY A CA 1
ATOM 4910 C C . GLY A 1 635 ? 45.75 -41.531 36 1 15.38 635 GLY A C 1
ATOM 4911 O O . GLY A 1 635 ? 44.938 -40.688 35.594 1 15.38 635 GLY A O 1
ATOM 4912 N N . THR A 1 636 ? 46.719 -42.062 35.031 1 15.69 636 THR A N 1
ATOM 4913 C CA . THR A 1 636 ? 47.969 -41.75 34.344 1 15.69 636 THR A CA 1
ATOM 4914 C C . THR A 1 636 ? 47.688 -41.406 32.875 1 15.69 636 THR A C 1
ATOM 4916 O O . THR A 1 636 ? 48.219 -40.406 32.375 1 15.69 636 THR A O 1
ATOM 4919 N N . ASN A 1 637 ? 47.156 -42.375 32 1 15.11 637 ASN A N 1
ATOM 4920 C CA . ASN A 1 637 ? 48.094 -42.781 30.938 1 15.11 637 ASN A CA 1
ATOM 4921 C C . ASN A 1 637 ? 48.031 -41.812 29.75 1 15.11 637 ASN A C 1
ATOM 4923 O O . ASN A 1 637 ? 47.062 -41.062 29.609 1 15.11 637 ASN A O 1
ATOM 4927 N N . THR A 1 638 ? 48.5 -42.375 28.578 1 15.59 638 THR A N 1
ATOM 4928 C CA . THR A 1 638 ? 49.562 -42.156 27.594 1 15.59 638 THR A CA 1
ATOM 4929 C C . THR A 1 638 ? 49 -41.562 26.297 1 15.59 638 THR A C 1
ATOM 4931 O O . THR A 1 638 ? 49.531 -40.594 25.766 1 15.59 638 THR A O 1
ATOM 4934 N N . THR A 1 639 ? 48.281 -42.438 25.547 1 15.55 639 THR A N 1
ATOM 4935 C CA . THR A 1 639 ? 48.906 -42.781 24.266 1 15.55 639 THR A CA 1
ATOM 4936 C C . THR A 1 639 ? 48.531 -41.719 23.203 1 15.55 639 THR A C 1
ATOM 4938 O O . THR A 1 639 ? 47.562 -41 23.359 1 15.55 639 THR A O 1
ATOM 4941 N N . SER A 1 640 ? 48.656 -42.125 22.016 1 15.83 640 SER A N 1
ATOM 4942 C CA . SER A 1 640 ? 49.438 -41.875 20.797 1 15.83 640 SER A CA 1
ATOM 4943 C C . SER A 1 640 ? 48.625 -41.094 19.781 1 15.83 640 SER A C 1
ATOM 4945 O O . SER A 1 640 ? 47.469 -40.781 20.016 1 15.83 640 SER A O 1
ATOM 4947 N N . THR A 1 641 ? 48.562 -41.531 18.672 1 16.91 641 THR A N 1
ATOM 4948 C CA . THR A 1 641 ? 49.219 -41.125 17.438 1 16.91 641 THR A CA 1
ATOM 4949 C C . THR A 1 641 ? 48.188 -40.656 16.406 1 16.91 641 THR A C 1
ATOM 4951 O O . THR A 1 641 ? 48.531 -40.188 15.32 1 16.91 641 THR A O 1
ATOM 4954 N N . ILE A 1 642 ? 46.844 -40.656 16.969 1 15.14 642 ILE A N 1
ATOM 4955 C CA . ILE A 1 642 ? 46.062 -41.031 15.773 1 15.14 642 ILE A CA 1
ATOM 4956 C C . ILE A 1 642 ? 46.375 -40.062 14.648 1 15.14 642 ILE A C 1
ATOM 4958 O O . ILE A 1 642 ? 46.875 -38.938 14.891 1 15.14 642 ILE A O 1
ATOM 4962 N N . PRO A 1 643 ? 45.219 -39.781 13.977 1 16.66 643 PRO A N 1
ATOM 4963 C CA . PRO A 1 643 ? 44.812 -40.125 12.609 1 16.66 643 PRO A CA 1
ATOM 4964 C C . PRO A 1 643 ? 44.875 -38.938 11.656 1 16.66 643 PRO A C 1
ATOM 4966 O O . PRO A 1 643 ? 45.125 -39.094 10.461 1 16.66 643 PRO A O 1
ATOM 4969 N N . SER A 1 644 ? 44.812 -37.719 12.211 1 14.67 644 SER A N 1
ATOM 4970 C CA . SER A 1 644 ? 43.75 -36.969 11.562 1 14.67 644 SER A CA 1
ATOM 4971 C C . SER A 1 644 ? 44 -36.812 10.07 1 14.67 644 SER A C 1
ATOM 4973 O O . SER A 1 644 ? 43.156 -37.156 9.242 1 14.67 644 SER A O 1
ATOM 4975 N N . GLU A 1 645 ? 44 -35.562 9.734 1 15.44 645 GLU A N 1
ATOM 4976 C CA . GLU A 1 645 ? 43.094 -34.781 8.906 1 15.44 645 GLU A CA 1
ATOM 4977 C C . GLU A 1 645 ? 43.562 -34.719 7.461 1 15.44 645 GLU A C 1
ATOM 4979 O O . GLU A 1 645 ? 44.781 -34.656 7.195 1 15.44 645 GLU A O 1
ATOM 4984 N N . GLU A 1 646 ? 42.75 -35.094 6.586 1 16.53 646 GLU A N 1
ATOM 4985 C CA . GLU A 1 646 ? 42.344 -35.344 5.203 1 16.53 646 GLU A CA 1
ATOM 4986 C C . GLU A 1 646 ? 42.656 -34.156 4.32 1 16.53 646 GLU A C 1
ATOM 4988 O O . GLU A 1 646 ? 43.094 -34.312 3.182 1 16.53 646 GLU A O 1
ATOM 4993 N N . SER A 1 647 ? 42.125 -33.031 4.715 1 15.21 647 SER A N 1
ATOM 4994 C CA . SER A 1 647 ? 41.219 -32.5 3.705 1 15.21 647 SER A CA 1
ATOM 4995 C C . SER A 1 647 ? 41.969 -32.094 2.439 1 15.21 647 SER A C 1
ATOM 4997 O O . SER A 1 647 ? 41.625 -32.531 1.343 1 15.21 647 SER A O 1
ATOM 4999 N N . GLY A 1 648 ? 41.688 -31 2.053 1 15.33 648 GLY A N 1
ATOM 5000 C CA . GLY A 1 648 ? 40.969 -30.266 1.019 1 15.33 648 GLY A CA 1
ATOM 5001 C C . GLY A 1 648 ? 41.875 -29.625 -0.009 1 15.33 648 GLY A C 1
ATOM 5002 O O . GLY A 1 648 ? 41.656 -28.484 -0.417 1 15.33 648 GLY A O 1
ATOM 5003 N N . LYS A 1 649 ? 43 -30.25 -0.24 1 17.33 649 LYS A N 1
ATOM 5004 C CA . LYS A 1 649 ? 43.938 -29.391 -0.93 1 17.33 649 LYS A CA 1
ATOM 5005 C C . LYS A 1 649 ? 43.406 -28.906 -2.27 1 17.33 649 LYS A C 1
ATOM 5007 O O . LYS A 1 649 ? 43.969 -28.031 -2.908 1 17.33 649 LYS A O 1
ATOM 5012 N N . ASP A 1 650 ? 42.594 -29.594 -2.832 1 14.6 650 ASP A N 1
ATOM 5013 C CA . ASP A 1 650 ? 42.906 -29.672 -4.254 1 14.6 650 ASP A CA 1
ATOM 5014 C C . ASP A 1 650 ? 42.875 -28.281 -4.895 1 14.6 650 ASP A C 1
ATOM 5016 O O . ASP A 1 650 ? 43.594 -28.016 -5.867 1 14.6 650 ASP A O 1
ATOM 5020 N N . ASN A 1 651 ? 41.844 -27.484 -4.594 1 14.73 651 ASN A N 1
ATOM 5021 C CA . ASN A 1 651 ? 41.312 -26.875 -5.816 1 14.73 651 ASN A CA 1
ATOM 5022 C C . ASN A 1 651 ? 42.375 -26.031 -6.516 1 14.73 651 ASN A C 1
ATOM 5024 O O . ASN A 1 651 ? 43.219 -25.391 -5.859 1 14.73 651 ASN A O 1
ATOM 5028 N N . THR A 1 652 ? 42.344 -25.938 -7.832 1 15.21 652 THR A N 1
ATOM 5029 C CA . THR A 1 652 ? 42.844 -25.719 -9.18 1 15.21 652 THR A CA 1
ATOM 5030 C C . THR A 1 652 ? 42.969 -24.219 -9.477 1 15.21 652 THR A C 1
ATOM 5032 O O . THR A 1 652 ? 42 -23.562 -9.82 1 15.21 652 THR A O 1
ATOM 5035 N N . THR A 1 653 ? 43.188 -23.344 -8.477 1 15.93 653 THR A N 1
ATOM 5036 C CA . THR A 1 653 ? 43.375 -22 -8.992 1 15.93 653 THR A CA 1
ATOM 5037 C C . THR A 1 653 ? 44.375 -21.969 -10.125 1 15.93 653 THR A C 1
ATOM 5039 O O . THR A 1 653 ? 45.5 -22.453 -9.969 1 15.93 653 THR A O 1
ATOM 5042 N N . ALA A 1 654 ? 43.812 -21.547 -11.336 1 15.09 654 ALA A N 1
ATOM 5043 C CA . ALA A 1 654 ? 44.188 -21.141 -12.695 1 15.09 654 ALA A CA 1
ATOM 5044 C C . ALA A 1 654 ? 45.125 -19.922 -12.68 1 15.09 654 ALA A C 1
ATOM 5046 O O . ALA A 1 654 ? 44.688 -18.812 -12.352 1 15.09 654 ALA A O 1
ATOM 5047 N N . PHE A 1 655 ? 46.375 -19.781 -12.352 1 15.77 655 PHE A N 1
ATOM 5048 C CA . PHE A 1 655 ? 47.469 -18.812 -12.398 1 15.77 655 PHE A CA 1
ATOM 5049 C C . PHE A 1 655 ? 47.781 -18.438 -13.836 1 15.77 655 PHE A C 1
ATOM 5051 O O . PHE A 1 655 ? 48.781 -17.75 -14.094 1 15.77 655 PHE A O 1
ATOM 5058 N N . ALA A 1 656 ? 47.188 -19.062 -14.797 1 15.08 656 ALA A N 1
ATOM 5059 C CA . ALA A 1 656 ? 48.031 -19.219 -15.977 1 15.08 656 ALA A CA 1
ATOM 5060 C C . ALA A 1 656 ? 48.594 -17.875 -16.422 1 15.08 656 ALA A C 1
ATOM 5062 O O . ALA A 1 656 ? 48.062 -16.812 -16.047 1 15.08 656 ALA A O 1
ATOM 5063 N N . SER A 1 657 ? 48.875 -17.578 -17.797 1 15.59 657 SER A N 1
ATOM 5064 C CA . SER A 1 657 ? 49.969 -17.422 -18.766 1 15.59 657 SER A CA 1
ATOM 5065 C C . SER A 1 657 ? 50 -15.984 -19.297 1 15.59 657 SER A C 1
ATOM 5067 O O . SER A 1 657 ? 51.094 -15.438 -19.516 1 15.59 657 SER A O 1
ATOM 5069 N N . PHE A 1 658 ? 48.969 -15.398 -19.984 1 16.66 658 PHE A N 1
ATOM 5070 C CA . PHE A 1 658 ? 49.312 -14.773 -21.266 1 16.66 658 PHE A CA 1
ATOM 5071 C C . PHE A 1 658 ? 49.938 -13.406 -21.031 1 16.66 658 PHE A C 1
ATOM 5073 O O . PHE A 1 658 ? 49.312 -12.508 -20.469 1 16.66 658 PHE A O 1
ATOM 5080 N N . LEU A 1 659 ? 51.344 -13.203 -20.922 1 16.06 659 LEU A N 1
ATOM 5081 C CA . LEU A 1 659 ? 52.438 -12.25 -20.859 1 16.06 659 LEU A CA 1
ATOM 5082 C C . LEU A 1 659 ? 52.438 -11.336 -22.078 1 16.06 659 LEU A C 1
ATOM 5084 O O . LEU A 1 659 ? 53.125 -10.305 -22.094 1 16.06 659 LEU A O 1
ATOM 5088 N N . GLY A 1 660 ? 52.156 -11.75 -23.281 1 15.85 660 GLY A N 1
ATOM 5089 C CA . GLY A 1 660 ? 53.094 -11.414 -24.344 1 15.85 660 GLY A CA 1
ATOM 5090 C C . GLY A 1 660 ? 53.062 -9.945 -24.719 1 15.85 660 GLY A C 1
ATOM 5091 O O . GLY A 1 660 ? 54.094 -9.297 -24.828 1 15.85 660 GLY A O 1
ATOM 5092 N N . ALA A 1 661 ? 52.156 -9.57 -25.672 1 15.86 661 ALA A N 1
ATOM 5093 C CA . ALA A 1 661 ? 52.469 -8.883 -26.922 1 15.86 661 ALA A CA 1
ATOM 5094 C C . ALA A 1 661 ? 52.781 -7.41 -26.656 1 15.86 661 ALA A C 1
ATOM 5096 O O . ALA A 1 661 ? 52.344 -6.84 -25.656 1 15.86 661 ALA A O 1
ATOM 5097 N N . LEU A 1 662 ? 52.625 -6.469 -27.719 1 16.67 662 LEU A N 1
ATOM 5098 C CA . LEU A 1 662 ? 53.406 -5.645 -28.609 1 16.67 662 LEU A CA 1
ATOM 5099 C C . LEU A 1 662 ? 53.562 -4.23 -28.062 1 16.67 662 LEU A C 1
ATOM 5101 O O . LEU A 1 662 ? 52.656 -3.715 -27.406 1 16.67 662 LEU A O 1
ATOM 5105 N N . ALA A 1 663 ? 54.562 -3.408 -28.5 1 16.52 663 ALA A N 1
ATOM 5106 C CA . ALA A 1 663 ? 55.75 -2.566 -28.469 1 16.52 663 ALA A CA 1
ATOM 5107 C C . ALA A 1 663 ? 55.375 -1.087 -28.484 1 16.52 663 ALA A C 1
ATOM 5109 O O . ALA A 1 663 ? 55.844 -0.31 -27.656 1 16.52 663 ALA A O 1
ATOM 5110 N N . SER A 1 664 ? 55.156 -0.276 -29.656 1 16.95 664 SER A N 1
ATOM 5111 C CA . SER A 1 664 ? 56.125 0.715 -30.109 1 16.95 664 SER A CA 1
ATOM 5112 C C . SER A 1 664 ? 55.781 2.109 -29.609 1 16.95 664 SER A C 1
ATOM 5114 O O . SER A 1 664 ? 56.625 2.801 -29.031 1 16.95 664 SER A O 1
ATOM 5116 N N . SER A 1 665 ? 55.031 3.105 -30.406 1 17.97 665 SER A N 1
ATOM 5117 C CA . SER A 1 665 ? 55.562 4.367 -30.922 1 17.97 665 SER A CA 1
ATOM 5118 C C . SER A 1 665 ? 55.406 5.488 -29.906 1 17.97 665 SER A C 1
ATOM 5120 O O . SER A 1 665 ? 54.438 5.5 -29.141 1 17.97 665 SER A O 1
ATOM 5122 N N . LEU A 1 666 ? 56.219 6.746 -29.859 1 17.45 666 LEU A N 1
ATOM 5123 C CA . LEU A 1 666 ? 57.094 7.727 -29.203 1 17.45 666 LEU A CA 1
ATOM 5124 C C . LEU A 1 666 ? 56.281 8.93 -28.734 1 17.45 666 LEU A C 1
ATOM 5126 O O . LEU A 1 666 ? 56.469 9.406 -27.609 1 17.45 666 LEU A O 1
ATOM 5130 N N . HIS A 1 667 ? 55.562 9.898 -29.5 1 18.2 667 HIS A N 1
ATOM 5131 C CA . HIS A 1 667 ? 56.062 11.266 -29.531 1 18.2 667 HIS A CA 1
ATOM 5132 C C . HIS A 1 667 ? 55.625 12.047 -28.297 1 18.2 667 HIS A C 1
ATOM 5134 O O . HIS A 1 667 ? 54.625 11.703 -27.656 1 18.2 667 HIS A O 1
ATOM 5140 N N . ARG A 1 668 ? 55.969 13.633 -28.031 1 21.31 668 ARG A N 1
ATOM 5141 C CA . ARG A 1 668 ? 56.75 14.539 -27.188 1 21.31 668 ARG A CA 1
ATOM 5142 C C . ARG A 1 668 ? 55.844 15.25 -26.188 1 21.31 668 ARG A C 1
ATOM 5144 O O . ARG A 1 668 ? 56.156 15.25 -24.984 1 21.31 668 ARG A O 1
ATOM 5151 N N . PRO A 1 669 ? 55.281 16.672 -26.328 1 17.83 669 PRO A N 1
ATOM 5152 C CA . PRO A 1 669 ? 55.656 17.891 -25.609 1 17.83 669 PRO A CA 1
ATOM 5153 C C . PRO A 1 669 ? 54.719 18.203 -24.453 1 17.83 669 PRO A C 1
ATOM 5155 O O . PRO A 1 669 ? 55.156 18.656 -23.391 1 17.83 669 PRO A O 1
ATOM 5158 N N . VAL A 1 670 ? 53.344 18.312 -24.641 1 20.88 670 VAL A N 1
ATOM 5159 C CA . VAL A 1 670 ? 52.656 19.531 -24.234 1 20.88 670 VAL A CA 1
ATOM 5160 C C . VAL A 1 670 ? 52.469 19.547 -22.719 1 20.88 670 VAL A C 1
ATOM 5162 O O . VAL A 1 670 ? 51.812 18.672 -22.156 1 20.88 670 VAL A O 1
ATOM 5165 N N . VAL A 1 671 ? 53.312 20.297 -21.625 1 19.53 671 VAL A N 1
ATOM 5166 C CA . VAL A 1 671 ? 54.062 20.656 -20.422 1 19.53 671 VAL A CA 1
ATOM 5167 C C . VAL A 1 671 ? 53.094 21.141 -19.344 1 19.53 671 VAL A C 1
ATOM 5169 O O . VAL A 1 671 ? 53.156 20.688 -18.188 1 19.53 671 VAL A O 1
ATOM 5172 N N . LEU A 1 672 ? 52.375 22.281 -19.359 1 19.8 672 LEU A N 1
ATOM 5173 C CA . LEU A 1 672 ? 52.562 23.422 -18.469 1 19.8 672 LEU A CA 1
ATOM 5174 C C . LEU A 1 672 ? 51.625 23.328 -17.266 1 19.8 672 LEU A C 1
ATOM 5176 O O . LEU A 1 672 ? 52.062 23.516 -16.125 1 19.8 672 LEU A O 1
ATOM 5180 N N . ILE A 1 673 ? 50.25 23.703 -17.344 1 22.7 673 ILE A N 1
ATOM 5181 C CA . ILE A 1 673 ? 49.562 24.688 -16.484 1 22.7 673 ILE A CA 1
ATOM 5182 C C . ILE A 1 673 ? 48.906 23.969 -15.312 1 22.7 673 ILE A C 1
ATOM 5184 O O . ILE A 1 673 ? 48.188 24.594 -14.531 1 22.7 673 ILE A O 1
ATOM 5188 N N . VAL A 1 674 ? 49.094 22.656 -15.211 1 19.05 674 VAL A N 1
ATOM 5189 C CA . VAL A 1 674 ? 48.406 21.875 -14.18 1 19.05 674 VAL A CA 1
ATOM 5190 C C . VAL A 1 674 ? 49 22.219 -12.812 1 19.05 674 VAL A C 1
ATOM 5192 O O . VAL A 1 674 ? 48.594 21.641 -11.797 1 19.05 674 VAL A O 1
ATOM 5195 N N . LEU A 1 675 ? 50.062 22.891 -12.672 1 21.28 675 LEU A N 1
ATOM 5196 C CA . LEU A 1 675 ? 50.844 22.859 -11.445 1 21.28 675 LEU A CA 1
ATOM 5197 C C . LEU A 1 675 ? 50.125 23.562 -10.312 1 21.28 675 LEU A C 1
ATOM 5199 O O . LEU A 1 675 ? 50.312 23.234 -9.141 1 21.28 675 LEU A O 1
ATOM 5203 N N . ALA A 1 676 ? 49.531 24.734 -10.438 1 21.98 676 ALA A N 1
ATOM 5204 C CA . ALA A 1 676 ? 49.594 25.797 -9.43 1 21.98 676 ALA A CA 1
ATOM 5205 C C . ALA A 1 676 ? 48.656 25.484 -8.258 1 21.98 676 ALA A C 1
ATOM 5207 O O . ALA A 1 676 ? 49 25.75 -7.105 1 21.98 676 ALA A O 1
ATOM 5208 N N . SER A 1 677 ? 47.406 25.125 -8.469 1 20.45 677 SER A N 1
ATOM 5209 C CA . SER A 1 677 ? 46.438 25.594 -7.477 1 20.45 677 SER A CA 1
ATOM 5210 C C . SER A 1 677 ? 46.469 24.719 -6.227 1 20.45 677 SER A C 1
ATOM 5212 O O . SER A 1 677 ? 45.625 24.828 -5.359 1 20.45 677 SER A O 1
ATOM 5214 N N . VAL A 1 678 ? 47.375 23.75 -6.094 1 21.44 678 VAL A N 1
ATOM 5215 C CA . VAL A 1 678 ? 47.438 22.859 -4.93 1 21.44 678 VAL A CA 1
ATOM 5216 C C . VAL A 1 678 ? 47.844 23.672 -3.697 1 21.44 678 VAL A C 1
ATOM 5218 O O . VAL A 1 678 ? 47.781 23.172 -2.57 1 21.44 678 VAL A O 1
ATOM 5221 N N . PHE A 1 679 ? 48.469 24.781 -3.832 1 21.61 679 PHE A N 1
ATOM 5222 C CA . PHE A 1 679 ? 49.344 25.281 -2.764 1 21.61 679 PHE A CA 1
ATOM 5223 C C . PHE A 1 679 ? 48.5 25.688 -1.549 1 21.61 679 PHE A C 1
ATOM 5225 O O . PHE A 1 679 ? 48.938 25.5 -0.409 1 21.61 679 PHE A O 1
ATOM 5232 N N . LEU A 1 680 ? 47.562 26.578 -1.657 1 22.34 680 LEU A N 1
ATOM 5233 C CA . LEU A 1 680 ? 47.438 27.547 -0.57 1 22.34 680 LEU A CA 1
ATOM 5234 C C . LEU A 1 680 ? 46.812 26.875 0.661 1 22.34 680 LEU A C 1
ATOM 5236 O O . LEU A 1 680 ? 47.125 27.266 1.792 1 22.34 680 LEU A O 1
ATOM 5240 N N . CYS A 1 681 ? 45.938 25.906 0.511 1 21.19 681 CYS A N 1
ATOM 5241 C CA . CYS A 1 681 ? 45.188 25.766 1.763 1 21.19 681 CYS A CA 1
ATOM 5242 C C . CYS A 1 681 ? 46 24.969 2.779 1 21.19 681 CYS A C 1
ATOM 5244 O O . CYS A 1 681 ? 45.438 24.359 3.688 1 21.19 681 CYS A O 1
ATOM 5246 N N . LEU A 1 682 ? 47.406 24.797 2.602 1 22.84 682 LEU A N 1
ATOM 5247 C CA . LEU A 1 682 ? 48.281 24.094 3.516 1 22.84 682 LEU A CA 1
ATOM 5248 C C . LEU A 1 682 ? 48.219 24.688 4.918 1 22.84 682 LEU A C 1
ATOM 5250 O O . LEU A 1 682 ? 48.562 24.016 5.898 1 22.84 682 LEU A O 1
ATOM 5254 N N . GLY A 1 683 ? 48.219 25.984 5.055 1 21.64 683 GLY A N 1
ATOM 5255 C CA . GLY A 1 683 ? 48.969 26.609 6.129 1 21.64 683 GLY A CA 1
ATOM 5256 C C . GLY A 1 683 ? 48.438 26.281 7.508 1 21.64 683 GLY A C 1
ATOM 5257 O O . GLY A 1 683 ? 49.188 26.016 8.438 1 21.64 683 GLY A O 1
ATOM 5258 N N . LEU A 1 684 ? 47.156 26.562 7.824 1 24.31 684 LEU A N 1
ATOM 5259 C CA . LEU A 1 684 ? 46.969 27.062 9.18 1 24.31 684 LEU A CA 1
ATOM 5260 C C . LEU A 1 684 ? 46.906 25.922 10.18 1 24.31 684 LEU A C 1
ATOM 5262 O O . LEU A 1 684 ? 46.75 26.141 11.383 1 24.31 684 LEU A O 1
ATOM 5266 N N . SER A 1 685 ? 46.875 24.688 9.703 1 20.66 685 SER A N 1
ATOM 5267 C CA . SER A 1 685 ? 46.75 23.812 10.859 1 20.66 685 SER A CA 1
ATOM 5268 C C . SER A 1 685 ? 48.062 23.75 11.648 1 20.66 685 SER A C 1
ATOM 5270 O O . SER A 1 685 ? 48.188 22.984 12.609 1 20.66 685 SER A O 1
ATOM 5272 N N . VAL A 1 686 ? 49.156 24.203 11.047 1 24.73 686 VAL A N 1
ATOM 5273 C CA . VAL A 1 686 ? 50.406 23.969 11.781 1 24.73 686 VAL A CA 1
ATOM 5274 C C . VAL A 1 686 ? 50.312 24.578 13.172 1 24.73 686 VAL A C 1
ATOM 5276 O O . VAL A 1 686 ? 50.812 23.984 14.148 1 24.73 686 VAL A O 1
ATOM 5279 N N . ILE A 1 687 ? 49.688 25.75 13.242 1 24 687 ILE A N 1
ATOM 5280 C CA . ILE A 1 687 ? 50.094 26.547 14.391 1 24 687 ILE A CA 1
ATOM 5281 C C . ILE A 1 687 ? 49.656 25.844 15.68 1 24 687 ILE A C 1
ATOM 5283 O O . ILE A 1 687 ? 50.438 25.766 16.641 1 24 687 ILE A O 1
ATOM 5287 N N . LEU A 1 688 ? 48.375 25.281 15.688 1 21.86 688 LEU A N 1
ATOM 5288 C CA . LEU A 1 688 ? 48.062 25.094 17.094 1 21.86 688 LEU A CA 1
ATOM 5289 C C . LEU A 1 688 ? 48.75 23.875 17.656 1 21.86 688 LEU A C 1
ATOM 5291 O O . LEU A 1 688 ? 48.625 23.562 18.844 1 21.86 688 LEU A O 1
ATOM 5295 N N . TYR A 1 689 ? 49.344 23.047 16.719 1 23.42 689 TYR A N 1
ATOM 5296 C CA . TYR A 1 689 ? 50.125 22.047 17.438 1 23.42 689 TYR A CA 1
ATOM 5297 C C . TYR A 1 689 ? 51.156 22.703 18.359 1 23.42 689 TYR A C 1
ATOM 5299 O O . TYR A 1 689 ? 51.312 22.281 19.5 1 23.42 689 TYR A O 1
ATOM 5307 N N . VAL A 1 690 ? 52 23.516 17.547 1 23.34 690 VAL A N 1
ATOM 5308 C CA . VAL A 1 690 ? 53.281 23.844 18.188 1 23.34 690 VAL A CA 1
ATOM 5309 C C . VAL A 1 690 ? 53 24.578 19.5 1 23.34 690 VAL A C 1
ATOM 5311 O O . VAL A 1 690 ? 53.812 24.5 20.438 1 23.34 690 VAL A O 1
ATOM 5314 N N . LEU A 1 691 ? 52 25.469 19.5 1 20.5 691 LEU A N 1
ATOM 5315 C CA . LEU A 1 691 ? 52.188 26.344 20.656 1 20.5 691 LEU A CA 1
ATOM 5316 C C . LEU A 1 691 ? 52.062 25.562 21.953 1 20.5 691 LEU A C 1
ATOM 5318 O O . LEU A 1 691 ? 52.438 26.047 23.016 1 20.5 691 LEU A O 1
ATOM 5322 N N . PHE A 1 692 ? 51.156 24.438 22.047 1 20.7 692 PHE A N 1
ATOM 5323 C CA . PHE A 1 692 ? 51.125 24.078 23.453 1 20.7 692 PHE A CA 1
ATOM 5324 C C . PHE A 1 692 ? 52.375 23.281 23.844 1 20.7 692 PHE A C 1
ATOM 5326 O O . PHE A 1 692 ? 52.281 22.062 24.078 1 20.7 692 PHE A O 1
ATOM 5333 N N . ARG A 1 693 ? 53.469 23.25 22.984 1 17.83 693 ARG A N 1
ATOM 5334 C CA . ARG A 1 693 ? 54.75 22.719 23.469 1 17.83 693 ARG A CA 1
ATOM 5335 C C . ARG A 1 693 ? 55.094 23.297 24.828 1 17.83 693 ARG A C 1
ATOM 5337 O O . ARG A 1 693 ? 55.812 22.672 25.609 1 17.83 693 ARG A O 1
ATOM 5344 N N . LYS A 1 694 ? 55.219 24.594 24.984 1 17.7 694 LYS A N 1
ATOM 5345 C CA . LYS A 1 694 ? 56.344 25.125 25.734 1 17.7 694 LYS A CA 1
ATOM 5346 C C . LYS A 1 694 ? 56.219 24.828 27.234 1 17.7 694 LYS A C 1
ATOM 5348 O O . LYS A 1 694 ? 57.156 24.984 28 1 17.7 694 LYS A O 1
ATOM 5353 N N . ARG A 1 695 ? 55.094 25.031 27.875 1 17.23 695 ARG A N 1
ATOM 5354 C CA . ARG A 1 695 ? 55.562 25.578 29.156 1 17.23 695 ARG A CA 1
ATOM 5355 C C . ARG A 1 695 ? 56.344 24.531 29.938 1 17.23 695 ARG A C 1
ATOM 5357 O O . ARG A 1 695 ? 55.844 23.406 30.125 1 17.23 695 ARG A O 1
ATOM 5364 N N . LYS A 1 696 ? 57.5 25 30.359 1 18.02 696 LYS A N 1
ATOM 5365 C CA . LYS A 1 696 ? 58.844 24.688 30.875 1 18.02 696 LYS A CA 1
ATOM 5366 C C . LYS A 1 696 ? 58.75 23.906 32.188 1 18.02 696 LYS A C 1
ATOM 5368 O O . LYS A 1 696 ? 57.688 23.859 32.812 1 18.02 696 LYS A O 1
ATOM 5373 N N . SER A 1 697 ? 59.688 24.109 33.094 1 16.52 697 SER A N 1
ATOM 5374 C CA . SER A 1 697 ? 60.781 23.531 33.875 1 16.52 697 SER A CA 1
ATOM 5375 C C . SER A 1 697 ? 60.406 23.5 35.344 1 16.52 697 SER A C 1
ATOM 5377 O O . SER A 1 697 ? 61.188 22.984 36.188 1 16.52 697 SER A O 1
ATOM 5379 N N . PRO A 1 698 ? 59.281 23.797 36.094 1 18.88 698 PRO A N 1
ATOM 5380 C CA . PRO A 1 698 ? 59.969 24.281 37.281 1 18.88 698 PRO A CA 1
ATOM 5381 C C . PRO A 1 698 ? 60.875 23.234 37.906 1 18.88 698 PRO A C 1
ATOM 5383 O O . PRO A 1 698 ? 60.719 22.031 37.688 1 18.88 698 PRO A O 1
ATOM 5386 N N . PRO A 1 699 ? 61.781 23.734 38.875 1 18.5 699 PRO A N 1
ATOM 5387 C CA . PRO A 1 699 ? 63.031 23.234 39.5 1 18.5 699 PRO A CA 1
ATOM 5388 C C . PRO A 1 699 ? 62.781 22.047 40.406 1 18.5 699 PRO A C 1
ATOM 5390 O O . PRO A 1 699 ? 61.656 21.797 40.844 1 18.5 699 PRO A O 1
ATOM 5393 N N . PRO A 1 700 ? 63.844 21.422 40.875 1 19.53 700 PRO A N 1
ATOM 5394 C CA . PRO A 1 700 ? 64.25 20.203 41.594 1 19.53 700 PRO A CA 1
ATOM 5395 C C . PRO A 1 700 ? 63.781 20.188 43.062 1 19.53 700 PRO A C 1
ATOM 5397 O O . PRO A 1 700 ? 63.906 19.172 43.75 1 19.53 700 PRO A O 1
ATOM 5400 N N . VAL A 1 701 ? 62.625 20.984 43.5 1 18.48 701 VAL A N 1
ATOM 5401 C CA . VAL A 1 701 ? 63 21.219 44.875 1 18.48 701 VAL A CA 1
ATOM 5402 C C . VAL A 1 701 ? 63.25 19.875 45.562 1 18.48 701 VAL A C 1
ATOM 5404 O O . VAL A 1 701 ? 62.5 18.922 45.375 1 18.48 701 VAL A O 1
ATOM 5407 N N . THR A 1 702 ? 64.312 19.859 46.438 1 17.38 702 THR A N 1
ATOM 5408 C CA . THR A 1 702 ? 65.188 19.094 47.312 1 17.38 702 THR A CA 1
ATOM 5409 C C . THR A 1 702 ? 64.375 18.422 48.406 1 17.38 702 THR A C 1
ATOM 5411 O O . THR A 1 702 ? 63.312 18.875 48.75 1 17.38 702 THR A O 1
ATOM 5414 N N . GLU A 1 703 ? 64.812 17.188 48.875 1 18.11 703 GLU A N 1
ATOM 5415 C CA . GLU A 1 703 ? 64.625 16.078 49.781 1 18.11 703 GLU A CA 1
ATOM 5416 C C . GLU A 1 703 ? 64.5 16.547 51.219 1 18.11 703 GLU A C 1
ATOM 5418 O O . GLU A 1 703 ? 63.938 15.852 52.062 1 18.11 703 GLU A O 1
ATOM 5423 N N . GLU A 1 704 ? 64.875 17.859 51.625 1 16.52 704 GLU A N 1
ATOM 5424 C CA . GLU A 1 704 ? 65.688 17.734 52.844 1 16.52 704 GLU A CA 1
ATOM 5425 C C . GLU A 1 704 ? 64.875 17.25 54.031 1 16.52 704 GLU A C 1
ATOM 5427 O O . GLU A 1 704 ? 65.25 16.281 54.688 1 16.52 704 GLU A O 1
ATOM 5432 N N . SER A 1 705 ? 64.875 18.031 55.25 1 16.73 705 SER A N 1
ATOM 5433 C CA . SER A 1 705 ? 65.5 17.812 56.594 1 16.73 705 SER A CA 1
ATOM 5434 C C . SER A 1 705 ? 64.5 17.156 57.531 1 16.73 705 SER A C 1
ATOM 5436 O O . SER A 1 705 ? 63.281 17.453 57.5 1 16.73 705 SER A O 1
ATOM 5438 N N . THR A 1 706 ? 64.812 15.859 58.094 1 17.91 706 THR A N 1
ATOM 5439 C CA . THR A 1 706 ? 64.75 15.047 59.312 1 17.91 706 THR A CA 1
ATOM 5440 C C . THR A 1 706 ? 64.75 15.93 60.562 1 17.91 706 THR A C 1
ATOM 5442 O O . THR A 1 706 ? 64.062 15.656 61.5 1 17.91 706 THR A O 1
ATOM 5445 N N . ASN A 1 707 ? 65.875 16.703 60.906 1 16.05 707 ASN A N 1
ATOM 5446 C CA . ASN A 1 707 ? 66.562 16.656 62.219 1 16.05 707 ASN A CA 1
ATOM 5447 C C . ASN A 1 707 ? 65.75 17.406 63.281 1 16.05 707 ASN A C 1
ATOM 5449 O O . ASN A 1 707 ? 65.562 16.875 64.375 1 16.05 707 ASN A O 1
ATOM 5453 N N . LEU A 1 708 ? 66 18.781 63.656 1 16.27 708 LEU A N 1
ATOM 5454 C CA . LEU A 1 708 ? 66.625 19.312 64.812 1 16.27 708 LEU A CA 1
ATOM 5455 C C . LEU A 1 708 ? 65.562 19.594 65.938 1 16.27 708 LEU A C 1
ATOM 5457 O O . LEU A 1 708 ? 65.875 20.109 67 1 16.27 708 LEU A O 1
ATOM 5461 N N . LEU A 1 709 ? 64.312 19.531 66.188 1 16.97 709 LEU A N 1
ATOM 5462 C CA . LEU A 1 709 ? 64.062 20.266 67.375 1 16.97 709 LEU A CA 1
ATOM 5463 C C . LEU A 1 709 ? 64.625 19.531 68.625 1 16.97 709 LEU A C 1
ATOM 5465 O O . LEU A 1 709 ? 64 18.562 69.062 1 16.97 709 LEU A O 1
ATOM 5469 N N . ARG A 1 710 ? 66.125 19.234 68.875 1 16.3 710 ARG A N 1
ATOM 5470 C CA . ARG A 1 710 ? 66.938 19.312 70.125 1 16.3 710 ARG A CA 1
ATOM 5471 C C . ARG A 1 710 ? 66.688 20.656 70.812 1 16.3 710 ARG A C 1
ATOM 5473 O O . ARG A 1 710 ? 66.625 20.719 72.062 1 16.3 710 ARG A O 1
ATOM 5480 N N . GLU A 1 711 ? 67.625 21.734 70.562 1 18.09 711 GLU A N 1
ATOM 5481 C CA . GLU A 1 711 ? 68.375 22.422 71.625 1 18.09 711 GLU A CA 1
ATOM 5482 C C . GLU A 1 711 ? 67.375 23.125 72.562 1 18.09 711 GLU A C 1
ATOM 5484 O O . GLU A 1 711 ? 66.25 23.406 72.188 1 18.09 711 GLU A O 1
ATOM 5489 N N . SER A 1 712 ? 68.188 24.094 73.375 1 20.02 712 SER A N 1
ATOM 5490 C CA . SER A 1 712 ? 68.5 24.75 74.625 1 20.02 712 SER A CA 1
ATOM 5491 C C . SER A 1 712 ? 67.375 25.688 75.062 1 20.02 712 SER A C 1
ATOM 5493 O O . SER A 1 712 ? 66.875 25.562 76.125 1 20.02 712 SER A O 1
ATOM 5495 N N . GLU A 1 713 ? 68 26.828 75.375 1 18.91 713 GLU A N 1
ATOM 5496 C CA . GLU A 1 713 ? 68.438 27.938 76.25 1 18.91 713 GLU A CA 1
ATOM 5497 C C . GLU A 1 713 ? 67.625 29.188 76 1 18.91 713 GLU A C 1
ATOM 5499 O O . GLU A 1 713 ? 67.188 29.891 76.875 1 18.91 713 GLU A O 1
ATOM 5504 N N . VAL A 1 714 ? 67.938 30.297 75.25 1 18.19 714 VAL A N 1
ATOM 5505 C CA . VAL A 1 714 ? 67.812 31.578 75.938 1 18.19 714 VAL A CA 1
ATOM 5506 C C . VAL A 1 714 ? 66.375 31.922 76.125 1 18.19 714 VAL A C 1
ATOM 5508 O O . VAL A 1 714 ? 65.562 31.766 75.188 1 18.19 714 VAL A O 1
ATOM 5511 N N . MET B 1 1 ? -20.031 16.188 -54 1 26.78 1 MET B N 1
ATOM 5512 C CA . MET B 1 1 ? -19.641 14.828 -54.375 1 26.78 1 MET B CA 1
ATOM 5513 C C . MET B 1 1 ? -18.672 14.242 -53.344 1 26.78 1 MET B C 1
ATOM 5515 O O . MET B 1 1 ? -18.656 13.031 -53.125 1 26.78 1 MET B O 1
ATOM 5519 N N . ARG B 1 2 ? -17.703 15.188 -52.969 1 33.53 2 ARG B N 1
ATOM 5520 C CA . ARG B 1 2 ? -16.562 14.711 -52.188 1 33.53 2 ARG B CA 1
ATOM 5521 C C . ARG B 1 2 ? -16.984 14.422 -50.75 1 33.53 2 ARG B C 1
ATOM 5523 O O . ARG B 1 2 ? -16.188 13.898 -49.969 1 33.53 2 ARG B O 1
ATOM 5530 N N . LEU B 1 3 ? -18.062 15.117 -50.281 1 37.03 3 LEU B N 1
ATOM 5531 C CA . LEU B 1 3 ? -18.609 14.93 -48.938 1 37.03 3 LEU B CA 1
ATOM 5532 C C . LEU B 1 3 ? -19.109 13.5 -48.75 1 37.03 3 LEU B C 1
ATOM 5534 O O . LEU B 1 3 ? -19.047 12.961 -47.656 1 37.03 3 LEU B O 1
ATOM 5538 N N . LEU B 1 4 ? -19.656 12.859 -49.875 1 40.5 4 LEU B N 1
ATOM 5539 C CA . LEU B 1 4 ? -20.266 11.539 -49.844 1 40.5 4 LEU B CA 1
ATOM 5540 C C . LEU B 1 4 ? -19.219 10.453 -49.594 1 40.5 4 LEU B C 1
ATOM 5542 O O . LEU B 1 4 ? -19.547 9.328 -49.219 1 40.5 4 LEU B O 1
ATOM 5546 N N . GLN B 1 5 ? -17.906 10.734 -50 1 39.84 5 GLN B N 1
ATOM 5547 C CA . GLN B 1 5 ? -16.922 9.664 -49.938 1 39.84 5 GLN B CA 1
ATOM 5548 C C . GLN B 1 5 ? -16.438 9.406 -48.531 1 39.84 5 GLN B C 1
ATOM 5550 O O . GLN B 1 5 ? -16 8.305 -48.188 1 39.84 5 GLN B O 1
ATOM 5555 N N . SER B 1 6 ? -16.406 10.547 -47.688 1 40.25 6 SER B N 1
ATOM 5556 C CA . SER B 1 6 ? -15.781 10.367 -46.375 1 40.25 6 SER B CA 1
ATOM 5557 C C . SER B 1 6 ? -16.688 9.578 -45.438 1 40.25 6 SER B C 1
ATOM 5559 O O . SER B 1 6 ? -16.234 9.094 -44.406 1 40.25 6 SER B O 1
ATOM 5561 N N . LEU B 1 7 ? -18.031 9.633 -45.656 1 40.75 7 LEU B N 1
ATOM 5562 C CA . LEU B 1 7 ? -18.922 8.898 -44.781 1 40.75 7 LEU B CA 1
ATOM 5563 C C . LEU B 1 7 ? -18.75 7.391 -44.969 1 40.75 7 LEU B C 1
ATOM 5565 O O . LEU B 1 7 ? -19.016 6.617 -44.031 1 40.75 7 LEU B O 1
ATOM 5569 N N . ALA B 1 8 ? -18.281 6.953 -46.188 1 38.28 8 ALA B N 1
ATOM 5570 C CA . ALA B 1 8 ? -18.219 5.52 -46.469 1 38.28 8 ALA B CA 1
ATOM 5571 C C . ALA B 1 8 ? -17.094 4.867 -45.656 1 38.28 8 ALA B C 1
ATOM 5573 O O . ALA B 1 8 ? -17.203 3.709 -45.25 1 38.28 8 ALA B O 1
ATOM 5574 N N . ALA B 1 9 ? -15.961 5.641 -45.312 1 38.38 9 ALA B N 1
ATOM 5575 C CA . ALA B 1 9 ? -14.82 4.98 -44.688 1 38.38 9 ALA B CA 1
ATOM 5576 C C . ALA B 1 9 ? -15.109 4.664 -43.219 1 38.38 9 ALA B C 1
ATOM 5578 O O . ALA B 1 9 ? -14.555 3.715 -42.688 1 38.38 9 ALA B O 1
ATOM 5579 N N . VAL B 1 10 ? -15.906 5.566 -42.562 1 38.12 10 VAL B N 1
ATOM 5580 C CA . VAL B 1 10 ? -16.156 5.309 -41.125 1 38.12 10 VAL B CA 1
ATOM 5581 C C . VAL B 1 10 ? -17.031 4.059 -40.969 1 38.12 10 VAL B C 1
ATOM 5583 O O . VAL B 1 10 ? -16.953 3.363 -39.969 1 38.12 10 VAL B O 1
ATOM 5586 N N . LEU B 1 11 ? -17.953 3.764 -41.969 1 35.31 11 LEU B N 1
ATOM 5587 C CA . LEU B 1 11 ? -18.812 2.59 -41.812 1 35.31 11 LEU B CA 1
ATOM 5588 C C . LEU B 1 11 ? -17.984 1.307 -41.906 1 35.31 11 LEU B C 1
ATOM 5590 O O . LEU B 1 11 ? -18.406 0.259 -41.406 1 35.31 11 LEU B O 1
ATOM 5594 N N . LEU B 1 12 ? -16.828 1.359 -42.625 1 33.22 12 LEU B N 1
ATOM 5595 C CA . LEU B 1 12 ? -16.094 0.105 -42.781 1 33.22 12 LEU B CA 1
ATOM 5596 C C . LEU B 1 12 ? -15.406 -0.268 -41.469 1 33.22 12 LEU B C 1
ATOM 5598 O O . LEU B 1 12 ? -15.016 -1.421 -41.281 1 33.22 12 LEU B O 1
ATOM 5602 N N . LEU B 1 13 ? -15.023 0.752 -40.625 1 33.06 13 LEU B N 1
ATOM 5603 C CA . LEU B 1 13 ? -14.234 0.38 -39.469 1 33.06 13 LEU B CA 1
ATOM 5604 C C . LEU B 1 13 ? -15.102 -0.3 -38.406 1 33.06 13 LEU B C 1
ATOM 5606 O O . LEU B 1 13 ? -14.586 -0.87 -37.438 1 33.06 13 LEU B O 1
ATOM 5610 N N . LEU B 1 14 ? -16.438 -0.068 -38.406 1 32.88 14 LEU B N 1
ATOM 5611 C CA . LEU B 1 14 ? -17.234 -0.709 -37.375 1 32.88 14 LEU B CA 1
ATOM 5612 C C . LEU B 1 14 ? -17.359 -2.207 -37.625 1 32.88 14 LEU B C 1
ATOM 5614 O O . LEU B 1 14 ? -18 -2.924 -36.844 1 32.88 14 LEU B O 1
ATOM 5618 N N . ALA B 1 15 ? -17.141 -2.732 -38.844 1 31.86 15 ALA B N 1
ATOM 5619 C CA . ALA B 1 15 ? -17.516 -4.113 -39.125 1 31.86 15 ALA B CA 1
ATOM 5620 C C . ALA B 1 15 ? -16.625 -5.094 -38.375 1 31.86 15 ALA B C 1
ATOM 5622 O O . ALA B 1 15 ? -16.938 -6.285 -38.281 1 31.86 15 ALA B O 1
ATOM 5623 N N . GLY B 1 16 ? -15.359 -4.641 -38.156 1 31.02 16 GLY B N 1
ATOM 5624 C CA . GLY B 1 16 ? -14.562 -5.793 -37.781 1 31.02 16 GLY B CA 1
ATOM 5625 C C . GLY B 1 16 ? -14.758 -6.215 -36.312 1 31.02 16 GLY B C 1
ATOM 5626 O O . GLY B 1 16 ? -13.789 -6.531 -35.625 1 31.02 16 GLY B O 1
ATOM 5627 N N . ILE B 1 17 ? -15.789 -5.652 -35.688 1 33.72 17 ILE B N 1
ATOM 5628 C CA . ILE B 1 17 ? -15.93 -6.285 -34.406 1 33.72 17 ILE B CA 1
ATOM 5629 C C . ILE B 1 17 ? -16.203 -7.777 -34.562 1 33.72 17 ILE B C 1
ATOM 5631 O O . ILE B 1 17 ? -17.281 -8.164 -35.031 1 33.72 17 ILE B O 1
ATOM 5635 N N . GLY B 1 18 ? -15.25 -8.586 -34.938 1 30.55 18 GLY B N 1
ATOM 5636 C CA . GLY B 1 18 ? -15.422 -10.031 -34.938 1 30.55 18 GLY B CA 1
ATOM 5637 C C . GLY B 1 18 ? -16.125 -10.555 -33.688 1 30.55 18 GLY B C 1
ATOM 5638 O O . GLY B 1 18 ? -15.664 -10.328 -32.562 1 30.55 18 GLY B O 1
ATOM 5639 N N . SER B 1 19 ? -17.438 -10.633 -33.656 1 31.23 19 SER B N 1
ATOM 5640 C CA . SER B 1 19 ? -18.234 -11.43 -32.75 1 31.23 19 SER B CA 1
ATOM 5641 C C . SER B 1 19 ? -17.578 -12.773 -32.469 1 31.23 19 SER B C 1
ATOM 5643 O O . SER B 1 19 ? -17.156 -13.469 -33.375 1 31.23 19 SER B O 1
ATOM 5645 N N . ALA B 1 20 ? -16.984 -12.961 -31.297 1 36.03 20 ALA B N 1
ATOM 5646 C CA . ALA B 1 20 ? -16.734 -14.328 -30.844 1 36.03 20 ALA B CA 1
ATOM 5647 C C . ALA B 1 20 ? -17.953 -15.219 -31.109 1 36.03 20 ALA B C 1
ATOM 5649 O O . ALA B 1 20 ? -19.031 -14.984 -30.562 1 36.03 20 ALA B O 1
ATOM 5650 N N . GLN B 1 21 ? -18.172 -15.664 -32.281 1 36.28 21 GLN B N 1
ATOM 5651 C CA . GLN B 1 21 ? -19.219 -16.641 -32.531 1 36.28 21 GLN B CA 1
ATOM 5652 C C . GLN B 1 21 ? -19.312 -17.672 -31.422 1 36.28 21 GLN B C 1
ATOM 5654 O O . GLN B 1 21 ? -18.297 -18.172 -30.938 1 36.28 21 GLN B O 1
ATOM 5659 N N . PRO B 1 22 ? -20.391 -17.719 -30.703 1 41.22 22 PRO B N 1
ATOM 5660 C CA . PRO B 1 22 ? -20.562 -18.797 -29.734 1 41.22 22 PRO B CA 1
ATOM 5661 C C . PRO B 1 22 ? -20.141 -20.156 -30.281 1 41.22 22 PRO B C 1
ATOM 5663 O O . PRO B 1 22 ? -20.469 -20.5 -31.422 1 41.22 22 PRO B O 1
ATOM 5666 N N . LEU B 1 23 ? -19.062 -20.734 -29.75 1 43.09 23 LEU B N 1
ATOM 5667 C CA . LEU B 1 23 ? -18.516 -22.047 -30.094 1 43.09 23 LEU B CA 1
ATOM 5668 C C . LEU B 1 23 ? -19.641 -23.062 -30.25 1 43.09 23 LEU B C 1
ATOM 5670 O O . LEU B 1 23 ? -19.453 -24.094 -30.906 1 43.09 23 LEU B O 1
ATOM 5674 N N . ASP B 1 24 ? -20.719 -22.828 -29.594 1 44.5 24 ASP B N 1
ATOM 5675 C CA . ASP B 1 24 ? -21.766 -23.828 -29.734 1 44.5 24 ASP B CA 1
ATOM 5676 C C . ASP B 1 24 ? -22.297 -23.875 -31.172 1 44.5 24 ASP B C 1
ATOM 5678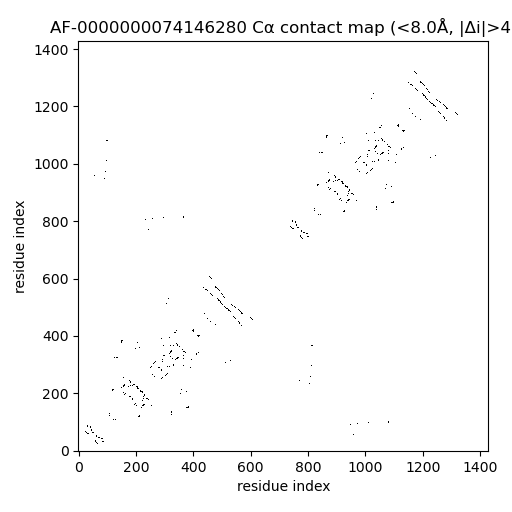 O O . ASP B 1 24 ? -22.922 -24.859 -31.578 1 44.5 24 ASP B O 1
ATOM 5682 N N . ASN B 1 25 ? -22.141 -22.766 -31.844 1 48.66 25 ASN B N 1
ATOM 5683 C CA . ASN B 1 25 ? -22.844 -22.797 -33.125 1 48.66 25 ASN B CA 1
ATOM 5684 C C . ASN B 1 25 ? -21.984 -23.422 -34.219 1 48.66 25 ASN B C 1
ATOM 5686 O O . ASN B 1 25 ? -22.203 -23.172 -35.406 1 48.66 25 ASN B O 1
ATOM 5690 N N . VAL B 1 26 ? -20.844 -23.938 -33.781 1 56.22 26 VAL B N 1
ATOM 5691 C CA . VAL B 1 26 ? -20.125 -24.547 -34.875 1 56.22 26 VAL B CA 1
ATOM 5692 C C . VAL B 1 26 ? -20.719 -25.906 -35.219 1 56.22 26 VAL B C 1
ATOM 5694 O O . VAL B 1 26 ? -20.766 -26.797 -34.375 1 56.22 26 VAL B O 1
ATOM 5697 N N . PRO B 1 27 ? -21.344 -26.109 -36.312 1 73.75 27 PRO B N 1
ATOM 5698 C CA . PRO B 1 27 ? -22 -27.344 -36.75 1 73.75 27 PRO B CA 1
ATOM 5699 C C . PRO B 1 27 ? -21.062 -28.531 -36.812 1 73.75 27 PRO B C 1
ATOM 5701 O O . PRO B 1 27 ? -21.5 -29.656 -37.062 1 73.75 27 PRO B O 1
ATOM 5704 N N . GLU B 1 28 ? -19.766 -28.359 -36.406 1 86.25 28 GLU B N 1
ATOM 5705 C CA . GLU B 1 28 ? -18.797 -29.453 -36.469 1 86.25 28 GLU B CA 1
ATOM 5706 C C . GLU B 1 28 ? -18.125 -29.703 -35.125 1 86.25 28 GLU B C 1
ATOM 5708 O O . GLU B 1 28 ? -17.969 -28.766 -34.344 1 86.25 28 GLU B O 1
ATOM 5713 N N . ASP B 1 29 ? -17.906 -30.938 -34.812 1 89.5 29 ASP B N 1
ATOM 5714 C CA . ASP B 1 29 ? -17.109 -31.344 -33.656 1 89.5 29 ASP B CA 1
ATOM 5715 C C . ASP B 1 29 ? -15.68 -31.656 -34.062 1 89.5 29 ASP B C 1
ATOM 5717 O O . ASP B 1 29 ? -15.445 -32.219 -35.156 1 89.5 29 ASP B O 1
ATOM 5721 N N . LEU B 1 30 ? -14.789 -31.234 -33.25 1 91.75 30 LEU B N 1
ATOM 5722 C CA . LEU B 1 30 ? -13.391 -31.531 -33.531 1 91.75 30 LEU B CA 1
ATOM 5723 C C . LEU B 1 30 ? -12.961 -32.812 -32.812 1 91.75 30 LEU B C 1
ATOM 5725 O O . LEU B 1 30 ? -13.422 -33.125 -31.719 1 91.75 30 LEU B O 1
ATOM 5729 N N . PHE B 1 31 ? -12.156 -33.594 -33.5 1 93.25 31 PHE B N 1
ATOM 5730 C CA . PHE B 1 31 ? -11.562 -34.812 -32.969 1 93.25 31 PHE B CA 1
ATOM 5731 C C . PHE B 1 31 ? -10.047 -34.781 -33.094 1 93.25 31 PHE B C 1
ATOM 5733 O O . PHE B 1 31 ? -9.516 -34.25 -34.094 1 93.25 31 PHE B O 1
ATOM 5740 N N . VAL B 1 32 ? -9.344 -35.281 -32.125 1 94.75 32 VAL B N 1
ATOM 5741 C CA . VAL B 1 32 ? -7.902 -35.5 -32.219 1 94.75 32 VAL B CA 1
ATOM 5742 C C . VAL B 1 32 ? -7.598 -36.969 -32.188 1 94.75 32 VAL B C 1
ATOM 5744 O O . VAL B 1 32 ? -8.109 -37.719 -31.328 1 94.75 32 VAL B O 1
ATOM 5747 N N . ALA B 1 33 ? -6.832 -37.406 -33.156 1 94.38 33 ALA B N 1
ATOM 5748 C CA . ALA B 1 33 ? -6.473 -38.812 -33.219 1 94.38 33 ALA B CA 1
ATOM 5749 C C . ALA B 1 33 ? -4.961 -39 -33.125 1 94.38 33 ALA B C 1
ATOM 5751 O O . ALA B 1 33 ? -4.199 -38.25 -33.75 1 94.38 33 ALA B O 1
ATOM 5752 N N . SER B 1 34 ? -4.535 -39.906 -32.312 1 92.88 34 SER B N 1
ATOM 5753 C CA . SER B 1 34 ? -3.145 -40.344 -32.312 1 92.88 34 SER B CA 1
ATOM 5754 C C . SER B 1 34 ? -2.932 -41.531 -33.219 1 92.88 34 SER B C 1
ATOM 5756 O O . SER B 1 34 ? -3.732 -42.469 -33.25 1 92.88 34 SER B O 1
ATOM 5758 N N . VAL B 1 35 ? -1.843 -41.438 -34.031 1 93 35 VAL B N 1
ATOM 5759 C CA . VAL B 1 35 ? -1.631 -42.469 -35.062 1 93 35 VAL B CA 1
ATOM 5760 C C . VAL B 1 35 ? -0.177 -42.938 -35.031 1 93 35 VAL B C 1
ATOM 5762 O O . VAL B 1 35 ? 0.685 -42.281 -34.469 1 93 35 VAL B O 1
ATOM 5765 N N . THR B 1 36 ? 0.027 -44.094 -35.5 1 91.25 36 THR B N 1
ATOM 5766 C CA . THR B 1 36 ? 1.394 -44.562 -35.688 1 91.25 36 THR B CA 1
ATOM 5767 C C . THR B 1 36 ? 2.062 -43.812 -36.844 1 91.25 36 THR B C 1
ATOM 5769 O O . THR B 1 36 ? 1.381 -43.25 -37.688 1 91.25 36 THR B O 1
ATOM 5772 N N . GLU B 1 37 ? 3.369 -43.812 -36.812 1 89.06 37 GLU B N 1
ATOM 5773 C CA . GLU B 1 37 ? 4.129 -43.125 -37.844 1 89.06 37 GLU B CA 1
ATOM 5774 C C . GLU B 1 37 ? 3.775 -43.656 -39.219 1 89.06 37 GLU B C 1
ATOM 5776 O O . GLU B 1 37 ? 3.637 -44.875 -39.406 1 89.06 37 GLU B O 1
ATOM 5781 N N . GLY B 1 38 ? 3.52 -42.781 -40.125 1 86.19 38 GLY B N 1
ATOM 5782 C CA . GLY B 1 38 ? 3.289 -43.156 -41.531 1 86.19 38 GLY B CA 1
ATOM 5783 C C . GLY B 1 38 ? 1.82 -43.344 -41.844 1 86.19 38 GLY B C 1
ATOM 5784 O O . GLY B 1 38 ? 1.459 -43.5 -43.031 1 86.19 38 GLY B O 1
ATOM 5785 N N . THR B 1 39 ? 0.988 -43.219 -40.875 1 91.5 39 THR B N 1
ATOM 5786 C CA . THR B 1 39 ? -0.445 -43.406 -41.094 1 91.5 39 THR B CA 1
ATOM 5787 C C . THR B 1 39 ? -1.009 -42.25 -41.938 1 91.5 39 THR B C 1
ATOM 5789 O O . THR B 1 39 ? -0.697 -41.062 -41.656 1 91.5 39 THR B O 1
ATOM 5792 N N . SER B 1 40 ? -1.802 -42.562 -42.938 1 90.62 40 SER B N 1
ATOM 5793 C CA . SER B 1 40 ? -2.457 -41.531 -43.75 1 90.62 40 SER B CA 1
ATOM 5794 C C . SER B 1 40 ? -3.705 -41 -43.031 1 90.62 40 SER B C 1
ATOM 5796 O O . SER B 1 40 ? -4.473 -41.75 -42.469 1 90.62 40 SER B O 1
ATOM 5798 N N . PRO B 1 41 ? -3.926 -39.719 -43.094 1 93.5 41 PRO B N 1
ATOM 5799 C CA . PRO B 1 41 ? -5.062 -39.125 -42.406 1 93.5 41 PRO B CA 1
ATOM 5800 C C . PRO B 1 41 ? -6.398 -39.406 -43.094 1 93.5 41 PRO B C 1
ATOM 5802 O O . PRO B 1 41 ? -7.453 -39.281 -42.438 1 93.5 41 PRO B O 1
ATOM 5805 N N . GLU B 1 42 ? -6.426 -39.812 -44.312 1 92.88 42 GLU B N 1
ATOM 5806 C CA . GLU B 1 42 ? -7.645 -39.906 -45.125 1 92.88 42 GLU B CA 1
ATOM 5807 C C . GLU B 1 42 ? -8.539 -41.031 -44.656 1 92.88 42 GLU B C 1
ATOM 5809 O O . GLU B 1 42 ? -9.758 -40.906 -44.625 1 92.88 42 GLU B O 1
ATOM 5814 N N . ALA B 1 43 ? -7.969 -42.125 -44.312 1 90.31 43 ALA B N 1
ATOM 5815 C CA . ALA B 1 43 ? -8.742 -43.281 -43.906 1 90.31 43 ALA B CA 1
ATOM 5816 C C . ALA B 1 43 ? -9.602 -42.969 -42.688 1 90.31 43 ALA B C 1
ATOM 5818 O O . ALA B 1 43 ? -10.766 -43.375 -42.625 1 90.31 43 ALA B O 1
ATOM 5819 N N . LEU B 1 44 ? -9.031 -42.406 -41.75 1 91.69 44 LEU B N 1
ATOM 5820 C CA . LEU B 1 44 ? -9.789 -42.062 -40.531 1 91.69 44 LEU B CA 1
ATOM 5821 C C . LEU B 1 44 ? -10.836 -41 -40.812 1 91.69 44 LEU B C 1
ATOM 5823 O O . LEU B 1 44 ? -11.922 -41 -40.25 1 91.69 44 LEU B O 1
ATOM 5827 N N . ALA B 1 45 ? -10.523 -40.031 -41.688 1 92.94 45 ALA B N 1
ATOM 5828 C CA . ALA B 1 45 ? -11.5 -39 -42.062 1 92.94 45 ALA B CA 1
ATOM 5829 C C . ALA B 1 45 ? -12.758 -39.656 -42.656 1 92.94 45 ALA B C 1
ATOM 5831 O O . ALA B 1 45 ? -13.875 -39.25 -42.312 1 92.94 45 ALA B O 1
ATOM 5832 N N . GLU B 1 46 ? -12.539 -40.562 -43.469 1 88.69 46 GLU B N 1
ATOM 5833 C CA . GLU B 1 46 ? -13.656 -41.281 -44.062 1 88.69 46 GLU B CA 1
ATOM 5834 C C . GLU B 1 46 ? -14.445 -42.062 -43 1 88.69 46 GLU B C 1
ATOM 5836 O O . GLU B 1 46 ? -15.68 -42.062 -43.031 1 88.69 46 GLU B O 1
ATOM 5841 N N . PHE B 1 47 ? -13.711 -42.688 -42.219 1 88.81 47 PHE B N 1
ATOM 5842 C CA . PHE B 1 47 ? -14.328 -43.469 -41.156 1 88.81 47 PHE B CA 1
ATOM 5843 C C . PHE B 1 47 ? -15.211 -42.594 -40.281 1 88.81 47 PHE B C 1
ATOM 5845 O O . PHE B 1 47 ? -16.312 -43 -39.906 1 88.81 47 PHE B O 1
ATOM 5852 N N . LEU B 1 48 ? -14.734 -41.344 -39.938 1 89.88 48 LEU B N 1
ATOM 5853 C CA . LEU B 1 48 ? -15.438 -40.438 -39.062 1 89.88 48 LEU B CA 1
ATOM 5854 C C . LEU B 1 48 ? -16.531 -39.688 -39.812 1 89.88 48 LEU B C 1
ATOM 5856 O O . LEU B 1 48 ? -17.438 -39.125 -39.188 1 89.88 48 LEU B O 1
ATOM 5860 N N . GLY B 1 49 ? -16.516 -39.812 -41.094 1 87.88 49 GLY B N 1
ATOM 5861 C CA . GLY B 1 49 ? -17.438 -39.031 -41.906 1 87.88 49 GLY B CA 1
ATOM 5862 C C . GLY B 1 49 ? -17.125 -37.531 -41.875 1 87.88 49 GLY B C 1
ATOM 5863 O O . GLY B 1 49 ? -18.047 -36.719 -41.906 1 87.88 49 GLY B O 1
ATOM 5864 N N . GLY B 1 50 ? -15.93 -37.219 -41.688 1 91.75 50 GLY B N 1
ATOM 5865 C CA . GLY B 1 50 ? -15.531 -35.812 -41.594 1 91.75 50 GLY B CA 1
ATOM 5866 C C . GLY B 1 50 ? -14.336 -35.469 -42.469 1 91.75 50 GLY B C 1
ATOM 5867 O O . GLY B 1 50 ? -14.195 -36.031 -43.562 1 91.75 50 GLY B O 1
ATOM 5868 N N . LYS B 1 51 ? -13.555 -34.438 -42.062 1 93.69 51 LYS B N 1
ATOM 5869 C CA . LYS B 1 51 ? -12.422 -33.969 -42.844 1 93.69 51 LYS B CA 1
ATOM 5870 C C . LYS B 1 51 ? -11.164 -33.844 -42 1 93.69 51 LYS B C 1
ATOM 5872 O O . LYS B 1 51 ? -11.242 -33.438 -40.844 1 93.69 51 LYS B O 1
ATOM 5877 N N . PHE B 1 52 ? -10.102 -34.281 -42.625 1 95.12 52 PHE B N 1
ATOM 5878 C CA . PHE B 1 52 ? -8.805 -34 -42.031 1 95.12 52 PHE B CA 1
ATOM 5879 C C . PHE B 1 52 ? -8.492 -32.5 -42.062 1 95.12 52 PHE B C 1
ATOM 5881 O O . PHE B 1 52 ? -8.539 -31.891 -43.125 1 95.12 52 PHE B O 1
ATOM 5888 N N . VAL B 1 53 ? -8.227 -31.906 -40.906 1 94.62 53 VAL B N 1
ATOM 5889 C CA . VAL B 1 53 ? -7.965 -30.469 -40.844 1 94.62 53 VAL B CA 1
ATOM 5890 C C . VAL B 1 53 ? -6.465 -30.219 -40.938 1 94.62 53 VAL B C 1
ATOM 5892 O O . VAL B 1 53 ? -6.008 -29.516 -41.844 1 94.62 53 VAL B O 1
ATOM 5895 N N . ARG B 1 54 ? -5.695 -30.797 -40 1 93.62 54 ARG B N 1
ATOM 5896 C CA . ARG B 1 54 ? -4.246 -30.625 -39.969 1 93.62 54 ARG B CA 1
ATOM 5897 C C . ARG B 1 54 ? -3.609 -31.531 -38.906 1 93.62 54 ARG B C 1
ATOM 5899 O O . ARG B 1 54 ? -4.309 -32.156 -38.094 1 93.62 54 ARG B O 1
ATOM 5906 N N . ARG B 1 55 ? -2.289 -31.625 -38.969 1 93.56 55 ARG B N 1
ATOM 5907 C CA . ARG B 1 55 ? -1.523 -32.188 -37.875 1 93.56 55 ARG B CA 1
ATOM 5908 C C . ARG B 1 55 ? -1.399 -31.203 -36.719 1 93.56 55 ARG B C 1
ATOM 5910 O O . ARG B 1 55 ? -1.404 -29.984 -36.938 1 93.56 55 ARG B O 1
ATOM 5917 N N . MET B 1 56 ? -1.358 -31.766 -35.562 1 93.44 56 MET B N 1
ATOM 5918 C CA . MET B 1 56 ? -1.155 -30.891 -34.406 1 93.44 56 MET B CA 1
ATOM 5919 C C . MET B 1 56 ? 0.234 -30.266 -34.438 1 93.44 56 MET B C 1
ATOM 5921 O O . MET B 1 56 ? 1.186 -30.875 -34.938 1 93.44 56 MET B O 1
ATOM 5925 N N . ARG B 1 57 ? 0.273 -29.031 -33.906 1 88.31 57 ARG B N 1
ATOM 5926 C CA . ARG B 1 57 ? 1.551 -28.328 -33.812 1 88.31 57 ARG B CA 1
ATOM 5927 C C . ARG B 1 57 ? 2.51 -29.047 -32.875 1 88.31 57 ARG B C 1
ATOM 5929 O O . ARG B 1 57 ? 2.174 -29.281 -31.703 1 88.31 57 ARG B O 1
ATOM 5936 N N . ASN B 1 58 ? 3.699 -29.484 -33.312 1 88.19 58 ASN B N 1
ATOM 5937 C CA . ASN B 1 58 ? 4.809 -30.031 -32.562 1 88.19 58 ASN B CA 1
ATOM 5938 C C . ASN B 1 58 ? 4.512 -31.453 -32.094 1 88.19 58 ASN B C 1
ATOM 5940 O O . ASN B 1 58 ? 5.219 -31.984 -31.234 1 88.19 58 ASN B O 1
ATOM 5944 N N . LEU B 1 59 ? 3.387 -32.062 -32.469 1 91.06 59 LEU B N 1
ATOM 5945 C CA . LEU B 1 59 ? 3.049 -33.469 -32.25 1 91.06 59 LEU B CA 1
ATOM 5946 C C . LEU B 1 59 ? 2.639 -34.094 -33.562 1 91.06 59 LEU B C 1
ATOM 5948 O O . LEU B 1 59 ? 1.447 -34.281 -33.844 1 91.06 59 LEU B O 1
ATOM 5952 N N . PRO B 1 60 ? 3.586 -34.469 -34.281 1 86.69 60 PRO B N 1
ATOM 5953 C CA . PRO B 1 60 ? 3.324 -34.875 -35.688 1 86.69 60 PRO B CA 1
ATOM 5954 C C . PRO B 1 60 ? 2.43 -36.094 -35.781 1 86.69 60 PRO B C 1
ATOM 5956 O O . PRO B 1 60 ? 1.766 -36.312 -36.812 1 86.69 60 PRO B O 1
ATOM 5959 N N . ASN B 1 61 ? 2.336 -36.938 -34.781 1 90.5 61 ASN B N 1
ATOM 5960 C CA . ASN B 1 61 ? 1.534 -38.156 -34.875 1 90.5 61 ASN B CA 1
ATOM 5961 C C . ASN B 1 61 ? 0.121 -37.906 -34.344 1 90.5 61 ASN B C 1
ATOM 5963 O O . ASN B 1 61 ? -0.598 -38.875 -34.031 1 90.5 61 ASN B O 1
ATOM 5967 N N . TYR B 1 62 ? -0.214 -36.719 -34.219 1 93.88 62 TYR B N 1
ATOM 5968 C CA . TYR B 1 62 ? -1.569 -36.344 -33.812 1 93.88 62 TYR B CA 1
ATOM 5969 C C . TYR B 1 62 ? -2.273 -35.562 -34.906 1 93.88 62 TYR B C 1
ATOM 5971 O O . TYR B 1 62 ? -1.739 -34.562 -35.406 1 93.88 62 TYR B O 1
ATOM 5979 N N . PHE B 1 63 ? -3.449 -36.031 -35.312 1 95.75 63 PHE B N 1
ATOM 5980 C CA . PHE B 1 63 ? -4.215 -35.438 -36.375 1 95.75 63 PHE B CA 1
ATOM 5981 C C . PHE B 1 63 ? -5.504 -34.812 -35.875 1 95.75 63 PHE B C 1
ATOM 5983 O O . PHE B 1 63 ? -6.141 -35.344 -34.969 1 95.75 63 PHE B O 1
ATOM 5990 N N . VAL B 1 64 ? -5.871 -33.656 -36.406 1 95.06 64 VAL B N 1
ATOM 5991 C CA . VAL B 1 64 ? -7.109 -32.969 -36.062 1 95.06 64 VAL B CA 1
ATOM 5992 C C . VAL B 1 64 ? -8.141 -33.188 -37.188 1 95.06 64 VAL B C 1
ATOM 5994 O O . VAL B 1 64 ? -7.844 -33 -38.344 1 95.06 64 VAL B O 1
ATOM 5997 N N . TYR B 1 65 ? -9.32 -33.594 -36.781 1 94 65 TYR B N 1
ATOM 5998 C CA . TYR B 1 65 ? -10.406 -33.812 -37.719 1 94 65 TYR B CA 1
ATOM 5999 C C . TYR B 1 65 ? -11.625 -32.969 -37.344 1 94 65 TYR B C 1
ATOM 6001 O O . TYR B 1 65 ? -11.867 -32.688 -36.188 1 94 65 TYR B O 1
ATOM 6009 N N . SER B 1 66 ? -12.289 -32.5 -38.344 1 93.06 66 SER B N 1
ATOM 6010 C CA . SER B 1 66 ? -13.594 -31.859 -38.188 1 93.06 66 SER B CA 1
ATOM 6011 C C . SER B 1 66 ? -14.719 -32.75 -38.688 1 93.06 66 SER B C 1
ATOM 6013 O O . SER B 1 66 ? -14.68 -33.219 -39.844 1 93.06 66 SER B O 1
ATOM 6015 N N . VAL B 1 67 ? -15.664 -33.031 -37.75 1 91.69 67 VAL B N 1
ATOM 6016 C CA . VAL B 1 67 ? -16.75 -33.938 -38.094 1 91.69 67 VAL B CA 1
ATOM 6017 C C . VAL B 1 67 ? -18.094 -33.25 -37.906 1 91.69 67 VAL B C 1
ATOM 6019 O O . VAL B 1 67 ? -18.391 -32.75 -36.812 1 91.69 67 VAL B O 1
ATOM 6022 N N . PRO B 1 68 ? -18.891 -33.188 -38.906 1 87.44 68 PRO B N 1
ATOM 6023 C CA . PRO B 1 68 ? -20.219 -32.625 -38.719 1 87.44 68 PRO B CA 1
ATOM 6024 C C . PRO B 1 68 ? -21.047 -33.375 -37.688 1 87.44 68 PRO B C 1
ATOM 6026 O O . PRO B 1 68 ? -21.016 -34.594 -37.656 1 87.44 68 PRO B O 1
ATOM 6029 N N . ARG B 1 69 ? -21.703 -32.656 -36.812 1 83.75 69 ARG B N 1
ATOM 6030 C CA . ARG B 1 69 ? -22.469 -33.25 -35.688 1 83.75 69 ARG B CA 1
ATOM 6031 C C . ARG B 1 69 ? -23.516 -34.219 -36.219 1 83.75 69 ARG B C 1
ATOM 6033 O O . ARG B 1 69 ? -23.859 -35.188 -35.531 1 83.75 69 ARG B O 1
ATOM 6040 N N . THR B 1 70 ? -24.031 -34.094 -37.375 1 78.62 70 THR B N 1
ATOM 6041 C CA . THR B 1 70 ? -25.062 -34.938 -37.969 1 78.62 70 THR B CA 1
ATOM 6042 C C . THR B 1 70 ? -24.484 -36.312 -38.281 1 78.62 70 THR B C 1
ATOM 6044 O O . THR B 1 70 ? -25.219 -37.312 -38.281 1 78.62 70 THR B O 1
ATOM 6047 N N . GLN B 1 71 ? -23.219 -36.375 -38.5 1 70.81 71 GLN B N 1
ATOM 6048 C CA . GLN B 1 71 ? -22.578 -37.625 -38.875 1 70.81 71 GLN B CA 1
ATOM 6049 C C . GLN B 1 71 ? -22.234 -38.469 -37.656 1 70.81 71 GLN B C 1
ATOM 6051 O O . GLN B 1 71 ? -22.172 -39.719 -37.75 1 70.81 71 GLN B O 1
ATOM 6056 N N . LEU B 1 72 ? -21.797 -37.875 -36.469 1 64.94 72 LEU B N 1
ATOM 6057 C CA . LEU B 1 72 ? -21.328 -38.594 -35.281 1 64.94 72 LEU B CA 1
ATOM 6058 C C . LEU B 1 72 ? -22.453 -39.438 -34.656 1 64.94 72 LEU B C 1
ATOM 6060 O O . LEU B 1 72 ? -22.203 -40.438 -34 1 64.94 72 LEU B O 1
ATOM 6064 N N . LYS B 1 73 ? -23.797 -38.969 -34.562 1 56.44 73 LYS B N 1
ATOM 6065 C CA . LYS B 1 73 ? -24.891 -39.719 -33.938 1 56.44 73 LYS B CA 1
ATOM 6066 C C . LYS B 1 73 ? -24.891 -41.188 -34.406 1 56.44 73 LYS B C 1
ATOM 6068 O O . LYS B 1 73 ? -25.312 -42.094 -33.688 1 56.44 73 LYS B O 1
ATOM 6073 N N . LYS B 1 74 ? -24.266 -41.469 -35.469 1 52.03 74 LYS B N 1
ATOM 6074 C CA . LYS B 1 74 ? -24.453 -42.781 -36.062 1 52.03 74 LYS B CA 1
ATOM 6075 C C . LYS B 1 74 ? -23.281 -43.719 -35.75 1 52.03 74 LYS B C 1
ATOM 6077 O O . LYS B 1 74 ? -23.328 -44.906 -36 1 52.03 74 LYS B O 1
ATOM 6082 N N . ARG B 1 75 ? -22.094 -43.188 -35.125 1 56.66 75 ARG B N 1
ATOM 6083 C CA . ARG B 1 75 ? -20.922 -44.062 -35.031 1 56.66 75 ARG B CA 1
ATOM 6084 C C . ARG B 1 75 ? -20.375 -44.094 -33.625 1 56.66 75 ARG B C 1
ATOM 6086 O O . ARG B 1 75 ? -20.266 -43.031 -32.969 1 56.66 75 ARG B O 1
ATOM 6093 N N . THR B 1 76 ? -20.578 -45.188 -32.906 1 58.34 76 THR B N 1
ATOM 6094 C CA . THR B 1 76 ? -19.875 -45.375 -31.641 1 58.34 76 THR B CA 1
ATOM 6095 C C . THR B 1 76 ? -18.375 -45.594 -31.891 1 58.34 76 THR B C 1
ATOM 6097 O O . THR B 1 76 ? -17.984 -46.5 -32.625 1 58.34 76 THR B O 1
ATOM 6100 N N . LEU B 1 77 ? -17.547 -44.562 -31.609 1 70.19 77 LEU B N 1
ATOM 6101 C CA . LEU B 1 77 ? -16.109 -44.688 -31.828 1 70.19 77 LEU B CA 1
ATOM 6102 C C . LEU B 1 77 ? -15.484 -45.719 -30.906 1 70.19 77 LEU B C 1
ATOM 6104 O O . LEU B 1 77 ? -15.203 -45.438 -29.734 1 70.19 77 LEU B O 1
ATOM 6108 N N . GLN B 1 78 ? -15.695 -47.062 -31.266 1 72.25 78 GLN B N 1
ATOM 6109 C CA . GLN B 1 78 ? -15.023 -48.156 -30.547 1 72.25 78 GLN B CA 1
ATOM 6110 C C . GLN B 1 78 ? -13.617 -48.375 -31.094 1 72.25 78 GLN B C 1
ATOM 6112 O O . GLN B 1 78 ? -13.398 -48.312 -32.312 1 72.25 78 GLN B O 1
ATOM 6117 N N . ARG B 1 79 ? -12.719 -48.562 -30.266 1 76.56 79 ARG B N 1
ATOM 6118 C CA . ARG B 1 79 ? -11.312 -48.75 -30.609 1 76.56 79 ARG B CA 1
ATOM 6119 C C . ARG B 1 79 ? -11.148 -49.844 -31.672 1 76.56 79 ARG B C 1
ATOM 6121 O O . ARG B 1 79 ? -10.32 -49.688 -32.562 1 76.56 79 ARG B O 1
ATOM 6128 N N . ARG B 1 80 ? -12 -50.875 -31.562 1 76.56 80 ARG B N 1
ATOM 6129 C CA . ARG B 1 80 ? -11.859 -52.031 -32.438 1 76.56 80 ARG B CA 1
ATOM 6130 C C . ARG B 1 80 ? -12.227 -51.656 -33.875 1 76.56 80 ARG B C 1
ATOM 6132 O O . ARG B 1 80 ? -11.781 -52.312 -34.844 1 76.56 80 ARG B O 1
ATOM 6139 N N . ASP B 1 81 ? -12.961 -50.656 -34.031 1 81.12 81 ASP B N 1
ATOM 6140 C CA . ASP B 1 81 ? -13.461 -50.281 -35.344 1 81.12 81 ASP B CA 1
ATOM 6141 C C . ASP B 1 81 ? -12.562 -49.25 -36.031 1 81.12 81 ASP B C 1
ATOM 6143 O O . ASP B 1 81 ? -12.766 -48.875 -37.188 1 81.12 81 ASP B O 1
ATOM 6147 N N . LEU B 1 82 ? -11.508 -48.875 -35.344 1 87.81 82 LEU B N 1
ATOM 6148 C CA . LEU B 1 82 ? -10.656 -47.812 -35.875 1 87.81 82 LEU B CA 1
ATOM 6149 C C . LEU B 1 82 ? -9.75 -48.344 -36.969 1 87.81 82 LEU B C 1
ATOM 6151 O O . LEU B 1 82 ? -9.297 -49.5 -36.906 1 87.81 82 LEU B O 1
ATOM 6155 N N . PRO B 1 83 ? -9.578 -47.594 -37.969 1 88.5 83 PRO B N 1
ATOM 6156 C CA . PRO B 1 83 ? -8.648 -48 -39.031 1 88.5 83 PRO B CA 1
ATOM 6157 C C . PRO B 1 83 ? -7.262 -48.344 -38.5 1 88.5 83 PRO B C 1
ATOM 6159 O O . PRO B 1 83 ? -6.883 -47.875 -37.406 1 88.5 83 PRO B O 1
ATOM 6162 N N . SER B 1 84 ? -6.578 -49.125 -39.312 1 87.88 84 SER B N 1
ATOM 6163 C CA . SER B 1 84 ? -5.219 -49.531 -38.938 1 87.88 84 SER B CA 1
ATOM 6164 C C . SER B 1 84 ? -4.32 -48.312 -38.781 1 87.88 84 SER B C 1
ATOM 6166 O O . SER B 1 84 ? -4.395 -47.344 -39.562 1 87.88 84 SER B O 1
ATOM 6168 N N . GLY B 1 85 ? -3.582 -48.312 -37.719 1 91.06 85 GLY B N 1
ATOM 6169 C CA . GLY B 1 85 ? -2.646 -47.219 -37.469 1 91.06 85 GLY B CA 1
ATOM 6170 C C . GLY B 1 85 ? -3.176 -46.188 -36.5 1 91.06 85 GLY B C 1
ATOM 6171 O O . GLY B 1 85 ? -2.412 -45.375 -35.969 1 91.06 85 GLY B O 1
ATOM 6172 N N . VAL B 1 86 ? -4.496 -46.219 -36.375 1 92.5 86 VAL B N 1
ATOM 6173 C CA . VAL B 1 86 ? -5.086 -45.25 -35.438 1 92.5 86 VAL B CA 1
ATOM 6174 C C . VAL B 1 86 ? -5.047 -45.812 -34 1 92.5 86 VAL B C 1
ATOM 6176 O O . VAL B 1 86 ? -5.578 -46.906 -33.75 1 92.5 86 VAL B O 1
ATOM 6179 N N . ILE B 1 87 ? -4.367 -45.094 -33.094 1 88.19 87 ILE B N 1
ATOM 6180 C CA . ILE B 1 87 ? -4.184 -45.562 -31.719 1 88.19 87 ILE B CA 1
ATOM 6181 C C . ILE B 1 87 ? -5.387 -45.125 -30.875 1 88.19 87 ILE B C 1
ATOM 6183 O O . ILE B 1 87 ? -5.91 -45.938 -30.094 1 88.19 87 ILE B O 1
ATOM 6187 N N . ASP B 1 88 ? -5.766 -43.938 -31.031 1 89.38 88 ASP B N 1
ATOM 6188 C CA . ASP B 1 88 ? -6.875 -43.406 -30.25 1 89.38 88 ASP B CA 1
ATOM 6189 C C . ASP B 1 88 ? -7.512 -42.188 -30.938 1 89.38 88 ASP B C 1
ATOM 6191 O O . ASP B 1 88 ? -6.867 -41.531 -31.75 1 89.38 88 ASP B O 1
ATOM 6195 N N . VAL B 1 89 ? -8.789 -42.031 -30.734 1 91.56 89 VAL B N 1
ATOM 6196 C CA . VAL B 1 89 ? -9.539 -40.875 -31.234 1 91.56 89 VAL B CA 1
ATOM 6197 C C . VAL B 1 89 ? -10.336 -40.25 -30.109 1 91.56 89 VAL B C 1
ATOM 6199 O O . VAL B 1 89 ? -11.078 -40.938 -29.406 1 91.56 89 VAL B O 1
ATOM 6202 N N . GLN B 1 90 ? -10.094 -38.938 -29.938 1 91.31 90 GLN B N 1
ATOM 6203 C CA . GLN B 1 90 ? -10.766 -38.25 -28.844 1 91.31 90 GLN B CA 1
ATOM 6204 C C . GLN B 1 90 ? -11.586 -37.062 -29.359 1 91.31 90 GLN B C 1
ATOM 6206 O O . GLN B 1 90 ? -11.047 -36.188 -30.047 1 91.31 90 GLN B O 1
ATOM 6211 N N . LYS B 1 91 ? -12.875 -37.094 -29 1 91 91 LYS B N 1
ATOM 6212 C CA . LYS B 1 91 ? -13.688 -35.938 -29.266 1 91 91 LYS B CA 1
ATOM 6213 C C . LYS B 1 91 ? -13.258 -34.75 -28.375 1 91 91 LYS B C 1
ATOM 6215 O O . LYS B 1 91 ? -12.977 -34.938 -27.188 1 91 91 LYS B O 1
ATOM 6220 N N . GLN B 1 92 ? -13.172 -33.625 -28.953 1 92.12 92 GLN B N 1
ATOM 6221 C CA . GLN B 1 92 ? -12.789 -32.438 -28.203 1 92.12 92 GLN B CA 1
ATOM 6222 C C . GLN B 1 92 ? -14 -31.797 -27.531 1 92.12 92 GLN B C 1
ATOM 6224 O O . GLN B 1 92 ? -15.055 -31.656 -28.141 1 92.12 92 GLN B O 1
ATOM 6229 N N . HIS B 1 93 ? -13.852 -31.562 -26.219 1 91.88 93 HIS B N 1
ATOM 6230 C CA . HIS B 1 93 ? -14.891 -30.891 -25.438 1 91.88 93 HIS B CA 1
ATOM 6231 C C . HIS B 1 93 ? -14.398 -29.562 -24.875 1 91.88 93 HIS B C 1
ATOM 6233 O O . HIS B 1 93 ? -13.242 -29.453 -24.469 1 91.88 93 HIS B O 1
ATOM 6239 N N . TRP B 1 94 ? -15.273 -28.609 -24.922 1 90.12 94 TRP B N 1
ATOM 6240 C CA . TRP B 1 94 ? -14.953 -27.312 -24.344 1 90.12 94 TRP B CA 1
ATOM 6241 C C . TRP B 1 94 ? -15.062 -27.344 -22.828 1 90.12 94 TRP B C 1
ATOM 6243 O O . TRP B 1 94 ? -16.062 -27.828 -22.281 1 90.12 94 TRP B O 1
ATOM 6253 N N . LYS B 1 95 ? -13.977 -27 -22.141 1 91.31 95 LYS B N 1
ATOM 6254 C CA . LYS B 1 95 ? -13.945 -26.938 -20.688 1 91.31 95 LYS B CA 1
ATOM 6255 C C . LYS B 1 95 ? -13.531 -25.547 -20.203 1 91.31 95 LYS B C 1
ATOM 6257 O O . LYS B 1 95 ? -12.773 -24.859 -20.891 1 91.31 95 LYS B O 1
ATOM 6262 N N . ARG B 1 96 ? -13.969 -25.203 -19.062 1 89.38 96 ARG B N 1
ATOM 6263 C CA . ARG B 1 96 ? -13.586 -23.906 -18.469 1 89.38 96 ARG B CA 1
ATOM 6264 C C . ARG B 1 96 ? -12.406 -24.078 -17.531 1 89.38 96 ARG B C 1
ATOM 6266 O O . ARG B 1 96 ? -12.359 -25.016 -16.734 1 89.38 96 ARG B O 1
ATOM 6273 N N . ARG B 1 97 ? -11.367 -23.25 -17.719 1 92.12 97 ARG B N 1
ATOM 6274 C CA . ARG B 1 97 ? -10.25 -23.125 -16.797 1 92.12 97 ARG B CA 1
ATOM 6275 C C . ARG B 1 97 ? -10.328 -21.812 -16.016 1 92.12 97 ARG B C 1
ATOM 6277 O O . ARG B 1 97 ? -10.875 -20.828 -16.5 1 92.12 97 ARG B O 1
ATOM 6284 N N . TYR B 1 98 ? -9.805 -21.906 -14.727 1 88.25 98 TYR B N 1
ATOM 6285 C CA . TYR B 1 98 ? -9.945 -20.766 -13.82 1 88.25 98 TYR B CA 1
ATOM 6286 C C . TYR B 1 98 ? -8.578 -20.188 -13.461 1 88.25 98 TYR B C 1
ATOM 6288 O O . TYR B 1 98 ? -7.668 -20.938 -13.086 1 88.25 98 TYR B O 1
ATOM 6296 N N . LYS B 1 99 ? -8.461 -18.859 -13.648 1 86.69 99 LYS B N 1
ATOM 6297 C CA . LYS B 1 99 ? -7.281 -18.141 -13.195 1 86.69 99 LYS B CA 1
ATOM 6298 C C . LYS B 1 99 ? -7.18 -18.141 -11.672 1 86.69 99 LYS B C 1
ATOM 6300 O O . LYS B 1 99 ? -8.195 -18.047 -10.977 1 86.69 99 LYS B O 1
ATOM 6305 N N . ARG B 1 100 ? -5.953 -18.266 -11.25 1 82 100 ARG B N 1
ATOM 6306 C CA . ARG B 1 100 ? -5.75 -18.391 -9.812 1 82 100 ARG B CA 1
ATOM 6307 C C . ARG B 1 100 ? -5.301 -17.062 -9.211 1 82 100 ARG B C 1
ATOM 6309 O O . ARG B 1 100 ? -4.312 -17 -8.477 1 82 100 ARG B O 1
ATOM 6316 N N . ASP B 1 101 ? -6.004 -16.094 -9.562 1 77.31 101 ASP B N 1
ATOM 6317 C CA . ASP B 1 101 ? -5.785 -14.758 -9.008 1 77.31 101 ASP B CA 1
ATOM 6318 C C . ASP B 1 101 ? -6.617 -14.547 -7.746 1 77.31 101 ASP B C 1
ATOM 6320 O O . ASP B 1 101 ? -7.68 -15.148 -7.59 1 77.31 101 ASP B O 1
ATOM 6324 N N . SER B 1 102 ? -5.953 -14.367 -6.684 1 60.56 102 SER B N 1
ATOM 6325 C CA . SER B 1 102 ? -6.723 -14.031 -5.492 1 60.56 102 SER B CA 1
ATOM 6326 C C . SER B 1 102 ? -7.098 -12.555 -5.469 1 60.56 102 SER B C 1
ATOM 6328 O O . SER B 1 102 ? -6.227 -11.688 -5.57 1 60.56 102 SER B O 1
ATOM 6330 N N . PHE B 1 103 ? -8.039 -12.242 -6.305 1 49.91 103 PHE B N 1
ATOM 6331 C CA . PHE B 1 103 ? -8.453 -10.859 -6.121 1 49.91 103 PHE B CA 1
ATOM 6332 C C . PHE B 1 103 ? -8.906 -10.617 -4.684 1 49.91 103 PHE B C 1
ATOM 6334 O O . PHE B 1 103 ? -9.68 -11.398 -4.129 1 49.91 103 PHE B O 1
ATOM 6341 N N . ALA B 1 104 ? -7.918 -10.398 -4.051 1 49.47 104 ALA B N 1
ATOM 6342 C CA . ALA B 1 104 ? -8.422 -10.031 -2.729 1 49.47 104 ALA B CA 1
ATOM 6343 C C . ALA B 1 104 ? -9.742 -9.281 -2.834 1 49.47 104 ALA B C 1
ATOM 6345 O O . ALA B 1 104 ? -9.859 -8.32 -3.604 1 49.47 104 ALA B O 1
ATOM 6346 N N . LEU B 1 105 ? -10.781 -10.109 -2.77 1 49.59 105 LEU B N 1
ATOM 6347 C CA . LEU B 1 105 ? -12.039 -9.406 -2.525 1 49.59 105 LEU B CA 1
ATOM 6348 C C . LEU B 1 105 ? -11.812 -8.148 -1.696 1 49.59 105 LEU B C 1
ATOM 6350 O O . LEU B 1 105 ? -11.008 -8.156 -0.76 1 49.59 105 LEU B O 1
ATOM 6354 N N . GLU B 1 106 ? -12.016 -7.059 -2.479 1 60 106 GLU B N 1
ATOM 6355 C CA . GLU B 1 106 ? -12.008 -5.836 -1.677 1 60 106 GLU B CA 1
ATOM 6356 C C . GLU B 1 106 ? -12.625 -6.078 -0.298 1 60 106 GLU B C 1
ATOM 6358 O O . GLU B 1 106 ? -13.539 -6.887 -0.154 1 60 106 GLU B O 1
ATOM 6363 N N . ASP B 1 107 ? -11.945 -5.625 0.641 1 69.69 107 ASP B N 1
ATOM 6364 C CA . ASP B 1 107 ? -12.438 -5.715 2.01 1 69.69 107 ASP B CA 1
ATOM 6365 C C . ASP B 1 107 ? -13.93 -5.375 2.078 1 69.69 107 ASP B C 1
ATOM 6367 O O . ASP B 1 107 ? -14.383 -4.434 1.427 1 69.69 107 ASP B O 1
ATOM 6371 N N . PRO B 1 108 ? -14.703 -6.242 2.629 1 77.94 108 PRO B N 1
ATOM 6372 C CA . PRO B 1 108 ? -16.141 -6.012 2.705 1 77.94 108 PRO B CA 1
ATOM 6373 C C . PRO B 1 108 ? -16.5 -4.605 3.189 1 77.94 108 PRO B C 1
ATOM 6375 O O . PRO B 1 108 ? -17.484 -4.027 2.752 1 77.94 108 PRO B O 1
ATOM 6378 N N . LEU B 1 109 ? -15.75 -4.047 4.133 1 85.44 109 LEU B N 1
ATOM 6379 C CA . LEU B 1 109 ? -16.016 -2.699 4.629 1 85.44 109 LEU B CA 1
ATOM 6380 C C . LEU B 1 109 ? -15.867 -1.671 3.512 1 85.44 109 LEU B C 1
ATOM 6382 O O . LEU B 1 109 ? -16.656 -0.724 3.432 1 85.44 109 LEU B O 1
ATOM 6386 N N . VAL B 1 110 ? -14.875 -1.864 2.717 1 87 110 VAL B N 1
ATOM 6387 C CA . VAL B 1 110 ? -14.656 -0.951 1.6 1 87 110 VAL B CA 1
ATOM 6388 C C . VAL B 1 110 ? -15.773 -1.111 0.574 1 87 110 VAL B C 1
ATOM 6390 O O . VAL B 1 110 ? -16.281 -0.122 0.045 1 87 110 VAL B O 1
ATOM 6393 N N . LEU B 1 111 ? -16.141 -2.355 0.31 1 84.12 111 LEU B N 1
ATOM 6394 C CA . LEU B 1 111 ? -17.219 -2.635 -0.635 1 84.12 111 LEU B CA 1
ATOM 6395 C C . LEU B 1 111 ? -18.531 -2.004 -0.172 1 84.12 111 LEU B C 1
ATOM 6397 O O . LEU B 1 111 ? -19.297 -1.492 -0.988 1 84.12 111 LEU B O 1
ATOM 6401 N N . GLU B 1 112 ? -18.781 -2.096 1.096 1 90.62 112 GLU B N 1
ATOM 6402 C CA . GLU B 1 112 ? -19.984 -1.496 1.656 1 90.62 112 GLU B CA 1
ATOM 6403 C C . GLU B 1 112 ? -20.016 0.012 1.428 1 90.62 112 GLU B C 1
ATOM 6405 O O . GLU B 1 112 ? -21.047 0.571 1.054 1 90.62 112 GLU B O 1
ATOM 6410 N N . VAL B 1 113 ? -18.938 0.635 1.641 1 93 113 VAL B N 1
ATOM 6411 C CA . VAL B 1 113 ? -18.859 2.082 1.467 1 93 113 VAL B CA 1
ATOM 6412 C C . VAL B 1 113 ? -19 2.434 -0.011 1 93 113 VAL B C 1
ATOM 6414 O O . VAL B 1 113 ? -19.688 3.4 -0.36 1 93 113 VAL B O 1
ATOM 6417 N N . ARG B 1 114 ? -18.375 1.673 -0.865 1 91.12 114 ARG B N 1
ATOM 6418 C CA . ARG B 1 114 ? -18.5 1.884 -2.305 1 91.12 114 ARG B CA 1
ATOM 6419 C C . ARG B 1 114 ? -19.953 1.809 -2.752 1 91.12 114 ARG B C 1
ATOM 6421 O O . ARG B 1 114 ? -20.422 2.658 -3.514 1 91.12 114 ARG B O 1
ATOM 6428 N N . GLU B 1 115 ? -20.578 0.785 -2.297 1 91.69 115 GLU B N 1
ATOM 6429 C CA . GLU B 1 115 ? -21.969 0.559 -2.699 1 91.69 115 GLU B CA 1
ATOM 6430 C C . GLU B 1 115 ? -22.891 1.624 -2.119 1 91.69 115 GLU B C 1
ATOM 6432 O O . GLU B 1 115 ? -23.781 2.125 -2.811 1 91.69 115 GLU B O 1
ATOM 6437 N N . LYS B 1 116 ? -22.688 1.939 -0.92 1 93.94 116 LYS B N 1
ATOM 6438 C CA . LYS B 1 116 ? -23.562 2.879 -0.223 1 93.94 116 LYS B CA 1
ATOM 6439 C C . LYS B 1 116 ? -23.5 4.266 -0.855 1 93.94 116 LYS B C 1
ATOM 6441 O O . LYS B 1 116 ? -24.516 4.953 -0.964 1 93.94 116 LYS B O 1
ATOM 6446 N N . PHE B 1 117 ? -22.328 4.699 -1.234 1 96 117 PHE B N 1
ATOM 6447 C CA . PHE B 1 117 ? -22.156 6.074 -1.691 1 96 117 PHE B CA 1
ATOM 6448 C C . PHE B 1 117 ? -21.859 6.117 -3.186 1 96 117 PHE B C 1
ATOM 6450 O O . PHE B 1 117 ? -21.656 7.188 -3.752 1 96 117 PHE B O 1
ATOM 6457 N N . ASP B 1 118 ? -21.828 4.953 -3.83 1 94.06 118 ASP B N 1
ATOM 6458 C CA . ASP B 1 118 ? -21.547 4.836 -5.258 1 94.06 118 ASP B CA 1
ATOM 6459 C C . ASP B 1 118 ? -20.188 5.461 -5.602 1 94.06 118 ASP B C 1
ATOM 6461 O O . ASP B 1 118 ? -20.109 6.32 -6.48 1 94.06 118 ASP B O 1
ATOM 6465 N N . ILE B 1 119 ? -19.25 5.086 -4.773 1 94.38 119 ILE B N 1
ATOM 6466 C CA . ILE B 1 119 ? -17.891 5.566 -4.977 1 94.38 119 ILE B CA 1
ATOM 6467 C C . ILE B 1 119 ? -17.125 4.586 -5.855 1 94.38 119 ILE B C 1
ATOM 6469 O O . ILE B 1 119 ? -17 3.404 -5.523 1 94.38 119 ILE B O 1
ATOM 6473 N N . ASN B 1 120 ? -16.578 5.078 -6.961 1 88.12 120 ASN B N 1
ATOM 6474 C CA . ASN B 1 120 ? -15.891 4.223 -7.926 1 88.12 120 ASN B CA 1
ATOM 6475 C C . ASN B 1 120 ? -14.391 4.527 -7.977 1 88.12 120 ASN B C 1
ATOM 6477 O O . ASN B 1 120 ? -13.664 3.959 -8.797 1 88.12 120 ASN B O 1
ATOM 6481 N N . ASP B 1 121 ? -13.992 5.348 -7.176 1 88.69 121 ASP B N 1
ATOM 6482 C CA . ASP B 1 121 ? -12.578 5.695 -7.129 1 88.69 121 ASP B CA 1
ATOM 6483 C C . ASP B 1 121 ? -11.719 4.465 -6.844 1 88.69 121 ASP B C 1
ATOM 6485 O O . ASP B 1 121 ? -11.914 3.785 -5.836 1 88.69 121 ASP B O 1
ATOM 6489 N N . PRO B 1 122 ? -10.711 4.199 -7.641 1 78.56 122 PRO B N 1
ATOM 6490 C CA . PRO B 1 122 ? -9.945 2.955 -7.531 1 78.56 122 PRO B CA 1
ATOM 6491 C C . PRO B 1 122 ? -9.102 2.893 -6.258 1 78.56 122 PRO B C 1
ATOM 6493 O O . PRO B 1 122 ? -8.836 1.805 -5.746 1 78.56 122 PRO B O 1
ATOM 6496 N N . LEU B 1 123 ? -8.703 4.062 -5.723 1 81.88 123 LEU B N 1
ATOM 6497 C CA . LEU B 1 123 ? -7.754 4.051 -4.617 1 81.88 123 LEU B CA 1
ATOM 6498 C C . LEU B 1 123 ? -8.477 4.156 -3.277 1 81.88 123 LEU B C 1
ATOM 6500 O O . LEU B 1 123 ? -7.832 4.219 -2.227 1 81.88 123 LEU B O 1
ATOM 6504 N N . LEU B 1 124 ? -9.82 4.109 -3.24 1 89.88 124 LEU B N 1
ATOM 6505 C CA . LEU B 1 124 ? -10.57 4.172 -1.991 1 89.88 124 LEU B CA 1
ATOM 6506 C C . LEU B 1 124 ? -10.086 3.105 -1.015 1 89.88 124 LEU B C 1
ATOM 6508 O O . LEU B 1 124 ? -9.977 3.359 0.187 1 89.88 124 LEU B O 1
ATOM 6512 N N . SER B 1 125 ? -9.773 1.915 -1.519 1 81.94 125 SER B N 1
ATOM 6513 C CA . SER B 1 125 ? -9.383 0.793 -0.672 1 81.94 125 SER B CA 1
ATOM 6514 C C . SER B 1 125 ? -8.039 1.057 0.005 1 81.94 125 SER B C 1
ATOM 6516 O O . SER B 1 125 ? -7.699 0.402 0.991 1 81.94 125 SER B O 1
ATOM 6518 N N . GLN B 1 126 ? -7.34 1.991 -0.496 1 80.12 126 GLN B N 1
ATOM 6519 C CA . GLN B 1 126 ? -6.031 2.303 0.068 1 80.12 126 GLN B CA 1
ATOM 6520 C C . GLN B 1 126 ? -6.094 3.553 0.942 1 80.12 126 GLN B C 1
ATOM 6522 O O . GLN B 1 126 ? -5.086 3.959 1.524 1 80.12 126 GLN B O 1
ATOM 6527 N N . GLN B 1 127 ? -7.199 4.172 1.034 1 93.25 127 GLN B N 1
ATOM 6528 C CA . GLN B 1 127 ? -7.371 5.336 1.896 1 93.25 127 GLN B CA 1
ATOM 6529 C C . GLN B 1 127 ? -7.766 4.918 3.311 1 93.25 127 GLN B C 1
ATOM 6531 O O . GLN B 1 127 ? -8.891 5.168 3.746 1 93.25 127 GLN B O 1
ATOM 6536 N N . TRP B 1 128 ? -6.77 4.457 3.975 1 91.19 128 TRP B N 1
ATOM 6537 C CA . TRP B 1 128 ? -6.988 3.9 5.305 1 91.19 128 TRP B CA 1
ATOM 6538 C C . TRP B 1 128 ? -7.531 4.965 6.258 1 91.19 128 TRP B C 1
ATOM 6540 O O . TRP B 1 128 ? -8.195 4.645 7.242 1 91.19 128 TRP B O 1
ATOM 6550 N N . HIS B 1 129 ? -7.289 6.297 6.012 1 96.06 129 HIS B N 1
ATOM 6551 C CA . HIS B 1 129 ? -7.754 7.363 6.891 1 96.06 129 HIS B CA 1
ATOM 6552 C C . HIS B 1 129 ? -9.273 7.523 6.809 1 96.06 129 HIS B C 1
ATOM 6554 O O . HIS B 1 129 ? -9.875 8.18 7.66 1 96.06 129 HIS B O 1
ATOM 6560 N N . ILE B 1 130 ? -9.844 6.922 5.805 1 97.06 130 ILE B N 1
ATOM 6561 C CA . ILE B 1 130 ? -11.297 6.898 5.672 1 97.06 130 ILE B CA 1
ATOM 6562 C C . ILE B 1 130 ? -11.844 5.566 6.191 1 97.06 130 ILE B C 1
ATOM 6564 O O . ILE B 1 130 ? -12.789 5.543 6.98 1 97.06 130 ILE B O 1
ATOM 6568 N N . ILE B 1 131 ? -11.227 4.457 5.66 1 93.69 131 ILE B N 1
ATOM 6569 C CA . ILE B 1 131 ? -11.562 3.104 6.086 1 93.69 131 ILE B CA 1
ATOM 6570 C C . ILE B 1 131 ? -10.281 2.316 6.371 1 93.69 131 ILE B C 1
ATOM 6572 O O . ILE B 1 131 ? -9.617 1.848 5.441 1 93.69 131 ILE B O 1
ATOM 6576 N N . ASN B 1 132 ? -10.031 2.145 7.637 1 90.56 132 ASN B N 1
ATOM 6577 C CA . ASN B 1 132 ? -8.852 1.36 8.008 1 90.56 132 ASN B CA 1
ATOM 6578 C C . ASN B 1 132 ? -9.211 -0.105 8.242 1 90.56 132 ASN B C 1
ATOM 6580 O O . ASN B 1 132 ? -9.672 -0.471 9.32 1 90.56 132 ASN B O 1
ATOM 6584 N N . THR B 1 133 ? -8.922 -0.905 7.281 1 80.19 133 THR B N 1
ATOM 6585 C CA . THR B 1 133 ? -9.305 -2.309 7.371 1 80.19 133 THR B CA 1
ATOM 6586 C C . THR B 1 133 ? -8.281 -3.102 8.18 1 80.19 133 THR B C 1
ATOM 6588 O O . THR B 1 133 ? -8.586 -4.188 8.672 1 80.19 133 THR B O 1
ATOM 6591 N N . ASN B 1 134 ? -7.078 -2.604 8.281 1 71.81 134 ASN B N 1
ATOM 6592 C CA . ASN B 1 134 ? -6.016 -3.268 9.031 1 71.81 134 ASN B CA 1
ATOM 6593 C C . ASN B 1 134 ? -6.137 -3.004 10.523 1 71.81 134 ASN B C 1
ATOM 6595 O O . ASN B 1 134 ? -5.734 -3.836 11.344 1 71.81 134 ASN B O 1
ATOM 6599 N N . ALA B 1 135 ? -6.527 -1.782 10.867 1 82.44 135 ALA B N 1
ATOM 6600 C CA . ALA B 1 135 ? -6.746 -1.381 12.258 1 82.44 135 ALA B CA 1
ATOM 6601 C C . ALA B 1 135 ? -8.078 -0.654 12.414 1 82.44 135 ALA B C 1
ATOM 6603 O O . ALA B 1 135 ? -8.117 0.578 12.469 1 82.44 135 ALA B O 1
ATOM 6604 N N . ILE B 1 136 ? -9.07 -1.46 12.562 1 86.88 136 ILE B N 1
ATOM 6605 C CA . ILE B 1 136 ? -10.438 -0.946 12.586 1 86.88 136 ILE B CA 1
ATOM 6606 C C . ILE B 1 136 ? -10.578 0.083 13.711 1 86.88 136 ILE B C 1
ATOM 6608 O O . ILE B 1 136 ? -10.109 -0.136 14.828 1 86.88 136 ILE B O 1
ATOM 6612 N N . GLY B 1 137 ? -11.125 1.197 13.414 1 89.88 137 GLY B N 1
ATOM 6613 C CA . GLY B 1 137 ? -11.328 2.246 14.398 1 89.88 137 GLY B CA 1
ATOM 6614 C C . GLY B 1 137 ? -10.25 3.311 14.375 1 89.88 137 GLY B C 1
ATOM 6615 O O . GLY B 1 137 ? -10.422 4.391 14.945 1 89.88 137 GLY B O 1
ATOM 6616 N N . HIS B 1 138 ? -9.141 3.059 13.672 1 92.31 138 HIS B N 1
ATOM 6617 C CA . HIS B 1 138 ? -8.055 4.02 13.547 1 92.31 138 HIS B CA 1
ATOM 6618 C C . HIS B 1 138 ? -8.148 4.789 12.234 1 92.31 138 HIS B C 1
ATOM 6620 O O . HIS B 1 138 ? -7.23 4.75 11.414 1 92.31 138 HIS B O 1
ATOM 6626 N N . ASP B 1 139 ? -9.234 5.402 12.008 1 95.38 139 ASP B N 1
ATOM 6627 C CA . ASP B 1 139 ? -9.516 6.266 10.867 1 95.38 139 ASP B CA 1
ATOM 6628 C C . ASP B 1 139 ? -10.32 7.488 11.289 1 95.38 139 ASP B C 1
ATOM 6630 O O . ASP B 1 139 ? -10.586 7.688 12.477 1 95.38 139 ASP B O 1
ATOM 6634 N N . LEU B 1 140 ? -10.719 8.32 10.391 1 97.44 140 LEU B N 1
ATOM 6635 C CA . LEU B 1 140 ? -11.32 9.617 10.711 1 97.44 140 LEU B CA 1
ATOM 6636 C C . LEU B 1 140 ? -12.797 9.461 11.062 1 97.44 140 LEU B C 1
ATOM 6638 O O . LEU B 1 140 ? -13.43 10.414 11.508 1 97.44 140 LEU B O 1
ATOM 6642 N N . ASN B 1 141 ? -13.391 8.258 10.922 1 97.62 141 ASN B N 1
ATOM 6643 C CA . ASN B 1 141 ? -14.789 8.008 11.242 1 97.62 141 ASN B CA 1
ATOM 6644 C C . ASN B 1 141 ? -15.719 8.953 10.484 1 97.62 141 ASN B C 1
ATOM 6646 O O . ASN B 1 141 ? -16.578 9.594 11.086 1 97.62 141 ASN B O 1
ATOM 6650 N N . VAL B 1 142 ? -15.562 9.031 9.164 1 98.19 142 VAL B N 1
ATOM 6651 C CA . VAL B 1 142 ? -16.25 10.07 8.398 1 98.19 142 VAL B CA 1
ATOM 6652 C C . VAL B 1 142 ? -17.469 9.484 7.703 1 98.19 142 VAL B C 1
ATOM 6654 O O . VAL B 1 142 ? -18.422 10.203 7.387 1 98.19 142 VAL B O 1
ATOM 6657 N N . THR B 1 143 ? -17.531 8.172 7.477 1 97.06 143 THR B N 1
ATOM 6658 C CA . THR B 1 143 ? -18.562 7.57 6.641 1 97.06 143 THR B CA 1
ATOM 6659 C C . THR B 1 143 ? -19.953 7.785 7.25 1 97.06 143 THR B C 1
ATOM 6661 O O . THR B 1 143 ? -20.938 7.953 6.527 1 97.06 143 THR B O 1
ATOM 6664 N N . GLY B 1 144 ? -20.031 7.77 8.578 1 96.81 144 GLY B N 1
ATOM 6665 C CA . GLY B 1 144 ? -21.297 8.086 9.227 1 96.81 144 GLY B CA 1
ATOM 6666 C C . GLY B 1 144 ? -21.766 9.508 8.953 1 96.81 144 GLY B C 1
ATOM 6667 O O . GLY B 1 144 ? -22.969 9.758 8.852 1 96.81 144 GLY B O 1
ATOM 6668 N N . VAL B 1 145 ? -20.859 10.422 8.875 1 98.38 145 VAL B N 1
ATOM 6669 C CA . VAL B 1 145 ? -21.156 11.82 8.594 1 98.38 145 VAL B CA 1
ATOM 6670 C C . VAL B 1 145 ? -21.703 11.953 7.168 1 98.38 145 VAL B C 1
ATOM 6672 O O . VAL B 1 145 ? -22.672 12.68 6.93 1 98.38 145 VAL B O 1
ATOM 6675 N N . TRP B 1 146 ? -21.047 11.219 6.27 1 98 146 TRP B N 1
ATOM 6676 C CA . TRP B 1 146 ? -21.516 11.18 4.891 1 98 146 TRP B CA 1
ATOM 6677 C C . TRP B 1 146 ? -22.953 10.648 4.824 1 98 146 TRP B C 1
ATOM 6679 O O . TRP B 1 146 ? -23.766 11.148 4.059 1 98 146 TRP B O 1
ATOM 6689 N N . GLU B 1 147 ? -23.25 9.648 5.605 1 96.94 147 GLU B N 1
ATOM 6690 C CA . GLU B 1 147 ? -24.562 9.031 5.625 1 96.94 147 GLU B CA 1
ATOM 6691 C C . GLU B 1 147 ? -25.641 10.023 6.07 1 96.94 147 GLU B C 1
ATOM 6693 O O . GLU B 1 147 ? -26.781 9.953 5.621 1 96.94 147 GLU B O 1
ATOM 6698 N N . GLU B 1 148 ? -25.266 10.953 6.891 1 97.31 148 GLU B N 1
ATOM 6699 C CA . GLU B 1 148 ? -26.203 11.969 7.371 1 97.31 148 GLU B CA 1
ATOM 6700 C C . GLU B 1 148 ? -26.391 13.086 6.344 1 97.31 148 GLU B C 1
ATOM 6702 O O . GLU B 1 148 ? -27.234 13.961 6.516 1 97.31 148 GLU B O 1
ATOM 6707 N N . GLY B 1 149 ? -25.562 13.055 5.355 1 96.81 149 GLY B N 1
ATOM 6708 C CA . GLY B 1 149 ? -25.75 13.992 4.258 1 96.81 149 GLY B CA 1
ATOM 6709 C C . GLY B 1 149 ? -24.828 15.195 4.324 1 96.81 149 GLY B C 1
ATOM 6710 O O . GLY B 1 149 ? -24.953 16.125 3.531 1 96.81 149 GLY B O 1
ATOM 6711 N N . TYR B 1 150 ? -23.969 15.266 5.234 1 98 150 TYR B N 1
ATOM 6712 C CA . TYR B 1 150 ? -23.016 16.359 5.309 1 98 150 TYR B CA 1
ATOM 6713 C C . TYR B 1 150 ? -21.766 16.047 4.492 1 98 150 TYR B C 1
ATOM 6715 O O . TYR B 1 150 ? -21.016 15.133 4.82 1 98 150 TYR B O 1
ATOM 6723 N N . LEU B 1 151 ? -21.516 16.859 3.479 1 98.44 151 LEU B N 1
ATOM 6724 C CA . LEU B 1 151 ? -20.438 16.578 2.545 1 98.44 151 LEU B CA 1
ATOM 6725 C C . LEU B 1 151 ? -19.578 17.812 2.309 1 98.44 151 LEU B C 1
ATOM 6727 O O . LEU B 1 151 ? -18.719 17.812 1.422 1 98.44 151 LEU B O 1
ATOM 6731 N N . GLY B 1 152 ? -19.75 18.875 3.062 1 98.62 152 GLY B N 1
ATOM 6732 C CA . GLY B 1 152 ? -18.938 20.078 2.982 1 98.62 152 GLY B CA 1
ATOM 6733 C C . GLY B 1 152 ? -19.516 21.141 2.059 1 98.62 152 GLY B C 1
ATOM 6734 O O . GLY B 1 152 ? -18.812 22.062 1.655 1 98.62 152 GLY B O 1
ATOM 6735 N N . GLU B 1 153 ? -20.812 21.047 1.761 1 98.06 153 GLU B N 1
ATOM 6736 C CA . GLU B 1 153 ? -21.453 21.969 0.831 1 98.06 153 GLU B CA 1
ATOM 6737 C C . GLU B 1 153 ? -21.375 23.406 1.339 1 98.06 153 GLU B C 1
ATOM 6739 O O . GLU B 1 153 ? -21.5 23.656 2.539 1 98.06 153 GLU B O 1
ATOM 6744 N N . ASN B 1 154 ? -21.125 24.297 0.425 1 97.62 154 ASN B N 1
ATOM 6745 C CA . ASN B 1 154 ? -21.141 25.75 0.653 1 97.62 154 ASN B CA 1
ATOM 6746 C C . ASN B 1 154 ? -20 26.172 1.565 1 97.62 154 ASN B C 1
ATOM 6748 O O . ASN B 1 154 ? -20.109 27.172 2.285 1 97.62 154 ASN B O 1
ATOM 6752 N N . VAL B 1 155 ? -19.016 25.453 1.69 1 98.75 155 VAL B N 1
ATOM 6753 C CA . VAL B 1 155 ? -17.828 25.812 2.461 1 98.75 155 VAL B CA 1
ATOM 6754 C C . VAL B 1 155 ? -16.594 25.812 1.556 1 98.75 155 VAL B C 1
ATOM 6756 O O . VAL B 1 155 ? -16.422 24.891 0.74 1 98.75 155 VAL B O 1
ATOM 6759 N N . THR B 1 156 ? -15.805 26.828 1.642 1 98.88 156 THR B N 1
ATOM 6760 C CA . THR B 1 156 ? -14.586 26.922 0.843 1 98.88 156 THR B CA 1
ATOM 6761 C C . THR B 1 156 ? -13.352 26.812 1.729 1 98.88 156 THR B C 1
ATOM 6763 O O . THR B 1 156 ? -13.203 27.562 2.697 1 98.88 156 THR B O 1
ATOM 6766 N N . VAL B 1 157 ? -12.508 25.859 1.45 1 98.94 157 VAL B N 1
ATOM 6767 C CA . VAL B 1 157 ? -11.211 25.719 2.109 1 98.94 157 VAL B CA 1
ATOM 6768 C C . VAL B 1 157 ? -10.109 26.266 1.206 1 98.94 157 VAL B C 1
ATOM 6770 O O . VAL B 1 157 ? -9.914 25.781 0.093 1 98.94 157 VAL B O 1
ATOM 6773 N N . ALA B 1 158 ? -9.414 27.266 1.672 1 98.88 158 ALA B N 1
ATOM 6774 C CA . ALA B 1 158 ? -8.305 27.875 0.929 1 98.88 158 ALA B CA 1
ATOM 6775 C C . ALA B 1 158 ? -6.965 27.281 1.37 1 98.88 158 ALA B C 1
ATOM 6777 O O . ALA B 1 158 ? -6.707 27.156 2.566 1 98.88 158 ALA B O 1
ATOM 6778 N N . PHE B 1 159 ? -6.199 26.891 0.362 1 98.75 159 PHE B N 1
ATOM 6779 C CA . PHE B 1 159 ? -4.871 26.359 0.643 1 98.75 159 PHE B CA 1
ATOM 6780 C C . PHE B 1 159 ? -3.797 27.391 0.344 1 98.75 159 PHE B C 1
ATOM 6782 O O . PHE B 1 159 ? -3.521 27.688 -0.82 1 98.75 159 PHE B O 1
ATOM 6789 N N . VAL B 1 160 ? -3.24 27.984 1.42 1 98.62 160 VAL B N 1
ATOM 6790 C CA . VAL B 1 160 ? -2.061 28.828 1.273 1 98.62 160 VAL B CA 1
ATOM 6791 C C . VAL B 1 160 ? -0.819 27.953 1.099 1 98.62 160 VAL B C 1
ATOM 6793 O O . VAL B 1 160 ? -0.265 27.453 2.078 1 98.62 160 VAL B O 1
ATOM 6796 N N . ASP B 1 161 ? -0.395 27.844 -0.13 1 98.12 161 ASP B N 1
ATOM 6797 C CA . ASP B 1 161 ? 0.529 26.766 -0.448 1 98.12 161 ASP B CA 1
ATOM 6798 C C . ASP B 1 161 ? 1.276 27.047 -1.749 1 98.12 161 ASP B C 1
ATOM 6800 O O . ASP B 1 161 ? 1.604 28.188 -2.049 1 98.12 161 ASP B O 1
ATOM 6804 N N . ASP B 1 162 ? 1.691 25.922 -2.441 1 97.25 162 ASP B N 1
ATOM 6805 C CA . ASP B 1 162 ? 2.527 26.047 -3.633 1 97.25 162 ASP B CA 1
ATOM 6806 C C . ASP B 1 162 ? 1.694 25.906 -4.906 1 97.25 162 ASP B C 1
ATOM 6808 O O . ASP B 1 162 ? 2.209 25.5 -5.949 1 97.25 162 ASP B O 1
ATOM 6812 N N . GLY B 1 163 ? 0.381 26.203 -4.719 1 97.62 163 GLY B N 1
ATOM 6813 C CA . GLY B 1 163 ? -0.508 26.141 -5.867 1 97.62 163 GLY B CA 1
ATOM 6814 C C . GLY B 1 163 ? -1.53 25.031 -5.773 1 97.62 163 GLY B C 1
ATOM 6815 O O . GLY B 1 163 ? -1.518 24.25 -4.82 1 97.62 163 GLY B O 1
ATOM 6816 N N . LEU B 1 164 ? -2.426 25.047 -6.762 1 98.31 164 LEU B N 1
ATOM 6817 C CA . LEU B 1 164 ? -3.523 24.094 -6.844 1 98.31 164 LEU B CA 1
ATOM 6818 C C . LEU B 1 164 ? -3.812 23.719 -8.289 1 98.31 164 LEU B C 1
ATOM 6820 O O . LEU B 1 164 ? -4.172 24.578 -9.102 1 98.31 164 LEU B O 1
ATOM 6824 N N . ASP B 1 165 ? -3.631 22.422 -8.594 1 98.19 165 ASP B N 1
ATOM 6825 C CA . ASP B 1 165 ? -3.977 21.938 -9.93 1 98.19 165 ASP B CA 1
ATOM 6826 C C . ASP B 1 165 ? -5.48 21.703 -10.055 1 98.19 165 ASP B C 1
ATOM 6828 O O . ASP B 1 165 ? -5.941 20.562 -10 1 98.19 165 ASP B O 1
ATOM 6832 N N . PHE B 1 166 ? -6.141 22.844 -10.289 1 97.75 166 PHE B N 1
ATOM 6833 C CA . PHE B 1 166 ? -7.598 22.797 -10.297 1 97.75 166 PHE B CA 1
ATOM 6834 C C . PHE B 1 166 ? -8.102 22.172 -11.594 1 97.75 166 PHE B C 1
ATOM 6836 O O . PHE B 1 166 ? -9.312 21.969 -11.766 1 97.75 166 PHE B O 1
ATOM 6843 N N . ARG B 1 167 ? -7.254 21.797 -12.586 1 96.62 167 ARG B N 1
ATOM 6844 C CA . ARG B 1 167 ? -7.625 21.125 -13.828 1 96.62 167 ARG B CA 1
ATOM 6845 C C . ARG B 1 167 ? -7.777 19.625 -13.617 1 96.62 167 ARG B C 1
ATOM 6847 O O . ARG B 1 167 ? -8.367 18.938 -14.445 1 96.62 167 ARG B O 1
ATOM 6854 N N . HIS B 1 168 ? -7.156 19.172 -12.523 1 96.12 168 HIS B N 1
ATOM 6855 C CA . HIS B 1 168 ? -7.25 17.766 -12.203 1 96.12 168 HIS B CA 1
ATOM 6856 C C . HIS B 1 168 ? -8.703 17.328 -12.07 1 96.12 168 HIS B C 1
ATOM 6858 O O . HIS B 1 168 ? -9.516 18.016 -11.453 1 96.12 168 HIS B O 1
ATOM 6864 N N . ALA B 1 169 ? -9.062 16.188 -12.586 1 95.81 169 ALA B N 1
ATOM 6865 C CA . ALA B 1 169 ? -10.438 15.695 -12.602 1 95.81 169 ALA B CA 1
ATOM 6866 C C . ALA B 1 169 ? -10.992 15.578 -11.18 1 95.81 169 ALA B C 1
ATOM 6868 O O . ALA B 1 169 ? -12.188 15.773 -10.953 1 95.81 169 ALA B O 1
ATOM 6869 N N . ASP B 1 170 ? -10.164 15.32 -10.25 1 97.56 170 ASP B N 1
ATOM 6870 C CA . ASP B 1 170 ? -10.578 15.188 -8.852 1 97.56 170 ASP B CA 1
ATOM 6871 C C . ASP B 1 170 ? -10.969 16.547 -8.266 1 97.56 170 ASP B C 1
ATOM 6873 O O . ASP B 1 170 ? -11.719 16.609 -7.289 1 97.56 170 ASP B O 1
ATOM 6877 N N . LEU B 1 171 ? -10.469 17.703 -8.805 1 98.56 171 LEU B N 1
ATOM 6878 C CA . LEU B 1 171 ? -10.57 18.984 -8.102 1 98.56 171 LEU B CA 1
ATOM 6879 C C . LEU B 1 171 ? -11.258 20.031 -8.969 1 98.56 171 LEU B C 1
ATOM 6881 O O . LEU B 1 171 ? -11.664 21.078 -8.469 1 98.56 171 LEU B O 1
ATOM 6885 N N . GLN B 1 172 ? -11.445 19.719 -10.219 1 97.94 172 GLN B N 1
ATOM 6886 C CA . GLN B 1 172 ? -11.938 20.703 -11.172 1 97.94 172 GLN B CA 1
ATOM 6887 C C . GLN B 1 172 ? -13.289 21.266 -10.742 1 97.94 172 GLN B C 1
ATOM 6889 O O . GLN B 1 172 ? -13.516 22.484 -10.805 1 97.94 172 GLN B O 1
ATOM 6894 N N . ASP B 1 173 ? -14.219 20.422 -10.305 1 97.44 173 ASP B N 1
ATOM 6895 C CA . ASP B 1 173 ? -15.555 20.859 -9.922 1 97.44 173 ASP B CA 1
ATOM 6896 C C . ASP B 1 173 ? -15.523 21.594 -8.578 1 97.44 173 ASP B C 1
ATOM 6898 O O . ASP B 1 173 ? -16.438 22.359 -8.258 1 97.44 173 ASP B O 1
ATOM 6902 N N . ALA B 1 174 ? -14.555 21.328 -7.762 1 98.5 174 ALA B N 1
ATOM 6903 C CA . ALA B 1 174 ? -14.469 21.906 -6.426 1 98.5 174 ALA B CA 1
ATOM 6904 C C . ALA B 1 174 ? -13.773 23.266 -6.461 1 98.5 174 ALA B C 1
ATOM 6906 O O . ALA B 1 174 ? -13.852 24.031 -5.504 1 98.5 174 ALA B O 1
ATOM 6907 N N . PHE B 1 175 ? -13.188 23.672 -7.535 1 98.44 175 PHE B N 1
ATOM 6908 C CA . PHE B 1 175 ? -12.312 24.844 -7.598 1 98.44 175 PHE B CA 1
ATOM 6909 C C . PHE B 1 175 ? -13.117 26.125 -7.426 1 98.44 175 PHE B C 1
ATOM 6911 O O . PHE B 1 175 ? -14.125 26.328 -8.102 1 98.44 175 PHE B O 1
ATOM 6918 N N . SER B 1 176 ? -12.648 27 -6.52 1 98.62 176 SER B N 1
ATOM 6919 C CA . SER B 1 176 ? -13.18 28.344 -6.328 1 98.62 176 SER B CA 1
ATOM 6920 C C . SER B 1 176 ? -12.227 29.406 -6.898 1 98.62 176 SER B C 1
ATOM 6922 O O . SER B 1 176 ? -11.273 29.812 -6.234 1 98.62 176 SER B O 1
ATOM 6924 N N . ALA B 1 177 ? -12.539 29.922 -8.008 1 97.88 177 ALA B N 1
ATOM 6925 C CA . ALA B 1 177 ? -11.688 30.906 -8.656 1 97.88 177 ALA B CA 1
ATOM 6926 C C . ALA B 1 177 ? -11.68 32.219 -7.867 1 97.88 177 ALA B C 1
ATOM 6928 O O . ALA B 1 177 ? -10.648 32.875 -7.77 1 97.88 177 ALA B O 1
ATOM 6929 N N . VAL B 1 178 ? -12.812 32.594 -7.309 1 97.19 178 VAL B N 1
ATOM 6930 C CA . VAL B 1 178 ? -12.969 33.844 -6.605 1 97.19 178 VAL B CA 1
ATOM 6931 C C . VAL B 1 178 ? -12.102 33.875 -5.348 1 97.19 178 VAL B C 1
ATOM 6933 O O . VAL B 1 178 ? -11.57 34.906 -4.957 1 97.19 178 VAL B O 1
ATOM 6936 N N . GLY B 1 179 ? -11.922 32.75 -4.754 1 98 179 GLY B N 1
ATOM 6937 C CA . GLY B 1 179 ? -11.133 32.656 -3.535 1 98 179 GLY B CA 1
ATOM 6938 C C . GLY B 1 179 ? -9.664 32.375 -3.789 1 98 179 GLY B C 1
ATOM 6939 O O . GLY B 1 179 ? -8.891 32.188 -2.848 1 98 179 GLY B O 1
ATOM 6940 N N . SER B 1 180 ? -9.258 32.375 -5.059 1 98.5 180 SER B N 1
ATOM 6941 C CA . SER B 1 180 ? -7.914 31.906 -5.402 1 98.5 180 SER B CA 1
ATOM 6942 C C . SER B 1 180 ? -7.078 33.031 -5.984 1 98.5 180 SER B C 1
ATOM 6944 O O . SER B 1 180 ? -7.621 34 -6.539 1 98.5 180 SER B O 1
ATOM 6946 N N . TRP B 1 181 ? -5.754 32.938 -5.766 1 98.19 181 TRP B N 1
ATOM 6947 C CA . TRP B 1 181 ? -4.809 33.906 -6.34 1 98.19 181 TRP B CA 1
ATOM 6948 C C . TRP B 1 181 ? -3.389 33.344 -6.312 1 98.19 181 TRP B C 1
ATOM 6950 O O . TRP B 1 181 ? -3.014 32.625 -5.383 1 98.19 181 TRP B O 1
ATOM 6960 N N . ASP B 1 182 ? -2.623 33.688 -7.336 1 98.06 182 ASP B N 1
ATOM 6961 C CA . ASP B 1 182 ? -1.197 33.375 -7.367 1 98.06 182 ASP B CA 1
ATOM 6962 C C . ASP B 1 182 ? -0.363 34.562 -6.914 1 98.06 182 ASP B C 1
ATOM 6964 O O . ASP B 1 182 ? -0.121 35.5 -7.691 1 98.06 182 ASP B O 1
ATOM 6968 N N . PHE B 1 183 ? 0.143 34.531 -5.777 1 96.62 183 PHE B N 1
ATOM 6969 C CA . PHE B 1 183 ? 0.879 35.656 -5.203 1 96.62 183 PHE B CA 1
ATOM 6970 C C . PHE B 1 183 ? 2.332 35.656 -5.664 1 96.62 183 PHE B C 1
ATOM 6972 O O . PHE B 1 183 ? 3.031 36.656 -5.566 1 96.62 183 PHE B O 1
ATOM 6979 N N . ASN B 1 184 ? 2.797 34.438 -6.023 1 93.88 184 ASN B N 1
ATOM 6980 C CA . ASN B 1 184 ? 4.16 34.406 -6.543 1 93.88 184 ASN B CA 1
ATOM 6981 C C . ASN B 1 184 ? 4.289 35.156 -7.863 1 93.88 184 ASN B C 1
ATOM 6983 O O . ASN B 1 184 ? 5.254 35.875 -8.07 1 93.88 184 ASN B O 1
ATOM 6987 N N . ASP B 1 185 ? 3.275 35 -8.719 1 93.56 185 ASP B N 1
ATOM 6988 C CA . ASP B 1 185 ? 3.336 35.625 -10.047 1 93.56 185 ASP B CA 1
ATOM 6989 C C . ASP B 1 185 ? 2.311 36.75 -10.172 1 93.56 185 ASP B C 1
ATOM 6991 O O . ASP B 1 185 ? 2.266 37.438 -11.195 1 93.56 185 ASP B O 1
ATOM 6995 N N . ASP B 1 186 ? 1.525 36.938 -9.266 1 92.5 186 ASP B N 1
ATOM 6996 C CA . ASP B 1 186 ? 0.488 37.969 -9.227 1 92.5 186 ASP B CA 1
ATOM 6997 C C . ASP B 1 186 ? -0.488 37.812 -10.391 1 92.5 186 ASP B C 1
ATOM 6999 O O . ASP B 1 186 ? -0.709 38.75 -11.148 1 92.5 186 ASP B O 1
ATOM 7003 N N . VAL B 1 187 ? -1.096 36.625 -10.492 1 95.75 187 VAL B N 1
ATOM 7004 C CA . VAL B 1 187 ? -2.092 36.312 -11.516 1 95.75 187 VAL B CA 1
ATOM 7005 C C . VAL B 1 187 ? -3.256 35.531 -10.875 1 95.75 187 VAL B C 1
ATOM 7007 O O . VAL B 1 187 ? -3.129 35 -9.773 1 95.75 187 VAL B O 1
ATOM 7010 N N . PRO B 1 188 ? -4.387 35.469 -11.461 1 96.31 188 PRO B N 1
ATOM 7011 C CA . PRO B 1 188 ? -5.582 34.906 -10.852 1 96.31 188 PRO B CA 1
ATOM 7012 C C . PRO B 1 188 ? -5.477 33.375 -10.68 1 96.31 188 PRO B C 1
ATOM 7014 O O . PRO B 1 188 ? -6.031 32.812 -9.734 1 96.31 188 PRO B O 1
ATOM 7017 N N . GLU B 1 189 ? -4.785 32.688 -11.609 1 96.94 189 GLU B N 1
ATOM 7018 C CA . GLU B 1 189 ? -4.762 31.234 -11.586 1 96.94 189 GLU B CA 1
ATOM 7019 C C . GLU B 1 189 ? -3.553 30.719 -10.805 1 96.94 189 GLU B C 1
ATOM 7021 O O . GLU B 1 189 ? -2.418 30.797 -11.281 1 96.94 189 GLU B O 1
ATOM 7026 N N . PRO B 1 190 ? -3.84 30.109 -9.672 1 98.31 190 PRO B N 1
ATOM 7027 C CA . PRO B 1 190 ? -2.73 29.641 -8.844 1 98.31 190 PRO B CA 1
ATOM 7028 C C . PRO B 1 190 ? -2.273 28.234 -9.219 1 98.31 190 PRO B C 1
ATOM 7030 O O . PRO B 1 190 ? -2.133 27.375 -8.344 1 98.31 190 PRO B O 1
ATOM 7033 N N . LEU B 1 191 ? -1.958 27.984 -10.461 1 97.94 191 LEU B N 1
ATOM 7034 C CA . LEU B 1 191 ? -1.508 26.672 -10.922 1 97.94 191 LEU B CA 1
ATOM 7035 C C . LEU B 1 191 ? -0.091 26.391 -10.438 1 97.94 191 LEU B C 1
ATOM 7037 O O . LEU B 1 191 ? 0.735 27.297 -10.344 1 97.94 191 LEU B O 1
ATOM 7041 N N . PRO B 1 192 ? 0.145 25.078 -10.102 1 95.88 192 PRO B N 1
ATOM 7042 C CA . PRO B 1 192 ? 1.542 24.703 -9.867 1 95.88 192 PRO B CA 1
ATOM 7043 C C . PRO B 1 192 ? 2.434 24.953 -11.078 1 95.88 192 PRO B C 1
ATOM 7045 O O . PRO B 1 192 ? 2.031 24.672 -12.211 1 95.88 192 PRO B O 1
ATOM 7048 N N . LYS B 1 193 ? 3.605 25.5 -10.836 1 90.81 193 LYS B N 1
ATOM 7049 C CA . LYS B 1 193 ? 4.461 25.875 -11.961 1 90.81 193 LYS B CA 1
ATOM 7050 C C . LYS B 1 193 ? 5.824 25.188 -11.852 1 90.81 193 LYS B C 1
ATOM 7052 O O . LYS B 1 193 ? 6.469 24.922 -12.867 1 90.81 193 LYS B O 1
ATOM 7057 N N . LEU B 1 194 ? 6.23 24.984 -10.664 1 85.62 194 LEU B N 1
ATOM 7058 C CA . LEU B 1 194 ? 7.52 24.328 -10.453 1 85.62 194 LEU B CA 1
ATOM 7059 C C . LEU B 1 194 ? 7.348 22.828 -10.273 1 85.62 194 LEU B C 1
ATOM 7061 O O . LEU B 1 194 ? 6.254 22.359 -9.953 1 85.62 194 LEU B O 1
ATOM 7065 N N . ALA B 1 195 ? 8.383 22.062 -10.414 1 73.56 195 ALA B N 1
ATOM 7066 C CA . ALA B 1 195 ? 8.352 20.594 -10.336 1 73.56 195 ALA B CA 1
ATOM 7067 C C . ALA B 1 195 ? 7.965 20.141 -8.93 1 73.56 195 ALA B C 1
ATOM 7069 O O . ALA B 1 195 ? 7.305 19.109 -8.773 1 73.56 195 ALA B O 1
ATOM 7070 N N . ASP B 1 196 ? 8.336 20.875 -7.988 1 81.19 196 ASP B N 1
ATOM 7071 C CA . ASP B 1 196 ? 8.062 20.453 -6.621 1 81.19 196 ASP B CA 1
ATOM 7072 C C . ASP B 1 196 ? 6.781 21.109 -6.094 1 81.19 196 ASP B C 1
ATOM 7074 O O . ASP B 1 196 ? 6.48 21.016 -4.902 1 81.19 196 ASP B O 1
ATOM 7078 N N . ASP B 1 197 ? 6.02 21.797 -6.992 1 92.19 197 ASP B N 1
ATOM 7079 C CA . ASP B 1 197 ? 4.727 22.359 -6.625 1 92.19 197 ASP B CA 1
ATOM 7080 C C . ASP B 1 197 ? 3.635 21.297 -6.641 1 92.19 197 ASP B C 1
ATOM 7082 O O . ASP B 1 197 ? 2.744 21.328 -7.492 1 92.19 197 ASP B O 1
ATOM 7086 N N . THR B 1 198 ? 3.668 20.375 -5.676 1 91.69 198 THR B N 1
ATOM 7087 C CA . THR B 1 198 ? 2.699 19.281 -5.625 1 91.69 198 THR B CA 1
ATOM 7088 C C . THR B 1 198 ? 1.905 19.328 -4.32 1 91.69 198 THR B C 1
ATOM 7090 O O . THR B 1 198 ? 0.826 18.734 -4.227 1 91.69 198 THR B O 1
ATOM 7093 N N . HIS B 1 199 ? 2.445 20.062 -3.422 1 94.38 199 HIS B N 1
ATOM 7094 C CA . HIS B 1 199 ? 1.989 19.984 -2.037 1 94.38 199 HIS B CA 1
ATOM 7095 C C . HIS B 1 199 ? 0.556 20.484 -1.905 1 94.38 199 HIS B C 1
ATOM 7097 O O . HIS B 1 199 ? -0.294 19.812 -1.324 1 94.38 199 HIS B O 1
ATOM 7103 N N . GLY B 1 200 ? 0.241 21.672 -2.422 1 98.06 200 GLY B N 1
ATOM 7104 C CA . GLY B 1 200 ? -1.09 22.25 -2.324 1 98.06 200 GLY B CA 1
ATOM 7105 C C . GLY B 1 200 ? -2.164 21.391 -2.953 1 98.06 200 GLY B C 1
ATOM 7106 O O . GLY B 1 200 ? -3.271 21.281 -2.424 1 98.06 200 GLY B O 1
ATOM 7107 N N . THR B 1 201 ? -1.854 20.781 -4.062 1 97.94 201 THR B N 1
ATOM 7108 C CA . THR B 1 201 ? -2.793 19.906 -4.754 1 97.94 201 THR B CA 1
ATOM 7109 C C . THR B 1 201 ? -3.086 18.656 -3.92 1 97.94 201 THR B C 1
ATOM 7111 O O . THR B 1 201 ? -4.238 18.234 -3.818 1 97.94 201 THR B O 1
ATOM 7114 N N . ARG B 1 202 ? -2.057 18.078 -3.35 1 95.88 202 ARG B N 1
ATOM 7115 C CA . ARG B 1 202 ? -2.225 16.906 -2.506 1 95.88 202 ARG B CA 1
ATOM 7116 C C . ARG B 1 202 ? -3.105 17.203 -1.3 1 95.88 202 ARG B C 1
ATOM 7118 O O . ARG B 1 202 ? -3.996 16.422 -0.958 1 95.88 202 ARG B O 1
ATOM 7125 N N . CYS B 1 203 ? -2.861 18.359 -0.688 1 98.19 203 CYS B N 1
ATOM 7126 C CA . CYS B 1 203 ? -3.668 18.781 0.449 1 98.19 203 CYS B CA 1
ATOM 7127 C C . CYS B 1 203 ? -5.125 18.984 0.042 1 98.19 203 CYS B C 1
ATOM 7129 O O . CYS B 1 203 ? -6.035 18.547 0.75 1 98.19 203 CYS B O 1
ATOM 7131 N N . ALA B 1 204 ? -5.324 19.625 -1.067 1 98.75 204 ALA B N 1
ATOM 7132 C CA . ALA B 1 204 ? -6.68 19.859 -1.55 1 98.75 204 ALA B CA 1
ATOM 7133 C C . ALA B 1 204 ? -7.395 18.562 -1.87 1 98.75 204 ALA B C 1
ATOM 7135 O O . ALA B 1 204 ? -8.609 18.438 -1.669 1 98.75 204 ALA B O 1
ATOM 7136 N N . GLY B 1 205 ? -6.684 17.656 -2.43 1 98.5 205 GLY B N 1
ATOM 7137 C CA . GLY B 1 205 ? -7.25 16.344 -2.717 1 98.5 205 GLY B CA 1
ATOM 7138 C C . GLY B 1 205 ? -7.777 15.641 -1.48 1 98.5 205 GLY B C 1
ATOM 7139 O O . GLY B 1 205 ? -8.836 15 -1.525 1 98.5 205 GLY B O 1
ATOM 7140 N N . GLU B 1 206 ? -7.078 15.703 -0.387 1 98 206 GLU B N 1
ATOM 7141 C CA . GLU B 1 206 ? -7.527 15.125 0.875 1 98 206 GLU B CA 1
ATOM 7142 C C . GLU B 1 206 ? -8.883 15.688 1.288 1 98 206 GLU B C 1
ATOM 7144 O O . GLU B 1 206 ? -9.688 14.992 1.916 1 98 206 GLU B O 1
ATOM 7149 N N . VAL B 1 207 ? -9.062 16.922 0.914 1 98.81 207 VAL B N 1
ATOM 7150 C CA . VAL B 1 207 ? -10.227 17.625 1.427 1 98.81 207 VAL B CA 1
ATOM 7151 C C . VAL B 1 207 ? -11.406 17.438 0.471 1 98.81 207 VAL B C 1
ATOM 7153 O O . VAL B 1 207 ? -12.492 17.047 0.887 1 98.81 207 VAL B O 1
ATOM 7156 N N . ALA B 1 208 ? -11.141 17.594 -0.864 1 98.81 208 ALA B N 1
ATOM 7157 C CA . ALA B 1 208 ? -12.312 17.797 -1.713 1 98.81 208 ALA B CA 1
ATOM 7158 C C . ALA B 1 208 ? -12.234 16.953 -2.979 1 98.81 208 ALA B C 1
ATOM 7160 O O . ALA B 1 208 ? -12.945 17.203 -3.951 1 98.81 208 ALA B O 1
ATOM 7161 N N . ALA B 1 209 ? -11.289 15.984 -3.062 1 98.69 209 ALA B N 1
ATOM 7162 C CA . ALA B 1 209 ? -11.328 15.109 -4.227 1 98.69 209 ALA B CA 1
ATOM 7163 C C . ALA B 1 209 ? -12.734 14.555 -4.449 1 98.69 209 ALA B C 1
ATOM 7165 O O . ALA B 1 209 ? -13.367 14.055 -3.518 1 98.69 209 ALA B O 1
ATOM 7166 N N . ALA B 1 210 ? -13.242 14.602 -5.648 1 97.94 210 ALA B N 1
ATOM 7167 C CA . ALA B 1 210 ? -14.617 14.25 -5.992 1 97.94 210 ALA B CA 1
ATOM 7168 C C . ALA B 1 210 ? -14.812 12.742 -5.98 1 97.94 210 ALA B C 1
ATOM 7170 O O . ALA B 1 210 ? -13.852 11.977 -6.09 1 97.94 210 ALA B O 1
ATOM 7171 N N . TRP B 1 211 ? -16.156 12.391 -5.672 1 97.06 211 TRP B N 1
ATOM 7172 C CA . TRP B 1 211 ? -16.531 11.008 -5.934 1 97.06 211 TRP B CA 1
ATOM 7173 C C . TRP B 1 211 ? -16.625 10.742 -7.434 1 97.06 211 TRP B C 1
ATOM 7175 O O . TRP B 1 211 ? -17.625 11.07 -8.07 1 97.06 211 TRP B O 1
ATOM 7185 N N . ASN B 1 212 ? -15.617 10.156 -7.938 1 94.19 212 ASN B N 1
ATOM 7186 C CA . ASN B 1 212 ? -15.531 9.828 -9.359 1 94.19 212 ASN B CA 1
ATOM 7187 C C . ASN B 1 212 ? -14.781 8.523 -9.586 1 94.19 212 ASN B C 1
ATOM 7189 O O . ASN B 1 212 ? -15.039 7.527 -8.914 1 94.19 212 ASN B O 1
ATOM 7193 N N . ASP B 1 213 ? -13.898 8.398 -10.461 1 86.38 213 ASP B N 1
ATOM 7194 C CA . ASP B 1 213 ? -13.188 7.148 -10.727 1 86.38 213 ASP B CA 1
ATOM 7195 C C . ASP B 1 213 ? -11.711 7.402 -11 1 86.38 213 ASP B C 1
ATOM 7197 O O . ASP B 1 213 ? -11.094 6.707 -11.812 1 86.38 213 ASP B O 1
ATOM 7201 N N . VAL B 1 214 ? -11.156 8.367 -10.406 1 87.5 214 VAL B N 1
ATOM 7202 C CA . VAL B 1 214 ? -9.812 8.812 -10.781 1 87.5 214 VAL B CA 1
ATOM 7203 C C . VAL B 1 214 ? -8.797 8.328 -9.742 1 87.5 214 VAL B C 1
ATOM 7205 O O . VAL B 1 214 ? -8.094 7.344 -9.969 1 87.5 214 VAL B O 1
ATOM 7208 N N . CYS B 1 215 ? -8.656 8.969 -8.633 1 89.88 215 CYS B N 1
ATOM 7209 C CA . CYS B 1 215 ? -7.762 8.562 -7.551 1 89.88 215 CYS B CA 1
ATOM 7210 C C . CYS B 1 215 ? -8.547 8.031 -6.359 1 89.88 215 CYS B C 1
ATOM 7212 O O . CYS B 1 215 ? -9.078 6.922 -6.406 1 89.88 215 CYS B O 1
ATOM 7214 N N . GLY B 1 216 ? -8.578 8.664 -5.277 1 93.56 216 GLY B N 1
ATOM 7215 C CA . GLY B 1 216 ? -9.398 8.492 -4.09 1 93.56 216 GLY B CA 1
ATOM 7216 C C . GLY B 1 216 ? -10.383 9.617 -3.863 1 93.56 216 GLY B C 1
ATOM 7217 O O . GLY B 1 216 ? -10.625 10.422 -4.766 1 93.56 216 GLY B O 1
ATOM 7218 N N . VAL B 1 217 ? -10.984 9.625 -2.717 1 97.81 217 VAL B N 1
ATOM 7219 C CA . VAL B 1 217 ? -12.016 10.625 -2.441 1 97.81 217 VAL B CA 1
ATOM 7220 C C . VAL B 1 217 ? -11.555 11.547 -1.311 1 97.81 217 VAL B C 1
ATOM 7222 O O . VAL B 1 217 ? -10.719 11.156 -0.493 1 97.81 217 VAL B O 1
ATOM 7225 N N . GLY B 1 218 ? -12.039 12.805 -1.342 1 98.69 218 GLY B N 1
ATOM 7226 C CA . GLY B 1 218 ? -11.812 13.711 -0.232 1 98.69 218 GLY B CA 1
ATOM 7227 C C . GLY B 1 218 ? -12.773 13.5 0.922 1 98.69 218 GLY B C 1
ATOM 7228 O O . GLY B 1 218 ? -13.812 12.859 0.76 1 98.69 218 GLY B O 1
ATOM 7229 N N . ILE B 1 219 ? -12.414 14.039 2.066 1 98.81 219 ILE B N 1
ATOM 7230 C CA . ILE B 1 219 ? -13.211 13.914 3.279 1 98.81 219 ILE B CA 1
ATOM 7231 C C . ILE B 1 219 ? -14.492 14.734 3.139 1 98.81 219 ILE B C 1
ATOM 7233 O O . ILE B 1 219 ? -15.547 14.359 3.662 1 98.81 219 ILE B O 1
ATOM 7237 N N . ALA B 1 220 ? -14.414 15.875 2.484 1 98.81 220 ALA B N 1
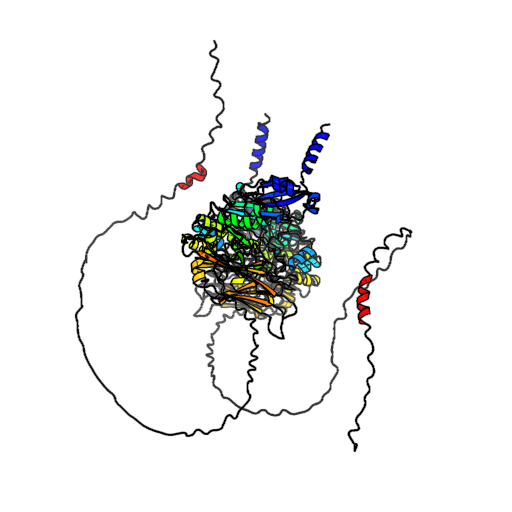ATOM 7238 C CA . ALA B 1 220 ? -15.531 16.781 2.186 1 98.81 220 ALA B CA 1
ATOM 7239 C C . ALA B 1 220 ? -15.688 16.969 0.681 1 98.81 220 ALA B C 1
ATOM 7241 O O . ALA B 1 220 ? -15.43 18.047 0.157 1 98.81 220 ALA B O 1
ATOM 7242 N N . PRO B 1 221 ? -16.266 15.969 0.007 1 98.38 221 PRO B N 1
ATOM 7243 C CA . PRO B 1 221 ? -16.188 15.914 -1.455 1 98.38 221 PRO B CA 1
ATOM 7244 C C . PRO B 1 221 ? -17.031 17 -2.125 1 98.38 221 PRO B C 1
ATOM 7246 O O . PRO B 1 221 ? -16.875 17.25 -3.322 1 98.38 221 PRO B O 1
ATOM 7249 N N . LYS B 1 222 ? -17.906 17.703 -1.4 1 98.5 222 LYS B N 1
ATOM 7250 C CA . LYS B 1 222 ? -18.719 18.766 -1.994 1 98.5 222 LYS B CA 1
ATOM 7251 C C . LYS B 1 222 ? -18.25 20.141 -1.535 1 98.5 222 LYS B C 1
ATOM 7253 O O . LYS B 1 222 ? -18.875 21.156 -1.851 1 98.5 222 LYS B O 1
ATOM 7258 N N . ALA B 1 223 ? -17.203 20.188 -0.793 1 98.81 223 ALA B N 1
ATOM 7259 C CA . ALA B 1 223 ? -16.594 21.484 -0.459 1 98.81 223 ALA B CA 1
ATOM 7260 C C . ALA B 1 223 ? -15.922 22.109 -1.681 1 98.81 223 ALA B C 1
ATOM 7262 O O . ALA B 1 223 ? -15.641 21.406 -2.666 1 98.81 223 ALA B O 1
ATOM 7263 N N . LYS B 1 224 ? -15.766 23.375 -1.597 1 98.81 224 LYS B N 1
ATOM 7264 C CA . LYS B 1 224 ? -14.938 24.078 -2.572 1 98.81 224 LYS B CA 1
ATOM 7265 C C . LYS B 1 224 ? -13.516 24.266 -2.045 1 98.81 224 LYS B C 1
ATOM 7267 O O . LYS B 1 224 ? -13.289 24.266 -0.833 1 98.81 224 LYS B O 1
ATOM 7272 N N . VAL B 1 225 ? -12.57 24.328 -3.006 1 98.81 225 VAL B N 1
ATOM 7273 C CA . VAL B 1 225 ? -11.188 24.562 -2.623 1 98.81 225 VAL B CA 1
ATOM 7274 C C . VAL B 1 225 ? -10.641 25.766 -3.393 1 98.81 225 VAL B C 1
ATOM 7276 O O . VAL B 1 225 ? -10.977 25.969 -4.559 1 98.81 225 VAL B O 1
ATOM 7279 N N . ALA B 1 226 ? -9.883 26.578 -2.756 1 98.81 226 ALA B N 1
ATOM 7280 C CA . ALA B 1 226 ? -9.172 27.703 -3.344 1 98.81 226 ALA B CA 1
ATOM 7281 C C . ALA B 1 226 ? -7.664 27.562 -3.172 1 98.81 226 ALA B C 1
ATOM 7283 O O . ALA B 1 226 ? -7.195 27.016 -2.17 1 98.81 226 ALA B O 1
ATOM 7284 N N . GLY B 1 227 ? -6.953 28.016 -4.23 1 98.69 227 GLY B N 1
ATOM 7285 C CA . GLY B 1 227 ? -5.5 28.031 -4.156 1 98.69 227 GLY B CA 1
ATOM 7286 C C . GLY B 1 227 ? -4.93 29.422 -3.957 1 98.69 227 GLY B C 1
ATOM 7287 O O . GLY B 1 227 ? -5.34 30.359 -4.637 1 98.69 227 GLY B O 1
ATOM 7288 N N . LEU B 1 228 ? -4.125 29.594 -2.965 1 98.75 228 LEU B N 1
ATOM 7289 C CA . LEU B 1 228 ? -3.328 30.781 -2.711 1 98.75 228 LEU B CA 1
ATOM 7290 C C . LEU B 1 228 ? -1.838 30.469 -2.771 1 98.75 228 LEU B C 1
ATOM 7292 O O . LEU B 1 228 ? -1.23 30.125 -1.756 1 98.75 228 LEU B O 1
ATOM 7296 N N . ARG B 1 229 ? -1.286 30.578 -3.957 1 98.25 229 ARG B N 1
ATOM 7297 C CA . ARG B 1 229 ? 0.086 30.141 -4.211 1 98.25 229 ARG B CA 1
ATOM 7298 C C . ARG B 1 229 ? 1.085 31.188 -3.727 1 98.25 229 ARG B C 1
ATOM 7300 O O . ARG B 1 229 ? 1.077 32.344 -4.195 1 98.25 229 ARG B O 1
ATOM 7307 N N . MET B 1 230 ? 1.941 30.797 -2.789 1 96.81 230 MET B N 1
ATOM 7308 C CA . MET B 1 230 ? 2.965 31.719 -2.314 1 96.81 230 MET B CA 1
ATOM 7309 C C . MET B 1 230 ? 4.25 30.984 -1.967 1 96.81 230 MET B C 1
ATOM 7311 O O . MET B 1 230 ? 5.324 31.594 -1.9 1 96.81 230 MET B O 1
ATOM 7315 N N . LEU B 1 231 ? 4.262 29.641 -1.869 1 95.75 231 LEU B N 1
ATOM 7316 C CA . LEU B 1 231 ? 5.375 28.891 -1.308 1 95.75 231 LEU B CA 1
ATOM 7317 C C . LEU B 1 231 ? 6.332 28.438 -2.404 1 95.75 231 LEU B C 1
ATOM 7319 O O . LEU B 1 231 ? 7.262 27.672 -2.145 1 95.75 231 LEU B O 1
ATOM 7323 N N . SER B 1 232 ? 6.086 28.812 -3.643 1 91.94 232 SER B N 1
ATOM 7324 C CA . SER B 1 232 ? 6.984 28.422 -4.727 1 91.94 232 SER B CA 1
ATOM 7325 C C . SER B 1 232 ? 8.266 29.25 -4.707 1 91.94 232 SER B C 1
ATOM 7327 O O . SER B 1 232 ? 9.133 29.094 -5.566 1 91.94 232 SER B O 1
ATOM 7329 N N . GLY B 1 233 ? 8.453 30.109 -3.764 1 88.31 233 GLY B N 1
ATOM 7330 C CA . GLY B 1 233 ? 9.609 30.969 -3.516 1 88.31 233 GLY B CA 1
ATOM 7331 C C . GLY B 1 233 ? 9.578 31.641 -2.152 1 88.31 233 GLY B C 1
ATOM 7332 O O . GLY B 1 233 ? 8.695 31.344 -1.339 1 88.31 233 GLY B O 1
ATOM 7333 N N . PRO B 1 234 ? 10.602 32.5 -1.895 1 90.5 234 PRO B N 1
ATOM 7334 C CA . PRO B 1 234 ? 10.547 33.25 -0.638 1 90.5 234 PRO B CA 1
ATOM 7335 C C . PRO B 1 234 ? 9.336 34.156 -0.554 1 90.5 234 PRO B C 1
ATOM 7337 O O . PRO B 1 234 ? 8.758 34.531 -1.583 1 90.5 234 PRO B O 1
ATOM 7340 N N . VAL B 1 235 ? 8.984 34.5 0.645 1 94.81 235 VAL B N 1
ATOM 7341 C CA . VAL B 1 235 ? 7.77 35.281 0.836 1 94.81 235 VAL B CA 1
ATOM 7342 C C . VAL B 1 235 ? 8.078 36.5 1.694 1 94.81 235 VAL B C 1
ATOM 7344 O O . VAL B 1 235 ? 9.047 36.531 2.459 1 94.81 235 VAL B O 1
ATOM 7347 N N . THR B 1 236 ? 7.293 37.562 1.54 1 94.06 236 THR B N 1
ATOM 7348 C CA . THR B 1 236 ? 7.371 38.75 2.375 1 94.06 236 THR B CA 1
ATOM 7349 C C . THR B 1 236 ? 6.176 38.844 3.316 1 94.06 236 THR B C 1
ATOM 7351 O O . THR B 1 236 ? 5.184 38.125 3.131 1 94.06 236 THR B O 1
ATOM 7354 N N . ASP B 1 237 ? 6.312 39.688 4.277 1 94.75 237 ASP B N 1
ATOM 7355 C CA . ASP B 1 237 ? 5.199 39.938 5.18 1 94.75 237 ASP B CA 1
ATOM 7356 C C . ASP B 1 237 ? 3.971 40.438 4.406 1 94.75 237 ASP B C 1
ATOM 7358 O O . ASP B 1 237 ? 2.842 40.062 4.738 1 94.75 237 ASP B O 1
ATOM 7362 N N . LEU B 1 238 ? 4.211 41.25 3.426 1 94 238 LEU B N 1
ATOM 7363 C CA . LEU B 1 238 ? 3.137 41.75 2.568 1 94 238 LEU B CA 1
ATOM 7364 C C . LEU B 1 238 ? 2.416 40.562 1.891 1 94 238 LEU B C 1
ATOM 7366 O O . LEU B 1 238 ? 1.187 40.5 1.922 1 94 238 LEU B O 1
ATOM 7370 N N . MET B 1 239 ? 3.148 39.688 1.337 1 94.56 239 MET B N 1
ATOM 7371 C CA . MET B 1 239 ? 2.602 38.531 0.618 1 94.56 239 MET B CA 1
ATOM 7372 C C . MET B 1 239 ? 1.822 37.625 1.561 1 94.56 239 MET B C 1
ATOM 7374 O O . MET B 1 239 ? 0.702 37.219 1.249 1 94.56 239 MET B O 1
ATOM 7378 N N . GLU B 1 240 ? 2.398 37.344 2.697 1 96.94 240 GLU B N 1
ATOM 7379 C CA . GLU B 1 240 ? 1.753 36.469 3.684 1 96.94 240 GLU B CA 1
ATOM 7380 C C . GLU B 1 240 ? 0.449 37.094 4.184 1 96.94 240 GLU B C 1
ATOM 7382 O O . GLU B 1 240 ? -0.561 36.375 4.312 1 96.94 240 GLU B O 1
ATOM 7387 N N . SER B 1 241 ? 0.521 38.344 4.457 1 96.44 241 SER B N 1
ATOM 7388 C CA . SER B 1 241 ? -0.646 39.062 4.961 1 96.44 241 SER B CA 1
ATOM 7389 C C . SER B 1 241 ? -1.796 39.031 3.959 1 96.44 241 SER B C 1
ATOM 7391 O O . SER B 1 241 ? -2.934 38.719 4.324 1 96.44 241 SER B O 1
ATOM 7393 N N . GLU B 1 242 ? -1.517 39.281 2.783 1 96.56 242 GLU B N 1
ATOM 7394 C CA . GLU B 1 242 ? -2.566 39.312 1.769 1 96.56 242 GLU B CA 1
ATOM 7395 C C . GLU B 1 242 ? -3.096 37.906 1.475 1 96.56 242 GLU B C 1
ATOM 7397 O O . GLU B 1 242 ? -4.293 37.75 1.233 1 96.56 242 GLU B O 1
ATOM 7402 N N . ALA B 1 243 ? -2.217 36.969 1.462 1 98 243 ALA B N 1
ATOM 7403 C CA . ALA B 1 243 ? -2.646 35.594 1.212 1 98 243 ALA B CA 1
ATOM 7404 C C . ALA B 1 243 ? -3.582 35.094 2.312 1 98 243 ALA B C 1
ATOM 7406 O O . ALA B 1 243 ? -4.633 34.5 2.029 1 98 243 ALA B O 1
ATOM 7407 N N . LEU B 1 244 ? -3.266 35.375 3.574 1 97.88 244 LEU B N 1
ATOM 7408 C CA . LEU B 1 244 ? -4.02 34.875 4.719 1 97.88 244 LEU B CA 1
ATOM 7409 C C . LEU B 1 244 ? -5.305 35.656 4.914 1 97.88 244 LEU B C 1
ATOM 7411 O O . LEU B 1 244 ? -6.145 35.312 5.738 1 97.88 244 LEU B O 1
ATOM 7415 N N . ASN B 1 245 ? -5.484 36.688 4.109 1 96.19 245 ASN B N 1
ATOM 7416 C CA . ASN B 1 245 ? -6.684 37.5 4.191 1 96.19 245 ASN B CA 1
ATOM 7417 C C . ASN B 1 245 ? -7.438 37.531 2.865 1 96.19 245 ASN B C 1
ATOM 7419 O O . ASN B 1 245 ? -8.477 38.188 2.75 1 96.19 245 ASN B O 1
ATOM 7423 N N . TYR B 1 246 ? -6.898 36.812 1.937 1 96.94 246 TYR B N 1
ATOM 7424 C CA . TYR B 1 246 ? -7.508 36.875 0.613 1 96.94 246 TYR B CA 1
ATOM 7425 C C . TYR B 1 246 ? -8.891 36.219 0.629 1 96.94 246 TYR B C 1
ATOM 7427 O O . TYR B 1 246 ? -9.047 35.062 1.038 1 96.94 246 TYR B O 1
ATOM 7435 N N . GLY B 1 247 ? -9.867 36.938 0.17 1 95.69 247 GLY B N 1
ATOM 7436 C CA . GLY B 1 247 ? -11.211 36.406 0.056 1 95.69 247 GLY B CA 1
ATOM 7437 C C . GLY B 1 247 ? -11.805 36 1.39 1 95.69 247 GLY B C 1
ATOM 7438 O O . GLY B 1 247 ? -12.469 34.969 1.487 1 95.69 247 GLY B O 1
ATOM 7439 N N . PHE B 1 248 ? -11.516 36.719 2.455 1 94.06 248 PHE B N 1
ATOM 7440 C CA . PHE B 1 248 ? -11.914 36.281 3.785 1 94.06 248 PHE B CA 1
ATOM 7441 C C . PHE B 1 248 ? -13.43 36.25 3.92 1 94.06 248 PHE B C 1
ATOM 7443 O O . PHE B 1 248 ? -13.969 35.688 4.863 1 94.06 248 PHE B O 1
ATOM 7450 N N . ASP B 1 249 ? -14.234 36.719 2.912 1 92.75 249 ASP B N 1
ATOM 7451 C CA . ASP B 1 249 ? -15.688 36.562 2.906 1 92.75 249 ASP B CA 1
ATOM 7452 C C . ASP B 1 249 ? -16.125 35.375 2.041 1 92.75 249 ASP B C 1
ATOM 7454 O O . ASP B 1 249 ? -17.281 35 2.064 1 92.75 249 ASP B O 1
ATOM 7458 N N . THR B 1 250 ? -15.242 34.875 1.276 1 95.44 250 THR B N 1
ATOM 7459 C CA . THR B 1 250 ? -15.531 33.75 0.41 1 95.44 250 THR B CA 1
ATOM 7460 C C . THR B 1 250 ? -14.867 32.5 0.948 1 95.44 250 THR B C 1
ATOM 7462 O O . THR B 1 250 ? -15.461 31.406 0.914 1 95.44 250 THR B O 1
ATOM 7465 N N . ASN B 1 251 ? -13.664 32.625 1.343 1 98.5 251 ASN B N 1
ATOM 7466 C CA . ASN B 1 251 ? -12.938 31.5 1.937 1 98.5 251 ASN B CA 1
ATOM 7467 C C . ASN B 1 251 ? -13.266 31.344 3.418 1 98.5 251 ASN B C 1
ATOM 7469 O O . ASN B 1 251 ? -13.148 32.312 4.191 1 98.5 251 ASN B O 1
ATOM 7473 N N . ASP B 1 252 ? -13.688 30.188 3.811 1 98.75 252 ASP B N 1
ATOM 7474 C CA . ASP B 1 252 ? -14.109 29.953 5.191 1 98.75 252 ASP B CA 1
ATOM 7475 C C . ASP B 1 252 ? -12.938 29.5 6.055 1 98.75 252 ASP B C 1
ATOM 7477 O O . ASP B 1 252 ? -12.828 29.875 7.219 1 98.75 252 ASP B O 1
ATOM 7481 N N . ILE B 1 253 ? -12.156 28.641 5.5 1 98.88 253 ILE B N 1
ATOM 7482 C CA . ILE B 1 253 ? -11.055 27.984 6.207 1 98.88 253 ILE B CA 1
ATOM 7483 C C . ILE B 1 253 ? -9.758 28.188 5.438 1 98.88 253 ILE B C 1
ATOM 7485 O O . ILE B 1 253 ? -9.719 28.062 4.215 1 98.88 253 ILE B O 1
ATOM 7489 N N . TYR B 1 254 ? -8.734 28.625 6.094 1 98.88 254 TYR B N 1
ATOM 7490 C CA . TYR B 1 254 ? -7.387 28.688 5.539 1 98.88 254 TYR B CA 1
ATOM 7491 C C . TYR B 1 254 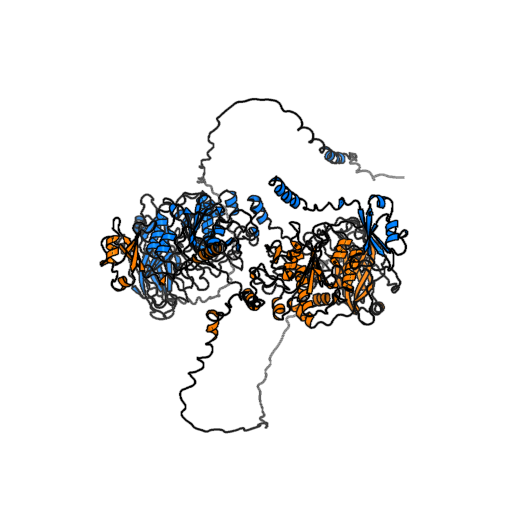? -6.516 27.562 6.09 1 98.88 254 TYR B C 1
ATOM 7493 O O . TYR B 1 254 ? -6.238 27.516 7.293 1 98.88 254 TYR B O 1
ATOM 7501 N N . SER B 1 255 ? -6.176 26.625 5.242 1 98.69 255 SER B N 1
ATOM 7502 C CA . SER B 1 255 ? -5.312 25.5 5.613 1 98.69 255 SER B CA 1
ATOM 7503 C C . SER B 1 255 ? -3.855 25.797 5.273 1 98.69 255 SER B C 1
ATOM 7505 O O . SER B 1 255 ? -3.525 26.062 4.117 1 98.69 255 SER B O 1
ATOM 7507 N N . CYS B 1 256 ? -3.035 25.75 6.297 1 98.56 256 CYS B N 1
ATOM 7508 C CA . CYS B 1 256 ? -1.634 26.141 6.188 1 98.56 256 CYS B CA 1
ATOM 7509 C C . CYS B 1 256 ? -0.717 25.047 6.707 1 98.56 256 CYS B C 1
ATOM 7511 O O . CYS B 1 256 ? -0.544 24.891 7.914 1 98.56 256 CYS B O 1
ATOM 7513 N N . SER B 1 257 ? -0.107 24.359 5.77 1 97.38 257 SER B N 1
ATOM 7514 C CA . SER B 1 257 ? 0.803 23.281 6.148 1 97.38 257 SER B CA 1
ATOM 7515 C C . SER B 1 257 ? 2.258 23.688 5.926 1 97.38 257 SER B C 1
ATOM 7517 O O . SER B 1 257 ? 3.012 22.969 5.266 1 97.38 257 SER B O 1
ATOM 7519 N N . TRP B 1 258 ? 2.629 24.781 6.516 1 96.88 258 TRP B N 1
ATOM 7520 C CA . TRP B 1 258 ? 3.955 25.359 6.34 1 96.88 258 TRP B CA 1
ATOM 7521 C C . TRP B 1 258 ? 4.32 26.25 7.523 1 96.88 258 TRP B C 1
ATOM 7523 O O . TRP B 1 258 ? 3.482 26.531 8.383 1 96.88 258 TRP B O 1
ATOM 7533 N N . GLY B 1 259 ? 5.492 26.719 7.66 1 96.44 259 GLY B N 1
ATOM 7534 C CA . GLY B 1 259 ? 6.02 27.625 8.672 1 96.44 259 GLY B CA 1
ATOM 7535 C C . GLY B 1 259 ? 7.523 27.797 8.586 1 96.44 259 GLY B C 1
ATOM 7536 O O . GLY B 1 259 ? 8.125 27.516 7.547 1 96.44 259 GLY B O 1
ATOM 7537 N N . PRO B 1 260 ? 8.078 28.391 9.656 1 95.25 260 PRO B N 1
ATOM 7538 C CA . PRO B 1 260 ? 9.539 28.391 9.727 1 95.25 260 PRO B CA 1
ATOM 7539 C C . PRO B 1 260 ? 10.133 26.984 9.703 1 95.25 260 PRO B C 1
ATOM 7541 O O . PRO B 1 260 ? 9.398 26 9.828 1 95.25 260 PRO B O 1
ATOM 7544 N N . ALA B 1 261 ? 11.422 26.922 9.555 1 91.56 261 ALA B N 1
ATOM 7545 C CA . ALA B 1 261 ? 12.086 25.625 9.469 1 91.56 261 ALA B CA 1
ATOM 7546 C C . ALA B 1 261 ? 11.852 24.797 10.734 1 91.56 261 ALA B C 1
ATOM 7548 O O . ALA B 1 261 ? 11.883 25.344 11.844 1 91.56 261 ALA B O 1
ATOM 7549 N N . ASP B 1 262 ? 11.57 23.594 10.539 1 92 262 ASP B N 1
ATOM 7550 C CA . ASP B 1 262 ? 11.422 22.656 11.648 1 92 262 ASP B CA 1
ATOM 7551 C C . ASP B 1 262 ? 12.758 21.969 11.969 1 92 262 ASP B C 1
ATOM 7553 O O . ASP B 1 262 ? 12.875 20.75 11.859 1 92 262 ASP B O 1
ATOM 7557 N N . ASP B 1 263 ? 13.703 22.75 12.422 1 90.5 263 ASP B N 1
ATOM 7558 C CA . ASP B 1 263 ? 15.078 22.25 12.523 1 90.5 263 ASP B CA 1
ATOM 7559 C C . ASP B 1 263 ? 15.562 22.281 13.969 1 90.5 263 ASP B C 1
ATOM 7561 O O . ASP B 1 263 ? 16.766 22.141 14.227 1 90.5 263 ASP B O 1
ATOM 7565 N N . GLY B 1 264 ? 14.703 22.625 14.891 1 93.31 264 GLY B N 1
ATOM 7566 C CA . GLY B 1 264 ? 15.086 22.703 16.297 1 93.31 264 GLY B CA 1
ATOM 7567 C C . GLY B 1 264 ? 15.852 23.969 16.625 1 93.31 264 GLY B C 1
ATOM 7568 O O . GLY B 1 264 ? 16.484 24.047 17.688 1 93.31 264 GLY B O 1
ATOM 7569 N N . ARG B 1 265 ? 15.867 24.953 15.688 1 94.56 265 ARG B N 1
ATOM 7570 C CA . ARG B 1 265 ? 16.625 26.172 15.883 1 94.56 265 ARG B CA 1
ATOM 7571 C C . ARG B 1 265 ? 15.766 27.406 15.641 1 94.56 265 ARG B C 1
ATOM 7573 O O . ARG B 1 265 ? 15.852 28.391 16.375 1 94.56 265 ARG B O 1
ATOM 7580 N N . ALA B 1 266 ? 14.969 27.297 14.641 1 95.12 266 ALA B N 1
ATOM 7581 C CA . ALA B 1 266 ? 14.219 28.469 14.164 1 95.12 266 ALA B CA 1
ATOM 7582 C C . ALA B 1 266 ? 13.234 28.953 15.219 1 95.12 266 ALA B C 1
ATOM 7584 O O . ALA B 1 266 ? 12.617 28.156 15.93 1 95.12 266 ALA B O 1
ATOM 7585 N N . MET B 1 267 ? 13.18 30.234 15.398 1 96.38 267 MET B N 1
ATOM 7586 C CA . MET B 1 267 ? 12.219 30.969 16.234 1 96.38 267 MET B CA 1
ATOM 7587 C C . MET B 1 267 ? 11.695 32.188 15.508 1 96.38 267 MET B C 1
ATOM 7589 O O . MET B 1 267 ? 12.32 33.25 15.531 1 96.38 267 MET B O 1
ATOM 7593 N N . GLU B 1 268 ? 10.586 32 14.805 1 95 268 GLU B N 1
ATOM 7594 C CA . GLU B 1 268 ? 10.031 33.062 13.969 1 95 268 GLU B CA 1
ATOM 7595 C C . GLU B 1 268 ? 8.516 33.156 14.109 1 95 268 GLU B C 1
ATOM 7597 O O . GLU B 1 268 ? 7.844 32.125 14.273 1 95 268 GLU B O 1
ATOM 7602 N N . ALA B 1 269 ? 8.031 34.344 14.078 1 94.19 269 ALA B N 1
ATOM 7603 C CA . ALA B 1 269 ? 6.602 34.625 14.125 1 94.19 269 ALA B CA 1
ATOM 7604 C C . ALA B 1 269 ? 6.176 35.531 12.961 1 94.19 269 ALA B C 1
ATOM 7606 O O . ALA B 1 269 ? 7.016 36.125 12.289 1 94.19 269 ALA B O 1
ATOM 7607 N N . PRO B 1 270 ? 4.871 35.531 12.727 1 93.81 270 PRO B N 1
ATOM 7608 C CA . PRO B 1 270 ? 4.406 36.5 11.703 1 93.81 270 PRO B CA 1
ATOM 7609 C C . PRO B 1 270 ? 4.797 37.938 12.008 1 93.81 270 PRO B C 1
ATOM 7611 O O . PRO B 1 270 ? 4.801 38.344 13.172 1 93.81 270 PRO B O 1
ATOM 7614 N N . GLU B 1 271 ? 5.098 38.625 10.961 1 92.06 271 GLU B N 1
ATOM 7615 C CA . GLU B 1 271 ? 5.398 40.031 11.094 1 92.06 271 GLU B CA 1
ATOM 7616 C C . GLU B 1 271 ? 4.121 40.875 11.234 1 92.06 271 GLU B C 1
ATOM 7618 O O . GLU B 1 271 ? 3.016 40.344 11.133 1 92.06 271 GLU B O 1
ATOM 7623 N N . PRO B 1 272 ? 4.195 42.125 11.492 1 88.69 272 PRO B N 1
ATOM 7624 C CA . PRO B 1 272 ? 3.047 42.906 11.938 1 88.69 272 PRO B CA 1
ATOM 7625 C C . PRO B 1 272 ? 1.891 42.875 10.945 1 88.69 272 PRO B C 1
ATOM 7627 O O . PRO B 1 272 ? 0.729 42.75 11.344 1 88.69 272 PRO B O 1
ATOM 7630 N N . ALA B 1 273 ? 2.186 43.031 9.672 1 91.12 273 ALA B N 1
ATOM 7631 C CA . ALA B 1 273 ? 1.092 43.031 8.711 1 91.12 273 ALA B CA 1
ATOM 7632 C C . ALA B 1 273 ? 0.351 41.688 8.703 1 91.12 273 ALA B C 1
ATOM 7634 O O . ALA B 1 273 ? -0.878 41.656 8.609 1 91.12 273 ALA B O 1
ATOM 7635 N N . THR B 1 274 ? 1.114 40.656 8.742 1 94.75 274 THR B N 1
ATOM 7636 C CA . THR B 1 274 ? 0.51 39.312 8.766 1 94.75 274 THR B CA 1
ATOM 7637 C C . THR B 1 274 ? -0.302 39.125 10.047 1 94.75 274 THR B C 1
ATOM 7639 O O . THR B 1 274 ? -1.392 38.531 10.008 1 94.75 274 THR B O 1
ATOM 7642 N N . ARG B 1 275 ? 0.184 39.562 11.172 1 93.56 275 ARG B N 1
ATOM 7643 C CA . ARG B 1 275 ? -0.562 39.469 12.43 1 93.56 275 ARG B CA 1
ATOM 7644 C C . ARG B 1 275 ? -1.884 40.219 12.328 1 93.56 275 ARG B C 1
ATOM 7646 O O . ARG B 1 275 ? -2.914 39.75 12.812 1 93.56 275 ARG B O 1
ATOM 7653 N N . LYS B 1 276 ? -1.805 41.344 11.711 1 91.81 276 LYS B N 1
ATOM 7654 C CA . LYS B 1 276 ? -3.023 42.125 11.523 1 91.81 276 LYS B CA 1
ATOM 7655 C C . LYS B 1 276 ? -3.998 41.438 10.594 1 91.81 276 LYS B C 1
ATOM 7657 O O . LYS B 1 276 ? -5.215 41.5 10.781 1 91.81 276 LYS B O 1
ATOM 7662 N N . ALA B 1 277 ? -3.449 40.812 9.586 1 94.5 277 ALA B N 1
ATOM 7663 C CA . ALA B 1 277 ? -4.293 40.062 8.664 1 94.5 277 ALA B CA 1
ATOM 7664 C C . ALA B 1 277 ? -5.027 38.938 9.391 1 94.5 277 ALA B C 1
ATOM 7666 O O . ALA B 1 277 ? -6.211 38.688 9.141 1 94.5 277 ALA B O 1
ATOM 7667 N N . LEU B 1 278 ? -4.344 38.219 10.25 1 95.88 278 LEU B N 1
ATOM 7668 C CA . LEU B 1 278 ? -4.965 37.156 11.039 1 95.88 278 LEU B CA 1
ATOM 7669 C C . LEU B 1 278 ? -6.066 37.719 11.93 1 95.88 278 LEU B C 1
ATOM 7671 O O . LEU B 1 278 ? -7.156 37.156 12.008 1 95.88 278 LEU B O 1
ATOM 7675 N N . LEU B 1 279 ? -5.773 38.812 12.594 1 93.56 279 LEU B N 1
ATOM 7676 C CA . LEU B 1 279 ? -6.77 39.469 13.43 1 93.56 279 LEU B CA 1
ATOM 7677 C C . LEU B 1 279 ? -7.984 39.875 12.609 1 93.56 279 LEU B C 1
ATOM 7679 O O . LEU B 1 279 ? -9.125 39.656 13.016 1 93.56 279 LEU B O 1
ATOM 7683 N N . ASN B 1 280 ? -7.727 40.531 11.461 1 93.25 280 ASN B N 1
ATOM 7684 C CA . ASN B 1 280 ? -8.828 40.906 10.586 1 93.25 280 ASN B CA 1
ATOM 7685 C C . ASN B 1 280 ? -9.672 39.719 10.172 1 93.25 280 ASN B C 1
ATOM 7687 O O . ASN B 1 280 ? -10.898 39.812 10.109 1 93.25 280 ASN B O 1
ATOM 7691 N N . GLY B 1 281 ? -9.008 38.656 9.859 1 95.69 281 GLY B N 1
ATOM 7692 C CA . GLY B 1 281 ? -9.695 37.469 9.453 1 95.69 281 GLY B CA 1
ATOM 7693 C C . GLY B 1 281 ? -10.617 36.906 10.523 1 95.69 281 GLY B C 1
ATOM 7694 O O . GLY B 1 281 ? -11.758 36.531 10.242 1 95.69 281 GLY B O 1
ATOM 7695 N N . VAL B 1 282 ? -10.18 36.844 11.797 1 95.44 282 VAL B N 1
ATOM 7696 C CA . VAL B 1 282 ? -10.969 36.219 12.852 1 95.44 282 VAL B CA 1
ATOM 7697 C C . VAL B 1 282 ? -12.086 37.156 13.289 1 95.44 282 VAL B C 1
ATOM 7699 O O . VAL B 1 282 ? -13.125 36.719 13.789 1 95.44 282 VAL B O 1
ATOM 7702 N N . VAL B 1 283 ? -11.93 38.438 13.031 1 92.81 283 VAL B N 1
ATOM 7703 C CA . VAL B 1 283 ? -12.922 39.406 13.484 1 92.81 283 VAL B CA 1
ATOM 7704 C C . VAL B 1 283 ? -13.961 39.656 12.391 1 92.81 283 VAL B C 1
ATOM 7706 O O . VAL B 1 283 ? -15.156 39.688 12.656 1 92.81 283 VAL B O 1
ATOM 7709 N N . ASN B 1 284 ? -13.508 39.75 11.148 1 93.25 284 ASN B N 1
ATOM 7710 C CA . ASN B 1 284 ? -14.398 40.219 10.094 1 93.25 284 ASN B CA 1
ATOM 7711 C C . ASN B 1 284 ? -14.68 39.125 9.062 1 93.25 284 ASN B C 1
ATOM 7713 O O . ASN B 1 284 ? -15.617 39.25 8.273 1 93.25 284 ASN B O 1
ATOM 7717 N N . GLY B 1 285 ? -13.852 38.156 9.062 1 95.81 285 GLY B N 1
ATOM 7718 C CA . GLY B 1 285 ? -14.047 37.094 8.078 1 95.81 285 GLY B CA 1
ATOM 7719 C C . GLY B 1 285 ? -15.383 36.375 8.211 1 95.81 285 GLY B C 1
ATOM 7720 O O . GLY B 1 285 ? -15.977 36.375 9.297 1 95.81 285 GLY B O 1
ATOM 7721 N N . ARG B 1 286 ? -15.836 35.812 7.117 1 97.19 286 ARG B N 1
ATOM 7722 C CA . ARG B 1 286 ? -17.094 35.062 7.059 1 97.19 286 ARG B CA 1
ATOM 7723 C C . ARG B 1 286 ? -18.25 35.875 7.621 1 97.19 286 ARG B C 1
ATOM 7725 O O . ARG B 1 286 ? -19.031 35.375 8.438 1 97.19 286 ARG B O 1
ATOM 7732 N N . ASN B 1 287 ? -18.266 37.156 7.25 1 94.5 287 ASN B N 1
ATOM 7733 C CA . ASN B 1 287 ? -19.312 38.062 7.66 1 94.5 287 ASN B CA 1
ATOM 7734 C C . ASN B 1 287 ? -19.391 38.188 9.18 1 94.5 287 ASN B C 1
ATOM 7736 O O . ASN B 1 287 ? -20.484 38.125 9.758 1 94.5 287 ASN B O 1
ATOM 7740 N N . GLY B 1 288 ? -18.234 38.188 9.789 1 93.81 288 GLY B N 1
ATOM 7741 C CA . GLY B 1 288 ? -18.172 38.438 11.219 1 93.81 288 GLY B CA 1
ATOM 7742 C C . GLY B 1 288 ? -18.078 37.188 12.047 1 93.81 288 GLY B C 1
ATOM 7743 O O . GLY B 1 288 ? -17.859 37.219 13.258 1 93.81 288 GLY B O 1
ATOM 7744 N N . LEU B 1 289 ? -18.25 36 11.445 1 96.94 289 LEU B N 1
ATOM 7745 C CA . LEU B 1 289 ? -18.172 34.719 12.156 1 96.94 289 LEU B CA 1
ATOM 7746 C C . LEU B 1 289 ? -16.703 34.312 12.359 1 96.94 289 LEU B C 1
ATOM 7748 O O . LEU B 1 289 ? -16.422 33.469 13.203 1 96.94 289 LEU B O 1
ATOM 7752 N N . GLY B 1 290 ? -15.75 34.938 11.555 1 96.94 290 GLY B N 1
ATOM 7753 C CA . GLY B 1 290 ? -14.312 34.75 11.695 1 96.94 290 GLY B CA 1
ATOM 7754 C C . GLY B 1 290 ? -13.789 33.625 10.82 1 96.94 290 GLY B C 1
ATOM 7755 O O . GLY B 1 290 ? -14.367 32.531 10.781 1 96.94 290 GLY B O 1
ATOM 7756 N N . SER B 1 291 ? -12.711 33.875 10.086 1 98.25 291 SER B N 1
ATOM 7757 C CA . SER B 1 291 ? -12 32.875 9.32 1 98.25 291 SER B CA 1
ATOM 7758 C C . SER B 1 291 ? -11.391 31.812 10.234 1 98.25 291 SER B C 1
ATOM 7760 O O . SER B 1 291 ? -10.914 32.125 11.328 1 98.25 291 SER B O 1
ATOM 7762 N N . VAL B 1 292 ? -11.484 30.578 9.82 1 98.69 292 VAL B N 1
ATOM 7763 C CA . VAL B 1 292 ? -10.844 29.5 10.562 1 98.69 292 VAL B CA 1
ATOM 7764 C C . VAL B 1 292 ? -9.438 29.25 10.008 1 98.69 292 VAL B C 1
ATOM 7766 O O . VAL B 1 292 ? -9.281 28.906 8.844 1 98.69 292 VAL B O 1
ATOM 7769 N N . PHE B 1 293 ? -8.422 29.5 10.82 1 98.81 293 PHE B N 1
ATOM 7770 C CA . PHE B 1 293 ? -7.035 29.281 10.414 1 98.81 293 PHE B CA 1
ATOM 7771 C C . PHE B 1 293 ? -6.508 27.969 10.977 1 98.81 293 PHE B C 1
ATOM 7773 O O . PHE B 1 293 ? -6.43 27.781 12.195 1 98.81 293 PHE B O 1
ATOM 7780 N N . VAL B 1 294 ? -6.16 27.016 10.102 1 98.88 294 VAL B N 1
ATOM 7781 C CA . VAL B 1 294 ? -5.637 25.719 10.5 1 98.88 294 VAL B CA 1
ATOM 7782 C C . VAL B 1 294 ? -4.156 25.625 10.125 1 98.88 294 VAL B C 1
ATOM 7784 O O . VAL B 1 294 ? -3.793 25.781 8.961 1 98.88 294 VAL B O 1
ATOM 7787 N N . PHE B 1 295 ? -3.324 25.406 11.102 1 98.56 295 PHE B N 1
ATOM 7788 C CA . PHE B 1 295 ? -1.889 25.281 10.867 1 98.56 295 PHE B CA 1
ATOM 7789 C C . PHE B 1 295 ? -1.382 23.922 11.297 1 98.56 295 PHE B C 1
ATOM 7791 O O . PHE B 1 295 ? -1.812 23.391 12.328 1 98.56 295 PHE B O 1
ATOM 7798 N N . ALA B 1 296 ? -0.516 23.344 10.477 1 98.25 296 ALA B N 1
ATOM 7799 C CA . ALA B 1 296 ? 0.206 22.141 10.875 1 98.25 296 ALA B CA 1
ATOM 7800 C C . ALA B 1 296 ? 1.234 22.453 11.961 1 98.25 296 ALA B C 1
ATOM 7802 O O . ALA B 1 296 ? 1.911 23.484 11.906 1 98.25 296 ALA B O 1
ATOM 7803 N N . SER B 1 297 ? 1.388 21.578 12.914 1 96.88 297 SER B N 1
ATOM 7804 C CA . SER B 1 297 ? 2.211 21.828 14.094 1 96.88 297 SER B CA 1
ATOM 7805 C C . SER B 1 297 ? 3.695 21.828 13.742 1 96.88 297 SER B C 1
ATOM 7807 O O . SER B 1 297 ? 4.496 22.5 14.391 1 96.88 297 SER B O 1
ATOM 7809 N N . GLY B 1 298 ? 4.094 20.969 12.812 1 95.31 298 GLY B N 1
ATOM 7810 C CA . GLY B 1 298 ? 5.496 20.859 12.438 1 95.31 298 GLY B CA 1
ATOM 7811 C C . GLY B 1 298 ? 6.004 19.438 12.414 1 95.31 298 GLY B C 1
ATOM 7812 O O . GLY B 1 298 ? 5.41 18.547 13.039 1 95.31 298 GLY B O 1
ATOM 7813 N N . ASN B 1 299 ? 7.16 19.266 11.727 1 92 299 ASN B N 1
ATOM 7814 C CA . ASN B 1 299 ? 7.742 17.938 11.547 1 92 299 ASN B CA 1
ATOM 7815 C C . ASN B 1 299 ? 9.156 17.859 12.133 1 92 299 ASN B C 1
ATOM 7817 O O . ASN B 1 299 ? 10.008 17.156 11.602 1 92 299 ASN B O 1
ATOM 7821 N N . GLY B 1 300 ? 9.461 18.594 13.094 1 91.19 300 GLY B N 1
ATOM 7822 C CA . GLY B 1 300 ? 10.828 18.672 13.586 1 91.19 300 GLY B CA 1
ATOM 7823 C C . GLY B 1 300 ? 11.086 17.766 14.773 1 91.19 300 GLY B C 1
ATOM 7824 O O . GLY B 1 300 ? 12.055 17.969 15.516 1 91.19 300 GLY B O 1
ATOM 7825 N N . GLY B 1 301 ? 10.297 16.766 14.953 1 89.31 301 GLY B N 1
ATOM 7826 C CA . GLY B 1 301 ? 10.469 15.875 16.078 1 89.31 301 GLY B CA 1
ATOM 7827 C C . GLY B 1 301 ? 11.852 15.25 16.141 1 89.31 301 GLY B C 1
ATOM 7828 O O . GLY B 1 301 ? 12.422 15.094 17.234 1 89.31 301 GLY B O 1
ATOM 7829 N N . TYR B 1 302 ? 12.453 14.984 15.039 1 79.06 302 TYR B N 1
ATOM 7830 C CA . TYR B 1 302 ? 13.789 14.391 14.953 1 79.06 302 TYR B CA 1
ATOM 7831 C C . TYR B 1 302 ? 14.844 15.352 15.484 1 79.06 302 TYR B C 1
ATOM 7833 O O . TYR B 1 302 ? 15.945 14.93 15.844 1 79.06 302 TYR B O 1
ATOM 7841 N N . TYR B 1 303 ? 14.523 16.578 15.531 1 87.62 303 TYR B N 1
ATOM 7842 C CA . TYR B 1 303 ? 15.461 17.594 15.969 1 87.62 303 TYR B CA 1
ATOM 7843 C C . TYR B 1 303 ? 15.047 18.188 17.312 1 87.62 303 TYR B C 1
ATOM 7845 O O . TYR B 1 303 ? 15.523 19.25 17.719 1 87.62 303 TYR B O 1
ATOM 7853 N N . ASP B 1 304 ? 14.078 17.547 17.969 1 92.25 304 ASP B N 1
ATOM 7854 C CA . ASP B 1 304 ? 13.531 18.016 19.25 1 92.25 304 ASP B CA 1
ATOM 7855 C C . ASP B 1 304 ? 12.953 19.422 19.125 1 92.25 304 ASP B C 1
ATOM 7857 O O . ASP B 1 304 ? 13.141 20.25 20.016 1 92.25 304 ASP B O 1
ATOM 7861 N N . ASP B 1 305 ? 12.391 19.625 17.984 1 94.62 305 ASP B N 1
ATOM 7862 C CA . ASP B 1 305 ? 11.727 20.906 17.766 1 94.62 305 ASP B CA 1
ATOM 7863 C C . ASP B 1 305 ? 10.43 21 18.562 1 94.62 305 ASP B C 1
ATOM 7865 O O . ASP B 1 305 ? 9.961 20 19.109 1 94.62 305 ASP B O 1
ATOM 7869 N N . ASN B 1 306 ? 9.977 22.25 18.719 1 96.56 306 ASN B N 1
ATOM 7870 C CA . ASN B 1 306 ? 8.781 22.594 19.484 1 96.56 306 ASN B CA 1
ATOM 7871 C C . ASN B 1 306 ? 7.973 23.688 18.781 1 96.56 306 ASN B C 1
ATOM 7873 O O . ASN B 1 306 ? 8.492 24.766 18.5 1 96.56 306 ASN B O 1
ATOM 7877 N N . CYS B 1 307 ? 6.656 23.406 18.594 1 96.75 307 CYS B N 1
ATOM 7878 C CA . CYS B 1 307 ? 5.859 24.266 17.734 1 96.75 307 CYS B CA 1
ATOM 7879 C C . CYS B 1 307 ? 5.578 25.594 18.422 1 96.75 307 CYS B C 1
ATOM 7881 O O . CYS B 1 307 ? 5.074 26.531 17.781 1 96.75 307 CYS B O 1
ATOM 7883 N N . ASN B 1 308 ? 5.93 25.703 19.688 1 97.69 308 ASN B N 1
ATOM 7884 C CA . ASN B 1 308 ? 5.758 26.984 20.391 1 97.69 308 ASN B CA 1
ATOM 7885 C C . ASN B 1 308 ? 6.832 27.984 19.984 1 97.69 308 ASN B C 1
ATOM 7887 O O . ASN B 1 308 ? 6.734 29.172 20.312 1 97.69 308 ASN B O 1
ATOM 7891 N N . PHE B 1 309 ? 7.809 27.547 19.266 1 97.38 309 PHE B N 1
ATOM 7892 C CA . PHE B 1 309 ? 8.812 28.453 18.719 1 97.38 309 PHE B CA 1
ATOM 7893 C C . PHE B 1 309 ? 8.406 28.922 17.328 1 97.38 309 PHE B C 1
ATOM 7895 O O . PHE B 1 309 ? 9.188 29.594 16.656 1 97.38 309 PHE B O 1
ATOM 7902 N N . ASP B 1 310 ? 7.258 28.578 16.938 1 96.94 310 ASP B N 1
ATOM 7903 C CA . ASP B 1 310 ? 6.617 28.969 15.688 1 96.94 310 ASP B CA 1
ATOM 7904 C C . ASP B 1 310 ? 5.391 29.844 15.945 1 96.94 310 ASP B C 1
ATOM 7906 O O . ASP B 1 310 ? 4.363 29.359 16.422 1 96.94 310 ASP B O 1
ATOM 7910 N N . GLY B 1 311 ? 5.465 31.109 15.469 1 95.75 311 GLY B N 1
ATOM 7911 C CA . GLY B 1 311 ? 4.438 32.094 15.805 1 95.75 311 GLY B CA 1
ATOM 7912 C C . GLY B 1 311 ? 3.145 31.891 15.047 1 95.75 311 GLY B C 1
ATOM 7913 O O . GLY B 1 311 ? 2.123 32.5 15.367 1 95.75 311 GLY B O 1
ATOM 7914 N N . TYR B 1 312 ? 3.133 31.062 14.062 1 96 312 TYR B N 1
ATOM 7915 C CA . TYR B 1 312 ? 1.9 30.719 13.367 1 96 312 TYR B CA 1
ATOM 7916 C C . TYR B 1 312 ? 1.097 29.688 14.156 1 96 312 TYR B C 1
ATOM 7918 O O . TYR B 1 312 ? -0.134 29.766 14.203 1 96 312 TYR B O 1
ATOM 7926 N N . THR B 1 313 ? 1.835 28.766 14.773 1 96.69 313 THR B N 1
ATOM 7927 C CA . THR B 1 313 ? 1.208 27.656 15.477 1 96.69 313 THR B CA 1
ATOM 7928 C C . THR B 1 313 ? 0.882 28.047 16.922 1 96.69 313 THR B C 1
ATOM 7930 O O . THR B 1 313 ? 0.008 27.438 17.547 1 96.69 313 THR B O 1
ATOM 7933 N N . ASN B 1 314 ? 1.578 28.984 17.484 1 95.94 314 ASN B N 1
ATOM 7934 C CA . ASN B 1 314 ? 1.301 29.375 18.859 1 95.94 314 ASN B CA 1
ATOM 7935 C C . ASN B 1 314 ? 0.443 30.641 18.922 1 95.94 314 ASN B C 1
ATOM 7937 O O . ASN B 1 314 ? 0.619 31.469 19.828 1 95.94 314 ASN B O 1
ATOM 7941 N N . SER B 1 315 ? -0.365 30.797 17.984 1 95.31 315 SER B N 1
ATOM 7942 C CA . SER B 1 315 ? -1.325 31.891 17.922 1 95.31 315 SER B CA 1
ATOM 7943 C C . SER B 1 315 ? -2.674 31.469 18.516 1 95.31 315 SER B C 1
ATOM 7945 O O . SER B 1 315 ? -3.131 30.359 18.281 1 95.31 315 SER B O 1
ATOM 7947 N N . ILE B 1 316 ? -3.365 32.469 19.234 1 96.5 316 ILE B N 1
ATOM 7948 C CA . ILE B 1 316 ? -4.684 32.156 19.797 1 96.5 316 ILE B CA 1
ATOM 7949 C C . ILE B 1 316 ? -5.703 32.031 18.656 1 96.5 316 ILE B C 1
ATOM 7951 O O . ILE B 1 316 ? -6.801 31.516 18.844 1 96.5 316 ILE B O 1
ATOM 7955 N N . PHE B 1 317 ? -5.305 32.469 17.453 1 96.56 317 PHE B N 1
ATOM 7956 C CA . PHE B 1 317 ? -6.227 32.5 16.312 1 96.56 317 PHE B CA 1
ATOM 7957 C C . PHE B 1 317 ? -6.168 31.188 15.539 1 96.56 317 PHE B C 1
ATOM 7959 O O . PHE B 1 317 ? -7.055 30.906 14.734 1 96.56 317 PHE B O 1
ATOM 7966 N N . SER B 1 318 ? -5.184 30.375 15.781 1 95.88 318 SER B N 1
ATOM 7967 C CA . SER B 1 318 ? -4.926 29.203 14.953 1 95.88 318 SER B CA 1
ATOM 7968 C C . SER B 1 318 ? -5.445 27.938 15.617 1 95.88 318 SER B C 1
ATOM 7970 O O . SER B 1 318 ? -5.469 27.828 16.844 1 95.88 318 SER B O 1
ATOM 7972 N N . VAL B 1 319 ? -5.93 27.078 14.789 1 98.5 319 VAL B N 1
ATOM 7973 C CA . VAL B 1 319 ? -6.043 25.688 15.195 1 98.5 319 VAL B CA 1
ATOM 7974 C C . VAL B 1 319 ? -4.789 24.922 14.766 1 98.5 319 VAL B C 1
ATOM 7976 O O . VAL B 1 319 ? -4.602 24.641 13.578 1 98.5 319 VAL B O 1
ATOM 7979 N N . THR B 1 320 ? -4 24.641 15.695 1 98.38 320 THR B N 1
ATOM 7980 C CA . THR B 1 320 ? -2.781 23.891 15.414 1 98.38 320 THR B CA 1
ATOM 7981 C C . THR B 1 320 ? -3.041 22.391 15.477 1 98.38 320 THR B C 1
ATOM 7983 O O . THR B 1 320 ? -3.508 21.875 16.5 1 98.38 320 THR B O 1
ATOM 7986 N N . VAL B 1 321 ? -2.703 21.688 14.391 1 98.38 321 VAL B N 1
ATOM 7987 C CA . VAL B 1 321 ? -3.025 20.281 14.25 1 98.38 321 VAL B CA 1
ATOM 7988 C C . VAL B 1 321 ? -1.738 19.453 14.148 1 98.38 321 VAL B C 1
ATOM 7990 O O . VAL B 1 321 ? -0.905 19.703 13.273 1 98.38 321 VAL B O 1
ATOM 7993 N N . GLY B 1 322 ? -1.615 18.5 15.078 1 97.06 322 GLY B N 1
ATOM 7994 C CA . GLY B 1 322 ? -0.543 17.516 15.008 1 97.06 322 GLY B CA 1
ATOM 7995 C C . GLY B 1 322 ? -0.938 16.25 14.266 1 97.06 322 GLY B C 1
ATOM 7996 O O . GLY B 1 322 ? -2.014 16.188 13.672 1 97.06 322 GLY B O 1
ATOM 7997 N N . ALA B 1 323 ? 0.016 15.234 14.32 1 95.62 323 ALA B N 1
ATOM 7998 C CA . ALA B 1 323 ? -0.229 14.039 13.523 1 95.62 323 ALA B CA 1
ATOM 7999 C C . ALA B 1 323 ? -0.255 12.789 14.398 1 95.62 323 ALA B C 1
ATOM 8001 O O . ALA B 1 323 ? 0.407 12.734 15.438 1 95.62 323 ALA B O 1
ATOM 8002 N N . VAL B 1 324 ? -1.059 11.867 13.984 1 94.44 324 VAL B N 1
ATOM 8003 C CA . VAL B 1 324 ? -1.071 10.5 14.484 1 94.44 324 VAL B CA 1
ATOM 8004 C C . VAL B 1 324 ? -1.039 9.516 13.312 1 94.44 324 VAL B C 1
ATOM 8006 O O . VAL B 1 324 ? -1.514 9.828 12.219 1 94.44 324 VAL B O 1
ATOM 8009 N N . ASP B 1 325 ? -0.45 8.352 13.547 1 88.62 325 ASP B N 1
ATOM 8010 C CA . ASP B 1 325 ? -0.282 7.441 12.422 1 88.62 325 ASP B CA 1
ATOM 8011 C C . ASP B 1 325 ? -1.4 6.402 12.383 1 88.62 325 ASP B C 1
ATOM 8013 O O . ASP B 1 325 ? -2.418 6.555 13.062 1 88.62 325 ASP B O 1
ATOM 8017 N N . THR B 1 326 ? -1.255 5.348 11.516 1 87.19 326 THR B N 1
ATOM 8018 C CA . THR B 1 326 ? -2.297 4.379 11.188 1 87.19 326 THR B CA 1
ATOM 8019 C C . THR B 1 326 ? -2.627 3.508 12.391 1 87.19 326 THR B C 1
ATOM 8021 O O . THR B 1 326 ? -3.666 2.844 12.422 1 87.19 326 THR B O 1
ATOM 8024 N N . GLU B 1 327 ? -1.813 3.486 13.383 1 82.06 327 GLU B N 1
ATOM 8025 C CA . GLU B 1 327 ? -2.004 2.656 14.57 1 82.06 327 GLU B CA 1
ATOM 8026 C C . GLU B 1 327 ? -2.203 3.514 15.82 1 82.06 327 GLU B C 1
ATOM 8028 O O . GLU B 1 327 ? -2.053 3.029 16.938 1 82.06 327 GLU B O 1
ATOM 8033 N N . ASP B 1 328 ? -2.428 4.82 15.641 1 89.5 328 ASP B N 1
ATOM 8034 C CA . ASP B 1 328 ? -2.648 5.785 16.719 1 89.5 328 ASP B CA 1
ATOM 8035 C C . ASP B 1 328 ? -1.37 6.016 17.516 1 89.5 328 ASP B C 1
ATOM 8037 O O . ASP B 1 328 ? -1.421 6.215 18.734 1 89.5 328 ASP B O 1
ATOM 8041 N N . SER B 1 329 ? -0.337 5.883 16.812 1 87.38 329 SER B N 1
ATOM 8042 C CA . SER B 1 329 ? 0.952 6.164 17.422 1 87.38 329 SER B CA 1
ATOM 8043 C C . SER B 1 329 ? 1.467 7.547 17.031 1 87.38 329 SER B C 1
ATOM 8045 O O . SER B 1 329 ? 1.101 8.07 15.984 1 87.38 329 SER B O 1
ATOM 8047 N N . TRP B 1 330 ? 2.248 8.062 17.953 1 90 330 TRP B N 1
ATOM 8048 C CA . TRP B 1 330 ? 2.891 9.344 17.688 1 90 330 TRP B CA 1
ATOM 8049 C C . TRP B 1 330 ? 4.035 9.18 16.688 1 90 330 TRP B C 1
ATOM 8051 O O . TRP B 1 330 ? 4.969 8.414 16.938 1 90 330 TRP B O 1
ATOM 8061 N N . PRO B 1 331 ? 3.902 9.852 15.555 1 87.25 331 PRO B N 1
ATOM 8062 C CA . PRO B 1 331 ? 4.984 9.695 14.578 1 87.25 331 PRO B CA 1
ATOM 8063 C C . PRO B 1 331 ? 6.285 10.359 15.023 1 87.25 331 PRO B C 1
ATOM 8065 O O . PRO B 1 331 ? 6.254 11.344 15.758 1 87.25 331 PRO B O 1
ATOM 8068 N N . ALA B 1 332 ? 7.41 9.93 14.469 1 81.75 332 ALA B N 1
ATOM 8069 C CA . ALA B 1 332 ? 8.734 10.398 14.883 1 81.75 332 ALA B CA 1
ATOM 8070 C C . ALA B 1 332 ? 8.938 11.859 14.516 1 81.75 332 ALA B C 1
ATOM 8072 O O . ALA B 1 332 ? 9.664 12.586 15.211 1 81.75 332 ALA B O 1
ATOM 8073 N N . TYR B 1 333 ? 8.305 12.305 13.492 1 89.25 333 TYR B N 1
ATOM 8074 C CA . TYR B 1 333 ? 8.477 13.688 13.07 1 89.25 333 TYR B CA 1
ATOM 8075 C C . TYR B 1 333 ? 7.602 14.625 13.898 1 89.25 333 TYR B C 1
ATOM 8077 O O . TYR B 1 333 ? 7.754 15.852 13.828 1 89.25 333 TYR B O 1
ATOM 8085 N N . GLY B 1 334 ? 6.691 14.148 14.688 1 92.38 334 GLY B N 1
ATOM 8086 C CA . GLY B 1 334 ? 5.809 14.984 15.484 1 92.38 334 GLY B CA 1
ATOM 8087 C C . GLY B 1 334 ? 6.547 15.844 16.5 1 92.38 334 GLY B C 1
ATOM 8088 O O . GLY B 1 334 ? 7.547 15.406 17.078 1 92.38 334 GLY B O 1
ATOM 8089 N N . GLU B 1 335 ? 6.031 17.031 16.719 1 94.25 335 GLU B N 1
ATOM 8090 C CA . GLU B 1 335 ? 6.656 17.953 17.672 1 94.25 335 GLU B CA 1
ATOM 8091 C C . GLU B 1 335 ? 5.887 17.984 18.984 1 94.25 335 GLU B C 1
ATOM 8093 O O . GLU B 1 335 ? 4.652 17.984 18.984 1 94.25 335 GLU B O 1
ATOM 8098 N N . TYR B 1 336 ? 6.691 17.969 20.078 1 92.19 336 TYR B N 1
ATOM 8099 C CA . TYR B 1 336 ? 6.168 18.219 21.422 1 92.19 336 TYR B CA 1
ATOM 8100 C C . TYR B 1 336 ? 5.77 19.688 21.578 1 92.19 336 TYR B C 1
ATOM 8102 O O . TYR B 1 336 ? 6.605 20.578 21.453 1 92.19 336 TYR B O 1
ATOM 8110 N N . CYS B 1 337 ? 4.383 19.906 21.875 1 95.19 337 CYS B N 1
ATOM 8111 C CA . CYS B 1 337 ? 3.992 21.312 21.797 1 95.19 337 CYS B CA 1
ATOM 8112 C C . CYS B 1 337 ? 2.742 21.578 22.625 1 95.19 337 CYS B C 1
ATOM 8114 O O . CYS B 1 337 ? 1.706 20.953 22.422 1 95.19 337 CYS B O 1
ATOM 8116 N N . ALA B 1 338 ? 2.809 22.609 23.469 1 96.81 338 ALA B N 1
ATOM 8117 C CA . ALA B 1 338 ? 1.699 22.969 24.344 1 96.81 338 ALA B CA 1
ATOM 8118 C C . ALA B 1 338 ? 0.638 23.766 23.578 1 96.81 338 ALA B C 1
ATOM 8120 O O . ALA B 1 338 ? -0.484 23.938 24.062 1 96.81 338 ALA B O 1
ATOM 8121 N N . ALA B 1 339 ? 0.918 24.172 22.375 1 97.31 339 ALA B N 1
ATOM 8122 C CA . ALA B 1 339 ? -0.001 25 21.609 1 97.31 339 ALA B CA 1
ATOM 8123 C C . ALA B 1 339 ? -0.881 24.125 20.703 1 97.31 339 ALA B C 1
ATOM 8125 O O . ALA B 1 339 ? -1.818 24.625 20.078 1 97.31 339 ALA B O 1
ATOM 8126 N N . GLN B 1 340 ? -0.633 22.906 20.656 1 96.62 340 GLN B N 1
ATOM 8127 C CA . GLN B 1 340 ? -1.357 22 19.781 1 96.62 340 GLN B CA 1
ATOM 8128 C C . GLN B 1 340 ? -2.756 21.703 20.312 1 96.62 340 GLN B C 1
ATOM 8130 O O . GLN B 1 340 ? -2.918 21.406 21.5 1 96.62 340 GLN B O 1
ATOM 8135 N N . LEU B 1 341 ? -3.719 21.812 19.453 1 97.19 341 LEU B N 1
ATOM 8136 C CA . LEU B 1 341 ? -5.09 21.609 19.906 1 97.19 341 LEU B CA 1
ATOM 8137 C C . LEU B 1 341 ? -5.516 20.156 19.719 1 97.19 341 LEU B C 1
ATOM 8139 O O . LEU B 1 341 ? -6.219 19.594 20.578 1 97.19 341 LEU B O 1
ATOM 8143 N N . VAL B 1 342 ? -5.148 19.609 18.594 1 97.75 342 VAL B N 1
ATOM 8144 C CA . VAL B 1 342 ? -5.648 18.281 18.25 1 97.75 342 VAL B CA 1
ATOM 8145 C C . VAL B 1 342 ? -4.676 17.594 17.297 1 97.75 342 VAL B C 1
ATOM 8147 O O . VAL B 1 342 ? -3.764 18.234 16.766 1 97.75 342 VAL B O 1
ATOM 8150 N N . SER B 1 343 ? -4.844 16.297 17.188 1 97.38 343 SER B N 1
ATOM 8151 C CA . SER B 1 343 ? -4.094 15.531 16.203 1 97.38 343 SER B CA 1
ATOM 8152 C C . SER B 1 343 ? -5.027 14.867 15.188 1 97.38 343 SER B C 1
ATOM 8154 O O . SER B 1 343 ? -6.133 14.453 15.539 1 97.38 343 SER B O 1
ATOM 8156 N N . ALA B 1 344 ? -4.625 14.852 13.969 1 97.88 344 ALA B N 1
ATOM 8157 C CA . ALA B 1 344 ? -5.32 14.117 12.914 1 97.88 344 ALA B CA 1
ATOM 8158 C C . ALA B 1 344 ? -4.398 13.102 12.25 1 97.88 344 ALA B C 1
ATOM 8160 O O . ALA B 1 344 ? -3.18 13.133 12.445 1 97.88 344 ALA B O 1
ATOM 8161 N N . TYR B 1 345 ? -5.004 12.25 11.484 1 96.31 345 TYR B N 1
ATOM 8162 C CA . TYR B 1 345 ? -4.262 11.133 10.906 1 96.31 345 TYR B CA 1
ATOM 8163 C C . TYR B 1 345 ? -3.312 11.617 9.812 1 96.31 345 TYR B C 1
ATOM 8165 O O . TYR B 1 345 ? -3.637 12.539 9.07 1 96.31 345 TYR B O 1
ATOM 8173 N N . SER B 1 346 ? -2.211 10.953 9.75 1 95.25 346 SER B N 1
ATOM 8174 C CA . SER B 1 346 ? -1.216 11.164 8.703 1 95.25 346 SER B CA 1
ATOM 8175 C C . SER B 1 346 ? -0.35 9.93 8.508 1 95.25 346 SER B C 1
ATOM 8177 O O . SER B 1 346 ? -0.84 8.797 8.602 1 95.25 346 SER B O 1
ATOM 8179 N N . SER B 1 347 ? 0.95 10.102 8.25 1 86.75 347 SER B N 1
ATOM 8180 C CA . SER B 1 347 ? 1.824 9 7.855 1 86.75 347 SER B CA 1
ATOM 8181 C C . SER B 1 347 ? 2.576 8.438 9.055 1 86.75 347 SER B C 1
ATOM 8183 O O . SER B 1 347 ? 2.746 9.117 10.062 1 86.75 347 SER B O 1
ATOM 8185 N N . GLY B 1 348 ? 2.932 7.223 8.984 1 76.12 348 GLY B N 1
ATOM 8186 C CA . GLY B 1 348 ? 3.725 6.461 9.938 1 76.12 348 GLY B CA 1
ATOM 8187 C C . GLY B 1 348 ? 3.777 4.98 9.617 1 76.12 348 GLY B C 1
ATOM 8188 O O . GLY B 1 348 ? 2.889 4.449 8.945 1 76.12 348 GLY B O 1
ATOM 8189 N N . HIS B 1 349 ? 4.816 4.336 10.047 1 65.94 349 HIS B N 1
ATOM 8190 C CA . HIS B 1 349 ? 5.008 2.908 9.828 1 65.94 349 HIS B CA 1
ATOM 8191 C C . HIS B 1 349 ? 4.891 2.555 8.344 1 65.94 349 HIS B C 1
ATOM 8193 O O . HIS B 1 349 ? 4.18 1.616 7.984 1 65.94 349 HIS B O 1
ATOM 8199 N N . ASN B 1 350 ? 5.379 3.381 7.586 1 61.44 350 ASN B N 1
ATOM 8200 C CA . ASN B 1 350 ? 5.504 3.225 6.141 1 61.44 350 ASN B CA 1
ATOM 8201 C C . ASN B 1 350 ? 4.145 3.297 5.445 1 61.44 350 ASN B C 1
ATOM 8203 O O . ASN B 1 350 ? 3.982 2.793 4.336 1 61.44 350 ASN B O 1
ATOM 8207 N N . ARG B 1 351 ? 3.25 3.699 6.086 1 77.25 351 ARG B N 1
ATOM 8208 C CA . ARG B 1 351 ? 1.949 3.982 5.492 1 77.25 351 ARG B CA 1
ATOM 8209 C C . ARG B 1 351 ? 1.687 5.484 5.441 1 77.25 351 ARG B C 1
ATOM 8211 O O . ARG B 1 351 ? 2.053 6.215 6.363 1 77.25 351 ARG B O 1
ATOM 8218 N N . HIS B 1 352 ? 1.138 5.969 4.344 1 85.31 352 HIS B N 1
ATOM 8219 C CA . HIS B 1 352 ? 0.926 7.387 4.078 1 85.31 352 HIS B CA 1
ATOM 8220 C C . HIS B 1 352 ? -0.506 7.656 3.631 1 85.31 352 HIS B C 1
ATOM 8222 O O . HIS B 1 352 ? -1.312 6.727 3.525 1 85.31 352 HIS B O 1
ATOM 8228 N N . ILE B 1 353 ? -0.745 8.875 3.471 1 91.94 353 ILE B N 1
ATOM 8229 C CA . ILE B 1 353 ? -2.055 9.281 2.977 1 91.94 353 ILE B CA 1
ATOM 8230 C C . ILE B 1 353 ? -2.096 9.156 1.456 1 91.94 353 ILE B C 1
ATOM 8232 O O . ILE B 1 353 ? -1.199 9.648 0.764 1 91.94 353 ILE B O 1
ATOM 8236 N N . VAL B 1 354 ? -3.125 8.414 0.97 1 88.25 354 VAL B N 1
ATOM 8237 C CA . VAL B 1 354 ? -3.348 8.258 -0.463 1 88.25 354 VAL B CA 1
ATOM 8238 C C . VAL B 1 354 ? -4.328 9.312 -0.956 1 88.25 354 VAL B C 1
ATOM 8240 O O . VAL B 1 354 ? -5.414 9.469 -0.394 1 88.25 354 VAL B O 1
ATOM 8243 N N . THR B 1 355 ? -3.906 10.117 -2.002 1 94.38 355 THR B N 1
ATOM 8244 C CA . THR B 1 355 ? -4.742 11.219 -2.461 1 94.38 355 THR B CA 1
ATOM 8245 C C . THR B 1 355 ? -4.34 11.656 -3.867 1 94.38 355 THR B C 1
ATOM 8247 O O . THR B 1 355 ? -3.594 10.953 -4.551 1 94.38 355 THR B O 1
ATOM 8250 N N . THR B 1 356 ? -4.992 12.797 -4.273 1 94.75 356 THR B N 1
ATOM 8251 C CA . THR B 1 356 ? -4.777 13.398 -5.586 1 94.75 356 THR B CA 1
ATOM 8252 C C . THR B 1 356 ? -3.391 14.031 -5.672 1 94.75 356 THR B C 1
ATOM 8254 O O . THR B 1 356 ? -2.844 14.477 -4.66 1 94.75 356 THR B O 1
ATOM 8257 N N . ASN B 1 357 ? -2.775 13.992 -6.84 1 90.38 357 ASN B N 1
ATOM 8258 C CA . ASN B 1 357 ? -1.523 14.664 -7.156 1 90.38 357 ASN B CA 1
ATOM 8259 C C . ASN B 1 357 ? -1.634 15.477 -8.445 1 90.38 357 ASN B C 1
ATOM 8261 O O . ASN B 1 357 ? -2.678 15.477 -9.102 1 90.38 357 ASN B O 1
ATOM 8265 N N . VAL B 1 358 ? -0.59 16.234 -8.758 1 91.75 358 VAL B N 1
ATOM 8266 C CA . VAL B 1 358 ? -0.603 17.125 -9.914 1 91.75 358 VAL B CA 1
ATOM 8267 C C . VAL B 1 358 ? -0.583 16.297 -11.195 1 91.75 358 VAL B C 1
ATOM 8269 O O . VAL B 1 358 ? -0.297 15.094 -11.164 1 91.75 358 VAL B O 1
ATOM 8272 N N . ASP B 1 359 ? -0.968 16.859 -12.312 1 85.44 359 ASP B N 1
ATOM 8273 C CA . ASP B 1 359 ? -0.856 16.344 -13.672 1 85.44 359 ASP B CA 1
ATOM 8274 C C . ASP B 1 359 ? -1.66 15.055 -13.836 1 85.44 359 ASP B C 1
ATOM 8276 O O . ASP B 1 359 ? -1.165 14.07 -14.391 1 85.44 359 ASP B O 1
ATOM 8280 N N . GLU B 1 360 ? -2.848 15.078 -13.266 1 84.06 360 GLU B N 1
ATOM 8281 C CA . GLU B 1 360 ? -3.807 13.984 -13.383 1 84.06 360 GLU B CA 1
ATOM 8282 C C . GLU B 1 360 ? -3.234 12.68 -12.828 1 84.06 360 GLU B C 1
ATOM 8284 O O . GLU B 1 360 ? -3.531 11.602 -13.344 1 84.06 360 GLU B O 1
ATOM 8289 N N . THR B 1 361 ? -2.297 12.836 -11.859 1 79.06 361 THR B N 1
ATOM 8290 C CA . THR B 1 361 ? -1.744 11.672 -11.188 1 79.06 361 THR B CA 1
ATOM 8291 C C . THR B 1 361 ? -2.26 11.57 -9.75 1 79.06 361 THR B C 1
ATOM 8293 O O . THR B 1 361 ? -2.969 12.469 -9.281 1 79.06 361 THR B O 1
ATOM 8296 N N . CYS B 1 362 ? -2.027 10.422 -9.164 1 83.81 362 CYS B N 1
ATOM 8297 C CA . CYS B 1 362 ? -2.326 10.172 -7.754 1 83.81 362 CYS B CA 1
ATOM 8298 C C . CYS B 1 362 ? -1.047 9.977 -6.953 1 83.81 362 CYS B C 1
ATOM 8300 O O . CYS B 1 362 ? 0.046 9.93 -7.52 1 83.81 362 CYS B O 1
ATOM 8302 N N . THR B 1 363 ? -1.161 10.055 -5.625 1 81.31 363 THR B N 1
ATOM 8303 C CA . THR B 1 363 ? -0.003 9.766 -4.789 1 81.31 363 THR B CA 1
ATOM 8304 C C . THR B 1 363 ? -0.385 8.844 -3.635 1 81.31 363 THR B C 1
ATOM 8306 O O . THR B 1 363 ? -1.502 8.914 -3.119 1 81.31 363 THR B O 1
ATOM 8309 N N . HIS B 1 364 ? 0.574 8 -3.254 1 73.75 364 HIS B N 1
ATOM 8310 C CA . HIS B 1 364 ? 0.443 7.078 -2.129 1 73.75 364 HIS B CA 1
ATOM 8311 C C . HIS B 1 364 ? 1.368 7.473 -0.983 1 73.75 364 HIS B C 1
ATOM 8313 O O . HIS B 1 364 ? 1.563 6.695 -0.044 1 73.75 364 HIS B O 1
ATOM 8319 N N . ARG B 1 365 ? 1.918 8.695 -1.049 1 74.19 365 ARG B N 1
ATOM 8320 C CA . ARG B 1 365 ? 3.037 8.969 -0.154 1 74.19 365 ARG B CA 1
ATOM 8321 C C . ARG B 1 365 ? 2.865 10.312 0.539 1 74.19 365 ARG B C 1
ATOM 8323 O O . ARG B 1 365 ? 3.824 10.867 1.082 1 74.19 365 ARG B O 1
ATOM 8330 N N . HIS B 1 366 ? 1.722 10.898 0.505 1 88.38 366 HIS B N 1
ATOM 8331 C CA . HIS B 1 366 ? 1.547 12.164 1.204 1 88.38 366 HIS B CA 1
ATOM 8332 C C . HIS B 1 366 ? 1.575 11.969 2.717 1 88.38 366 HIS B C 1
ATOM 8334 O O . HIS B 1 366 ? 1.072 10.961 3.227 1 88.38 366 HIS B O 1
ATOM 8340 N N . GLY B 1 367 ? 2.266 12.812 3.48 1 90.19 367 GLY B N 1
ATOM 8341 C CA . GLY B 1 367 ? 2.4 12.633 4.918 1 90.19 367 GLY B CA 1
ATOM 8342 C C . GLY B 1 367 ? 2.85 13.891 5.637 1 90.19 367 GLY B C 1
ATOM 8343 O O . GLY B 1 367 ? 2.693 15 5.117 1 90.19 367 GLY B O 1
ATOM 8344 N N . GLY B 1 368 ? 3.324 13.68 6.977 1 91.81 368 GLY B N 1
ATOM 8345 C CA . GLY B 1 368 ? 3.645 14.828 7.816 1 91.81 368 GLY B CA 1
ATOM 8346 C C . GLY B 1 368 ? 2.416 15.5 8.398 1 91.81 368 GLY B C 1
ATOM 8347 O O . GLY B 1 368 ? 1.286 15.102 8.109 1 91.81 368 GLY B O 1
ATOM 8348 N N . THR B 1 369 ? 2.75 16.469 9.195 1 95.69 369 THR B N 1
ATOM 8349 C CA . THR B 1 369 ? 1.62 17.234 9.719 1 95.69 369 THR B CA 1
ATOM 8350 C C . THR B 1 369 ? 0.918 17.984 8.594 1 95.69 369 THR B C 1
ATOM 8352 O O . THR B 1 369 ? -0.201 18.469 8.773 1 95.69 369 THR B O 1
ATOM 8355 N N . SER B 1 370 ? 1.515 17.953 7.422 1 95.25 370 SER B N 1
ATOM 8356 C CA . SER B 1 370 ? 0.934 18.547 6.219 1 95.25 370 SER B CA 1
ATOM 8357 C C . SER B 1 370 ? -0.289 17.766 5.758 1 95.25 370 SER B C 1
ATOM 8359 O O . SER B 1 370 ? -1.118 18.281 5.004 1 95.25 370 SER B O 1
ATOM 8361 N N . ALA B 1 371 ? -0.33 16.531 6.07 1 95.88 371 ALA B N 1
ATOM 8362 C CA . ALA B 1 371 ? -1.505 15.727 5.73 1 95.88 371 ALA B CA 1
ATOM 8363 C C . ALA B 1 371 ? -2.562 15.812 6.824 1 95.88 371 ALA B C 1
ATOM 8365 O O . ALA B 1 371 ? -3.764 15.773 6.543 1 95.88 371 ALA B O 1
ATOM 8366 N N . ALA B 1 372 ? -2.164 16.016 8.039 1 97.94 372 ALA B N 1
ATOM 8367 C CA . ALA B 1 372 ? -3.074 16.078 9.18 1 97.94 372 ALA B CA 1
ATOM 8368 C C . ALA B 1 372 ? -3.895 17.375 9.148 1 97.94 372 ALA B C 1
ATOM 8370 O O . ALA B 1 372 ? -5.109 17.344 9.367 1 97.94 372 ALA B O 1
ATOM 8371 N N . ALA B 1 373 ? -3.232 18.422 8.906 1 98.44 373 ALA B N 1
ATOM 8372 C CA . ALA B 1 373 ? -3.895 19.734 8.93 1 98.44 373 ALA B CA 1
ATOM 8373 C C . ALA B 1 373 ? -5.016 19.797 7.898 1 98.44 373 ALA B C 1
ATOM 8375 O O . ALA B 1 373 ? -6.133 20.219 8.211 1 98.44 373 ALA B O 1
ATOM 8376 N N . PRO B 1 374 ? -4.785 19.391 6.645 1 98.56 374 PRO B N 1
ATOM 8377 C CA . PRO B 1 374 ? -5.898 19.391 5.695 1 98.56 374 PRO B CA 1
ATOM 8378 C C . PRO B 1 374 ? -7.031 18.453 6.109 1 98.56 374 PRO B C 1
ATOM 8380 O O . PRO B 1 374 ? -8.203 18.734 5.848 1 98.56 374 PRO B O 1
ATOM 8383 N N . LEU B 1 375 ? -6.727 17.328 6.703 1 98.62 375 LEU B N 1
ATOM 8384 C CA . LEU B 1 375 ? -7.789 16.469 7.195 1 98.62 375 LEU B CA 1
ATOM 8385 C C . LEU B 1 375 ? -8.602 17.156 8.273 1 98.62 375 LEU B C 1
ATOM 8387 O O . LEU B 1 375 ? -9.828 17.016 8.32 1 98.62 375 LEU B O 1
ATOM 8391 N N . GLY B 1 376 ? -7.902 17.891 9.172 1 98.81 376 GLY B N 1
ATOM 8392 C CA . GLY B 1 376 ? -8.625 18.734 10.109 1 98.81 376 GLY B CA 1
ATOM 8393 C C . GLY B 1 376 ? -9.508 19.766 9.422 1 98.81 376 GLY B C 1
ATOM 8394 O O . GLY B 1 376 ? -10.68 19.922 9.773 1 98.81 376 GLY B O 1
ATOM 8395 N N . SER B 1 377 ? -8.977 20.438 8.43 1 98.88 377 SER B N 1
ATOM 8396 C CA . SER B 1 377 ? -9.734 21.438 7.672 1 98.88 377 SER B CA 1
ATOM 8397 C C . SER B 1 377 ? -10.977 20.828 7.039 1 98.88 377 SER B C 1
ATOM 8399 O O . SER B 1 377 ? -12.031 21.453 6.984 1 98.88 377 SER B O 1
ATOM 8401 N N . ALA B 1 378 ? -10.852 19.609 6.578 1 98.88 378 ALA B N 1
ATOM 8402 C CA . ALA B 1 378 ? -11.969 18.922 5.941 1 98.88 378 ALA B CA 1
ATOM 8403 C C . ALA B 1 378 ? -13.078 18.641 6.949 1 98.88 378 ALA B C 1
ATOM 8405 O O . ALA B 1 378 ? -14.266 18.812 6.637 1 98.88 378 ALA B O 1
ATOM 8406 N N . VAL B 1 379 ? -12.695 18.172 8.094 1 98.88 379 VAL B N 1
ATOM 8407 C CA . VAL B 1 379 ? -13.68 17.906 9.141 1 98.88 379 VAL B CA 1
ATOM 8408 C C . VAL B 1 379 ? -14.391 19.203 9.523 1 98.88 379 VAL B C 1
ATOM 8410 O O . VAL B 1 379 ? -15.609 19.219 9.727 1 98.88 379 VAL B O 1
ATOM 8413 N N . TYR B 1 380 ? -13.68 20.312 9.609 1 98.94 380 TYR B N 1
ATOM 8414 C CA . TYR B 1 380 ? -14.289 21.609 9.922 1 98.94 380 TYR B CA 1
ATOM 8415 C C . TYR B 1 380 ? -15.219 22.047 8.797 1 98.94 380 TYR B C 1
ATOM 8417 O O . TYR B 1 380 ? -16.25 22.672 9.055 1 98.94 380 TYR B O 1
ATOM 8425 N N . ALA B 1 381 ? -14.805 21.734 7.582 1 98.88 381 ALA B N 1
ATOM 8426 C CA . ALA B 1 381 ? -15.688 22.047 6.461 1 98.88 381 ALA B CA 1
ATOM 8427 C C . ALA B 1 381 ? -17.016 21.281 6.578 1 98.88 381 ALA B C 1
ATOM 8429 O O . ALA B 1 381 ? -18.078 21.844 6.316 1 98.88 381 ALA B O 1
ATOM 8430 N N . LEU B 1 382 ? -16.922 19.969 6.953 1 98.81 382 LEU B N 1
ATOM 8431 C CA . LEU B 1 382 ? -18.141 19.203 7.18 1 98.81 382 LEU B CA 1
ATOM 8432 C C . LEU B 1 382 ? -19 19.828 8.266 1 98.81 382 LEU B C 1
ATOM 8434 O O . LEU B 1 382 ? -20.219 19.922 8.125 1 98.81 382 LEU B O 1
ATOM 8438 N N . ALA B 1 383 ? -18.406 20.312 9.312 1 98.81 383 ALA B N 1
ATOM 8439 C CA . ALA B 1 383 ? -19.141 20.906 10.43 1 98.81 383 ALA B CA 1
ATOM 8440 C C . ALA B 1 383 ? -19.812 22.203 10.016 1 98.81 383 ALA B C 1
ATOM 8442 O O . ALA B 1 383 ? -20.953 22.484 10.391 1 98.81 383 ALA B O 1
ATOM 8443 N N . LEU B 1 384 ? -19.094 23.031 9.266 1 98.69 384 LEU B N 1
ATOM 8444 C CA . LEU B 1 384 ? -19.641 24.312 8.828 1 98.69 384 LEU B CA 1
ATOM 8445 C C . LEU B 1 384 ? -20.781 24.094 7.84 1 98.69 384 LEU B C 1
ATOM 8447 O O . LEU B 1 384 ? -21.688 24.938 7.75 1 98.69 384 LEU B O 1
ATOM 8451 N N . SER B 1 385 ? -20.688 23 7.113 1 98.19 385 SER B N 1
ATOM 8452 C CA . SER B 1 385 ? -21.812 22.672 6.238 1 98.19 385 SER B CA 1
ATOM 8453 C C . SER B 1 385 ? -23.062 22.312 7.047 1 98.19 385 SER B C 1
ATOM 8455 O O . SER B 1 385 ? -24.188 22.609 6.641 1 98.19 385 SER B O 1
ATOM 8457 N N . ALA B 1 386 ? -22.875 21.688 8.117 1 97.88 386 ALA B N 1
ATOM 8458 C CA . ALA B 1 386 ? -23.969 21.281 9 1 97.88 386 ALA B CA 1
ATOM 8459 C C . ALA B 1 386 ? -24.469 22.453 9.836 1 97.88 386 ALA B C 1
ATOM 8461 O O . ALA B 1 386 ? -25.672 22.578 10.094 1 97.88 386 ALA B O 1
ATOM 8462 N N . ARG B 1 387 ? -23.578 23.359 10.312 1 98.31 387 ARG B N 1
ATOM 8463 C CA . ARG B 1 387 ? -23.844 24.5 11.18 1 98.31 387 ARG B CA 1
ATOM 8464 C C . ARG B 1 387 ? -23.094 25.734 10.695 1 98.31 387 ARG B C 1
ATOM 8466 O O . ARG B 1 387 ? -22.078 26.109 11.273 1 98.31 387 ARG B O 1
ATOM 8473 N N . PRO B 1 388 ? -23.641 26.422 9.688 1 97.5 388 PRO B N 1
ATOM 8474 C CA . PRO B 1 388 ? -22.922 27.516 9.055 1 97.5 388 PRO B CA 1
ATOM 8475 C C . PRO B 1 388 ? -22.703 28.703 10 1 97.5 388 PRO B C 1
ATOM 8477 O O . PRO B 1 388 ? -21.875 29.578 9.719 1 97.5 388 PRO B O 1
ATOM 8480 N N . GLU B 1 389 ? -23.312 28.734 11.141 1 97.88 389 GLU B N 1
ATOM 8481 C CA . GLU B 1 389 ? -23.234 29.875 12.039 1 97.88 389 GLU B CA 1
ATOM 8482 C C . GLU B 1 389 ? -22.094 29.719 13.047 1 97.88 389 GLU B C 1
ATOM 8484 O O . GLU B 1 389 ? -21.797 30.625 13.82 1 97.88 389 GLU B O 1
ATOM 8489 N N . LEU B 1 390 ? -21.453 28.531 13.031 1 98.56 390 LEU B N 1
ATOM 8490 C CA . LEU B 1 390 ? -20.344 28.328 13.953 1 98.56 390 LEU B CA 1
ATOM 8491 C C . LEU B 1 390 ? -19.25 29.359 13.719 1 98.56 390 LEU B C 1
ATOM 8493 O O . LEU B 1 390 ? -18.859 29.609 12.57 1 98.56 390 LEU B O 1
ATOM 8497 N N . THR B 1 391 ? -18.766 29.984 14.781 1 98 391 THR B N 1
ATOM 8498 C CA . THR B 1 391 ? -17.656 30.938 14.688 1 98 391 THR B CA 1
ATOM 8499 C C . THR B 1 391 ? -16.328 30.203 14.727 1 98 391 THR B C 1
ATOM 8501 O O . THR B 1 391 ? -16.281 29 14.969 1 98 391 THR B O 1
ATOM 8504 N N . TRP B 1 392 ? -15.242 31.016 14.477 1 98 392 TRP B N 1
ATOM 8505 C CA . TRP B 1 392 ? -13.906 30.438 14.547 1 98 392 TRP B CA 1
ATOM 8506 C C . TRP B 1 392 ? -13.617 29.891 15.945 1 98 392 TRP B C 1
ATOM 8508 O O . TRP B 1 392 ? -12.961 28.859 16.094 1 98 392 TRP B O 1
ATOM 8518 N N . ARG B 1 393 ? -14.172 30.453 17 1 97.38 393 ARG B N 1
ATOM 8519 C CA . ARG B 1 393 ? -13.961 30 18.375 1 97.38 393 ARG B CA 1
ATOM 8520 C C . ARG B 1 393 ? -14.789 28.766 18.672 1 97.38 393 ARG B C 1
ATOM 8522 O O . ARG B 1 393 ? -14.359 27.875 19.422 1 97.38 393 ARG B O 1
ATOM 8529 N N . ASP B 1 394 ? -16.031 28.734 18.109 1 98.62 394 ASP B N 1
ATOM 8530 C CA . ASP B 1 394 ? -16.828 27.531 18.266 1 98.62 394 ASP B CA 1
ATOM 8531 C C . ASP B 1 394 ? -16.078 26.312 17.719 1 98.62 394 ASP B C 1
ATOM 8533 O O . ASP B 1 394 ? -16.094 25.234 18.328 1 98.62 394 ASP B O 1
ATOM 8537 N N . ILE B 1 395 ? -15.438 26.516 16.578 1 98.88 395 ILE B N 1
ATOM 8538 C CA . ILE B 1 395 ? -14.664 25.438 15.984 1 98.88 395 ILE B CA 1
ATOM 8539 C C . ILE B 1 395 ? -13.562 25 16.938 1 98.88 395 ILE B C 1
ATOM 8541 O O . ILE B 1 395 ? -13.344 23.797 17.125 1 98.88 395 ILE B O 1
ATOM 8545 N N . GLN B 1 396 ? -12.867 25.906 17.547 1 98.75 396 GLN B N 1
ATOM 8546 C CA . GLN B 1 396 ? -11.82 25.562 18.5 1 98.75 396 GLN B CA 1
ATOM 8547 C C . GLN B 1 396 ? -12.398 24.812 19.703 1 98.75 396 GLN B C 1
ATOM 8549 O O . GLN B 1 396 ? -11.828 23.797 20.125 1 98.75 396 GLN B O 1
ATOM 8554 N N . HIS B 1 397 ? -13.531 25.25 20.203 1 98.62 397 HIS B N 1
ATOM 8555 C CA . HIS B 1 397 ? -14.156 24.609 21.344 1 98.62 397 HIS B CA 1
ATOM 8556 C C . HIS B 1 397 ? -14.609 23.188 21 1 98.62 397 HIS B C 1
ATOM 8558 O O . HIS B 1 397 ? -14.336 22.25 21.75 1 98.62 397 HIS B O 1
ATOM 8564 N N . ILE B 1 398 ? -15.273 23.078 19.906 1 98.75 398 ILE B N 1
ATOM 8565 C CA . ILE B 1 398 ? -15.773 21.75 19.531 1 98.75 398 ILE B CA 1
ATOM 8566 C C . ILE B 1 398 ? -14.594 20.812 19.297 1 98.75 398 ILE B C 1
ATOM 8568 O O . ILE B 1 398 ? -14.664 19.625 19.609 1 98.75 398 ILE B O 1
ATOM 8572 N N . THR B 1 399 ? -13.484 21.344 18.719 1 98.69 399 THR B N 1
ATOM 8573 C CA . THR B 1 399 ? -12.281 20.547 18.547 1 98.69 399 THR B CA 1
ATOM 8574 C C . THR B 1 399 ? -11.805 19.969 19.875 1 98.69 399 THR B C 1
ATOM 8576 O O . THR B 1 399 ? -11.508 18.781 19.984 1 98.69 399 THR B O 1
ATOM 8579 N N . VAL B 1 400 ? -11.773 20.766 20.891 1 97.44 400 VAL B N 1
ATOM 8580 C CA . VAL B 1 400 ? -11.289 20.375 22.203 1 97.44 400 VAL B CA 1
ATOM 8581 C C . VAL B 1 400 ? -12.242 19.344 22.812 1 97.44 400 VAL B C 1
ATOM 8583 O O . VAL B 1 400 ? -11.797 18.297 23.312 1 97.44 400 VAL B O 1
ATOM 8586 N N . TYR B 1 401 ? -13.484 19.516 22.703 1 97.25 401 TYR B N 1
ATOM 8587 C CA . TYR B 1 401 ? -14.453 18.734 23.469 1 97.25 401 TYR B CA 1
ATOM 8588 C C . TYR B 1 401 ? -14.812 17.453 22.734 1 97.25 401 TYR B C 1
ATOM 8590 O O . TYR B 1 401 ? -15.305 16.5 23.344 1 97.25 401 TYR B O 1
ATOM 8598 N N . SER B 1 402 ? -14.602 17.422 21.469 1 97.81 402 SER B N 1
ATOM 8599 C CA . SER B 1 402 ? -14.977 16.234 20.719 1 97.81 402 SER B CA 1
ATOM 8600 C C . SER B 1 402 ? -13.766 15.328 20.469 1 97.81 402 SER B C 1
ATOM 8602 O O . SER B 1 402 ? -13.922 14.195 20.016 1 97.81 402 SER B O 1
ATOM 8604 N N . ALA B 1 403 ? -12.578 15.82 20.781 1 96.75 403 ALA B N 1
ATOM 8605 C CA . ALA B 1 403 ? -11.367 15.031 20.547 1 96.75 403 ALA B CA 1
ATOM 8606 C C . ALA B 1 403 ? -11.375 13.75 21.391 1 96.75 403 ALA B C 1
ATOM 8608 O O . ALA B 1 403 ? -11.875 13.742 22.516 1 96.75 403 ALA B O 1
ATOM 8609 N N . LEU B 1 404 ? -10.82 12.648 20.781 1 94.81 404 LEU B N 1
ATOM 8610 C CA . LEU B 1 404 ? -10.672 11.391 21.516 1 94.81 404 LEU B CA 1
ATOM 8611 C C . LEU B 1 404 ? -9.297 11.305 22.172 1 94.81 404 LEU B C 1
ATOM 8613 O O . LEU B 1 404 ? -8.281 11.18 21.469 1 94.81 404 LEU B O 1
ATOM 8617 N N . PRO B 1 405 ? -9.266 11.297 23.453 1 91.19 405 PRO B N 1
ATOM 8618 C CA . PRO B 1 405 ? -7.973 11.32 24.141 1 91.19 405 PRO B CA 1
ATOM 8619 C C . PRO B 1 405 ? -7.219 10 24.031 1 91.19 405 PRO B C 1
ATOM 8621 O O . PRO B 1 405 ? -7.84 8.945 23.891 1 91.19 405 PRO B O 1
ATOM 8624 N N . PHE B 1 406 ? -5.922 10.195 24.016 1 85.12 406 PHE B N 1
ATOM 8625 C CA . PHE B 1 406 ? -5.062 9.023 24.141 1 85.12 406 PHE B CA 1
ATOM 8626 C C . PHE B 1 406 ? -4.723 8.742 25.594 1 85.12 406 PHE B C 1
ATOM 8628 O O . PHE B 1 406 ? -4.77 9.648 26.438 1 85.12 406 PHE B O 1
ATOM 8635 N N . HIS B 1 407 ? -4.762 7.578 26.094 1 72.62 407 HIS B N 1
ATOM 8636 C CA . HIS B 1 407 ? -4.508 7.281 27.5 1 72.62 407 HIS B CA 1
ATOM 8637 C C . HIS B 1 407 ? -3.035 6.957 27.734 1 72.62 407 HIS B C 1
ATOM 8639 O O . HIS B 1 407 ? -2.674 5.793 27.922 1 72.62 407 HIS B O 1
ATOM 8645 N N . THR B 1 408 ? -2.174 7.82 27.281 1 62.75 408 THR B N 1
ATOM 8646 C CA . THR B 1 408 ? -0.757 7.668 27.594 1 62.75 408 THR B CA 1
ATOM 8647 C C . THR B 1 408 ? -0.26 8.844 28.438 1 62.75 408 THR B C 1
ATOM 8649 O O . THR B 1 408 ? -0.944 9.859 28.547 1 62.75 408 THR B O 1
ATOM 8652 N N . ASP B 1 409 ? 0.842 8.602 29.172 1 60.81 409 ASP B N 1
ATOM 8653 C CA . ASP B 1 409 ? 1.486 9.664 29.938 1 60.81 409 ASP B CA 1
ATOM 8654 C C . ASP B 1 409 ? 1.909 10.812 29.031 1 60.81 409 ASP B C 1
ATOM 8656 O O . ASP B 1 409 ? 2.455 10.586 27.938 1 60.81 409 ASP B O 1
ATOM 8660 N N . ASP B 1 410 ? 1.814 12.141 29.328 1 63.38 410 ASP B N 1
ATOM 8661 C CA . ASP B 1 410 ? 2.186 13.398 28.688 1 63.38 410 ASP B CA 1
ATOM 8662 C C . ASP B 1 410 ? 1.533 13.523 27.312 1 63.38 410 ASP B C 1
ATOM 8664 O O . ASP B 1 410 ? 2.123 14.086 26.375 1 63.38 410 ASP B O 1
ATOM 8668 N N . GLU B 1 411 ? 0.385 13.172 27.156 1 74.31 411 GLU B N 1
ATOM 8669 C CA . GLU B 1 411 ? -0.419 13 25.953 1 74.31 411 GLU B CA 1
ATOM 8670 C C . GLU B 1 411 ? -0.82 14.344 25.344 1 74.31 411 GLU B C 1
ATOM 8672 O O . GLU B 1 411 ? -0.858 14.5 24.125 1 74.31 411 GLU B O 1
ATOM 8677 N N . SER B 1 412 ? -0.805 15.281 26.234 1 79.12 412 SER B N 1
ATOM 8678 C CA . SER B 1 412 ? -1.374 16.531 25.719 1 79.12 412 SER B CA 1
ATOM 8679 C C . SER B 1 412 ? -0.369 17.281 24.859 1 79.12 412 SER B C 1
ATOM 8681 O O . SER B 1 412 ? -0.739 17.875 23.844 1 79.12 412 SER B O 1
ATOM 8683 N N . HIS B 1 413 ? 0.876 17.188 25.172 1 90.12 413 HIS B N 1
ATOM 8684 C CA . HIS B 1 413 ? 1.894 17.891 24.406 1 90.12 413 HIS B CA 1
ATOM 8685 C C . HIS B 1 413 ? 2.168 17.172 23.078 1 90.12 413 HIS B C 1
ATOM 8687 O O . HIS B 1 413 ? 2.652 17.781 22.125 1 90.12 413 HIS B O 1
ATOM 8693 N N . LYS B 1 414 ? 1.807 15.875 23.078 1 90.69 414 LYS B N 1
ATOM 8694 C CA . LYS B 1 414 ? 2.064 15.086 21.875 1 90.69 414 LYS B CA 1
ATOM 8695 C C . LYS B 1 414 ? 0.877 15.141 20.906 1 90.69 414 LYS B C 1
ATOM 8697 O O . LYS B 1 414 ? 1.06 15.234 19.703 1 90.69 414 LYS B O 1
ATOM 8702 N N . PHE B 1 415 ? -0.307 15.141 21.516 1 93.88 415 PHE B N 1
ATOM 8703 C CA . PHE B 1 415 ? -1.469 14.891 20.672 1 93.88 415 PHE B CA 1
ATOM 8704 C C . PHE B 1 415 ? -2.5 16 20.828 1 93.88 415 PHE B C 1
ATOM 8706 O O . PHE B 1 415 ? -3.539 15.992 20.172 1 93.88 415 PHE B O 1
ATOM 8713 N N . GLY B 1 416 ? -2.217 17.031 21.625 1 95.06 416 GLY B N 1
ATOM 8714 C CA . GLY B 1 416 ? -3.275 17.938 22.016 1 95.06 416 GLY B CA 1
ATOM 8715 C C . GLY B 1 416 ? -4.348 17.297 22.875 1 95.06 416 GLY B C 1
ATOM 8716 O O . GLY B 1 416 ? -4.035 16.562 23.812 1 95.06 416 GLY B O 1
ATOM 8717 N N . PHE B 1 417 ? -5.5 17.562 22.609 1 96.06 417 PHE B N 1
ATOM 8718 C CA . PHE B 1 417 ? -6.582 17.031 23.422 1 96.06 417 PHE B CA 1
ATOM 8719 C C . PHE B 1 417 ? -6.977 15.633 22.938 1 96.06 417 PHE B C 1
ATOM 8721 O O . PHE B 1 417 ? -7.844 14.992 23.531 1 96.06 417 PHE B O 1
ATOM 8728 N N . GLY B 1 418 ? -6.359 15.148 21.906 1 95.88 418 GLY B N 1
ATOM 8729 C CA . GLY B 1 418 ? -6.609 13.812 21.375 1 95.88 418 GLY B CA 1
ATOM 8730 C C . GLY B 1 418 ? -6.691 13.773 19.859 1 95.88 418 GLY B C 1
ATOM 8731 O O . GLY B 1 418 ? -6.223 14.688 19.188 1 95.88 418 GLY B O 1
ATOM 8732 N N . LYS B 1 419 ? -7.18 12.641 19.344 1 95.88 419 LYS B N 1
ATOM 8733 C CA . LYS B 1 419 ? -7.293 12.523 17.891 1 95.88 419 LYS B CA 1
ATOM 8734 C C . LYS B 1 419 ? -8.633 13.055 17.406 1 95.88 419 LYS B C 1
ATOM 8736 O O . LYS B 1 419 ? -9.656 12.891 18.078 1 95.88 419 LYS B O 1
ATOM 8741 N N . LEU B 1 420 ? -8.625 13.641 16.312 1 97.88 420 LEU B N 1
ATOM 8742 C CA . LEU B 1 420 ? -9.812 14.172 15.656 1 97.88 420 LEU B CA 1
ATOM 8743 C C . LEU B 1 420 ? -10.695 13.047 15.133 1 97.88 420 LEU B C 1
ATOM 8745 O O . LEU B 1 420 ? -10.203 12.109 14.5 1 97.88 420 LEU B O 1
ATOM 8749 N N . ASP B 1 421 ? -11.93 13.062 15.484 1 98 421 ASP B N 1
ATOM 8750 C CA . ASP B 1 421 ? -12.961 12.125 15.039 1 98 421 ASP B CA 1
ATOM 8751 C C . ASP B 1 421 ? -14.117 12.859 14.375 1 98 421 ASP B C 1
ATOM 8753 O O . ASP B 1 421 ? -14.875 13.57 15.047 1 98 421 ASP B O 1
ATOM 8757 N N . ALA B 1 422 ? -14.281 12.625 13.086 1 98.62 422 ALA B N 1
ATOM 8758 C CA . ALA B 1 422 ? -15.273 13.383 12.328 1 98.62 422 ALA B CA 1
ATOM 8759 C C . ALA B 1 422 ? -16.688 13.117 12.844 1 98.62 422 ALA B C 1
ATOM 8761 O O . ALA B 1 422 ? -17.5 14.039 12.969 1 98.62 422 ALA B O 1
ATOM 8762 N N . GLY B 1 423 ? -17.016 11.883 13.07 1 98.25 423 GLY B N 1
ATOM 8763 C CA . GLY B 1 423 ? -18.328 11.562 13.594 1 98.25 423 GLY B CA 1
ATOM 8764 C C . GLY B 1 423 ? -18.641 12.273 14.898 1 98.25 423 GLY B C 1
ATOM 8765 O O . GLY B 1 423 ? -19.703 12.883 15.031 1 98.25 423 GLY B O 1
ATOM 8766 N N . ARG B 1 424 ? -17.766 12.234 15.812 1 97.69 424 ARG B N 1
ATOM 8767 C CA . ARG B 1 424 ? -17.953 12.891 17.109 1 97.69 424 ARG B CA 1
ATOM 8768 C C . ARG B 1 424 ? -17.984 14.406 16.953 1 97.69 424 ARG B C 1
ATOM 8770 O O . ARG B 1 424 ? -18.766 15.086 17.625 1 97.69 424 ARG B O 1
ATOM 8777 N N . PHE B 1 425 ? -17.156 14.914 16.125 1 98.62 425 PHE B N 1
ATOM 8778 C CA . PHE B 1 425 ? -17.109 16.359 15.914 1 98.62 425 PHE B CA 1
ATOM 8779 C C . PHE B 1 425 ? -18.438 16.875 15.406 1 98.62 425 PHE B C 1
ATOM 8781 O O . PHE B 1 425 ? -18.969 17.859 15.945 1 98.62 425 PHE B O 1
ATOM 8788 N N . ILE B 1 426 ? -18.938 16.219 14.375 1 98.56 426 ILE B N 1
ATOM 8789 C CA . ILE B 1 426 ? -20.188 16.703 13.766 1 98.56 426 ILE B CA 1
ATOM 8790 C C . ILE B 1 426 ? -21.344 16.5 14.734 1 98.56 426 ILE B C 1
ATOM 8792 O O . ILE B 1 426 ? -22.219 17.359 14.844 1 98.56 426 ILE B O 1
ATOM 8796 N N . GLU B 1 427 ? -21.344 15.398 15.438 1 98 427 GLU B N 1
ATOM 8797 C CA . GLU B 1 427 ? -22.391 15.18 16.438 1 98 427 GLU B CA 1
ATOM 8798 C C . GLU B 1 427 ? -22.359 16.266 17.516 1 98 427 GLU B C 1
ATOM 8800 O O . GLU B 1 427 ? -23.406 16.766 17.922 1 98 427 GLU B O 1
ATOM 8805 N N . THR B 1 428 ? -21.219 16.609 17.969 1 98.31 428 THR B N 1
ATOM 8806 C CA . THR B 1 428 ? -21.062 17.672 18.953 1 98.31 428 THR B CA 1
ATOM 8807 C C . THR B 1 428 ? -21.484 19.031 18.375 1 98.31 428 THR B C 1
ATOM 8809 O O . THR B 1 428 ? -22.156 19.812 19.047 1 98.31 428 THR B O 1
ATOM 8812 N N . ALA B 1 429 ? -21.125 19.281 17.172 1 98.5 429 ALA B N 1
ATOM 8813 C CA . ALA B 1 429 ? -21.453 20.547 16.516 1 98.5 429 ALA B CA 1
ATOM 8814 C C . ALA B 1 429 ? -22.969 20.719 16.391 1 98.5 429 ALA B C 1
ATOM 8816 O O . ALA B 1 429 ? -23.484 21.828 16.562 1 98.5 429 ALA B O 1
ATOM 8817 N N . LYS B 1 430 ? -23.625 19.672 16.062 1 97.44 430 LYS B N 1
ATOM 8818 C CA . LYS B 1 430 ? -25.078 19.719 15.852 1 97.44 430 LYS B CA 1
ATOM 8819 C C . LYS B 1 430 ? -25.797 20.219 17.094 1 97.44 430 LYS B C 1
ATOM 8821 O O . LYS B 1 430 ? -26.812 20.922 16.984 1 97.44 430 LYS B O 1
ATOM 8826 N N . HIS B 1 431 ? -25.281 19.969 18.234 1 97 431 HIS B N 1
ATOM 8827 C CA . HIS B 1 431 ? -25.953 20.328 19.484 1 97 431 HIS B CA 1
ATOM 8828 C C . HIS B 1 431 ? -25.188 21.422 20.219 1 97 431 HIS B C 1
ATOM 8830 O O . HIS B 1 431 ? -25.516 21.719 21.375 1 97 431 HIS B O 1
ATOM 8836 N N . TRP B 1 432 ? -24.344 22.047 19.609 1 98 432 TRP B N 1
ATOM 8837 C CA . TRP B 1 432 ? -23.453 23.031 20.234 1 98 432 TRP B CA 1
ATOM 8838 C C . TRP B 1 432 ? -24.156 24.359 20.422 1 98 432 TRP B C 1
ATOM 8840 O O . TRP B 1 432 ? -24.875 24.828 19.531 1 98 432 TRP B O 1
ATOM 8850 N N . GLU B 1 433 ? -24.031 24.875 21.594 1 97.31 433 GLU B N 1
ATOM 8851 C CA . GLU B 1 433 ? -24.406 26.266 21.828 1 97.31 433 GLU B CA 1
ATOM 8852 C C . GLU B 1 433 ? -23.25 27.203 21.547 1 97.31 433 GLU B C 1
ATOM 8854 O O . GLU B 1 433 ? -22.141 27.016 22.094 1 97.31 433 GLU B O 1
ATOM 8859 N N . LEU B 1 434 ? -23.5 28.219 20.734 1 97.12 434 LEU B N 1
ATOM 8860 C CA . LEU B 1 434 ? -22.422 29.125 20.359 1 97.12 434 LEU B CA 1
ATOM 8861 C C . LEU B 1 434 ? -21.766 29.719 21.609 1 97.12 434 LEU B C 1
ATOM 8863 O O . LEU B 1 434 ? -22.453 30.031 22.594 1 97.12 434 LEU B O 1
ATOM 8867 N N . VAL B 1 435 ? -20.5 29.891 21.594 1 96.31 435 VAL B N 1
ATOM 8868 C CA . VAL B 1 435 ? -19.766 30.422 22.75 1 96.31 435 VAL B CA 1
ATOM 8869 C C . VAL B 1 435 ? -19.969 31.938 22.844 1 96.31 435 VAL B C 1
ATOM 8871 O O . VAL B 1 435 ? -20.172 32.594 21.828 1 96.31 435 VAL B O 1
ATOM 8874 N N . LYS B 1 436 ? -19.922 32.406 24.031 1 94.12 436 LYS B N 1
ATOM 8875 C CA . LYS B 1 436 ? -19.984 33.844 24.266 1 94.12 436 LYS B CA 1
ATOM 8876 C C . LYS B 1 436 ? -18.719 34.531 23.797 1 94.12 436 LYS B C 1
ATOM 8878 O O . LYS B 1 436 ? -17.719 33.875 23.5 1 94.12 436 LYS B O 1
ATOM 8883 N N . PRO B 1 437 ? -18.719 35.812 23.656 1 92.75 437 PRO B N 1
ATOM 8884 C CA . PRO B 1 437 ? -17.516 36.531 23.203 1 92.75 437 PRO B CA 1
ATOM 8885 C C . PRO B 1 437 ? -16.297 36.25 24.078 1 92.75 437 PRO B C 1
ATOM 8887 O O . PRO B 1 437 ? -16.438 35.969 25.266 1 92.75 437 PRO B O 1
ATOM 8890 N N . GLN B 1 438 ? -15.203 36.344 23.453 1 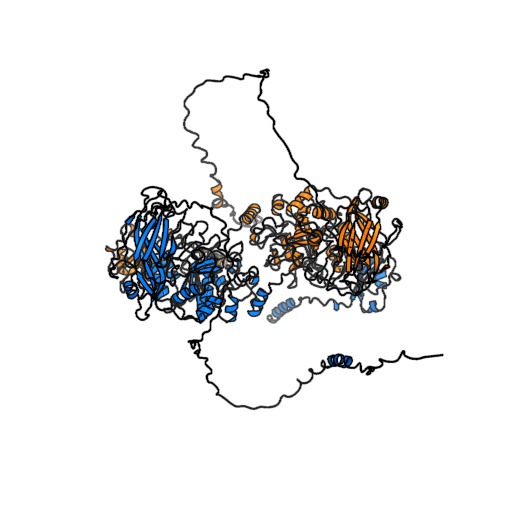93.25 438 GLN B N 1
ATOM 8891 C CA . GLN B 1 438 ? -13.961 36.156 24.188 1 93.25 438 GLN B CA 1
ATOM 8892 C C . GLN B 1 438 ? -13.562 37.438 24.938 1 93.25 438 GLN B C 1
ATOM 8894 O O . GLN B 1 438 ? -13.773 38.531 24.438 1 93.25 438 GLN B O 1
ATOM 8899 N N . THR B 1 439 ? -13.047 37.312 26.094 1 93.56 439 THR B N 1
ATOM 8900 C CA . THR B 1 439 ? -12.469 38.375 26.906 1 93.56 439 THR B CA 1
ATOM 8901 C C . THR B 1 439 ? -11.078 37.969 27.391 1 93.56 439 THR B C 1
ATOM 8903 O O . THR B 1 439 ? -10.594 36.875 27.094 1 93.56 439 THR B O 1
ATOM 8906 N N . TRP B 1 440 ? -10.391 39.031 28.047 1 93.06 440 TRP B N 1
ATOM 8907 C CA . TRP B 1 440 ? -9.008 38.75 28.422 1 93.06 440 TRP B CA 1
ATOM 8908 C C . TRP B 1 440 ? -8.578 39.562 29.625 1 93.06 440 TRP B C 1
ATOM 8910 O O . TRP B 1 440 ? -9.242 40.531 29.984 1 93.06 440 TRP B O 1
ATOM 8920 N N . TYR B 1 441 ? -7.605 39.031 30.25 1 92.69 441 TYR B N 1
ATOM 8921 C CA . TYR B 1 441 ? -6.797 39.75 31.234 1 92.69 441 TYR B CA 1
ATOM 8922 C C . TYR B 1 441 ? -5.316 39.656 30.891 1 92.69 441 TYR B C 1
ATOM 8924 O O . TYR B 1 441 ? -4.766 38.531 30.828 1 92.69 441 TYR B O 1
ATOM 8932 N N . ILE B 1 442 ? -4.672 40.781 30.688 1 92.62 442 ILE B N 1
ATOM 8933 C CA . ILE B 1 442 ? -3.242 40.844 30.391 1 92.62 442 ILE B CA 1
ATOM 8934 C C . ILE B 1 442 ? -2.529 41.656 31.469 1 92.62 442 ILE B C 1
ATOM 8936 O O . ILE B 1 442 ? -2.873 42.812 31.703 1 92.62 442 ILE B O 1
ATOM 8940 N N . THR B 1 443 ? -1.583 41.062 32.094 1 91.44 443 THR B N 1
ATOM 8941 C CA . THR B 1 443 ? -0.805 41.781 33.094 1 91.44 443 THR B CA 1
ATOM 8942 C C . THR B 1 443 ? 0.085 42.844 32.469 1 91.44 443 THR B C 1
ATOM 8944 O O . THR B 1 443 ? 0.352 42.781 31.25 1 91.44 443 THR B O 1
ATOM 8947 N N . PRO B 1 444 ? 0.478 43.812 33.219 1 87.81 444 PRO B N 1
ATOM 8948 C CA . PRO B 1 444 ? 1.579 44.625 32.719 1 87.81 444 PRO B CA 1
ATOM 8949 C C . PRO B 1 444 ? 2.85 43.812 32.469 1 87.81 444 PRO B C 1
ATOM 8951 O O . PRO B 1 444 ? 2.961 42.688 32.938 1 87.81 444 PRO B O 1
ATOM 8954 N N . LEU B 1 445 ? 3.633 44.375 31.656 1 91.12 445 LEU B N 1
ATOM 8955 C CA . LEU B 1 445 ? 4.953 43.75 31.531 1 91.12 445 LEU B CA 1
ATOM 8956 C C . LEU B 1 445 ? 5.727 43.875 32.844 1 91.12 445 LEU B C 1
ATOM 8958 O O . LEU B 1 445 ? 6.129 44.969 33.219 1 91.12 445 LEU B O 1
ATOM 8962 N N . MET B 1 446 ? 5.98 42.812 33.531 1 89.12 446 MET B N 1
ATOM 8963 C CA . MET B 1 446 ? 6.617 42.781 34.844 1 89.12 446 MET B CA 1
ATOM 8964 C C . MET B 1 446 ? 8.125 42.625 34.719 1 89.12 446 MET B C 1
ATOM 8966 O O . MET B 1 446 ? 8.602 41.562 34.281 1 89.12 446 MET B O 1
ATOM 8970 N N . ASN B 1 447 ? 8.797 43.688 35.094 1 91.44 447 ASN B N 1
ATOM 8971 C CA . ASN B 1 447 ? 10.258 43.594 35.094 1 91.44 447 ASN B CA 1
ATOM 8972 C C . ASN B 1 447 ? 10.758 42.875 36.344 1 91.44 447 ASN B C 1
ATOM 8974 O O . ASN B 1 447 ? 10.508 43.312 37.469 1 91.44 447 ASN B O 1
ATOM 8978 N N . VAL B 1 448 ? 11.453 41.75 36.156 1 89.5 448 VAL B N 1
ATOM 8979 C CA . VAL B 1 448 ? 11.859 40.938 37.312 1 89.5 448 VAL B CA 1
ATOM 8980 C C . VAL B 1 448 ? 13.383 40.875 37.375 1 89.5 448 VAL B C 1
ATOM 8982 O O . VAL B 1 448 ? 13.961 40.781 38.469 1 89.5 448 VAL B O 1
ATOM 8985 N N . ASN B 1 449 ? 14.086 40.844 36.312 1 90.69 449 ASN B N 1
ATOM 8986 C CA . ASN B 1 449 ? 15.539 40.781 36.219 1 90.69 449 ASN B CA 1
ATOM 8987 C C . ASN B 1 449 ? 16.094 39.656 37.125 1 90.69 449 ASN B C 1
ATOM 8989 O O . ASN B 1 449 ? 16.984 39.906 37.938 1 90.69 449 ASN B O 1
ATOM 8993 N N . ALA B 1 450 ? 15.523 38.531 37.031 1 88.06 450 ALA B N 1
ATOM 8994 C CA . ALA B 1 450 ? 15.93 37.406 37.844 1 88.06 450 ALA B CA 1
ATOM 8995 C C . ALA B 1 450 ? 17.078 36.625 37.188 1 88.06 450 ALA B C 1
ATOM 8997 O O . ALA B 1 450 ? 16.953 36.188 36.062 1 88.06 450 ALA B O 1
ATOM 8998 N N . SER B 1 451 ? 18.156 36.469 37.875 1 86.62 451 SER B N 1
ATOM 8999 C CA . SER B 1 451 ? 19.344 35.781 37.344 1 86.62 451 SER B CA 1
ATOM 9000 C C . SER B 1 451 ? 19.156 34.281 37.312 1 86.62 451 SER B C 1
ATOM 9002 O O . SER B 1 451 ? 18.594 33.719 38.25 1 86.62 451 SER B O 1
ATOM 9004 N N . LEU B 1 452 ? 19.516 33.656 36.188 1 85.12 452 LEU B N 1
ATOM 9005 C CA . LEU B 1 452 ? 19.516 32.219 36.062 1 85.12 452 LEU B CA 1
ATOM 9006 C C . LEU B 1 452 ? 20.875 31.641 36.438 1 85.12 452 LEU B C 1
ATOM 9008 O O . LEU B 1 452 ? 21.094 30.422 36.375 1 85.12 452 LEU B O 1
ATOM 9012 N N . SER B 1 453 ? 21.906 32.406 36.688 1 67.31 453 SER B N 1
ATOM 9013 C CA . SER B 1 453 ? 23.297 32 36.938 1 67.31 453 SER B CA 1
ATOM 9014 C C . SER B 1 453 ? 23.438 31.312 38.281 1 67.31 453 SER B C 1
ATOM 9016 O O . SER B 1 453 ? 22.688 31.594 39.219 1 67.31 453 SER B O 1
ATOM 9018 N N . ALA B 1 454 ? 24.141 30.109 38.156 1 52 454 ALA B N 1
ATOM 9019 C CA . ALA B 1 454 ? 24.453 29.203 39.25 1 52 454 ALA B CA 1
ATOM 9020 C C . ALA B 1 454 ? 24.984 29.953 40.469 1 52 454 ALA B C 1
ATOM 9022 O O . ALA B 1 454 ? 25.844 30.812 40.344 1 52 454 ALA B O 1
ATOM 9023 N N . ASN B 1 455 ? 24.266 30.5 41.344 1 45.38 455 ASN B N 1
ATOM 9024 C CA . ASN B 1 455 ? 25.125 30.438 42.5 1 45.38 455 ASN B CA 1
ATOM 9025 C C . ASN B 1 455 ? 25.703 29.031 42.719 1 45.38 455 ASN B C 1
ATOM 9027 O O . ASN B 1 455 ? 25.281 28.078 42.062 1 45.38 455 ASN B O 1
ATOM 9031 N N . GLU B 1 456 ? 26.062 28.453 43.844 1 42.94 456 GLU B N 1
ATOM 9032 C CA . GLU B 1 456 ? 26.859 27.266 44.094 1 42.94 456 GLU B CA 1
ATOM 9033 C C . GLU B 1 456 ? 26.344 26.062 43.312 1 42.94 456 GLU B C 1
ATOM 9035 O O . GLU B 1 456 ? 25.266 26.125 42.719 1 42.94 456 GLU B O 1
ATOM 9040 N N . THR B 1 457 ? 26.562 24.609 43.625 1 42.59 457 THR B N 1
ATOM 9041 C CA . THR B 1 457 ? 26.812 23.281 43.094 1 42.59 457 THR B CA 1
ATOM 9042 C C . THR B 1 457 ? 25.594 22.781 42.312 1 42.59 457 THR B C 1
ATOM 9044 O O . THR B 1 457 ? 25.734 22.266 41.188 1 42.59 457 THR B O 1
ATOM 9047 N N . ASP B 1 458 ? 24.578 21.891 42.75 1 43.34 458 ASP B N 1
ATOM 9048 C CA . ASP B 1 458 ? 23.984 20.656 42.219 1 43.34 458 ASP B CA 1
ATOM 9049 C C . ASP B 1 458 ? 22.812 20.969 41.312 1 43.34 458 ASP B C 1
ATOM 9051 O O . ASP B 1 458 ? 22.375 20.094 40.531 1 43.34 458 ASP B O 1
ATOM 9055 N N . THR B 1 459 ? 21.688 21.594 41.625 1 51.12 459 THR B N 1
ATOM 9056 C CA . THR B 1 459 ? 20.344 21.375 41.094 1 51.12 459 THR B CA 1
ATOM 9057 C C . THR B 1 459 ? 20.078 22.312 39.906 1 51.12 459 THR B C 1
ATOM 9059 O O . THR B 1 459 ? 20.609 23.422 39.875 1 51.12 459 THR B O 1
ATOM 9062 N N . PRO B 1 460 ? 19.594 21.781 38.781 1 57.62 460 PRO B N 1
ATOM 9063 C CA . PRO B 1 460 ? 19.25 22.75 37.75 1 57.62 460 PRO B CA 1
ATOM 9064 C C . PRO B 1 460 ? 18.828 24.094 38.312 1 57.62 460 PRO B C 1
ATOM 9066 O O . PRO B 1 460 ? 18.094 24.141 39.312 1 57.62 460 PRO B O 1
ATOM 9069 N N . HIS B 1 461 ? 19.469 25.219 37.906 1 71.44 461 HIS B N 1
ATOM 9070 C CA . HIS B 1 461 ? 19.094 26.578 38.312 1 71.44 461 HIS B CA 1
ATOM 9071 C C . HIS B 1 461 ? 17.719 26.953 37.781 1 71.44 461 HIS B C 1
ATOM 9073 O O . HIS B 1 461 ? 17.469 26.844 36.594 1 71.44 461 HIS B O 1
ATOM 9079 N N . GLU B 1 462 ? 16.734 27.047 38.656 1 85.56 462 GLU B N 1
ATOM 9080 C CA . GLU B 1 462 ? 15.391 27.422 38.219 1 85.56 462 GLU B CA 1
ATOM 9081 C C . GLU B 1 462 ? 14.93 28.703 38.906 1 85.56 462 GLU B C 1
ATOM 9083 O O . GLU B 1 462 ? 15.367 29.016 40.031 1 85.56 462 GLU B O 1
ATOM 9088 N N . VAL B 1 463 ? 14.273 29.547 38.188 1 89.06 463 VAL B N 1
ATOM 9089 C CA . VAL B 1 463 ? 13.594 30.75 38.656 1 89.06 463 VAL B CA 1
ATOM 9090 C C . VAL B 1 463 ? 12.086 30.531 38.656 1 89.06 463 VAL B C 1
ATOM 9092 O O . VAL B 1 463 ? 11.539 29.969 37.688 1 89.06 463 VAL B O 1
ATOM 9095 N N . HIS B 1 464 ? 11.406 30.875 39.812 1 92.19 464 HIS B N 1
ATOM 9096 C CA . HIS B 1 464 ? 9.953 30.828 39.906 1 92.19 464 HIS B CA 1
ATOM 9097 C C . HIS B 1 464 ? 9.359 32.219 40.031 1 92.19 464 HIS B C 1
ATOM 9099 O O . HIS B 1 464 ? 9.656 32.969 40.969 1 92.19 464 HIS B O 1
ATOM 9105 N N . LEU B 1 465 ? 8.633 32.625 39.094 1 92.94 465 LEU B N 1
ATOM 9106 C CA . LEU B 1 465 ? 7.953 33.906 39.094 1 92.94 465 LEU B CA 1
ATOM 9107 C C . LEU B 1 465 ? 6.449 33.75 39.25 1 92.94 465 LEU B C 1
ATOM 9109 O O . LEU B 1 465 ? 5.824 32.938 38.562 1 92.94 465 LEU B O 1
ATOM 9113 N N . LYS B 1 466 ? 5.855 34.438 40.188 1 93.5 466 LYS B N 1
ATOM 9114 C CA . LYS B 1 466 ? 4.469 34.188 40.562 1 93.5 466 LYS B CA 1
ATOM 9115 C C . LYS B 1 466 ? 3.598 35.406 40.312 1 93.5 466 LYS B C 1
ATOM 9117 O O . LYS B 1 466 ? 4.055 36.562 40.5 1 93.5 466 LYS B O 1
ATOM 9122 N N . PHE B 1 467 ? 2.418 35.25 39.875 1 93.81 467 PHE B N 1
ATOM 9123 C CA . PHE B 1 467 ? 1.354 36.25 39.781 1 93.81 467 PHE B CA 1
ATOM 9124 C C . PHE B 1 467 ? 0.058 35.719 40.375 1 93.81 467 PHE B C 1
ATOM 9126 O O . PHE B 1 467 ? -0.373 34.594 40.062 1 93.81 467 PHE B O 1
ATOM 9133 N N . ASN B 1 468 ? -0.497 36.5 41.219 1 93.94 468 ASN B N 1
ATOM 9134 C CA . ASN B 1 468 ? -1.753 36.094 41.844 1 93.94 468 ASN B CA 1
ATOM 9135 C C . ASN B 1 468 ? -2.951 36.75 41.188 1 93.94 468 ASN B C 1
ATOM 9137 O O . ASN B 1 468 ? -3.143 37.969 41.281 1 93.94 468 ASN B O 1
ATOM 9141 N N . MET B 1 469 ? -3.689 36.062 40.438 1 94.94 469 MET B N 1
ATOM 9142 C CA . MET B 1 469 ? -4.961 36.5 39.875 1 94.94 469 MET B CA 1
ATOM 9143 C C . MET B 1 469 ? -6.055 36.5 40.938 1 94.94 469 MET B C 1
ATOM 9145 O O . MET B 1 469 ? -6.652 35.438 41.219 1 94.94 469 MET B O 1
ATOM 9149 N N . THR B 1 470 ? -6.453 37.656 41.375 1 94.38 470 THR B N 1
ATOM 9150 C CA . THR B 1 470 ? -7.41 37.75 42.469 1 94.38 470 THR B CA 1
ATOM 9151 C C . THR B 1 470 ? -8.844 37.656 41.969 1 94.38 470 THR B C 1
ATOM 9153 O O . THR B 1 470 ? -9.078 37.781 40.75 1 94.38 470 THR B O 1
ATOM 9156 N N . ARG B 1 471 ? -9.711 37.469 42.875 1 94 471 ARG B N 1
ATOM 9157 C CA . ARG B 1 471 ? -11.125 37.406 42.531 1 94 471 ARG B CA 1
ATOM 9158 C C . ARG B 1 471 ? -11.586 38.719 41.906 1 94 471 ARG B C 1
ATOM 9160 O O . ARG B 1 471 ? -12.422 38.688 41 1 94 471 ARG B O 1
ATOM 9167 N N . ALA B 1 472 ? -11.094 39.781 42.406 1 93.06 472 ALA B N 1
ATOM 9168 C CA . ALA B 1 472 ? -11.453 41.094 41.844 1 93.06 472 ALA B CA 1
ATOM 9169 C C . ALA B 1 472 ? -11.008 41.219 40.406 1 93.06 472 ALA B C 1
ATOM 9171 O O . ALA B 1 472 ? -11.734 41.781 39.562 1 93.06 472 ALA B O 1
ATOM 9172 N N . MET B 1 473 ? -9.859 40.75 40.156 1 92 473 MET B N 1
ATOM 9173 C CA . MET B 1 473 ? -9.328 40.781 38.812 1 92 473 MET B CA 1
ATOM 9174 C C . MET B 1 473 ? -10.148 39.906 37.875 1 92 473 MET B C 1
ATOM 9176 O O . MET B 1 473 ? -10.375 40.25 36.719 1 92 473 MET B O 1
ATOM 9180 N N . VAL B 1 474 ? -10.523 38.781 38.375 1 92.75 474 VAL B N 1
ATOM 9181 C CA . VAL B 1 474 ? -11.359 37.875 37.594 1 92.75 474 VAL B CA 1
ATOM 9182 C C . VAL B 1 474 ? -12.68 38.562 37.25 1 92.75 474 VAL B C 1
ATOM 9184 O O . VAL B 1 474 ? -13.133 38.5 36.125 1 92.75 474 VAL B O 1
ATOM 9187 N N . HIS B 1 475 ? -13.242 39.188 38.25 1 91.5 475 HIS B N 1
ATOM 9188 C CA . HIS B 1 475 ? -14.508 39.875 38.031 1 91.5 475 HIS B CA 1
ATOM 9189 C C . HIS B 1 475 ? -14.344 41.031 37.031 1 91.5 475 HIS B C 1
ATOM 9191 O O . HIS B 1 475 ? -15.195 41.219 36.156 1 91.5 475 HIS B O 1
ATOM 9197 N N . GLN B 1 476 ? -13.328 41.719 37.125 1 89.44 476 GLN B N 1
ATOM 9198 C CA . GLN B 1 476 ? -13.07 42.844 36.25 1 89.44 476 GLN B CA 1
ATOM 9199 C C . GLN B 1 476 ? -12.812 42.406 34.812 1 89.44 476 GLN B C 1
ATOM 9201 O O . GLN B 1 476 ? -13.188 43.094 33.875 1 89.44 476 GLN B O 1
ATOM 9206 N N . SER B 1 477 ? -12.164 41.281 34.719 1 91 477 SER B N 1
ATOM 9207 C CA . SER B 1 477 ? -11.805 40.781 33.375 1 91 477 SER B CA 1
ATOM 9208 C C . SER B 1 477 ? -13 40.125 32.688 1 91 477 SER B C 1
ATOM 9210 O O . SER B 1 477 ? -12.984 39.938 31.484 1 91 477 SER B O 1
ATOM 9212 N N . ASN B 1 478 ? -14.016 39.719 33.406 1 93.88 478 ASN B N 1
ATOM 9213 C CA . ASN B 1 478 ? -15.227 39.094 32.875 1 93.88 478 ASN B CA 1
ATOM 9214 C C . ASN B 1 478 ? -14.945 37.719 32.281 1 93.88 478 ASN B C 1
ATOM 9216 O O . ASN B 1 478 ? -15.656 37.25 31.406 1 93.88 478 ASN B O 1
ATOM 9220 N N . ILE B 1 479 ? -13.828 37.031 32.75 1 94.31 479 ILE B N 1
ATOM 9221 C CA . ILE B 1 479 ? -13.492 35.719 32.25 1 94.31 479 ILE B CA 1
ATOM 9222 C C . ILE B 1 479 ? -14.266 34.656 33 1 94.31 479 ILE B C 1
ATOM 9224 O O . ILE B 1 479 ? -14.227 34.625 34.25 1 94.31 479 ILE B O 1
ATOM 9228 N N . GLN B 1 480 ? -14.945 33.812 32.344 1 93.88 480 GLN B N 1
ATOM 9229 C CA . GLN B 1 480 ? -15.648 32.688 32.969 1 93.88 480 GLN B CA 1
ATOM 9230 C C . GLN B 1 480 ? -14.742 31.469 33.031 1 93.88 480 GLN B C 1
ATOM 9232 O O . GLN B 1 480 ? -14.484 30.953 34.125 1 93.88 480 GLN B O 1
ATOM 9237 N N . ASP B 1 481 ? -14.305 30.969 31.875 1 95.06 481 ASP B N 1
ATOM 9238 C CA . ASP B 1 481 ? -13.375 29.844 31.734 1 95.06 481 ASP B CA 1
ATOM 9239 C C . ASP B 1 481 ? -12.281 30.172 30.734 1 95.06 481 ASP B C 1
ATOM 9241 O O . ASP B 1 481 ? -12.516 30.891 29.766 1 95.06 481 ASP B O 1
ATOM 9245 N N . LEU B 1 482 ? -11.164 29.516 30.969 1 97.44 482 LEU B N 1
ATOM 9246 C CA . LEU B 1 482 ? -10.008 29.812 30.125 1 97.44 482 LEU B CA 1
ATOM 9247 C C . LEU B 1 482 ? -10.07 29.047 28.812 1 97.44 482 LEU B C 1
ATOM 9249 O O . LEU B 1 482 ? -10.641 27.953 28.75 1 97.44 482 LEU B O 1
ATOM 9253 N N . GLU B 1 483 ? -9.523 29.688 27.828 1 97.62 483 GLU B N 1
ATOM 9254 C CA . GLU B 1 483 ? -9.234 29.078 26.531 1 97.62 483 GLU B CA 1
ATOM 9255 C C . GLU B 1 483 ? -7.73 29.047 26.266 1 97.62 483 GLU B C 1
ATOM 9257 O O . GLU B 1 483 ? -7.105 27.984 26.328 1 97.62 483 GLU B O 1
ATOM 9262 N N . HIS B 1 484 ? -7.121 30.203 26.094 1 97.62 484 HIS B N 1
ATOM 9263 C CA . HIS B 1 484 ? -5.699 30.344 25.797 1 97.62 484 HIS B CA 1
ATOM 9264 C C . HIS B 1 484 ? -4.977 31.062 26.938 1 97.62 484 HIS B C 1
ATOM 9266 O O . HIS B 1 484 ? -5.566 31.906 27.625 1 97.62 484 HIS B O 1
ATOM 9272 N N . VAL B 1 485 ? -3.754 30.656 27.125 1 97.88 485 VAL B N 1
ATOM 9273 C CA . VAL B 1 485 ? -2.848 31.391 28 1 97.88 485 VAL B CA 1
ATOM 9274 C C . VAL B 1 485 ? -1.579 31.766 27.234 1 97.88 485 VAL B C 1
ATOM 9276 O O . VAL B 1 485 ? -0.99 30.922 26.562 1 97.88 485 VAL B O 1
ATOM 9279 N N . THR B 1 486 ? -1.214 33.062 27.328 1 97.38 486 THR B N 1
ATOM 9280 C CA . THR B 1 486 ? 0 33.531 26.656 1 97.38 486 THR B CA 1
ATOM 9281 C C . THR B 1 486 ? 1.025 34 27.672 1 97.38 486 THR B C 1
ATOM 9283 O O . THR B 1 486 ? 0.661 34.469 28.766 1 97.38 486 THR B O 1
ATOM 9286 N N . VAL B 1 487 ? 2.27 33.812 27.344 1 97.44 487 VAL B N 1
ATOM 9287 C CA . VAL B 1 487 ? 3.385 34.281 28.141 1 97.44 487 VAL B CA 1
ATOM 9288 C C . VAL B 1 487 ? 4.391 35.031 27.25 1 97.44 487 VAL B C 1
ATOM 9290 O O . VAL B 1 487 ? 5.117 34.375 26.484 1 97.44 487 VAL B O 1
ATOM 9293 N N . ARG B 1 488 ? 4.43 36.281 27.406 1 96.44 488 ARG B N 1
ATOM 9294 C CA . ARG B 1 488 ? 5.445 37.094 26.734 1 96.44 488 ARG B CA 1
ATOM 9295 C C . ARG B 1 488 ? 6.652 37.312 27.625 1 96.44 488 ARG B C 1
ATOM 9297 O O . ARG B 1 488 ? 6.5 37.625 28.812 1 96.44 488 ARG B O 1
ATOM 9304 N N . THR B 1 489 ? 7.867 37.125 27.125 1 96.38 489 THR B N 1
ATOM 9305 C CA . THR B 1 489 ? 9.023 37.25 28 1 96.38 489 THR B CA 1
ATOM 9306 C C . THR B 1 489 ? 10.281 37.562 27.203 1 96.38 489 THR B C 1
ATOM 9308 O O . THR B 1 489 ? 10.312 37.375 25.969 1 96.38 489 THR B O 1
ATOM 9311 N N . THR B 1 490 ? 11.195 38.125 27.844 1 97.31 490 THR B N 1
ATOM 9312 C CA . THR B 1 490 ? 12.57 38.312 27.391 1 97.31 490 THR B CA 1
ATOM 9313 C C . THR B 1 490 ? 13.555 37.625 28.312 1 97.31 490 THR B C 1
ATOM 9315 O O . THR B 1 490 ? 13.641 37.969 29.5 1 97.31 490 THR B O 1
ATOM 9318 N N . ILE B 1 491 ? 14.281 36.656 27.812 1 96.75 491 ILE B N 1
ATOM 9319 C CA . ILE B 1 491 ? 15.242 35.875 28.594 1 96.75 491 ILE B CA 1
ATOM 9320 C C . ILE B 1 491 ? 16.578 35.812 27.844 1 96.75 491 ILE B C 1
ATOM 9322 O O . ILE B 1 491 ? 16.844 34.812 27.156 1 96.75 491 ILE B O 1
ATOM 9326 N N . PRO B 1 492 ? 17.312 36.844 27.969 1 96.69 492 PRO B N 1
ATOM 9327 C CA . PRO B 1 492 ? 18.672 36.688 27.453 1 96.69 492 PRO B CA 1
ATOM 9328 C C . PRO B 1 492 ? 19.422 35.531 28.078 1 96.69 492 PRO B C 1
ATOM 9330 O O . PRO B 1 492 ? 19.422 35.375 29.297 1 96.69 492 PRO B O 1
ATOM 9333 N N . PHE B 1 493 ? 19.953 34.719 27.281 1 94.88 493 PHE B N 1
ATOM 9334 C CA . PHE B 1 493 ? 20.656 33.5 27.688 1 94.88 493 PHE B CA 1
ATOM 9335 C C . PHE B 1 493 ? 21.703 33.094 26.641 1 94.88 493 PHE B C 1
ATOM 9337 O O . PHE B 1 493 ? 21.453 33.188 25.438 1 94.88 493 PHE B O 1
ATOM 9344 N N . SER B 1 494 ? 22.797 32.688 27.047 1 95.38 494 SER B N 1
ATOM 9345 C CA . SER B 1 494 ? 23.938 32.531 26.156 1 95.38 494 SER B CA 1
ATOM 9346 C C . SER B 1 494 ? 23.75 31.328 25.234 1 95.38 494 SER B C 1
ATOM 9348 O O . SER B 1 494 ? 24.469 31.188 24.25 1 95.38 494 SER B O 1
ATOM 9350 N N . ARG B 1 495 ? 22.781 30.438 25.5 1 95.88 495 ARG B N 1
ATOM 9351 C CA . ARG B 1 495 ? 22.375 29.359 24.594 1 95.88 495 ARG B CA 1
ATOM 9352 C C . ARG B 1 495 ? 20.875 29.078 24.719 1 95.88 495 ARG B C 1
ATOM 9354 O O . ARG B 1 495 ? 20.453 28.312 25.578 1 95.88 495 ARG B O 1
ATOM 9361 N N . ARG B 1 496 ? 20.141 29.453 23.828 1 97.38 496 ARG B N 1
ATOM 9362 C CA . ARG B 1 496 ? 18.688 29.406 23.906 1 97.38 496 ARG B CA 1
ATOM 9363 C C . ARG B 1 496 ? 18.188 27.969 24.062 1 97.38 496 ARG B C 1
ATOM 9365 O O . ARG B 1 496 ? 17.219 27.719 24.781 1 97.38 496 ARG B O 1
ATOM 9372 N N . GLY B 1 497 ? 18.844 27.047 23.438 1 96.88 497 GLY B N 1
ATOM 9373 C CA . GLY B 1 497 ? 18.391 25.672 23.406 1 96.88 497 GLY B CA 1
ATOM 9374 C C . GLY B 1 497 ? 18.484 24.984 24.75 1 96.88 497 GLY B C 1
ATOM 9375 O O . GLY B 1 497 ? 17.953 23.891 24.938 1 96.88 497 GLY B O 1
ATOM 9376 N N . LYS B 1 498 ? 19.094 25.609 25.703 1 94.38 498 LYS B N 1
ATOM 9377 C CA . LYS B 1 498 ? 19.25 25.016 27.016 1 94.38 498 LYS B CA 1
ATOM 9378 C C . LYS B 1 498 ? 18.281 25.609 28.031 1 94.38 498 LYS B C 1
ATOM 9380 O O . LYS B 1 498 ? 18.406 25.391 29.234 1 94.38 498 LYS B O 1
ATOM 9385 N N . LEU B 1 499 ? 17.312 26.328 27.531 1 95.56 499 LEU B N 1
ATOM 9386 C CA . LEU B 1 499 ? 16.266 26.891 28.391 1 95.56 499 LEU B CA 1
ATOM 9387 C C . LEU B 1 499 ? 15.031 26 28.375 1 95.56 499 LEU B C 1
ATOM 9389 O O . LEU B 1 499 ? 14.648 25.469 27.328 1 95.56 499 LEU B O 1
ATOM 9393 N N . GLN B 1 500 ? 14.516 25.844 29.484 1 95.5 500 GLN B N 1
ATOM 9394 C CA . GLN B 1 500 ? 13.156 25.328 29.609 1 95.5 500 GLN B CA 1
ATOM 9395 C C . GLN B 1 500 ? 12.234 26.328 30.297 1 95.5 500 GLN B C 1
ATOM 9397 O O . GLN B 1 500 ? 12.633 26.984 31.266 1 95.5 500 GLN B O 1
ATOM 9402 N N . VAL B 1 501 ? 11.117 26.547 29.734 1 97.5 501 VAL B N 1
ATOM 9403 C CA . VAL B 1 501 ? 10.117 27.438 30.297 1 97.5 501 VAL B CA 1
ATOM 9404 C C . VAL B 1 501 ? 8.828 26.672 30.578 1 97.5 501 VAL B C 1
ATOM 9406 O O . VAL B 1 501 ? 8.289 26.016 29.672 1 97.5 501 VAL B O 1
ATOM 9409 N N . VAL B 1 502 ? 8.391 26.734 31.781 1 97.06 502 VAL B N 1
ATOM 9410 C CA . VAL B 1 502 ? 7.203 26 32.219 1 97.06 502 VAL B CA 1
ATOM 9411 C C . VAL B 1 502 ? 6.23 26.969 32.906 1 97.06 502 VAL B C 1
ATOM 9413 O O . VAL B 1 502 ? 6.645 27.844 33.656 1 97.06 502 VAL B O 1
ATOM 9416 N N . LEU B 1 503 ? 4.98 26.844 32.594 1 98.12 503 LEU B N 1
ATOM 9417 C CA . LEU B 1 503 ? 3.924 27.562 33.312 1 98.12 503 LEU B CA 1
ATOM 9418 C C . LEU B 1 503 ? 3.082 26.609 34.156 1 98.12 503 LEU B C 1
ATOM 9420 O O . LEU B 1 503 ? 2.619 25.578 33.656 1 98.12 503 LEU B O 1
ATOM 9424 N N . ARG B 1 504 ? 2.914 26.969 35.344 1 97.38 504 ARG B N 1
ATOM 9425 C CA . ARG B 1 504 ? 2.059 26.203 36.25 1 97.38 504 ARG B CA 1
ATOM 9426 C C . ARG B 1 504 ? 0.827 27.016 36.625 1 97.38 504 ARG B C 1
ATOM 9428 O O . ARG B 1 504 ? 0.943 28.156 37.094 1 97.38 504 ARG B O 1
ATOM 9435 N N . SER B 1 505 ? -0.315 26.391 36.531 1 97.69 505 SER B N 1
ATOM 9436 C CA . SER B 1 505 ? -1.576 27.047 36.844 1 97.69 505 SER B CA 1
ATOM 9437 C C . SER B 1 505 ? -1.923 26.891 38.312 1 97.69 505 SER B C 1
ATOM 9439 O O . SER B 1 505 ? -1.276 26.109 39.031 1 97.69 505 SER B O 1
ATOM 9441 N N . PRO B 1 506 ? -2.973 27.688 38.75 1 96.69 506 PRO B N 1
ATOM 9442 C CA . PRO B 1 506 ? -3.422 27.531 40.125 1 96.69 506 PRO B CA 1
ATOM 9443 C C . PRO B 1 506 ? -3.912 26.125 40.438 1 96.69 506 PRO B C 1
ATOM 9445 O O . PRO B 1 506 ? -3.863 25.688 41.594 1 96.69 506 PRO B O 1
ATOM 9448 N N . SER B 1 507 ? -4.332 25.406 39.5 1 95.75 507 SER B N 1
ATOM 9449 C CA . SER B 1 507 ? -4.797 24.031 39.656 1 95.75 507 SER B CA 1
ATOM 9450 C C . SER B 1 507 ? -3.643 23.047 39.562 1 95.75 507 SER B C 1
ATOM 9452 O O . SER B 1 507 ? -3.861 21.844 39.469 1 95.75 507 SER B O 1
ATOM 9454 N N . ASP B 1 508 ? -2.512 23.484 39.375 1 94.5 508 ASP B N 1
ATOM 9455 C CA . ASP B 1 508 ? -1.268 22.719 39.406 1 94.5 508 ASP B CA 1
ATOM 9456 C C . ASP B 1 508 ? -1.058 21.969 38.094 1 94.5 508 ASP B C 1
ATOM 9458 O O . ASP B 1 508 ? -0.43 20.906 38.094 1 94.5 508 ASP B O 1
ATOM 9462 N N . VAL B 1 509 ? -1.655 22.438 37.094 1 93.88 509 VAL B N 1
ATOM 9463 C CA . VAL B 1 509 ? -1.378 21.922 35.75 1 93.88 509 VAL B CA 1
ATOM 9464 C C . VAL B 1 509 ? -0.142 22.609 35.188 1 93.88 509 VAL B C 1
ATOM 9466 O O . VAL B 1 509 ? -0.044 23.828 35.188 1 93.88 509 VAL B O 1
ATOM 9469 N N . GLU B 1 510 ? 0.811 21.797 34.688 1 94.56 510 GLU B N 1
ATOM 9470 C CA . GLU B 1 510 ? 2.035 22.344 34.125 1 94.56 510 GLU B CA 1
ATOM 9471 C C . GLU B 1 510 ? 2.01 22.266 32.594 1 94.56 510 GLU B C 1
ATOM 9473 O O . GLU B 1 510 ? 1.657 21.234 32.031 1 94.56 510 GLU B O 1
ATOM 9478 N N . SER B 1 511 ? 2.295 23.375 31.984 1 96.25 511 SER B N 1
ATOM 9479 C CA . SER B 1 511 ? 2.486 23.469 30.547 1 96.25 511 SER B CA 1
ATOM 9480 C C . SER B 1 511 ? 3.939 23.781 30.203 1 96.25 511 SER B C 1
ATOM 9482 O O . SER B 1 511 ? 4.469 24.812 30.594 1 96.25 511 SER B O 1
ATOM 9484 N N . VAL B 1 512 ? 4.543 22.875 29.453 1 96.62 512 VAL B N 1
ATOM 9485 C CA . VAL B 1 512 ? 5.906 23.125 29 1 96.62 512 VAL B CA 1
ATOM 9486 C C . VAL B 1 512 ? 5.879 24 27.75 1 96.62 512 VAL B C 1
ATOM 9488 O O . VAL B 1 512 ? 5.57 23.516 26.656 1 96.62 512 VAL B O 1
ATOM 9491 N N . LEU B 1 513 ? 6.254 25.219 27.922 1 98 513 LEU B N 1
ATOM 9492 C CA . LEU B 1 513 ? 6.184 26.188 26.844 1 98 513 LEU B CA 1
ATOM 9493 C C . LEU B 1 513 ? 7.398 26.062 25.922 1 98 513 LEU B C 1
ATOM 9495 O O . LEU B 1 513 ? 7.281 26.203 24.703 1 98 513 LEU B O 1
ATOM 9499 N N . ALA B 1 514 ? 8.516 25.906 26.516 1 97.44 514 ALA B N 1
ATOM 9500 C CA . ALA B 1 514 ? 9.766 25.703 25.797 1 97.44 514 ALA B CA 1
ATOM 9501 C C . ALA B 1 514 ? 10.5 24.453 26.297 1 97.44 514 ALA B C 1
ATOM 9503 O O . ALA B 1 514 ? 10.727 24.312 27.5 1 97.44 514 ALA B O 1
ATOM 9504 N N . THR B 1 515 ? 10.781 23.609 25.391 1 95.75 515 THR B N 1
ATOM 9505 C CA . THR B 1 515 ? 11.602 22.438 25.688 1 95.75 515 THR B CA 1
ATOM 9506 C C . THR B 1 515 ? 13.047 22.656 25.25 1 95.75 515 THR B C 1
ATOM 9508 O O . THR B 1 515 ? 13.336 23.609 24.516 1 95.75 515 THR B O 1
ATOM 9511 N N . GLU B 1 516 ? 13.836 21.781 25.734 1 94.31 516 GLU B N 1
ATOM 9512 C CA . GLU B 1 516 ? 15.211 21.812 25.266 1 94.31 516 GLU B CA 1
ATOM 9513 C C . GLU B 1 516 ? 15.289 21.562 23.766 1 94.31 516 GLU B C 1
ATOM 9515 O O . GLU B 1 516 ? 14.578 20.703 23.234 1 94.31 516 GLU B O 1
ATOM 9520 N N . ARG B 1 517 ? 16.062 22.328 23.094 1 95.94 517 ARG B N 1
ATOM 9521 C CA . ARG B 1 517 ? 16.391 22.156 21.688 1 95.94 517 ARG B CA 1
ATOM 9522 C C . ARG B 1 517 ? 17.891 22.094 21.484 1 95.94 517 ARG B C 1
ATOM 9524 O O . ARG B 1 517 ? 18.547 23.125 21.25 1 95.94 517 ARG B O 1
ATOM 9531 N N . PRO B 1 518 ? 18.406 20.922 21.453 1 90.44 518 PRO B N 1
ATOM 9532 C CA . PRO B 1 518 ? 19.859 20.734 21.484 1 90.44 518 PRO B CA 1
ATOM 9533 C C . PRO B 1 518 ? 20.578 21.422 20.328 1 90.44 518 PRO B C 1
ATOM 9535 O O . PRO B 1 518 ? 21.75 21.812 20.453 1 90.44 518 PRO B O 1
ATOM 9538 N N . PHE B 1 519 ? 19.891 21.703 19.281 1 90 519 PHE B N 1
ATOM 9539 C CA . PHE B 1 519 ? 20.547 22.266 18.094 1 90 519 PHE B CA 1
ATOM 9540 C C . PHE B 1 519 ? 20.453 23.781 18.094 1 90 519 PHE B C 1
ATOM 9542 O O . PHE B 1 519 ? 21.078 24.453 17.266 1 90 519 PHE B O 1
ATOM 9549 N N . ASP B 1 520 ? 19.797 24.359 19 1 96.56 520 ASP B N 1
ATOM 9550 C CA . ASP B 1 520 ? 19.609 25.797 19.078 1 96.56 520 ASP B CA 1
ATOM 9551 C C . ASP B 1 520 ? 20.75 26.469 19.844 1 96.56 520 ASP B C 1
ATOM 9553 O O . ASP B 1 520 ? 20.688 26.594 21.078 1 96.56 520 ASP B O 1
ATOM 9557 N N . GLU B 1 521 ? 21.672 27.031 19.109 1 94.38 521 GLU B N 1
ATOM 9558 C CA . GLU B 1 521 ? 22.875 27.609 19.703 1 94.38 521 GLU B CA 1
ATOM 9559 C C . GLU B 1 521 ? 22.781 29.125 19.781 1 94.38 521 GLU B C 1
ATOM 9561 O O . GLU B 1 521 ? 23.781 29.812 20 1 94.38 521 GLU B O 1
ATOM 9566 N N . ASN B 1 522 ? 21.641 29.625 19.531 1 97.06 522 ASN B N 1
ATOM 9567 C CA . ASN B 1 522 ? 21.5 31.078 19.578 1 97.06 522 ASN B CA 1
ATOM 9568 C C . ASN B 1 522 ? 22 31.656 20.891 1 97.06 522 ASN B C 1
ATOM 9570 O O . ASN B 1 522 ? 21.578 31.219 21.969 1 97.06 522 ASN B O 1
ATOM 9574 N N . ALA B 1 523 ? 22.781 32.688 20.875 1 96.5 523 ALA B N 1
ATOM 9575 C CA . ALA B 1 523 ? 23.453 33.188 22.062 1 96.5 523 ALA B CA 1
ATOM 9576 C C . ALA B 1 523 ? 22.688 34.375 22.656 1 96.5 523 ALA B C 1
ATOM 9578 O O . ALA B 1 523 ? 23.047 34.875 23.719 1 96.5 523 ALA B O 1
ATOM 9579 N N . GLN B 1 524 ? 21.578 34.812 22.062 1 97.12 524 GLN B N 1
ATOM 9580 C CA . GLN B 1 524 ? 20.828 35.969 22.562 1 97.12 524 GLN B CA 1
ATOM 9581 C C . GLN B 1 524 ? 19.641 35.5 23.406 1 97.12 524 GLN B C 1
ATOM 9583 O O . GLN B 1 524 ? 19.031 36.312 24.094 1 97.12 524 GLN B O 1
ATOM 9588 N N . GLY B 1 525 ? 19.359 34.188 23.438 1 97.56 525 GLY B N 1
ATOM 9589 C CA . GLY B 1 525 ? 18.234 33.656 24.219 1 97.56 525 GLY B CA 1
ATOM 9590 C C . GLY B 1 525 ? 16.891 34 23.609 1 97.56 525 GLY B C 1
ATOM 9591 O O . GLY B 1 525 ? 16.703 33.938 22.391 1 97.56 525 GLY B O 1
ATOM 9592 N N . ILE B 1 526 ? 15.953 34.281 24.453 1 97.94 526 ILE B N 1
ATOM 9593 C CA . ILE B 1 526 ? 14.602 34.594 24.031 1 97.94 526 ILE B CA 1
ATOM 9594 C C . ILE B 1 526 ? 14.398 36.125 24.109 1 97.94 526 ILE B C 1
ATOM 9596 O O . ILE B 1 526 ? 14.547 36.719 25.172 1 97.94 526 ILE B O 1
ATOM 9600 N N . GLN B 1 527 ? 14.125 36.688 22.969 1 96.81 527 GLN B N 1
ATOM 9601 C CA . GLN B 1 527 ? 13.945 38.156 22.906 1 96.81 527 GLN B CA 1
ATOM 9602 C C . GLN B 1 527 ? 12.492 38.5 22.594 1 96.81 527 GLN B C 1
ATOM 9604 O O . GLN B 1 527 ? 12.039 38.375 21.453 1 96.81 527 GLN B O 1
ATOM 9609 N N . ASP B 1 528 ? 11.789 39 23.578 1 95 528 ASP B N 1
ATOM 9610 C CA . ASP B 1 528 ? 10.422 39.5 23.438 1 95 528 ASP B CA 1
ATOM 9611 C C . ASP B 1 528 ? 9.555 38.5 22.672 1 95 528 ASP B C 1
ATOM 9613 O O . ASP B 1 528 ? 8.961 38.844 21.641 1 95 528 ASP B O 1
ATOM 9617 N N . TRP B 1 529 ? 9.484 37.312 23.172 1 96.81 529 TRP B N 1
ATOM 9618 C CA . TRP B 1 529 ? 8.727 36.219 22.547 1 96.81 529 TRP B CA 1
ATOM 9619 C C . TRP B 1 529 ? 7.457 35.938 23.344 1 96.81 529 TRP B C 1
ATOM 9621 O O . TRP B 1 529 ? 7.457 36 24.578 1 96.81 529 TRP B O 1
ATOM 9631 N N . THR B 1 530 ? 6.418 35.594 22.625 1 96.69 530 THR B N 1
ATOM 9632 C CA . THR B 1 530 ? 5.168 35.219 23.266 1 96.69 530 THR B CA 1
ATOM 9633 C C . THR B 1 530 ? 4.898 33.719 23.062 1 96.69 530 THR B C 1
ATOM 9635 O O . THR B 1 530 ? 4.695 33.281 21.922 1 96.69 530 THR B O 1
ATOM 9638 N N . PHE B 1 531 ? 4.918 32.969 24.125 1 97.88 531 PHE B N 1
ATOM 9639 C CA . PHE B 1 531 ? 4.473 31.578 24.125 1 97.88 531 PHE B CA 1
ATOM 9640 C C . PHE B 1 531 ? 2.957 31.5 24.266 1 97.88 531 PHE B C 1
ATOM 9642 O O . PHE B 1 531 ? 2.318 32.438 24.719 1 97.88 531 PHE B O 1
ATOM 9649 N N . MET B 1 532 ? 2.441 30.375 23.891 1 97.75 532 MET B N 1
ATOM 9650 C CA . MET B 1 532 ? 1.009 30.141 24.031 1 97.75 532 MET B CA 1
ATOM 9651 C C . MET B 1 532 ? 0.733 28.688 24.391 1 97.75 532 MET B C 1
ATOM 9653 O O . MET B 1 532 ? 1.409 27.781 23.891 1 97.75 532 MET B O 1
ATOM 9657 N N . THR B 1 533 ? -0.268 28.438 25.266 1 97.88 533 THR B N 1
ATOM 9658 C CA . THR B 1 533 ? -0.662 27.078 25.625 1 97.88 533 THR B CA 1
ATOM 9659 C C . THR B 1 533 ? -2.182 26.953 25.672 1 97.88 533 THR B C 1
ATOM 9661 O O . THR B 1 533 ? -2.883 27.922 26 1 97.88 533 THR B O 1
ATOM 9664 N N . VAL B 1 534 ? -2.602 25.812 25.297 1 97.56 534 VAL B N 1
ATOM 9665 C CA . VAL B 1 534 ? -4.02 25.484 25.375 1 97.56 534 VAL B CA 1
ATOM 9666 C C . VAL B 1 534 ? -4.246 24.438 26.453 1 97.56 534 VAL B C 1
ATOM 9668 O O . VAL B 1 534 ? -5.371 23.953 26.641 1 97.56 534 VAL B O 1
ATOM 9671 N N . GLN B 1 535 ? -3.256 24.172 27.203 1 95.56 535 GLN B N 1
ATOM 9672 C CA . GLN B 1 535 ? -3.326 23.094 28.172 1 95.56 535 GLN B CA 1
ATOM 9673 C C . GLN B 1 535 ? -4.234 23.453 29.344 1 95.56 535 GLN B C 1
ATOM 9675 O O . GLN B 1 535 ? -4.699 22.562 30.062 1 95.56 535 GLN B O 1
ATOM 9680 N N . HIS B 1 536 ? -4.488 24.641 29.5 1 96.69 536 HIS B N 1
ATOM 9681 C CA . HIS B 1 536 ? -5.27 25.109 30.641 1 96.69 536 HIS B CA 1
ATOM 9682 C C . HIS B 1 536 ? -6.719 25.375 30.234 1 96.69 536 HIS B C 1
ATOM 9684 O O . HIS B 1 536 ? -7.453 26.047 30.969 1 96.69 536 HIS B O 1
ATOM 9690 N N . TRP B 1 537 ? -7.102 24.844 29.125 1 97.12 537 TRP B N 1
ATOM 9691 C CA . TRP B 1 537 ? -8.445 25.031 28.594 1 97.12 537 TRP B CA 1
ATOM 9692 C C . TRP B 1 537 ? -9.5 24.578 29.609 1 97.12 537 TRP B C 1
ATOM 9694 O O . TRP B 1 537 ? -9.438 23.469 30.125 1 97.12 537 TRP B O 1
ATOM 9704 N N . GLY B 1 538 ? -10.438 25.453 29.984 1 96.38 538 GLY B N 1
ATOM 9705 C CA . GLY B 1 538 ? -11.531 25.125 30.891 1 96.38 538 GLY B CA 1
ATOM 9706 C C . GLY B 1 538 ? -11.219 25.422 32.344 1 96.38 538 GLY B C 1
ATOM 9707 O O . GLY B 1 538 ? -12.102 25.359 33.188 1 96.38 538 GLY B O 1
ATOM 9708 N N . GLU B 1 539 ? -10.023 25.797 32.625 1 96.81 539 GLU B N 1
ATOM 9709 C CA . GLU B 1 539 ? -9.664 26.141 34 1 96.81 539 GLU B CA 1
ATOM 9710 C C . GLU B 1 539 ? -10.219 27.5 34.406 1 96.81 539 GLU B C 1
ATOM 9712 O O . GLU B 1 539 ? -10.531 28.328 33.531 1 96.81 539 GLU B O 1
ATOM 9717 N N . LYS B 1 540 ? -10.328 27.609 35.719 1 96.81 540 LYS B N 1
ATOM 9718 C CA . LYS B 1 540 ? -10.602 28.938 36.281 1 96.81 540 LYS B CA 1
ATOM 9719 C C . LYS B 1 540 ? -9.32 29.75 36.438 1 96.81 540 LYS B C 1
ATOM 9721 O O . LYS B 1 540 ? -8.289 29.203 36.844 1 96.81 540 LYS B O 1
ATOM 9726 N N . PRO B 1 541 ? -9.375 31.016 36.094 1 96.75 541 PRO B N 1
ATOM 9727 C CA . PRO B 1 541 ? -8.148 31.812 36.094 1 96.75 541 PRO B CA 1
ATOM 9728 C C . PRO B 1 541 ? -7.691 32.188 37.5 1 96.75 541 PRO B C 1
ATOM 9730 O O . PRO B 1 541 ? -6.527 32.562 37.688 1 96.75 541 PRO B O 1
ATOM 9733 N N . GLU B 1 542 ? -8.547 32.094 38.5 1 96.25 542 GLU B N 1
ATOM 9734 C CA . GLU B 1 542 ? -8.25 32.594 39.844 1 96.25 542 GLU B CA 1
ATOM 9735 C C . GLU B 1 542 ? -7.152 31.781 40.5 1 96.25 542 GLU B C 1
ATOM 9737 O O . GLU B 1 542 ? -7.152 30.547 40.406 1 96.25 542 GLU B O 1
ATOM 9742 N N . GLY B 1 543 ? -6.223 32.531 41.156 1 96.75 543 GLY B N 1
ATOM 9743 C CA . GLY B 1 543 ? -5.18 31.859 41.906 1 96.75 543 GLY B CA 1
ATOM 9744 C C . GLY B 1 543 ? -3.779 32.219 41.469 1 96.75 543 GLY B C 1
ATOM 9745 O O . GLY B 1 543 ? -3.592 33.219 40.75 1 96.75 543 GLY B O 1
ATOM 9746 N N . VAL B 1 544 ? -2.816 31.469 41.938 1 95.88 544 VAL B N 1
ATOM 9747 C CA . VAL B 1 544 ? -1.414 31.812 41.719 1 95.88 544 VAL B CA 1
ATOM 9748 C C . VAL B 1 544 ? -0.905 31.109 40.438 1 95.88 544 VAL B C 1
ATOM 9750 O O . VAL B 1 544 ? -0.951 29.875 40.344 1 95.88 544 VAL B O 1
ATOM 9753 N N . TRP B 1 545 ? -0.504 31.906 39.531 1 97.31 545 TRP B N 1
ATOM 9754 C CA . TRP B 1 545 ? 0.197 31.438 38.344 1 97.31 545 TRP B CA 1
ATOM 9755 C C . TRP B 1 545 ? 1.708 31.547 38.5 1 97.31 545 TRP B C 1
ATOM 9757 O O . TRP B 1 545 ? 2.207 32.562 39 1 97.31 545 TRP B O 1
ATOM 9767 N N . THR B 1 546 ? 2.412 30.484 38.156 1 95.88 546 THR B N 1
ATOM 9768 C CA . THR B 1 546 ? 3.857 30.469 38.375 1 95.88 546 THR B CA 1
ATOM 9769 C C . THR B 1 546 ? 4.582 30.188 37.062 1 95.88 546 THR B C 1
ATOM 9771 O O . THR B 1 546 ? 4.32 29.172 36.406 1 95.88 546 THR B O 1
ATOM 9774 N N . LEU B 1 547 ? 5.422 31.109 36.625 1 96.94 547 LEU B N 1
ATOM 9775 C CA . LEU B 1 547 ? 6.34 30.859 35.531 1 96.94 547 LEU B CA 1
ATOM 9776 C C . LEU B 1 547 ? 7.664 30.297 36.031 1 96.94 547 LEU B C 1
ATOM 9778 O O . LEU B 1 547 ? 8.32 30.906 36.875 1 96.94 547 LEU B O 1
ATOM 9782 N N . ILE B 1 548 ? 8 29.156 35.562 1 94.56 548 ILE B N 1
ATOM 9783 C CA . ILE B 1 548 ? 9.242 28.484 35.938 1 94.56 548 ILE B CA 1
ATOM 9784 C C . ILE B 1 548 ? 10.211 28.484 34.781 1 94.56 548 ILE B C 1
ATOM 9786 O O . ILE B 1 548 ? 9.891 27.984 33.688 1 94.56 548 ILE B O 1
ATOM 9790 N N . VAL B 1 549 ? 11.367 29.094 34.938 1 95.56 549 VAL B N 1
ATOM 9791 C CA . VAL B 1 549 ? 12.422 29.094 33.938 1 95.56 549 VAL B CA 1
ATOM 9792 C C . VAL B 1 549 ? 13.625 28.312 34.438 1 95.56 549 VAL B C 1
ATOM 9794 O O . VAL B 1 549 ? 14.133 28.594 35.531 1 95.56 549 VAL B O 1
ATOM 9797 N N . ARG B 1 550 ? 14.047 27.328 33.594 1 91.44 550 ARG B N 1
ATOM 9798 C CA . ARG B 1 550 ? 15.117 26.438 34.031 1 91.44 550 ARG B CA 1
ATOM 9799 C C . ARG B 1 550 ? 16.297 26.5 33.062 1 91.44 550 ARG B C 1
ATOM 9801 O O . ARG B 1 550 ? 16.125 26.578 31.859 1 91.44 550 ARG B O 1
ATOM 9808 N N . ASP B 1 551 ? 17.438 26.641 33.656 1 91.94 551 ASP B N 1
ATOM 9809 C CA . ASP B 1 551 ? 18.688 26.422 32.938 1 91.94 551 ASP B CA 1
ATOM 9810 C C . ASP B 1 551 ? 19.047 24.938 32.906 1 91.94 551 ASP B C 1
ATOM 9812 O O . ASP B 1 551 ? 19.453 24.375 33.938 1 91.94 551 ASP B O 1
ATOM 9816 N N . LEU B 1 552 ? 19.062 24.344 31.766 1 89.56 552 LEU B N 1
ATOM 9817 C CA . LEU B 1 552 ? 19.281 22.906 31.656 1 89.56 552 LEU B CA 1
ATOM 9818 C C . LEU B 1 552 ? 20.766 22.594 31.422 1 89.56 552 LEU B C 1
ATOM 9820 O O . LEU B 1 552 ? 21.156 21.438 31.344 1 89.56 552 LEU B O 1
ATOM 9824 N N . SER B 1 553 ? 21.531 23.688 31.328 1 86.69 553 SER B N 1
ATOM 9825 C CA . SER B 1 553 ? 22.969 23.484 31.172 1 86.69 553 SER B CA 1
ATOM 9826 C C . SER B 1 553 ? 23.672 23.406 32.531 1 86.69 553 SER B C 1
ATOM 9828 O O . SER B 1 553 ? 24.875 23.156 32.594 1 86.69 553 SER B O 1
ATOM 9830 N N . PHE B 1 554 ? 23.047 23.562 33.469 1 79.56 554 PHE B N 1
ATOM 9831 C CA . PHE B 1 554 ? 23.531 23.453 34.844 1 79.56 554 PHE B CA 1
ATOM 9832 C C . PHE B 1 554 ? 24.734 24.359 35.062 1 79.56 554 PHE B C 1
ATOM 9834 O O . PHE B 1 554 ? 25.766 23.922 35.562 1 79.56 554 PHE B O 1
ATOM 9841 N N . GLY B 1 555 ? 24.625 25.609 34.562 1 80.31 555 GLY B N 1
ATOM 9842 C CA . GLY B 1 555 ? 25.594 26.641 34.875 1 80.31 555 GLY B CA 1
ATOM 9843 C C . GLY B 1 555 ? 26.625 26.828 33.75 1 80.31 555 GLY B C 1
ATOM 9844 O O . GLY B 1 555 ? 27.422 27.766 33.812 1 80.31 555 GLY B O 1
ATOM 9845 N N . GLU B 1 556 ? 26.625 26 32.812 1 84.25 556 GLU B N 1
ATOM 9846 C CA . GLU B 1 556 ? 27.531 26.172 31.688 1 84.25 556 GLU B CA 1
ATOM 9847 C C . GLU B 1 556 ? 27.219 27.453 30.922 1 84.25 556 GLU B C 1
ATOM 9849 O O . GLU B 1 556 ? 28.125 28.094 30.375 1 84.25 556 GLU B O 1
ATOM 9854 N N . HIS B 1 557 ? 25.984 27.797 30.891 1 90.31 557 HIS B N 1
ATOM 9855 C CA . HIS B 1 557 ? 25.5 29 30.234 1 90.31 557 HIS B CA 1
ATOM 9856 C C . HIS B 1 557 ? 24.844 29.953 31.219 1 90.31 557 HIS B C 1
ATOM 9858 O O . HIS B 1 557 ? 24.516 29.547 32.344 1 90.31 557 HIS B O 1
ATOM 9864 N N . HIS B 1 558 ? 24.719 31.219 30.812 1 89.88 558 HIS B N 1
ATOM 9865 C CA . HIS B 1 558 ? 24.25 32.219 31.766 1 89.88 558 HIS B CA 1
ATOM 9866 C C . HIS B 1 558 ? 23.219 33.156 31.109 1 89.88 558 HIS B C 1
ATOM 9868 O O . HIS B 1 558 ? 23.188 33.281 29.875 1 89.88 558 HIS B O 1
ATOM 9874 N N . GLY B 1 559 ? 22.391 33.781 32.031 1 92.38 559 GLY B N 1
ATOM 9875 C CA . GLY B 1 559 ? 21.359 34.688 31.594 1 92.38 559 GLY B CA 1
ATOM 9876 C C . GLY B 1 559 ? 20.422 35.125 32.719 1 92.38 559 GLY B C 1
ATOM 9877 O O . GLY B 1 559 ? 20.734 34.969 33.906 1 92.38 559 GLY B O 1
ATOM 9878 N N . GLN B 1 560 ? 19.406 35.688 32.344 1 92.19 560 GLN B N 1
ATOM 9879 C CA . GLN B 1 560 ? 18.406 36.156 33.312 1 92.19 560 GLN B CA 1
ATOM 9880 C C . GLN B 1 560 ? 17.031 36.312 32.656 1 92.19 560 GLN B C 1
ATOM 9882 O O . GLN B 1 560 ? 16.922 36.438 31.438 1 92.19 560 GLN B O 1
ATOM 9887 N N . VAL B 1 561 ? 16.094 36.25 33.531 1 95.06 561 VAL B N 1
ATOM 9888 C CA . VAL B 1 561 ? 14.75 36.625 33.094 1 95.06 561 VAL B CA 1
ATOM 9889 C C . VAL B 1 561 ? 14.516 38.125 33.312 1 95.06 561 VAL B C 1
ATOM 9891 O O . VAL B 1 561 ? 14.438 38.562 34.438 1 95.06 561 VAL B O 1
ATOM 9894 N N . ASN B 1 562 ? 14.383 38.812 32.219 1 95.62 562 ASN B N 1
ATOM 9895 C CA . ASN B 1 562 ? 14.211 40.281 32.312 1 95.62 562 ASN B CA 1
ATOM 9896 C C . ASN B 1 562 ? 12.781 40.625 32.719 1 95.62 562 ASN B C 1
ATOM 9898 O O . ASN B 1 562 ? 12.57 41.469 33.594 1 95.62 562 ASN B O 1
ATOM 9902 N N . ASN B 1 563 ? 11.914 40 32.094 1 94.25 563 ASN B N 1
ATOM 9903 C CA . ASN B 1 563 ? 10.516 40.344 32.312 1 94.25 563 ASN B CA 1
ATOM 9904 C C . ASN B 1 563 ? 9.578 39.219 31.844 1 94.25 563 ASN B C 1
ATOM 9906 O O . ASN B 1 563 ? 10.016 38.281 31.172 1 94.25 563 ASN B O 1
ATOM 9910 N N . TRP B 1 564 ? 8.328 39.312 32.281 1 94.62 564 TRP B N 1
ATOM 9911 C CA . TRP B 1 564 ? 7.289 38.438 31.703 1 94.62 564 TRP B CA 1
ATOM 9912 C C . TRP B 1 564 ? 5.922 39.094 31.812 1 94.62 564 TRP B C 1
ATOM 9914 O O . TRP B 1 564 ? 5.734 40.031 32.625 1 94.62 564 TRP B O 1
ATOM 9924 N N . GLN B 1 565 ? 5.074 38.781 30.938 1 94.56 565 GLN B N 1
ATOM 9925 C CA . GLN B 1 565 ? 3.688 39.219 30.844 1 94.56 565 GLN B CA 1
ATOM 9926 C C . GLN B 1 565 ? 2.744 38.031 30.625 1 94.56 565 GLN B C 1
ATOM 9928 O O . GLN B 1 565 ? 2.949 37.219 29.719 1 94.56 565 GLN B O 1
ATOM 9933 N N . LEU B 1 566 ? 1.79 37.938 31.562 1 95.88 566 LEU B N 1
ATOM 9934 C CA . LEU B 1 566 ? 0.8 36.844 31.5 1 95.88 566 LEU B CA 1
ATOM 9935 C C . LEU B 1 566 ? -0.481 37.344 30.828 1 95.88 566 LEU B C 1
ATOM 9937 O O . LEU B 1 566 ? -0.979 38.438 31.141 1 95.88 566 LEU B O 1
ATOM 9941 N N . GLY B 1 567 ? -0.902 36.625 29.812 1 95.38 567 GLY B N 1
ATOM 9942 C CA . GLY B 1 567 ? -2.195 36.844 29.188 1 95.38 567 GLY B CA 1
ATOM 9943 C C . GLY B 1 567 ? -3.164 35.688 29.391 1 95.38 567 GLY B C 1
ATOM 9944 O O . GLY B 1 567 ? -2.824 34.531 29.109 1 95.38 567 GLY B O 1
ATOM 9945 N N . LEU B 1 568 ? -4.34 35.969 29.953 1 96.31 568 LEU B N 1
ATOM 9946 C CA . LEU B 1 568 ? -5.41 35 30.156 1 96.31 568 LEU B CA 1
ATOM 9947 C C . LEU B 1 568 ? -6.602 35.312 29.25 1 96.31 568 LEU B C 1
ATOM 9949 O O . LEU B 1 568 ? -7.172 36.406 29.312 1 96.31 568 LEU B O 1
ATOM 9953 N N . TRP B 1 569 ? -6.914 34.344 28.344 1 95.88 569 TRP B N 1
ATOM 9954 C CA . TRP B 1 569 ? -7.98 34.531 27.375 1 95.88 569 TRP B CA 1
ATOM 9955 C C . TRP B 1 569 ? -9.086 33.5 27.578 1 95.88 569 TRP B C 1
ATOM 9957 O O . TRP B 1 569 ? -8.812 32.312 27.766 1 95.88 569 TRP B O 1
ATOM 9967 N N . GLY B 1 570 ? -10.328 33.938 27.609 1 95.31 570 GLY B N 1
ATOM 9968 C CA . GLY B 1 570 ? -11.406 33 27.797 1 95.31 570 GLY B CA 1
ATOM 9969 C C . GLY B 1 570 ? -12.773 33.562 27.469 1 95.31 570 GLY B C 1
ATOM 9970 O O . GLY B 1 570 ? -12.891 34.719 27.078 1 95.31 570 GLY B O 1
ATOM 9971 N N . GLN B 1 571 ? -13.719 32.75 27.656 1 94.31 571 GLN B N 1
ATOM 9972 C CA . GLN B 1 571 ? -15.102 33.125 27.406 1 94.31 571 GLN B CA 1
ATOM 9973 C C . GLN B 1 571 ? -15.609 34.094 28.484 1 94.31 571 GLN B C 1
ATOM 9975 O O . GLN B 1 571 ? -15.312 33.906 29.656 1 94.31 571 GLN B O 1
ATOM 9980 N N . ALA B 1 572 ? -16.438 35 28.016 1 93.69 572 ALA B N 1
ATOM 9981 C CA . ALA B 1 572 ? -16.984 35.969 28.938 1 93.69 572 ALA B CA 1
ATOM 9982 C C . ALA B 1 572 ? -18.078 35.375 29.812 1 93.69 572 ALA B C 1
ATOM 9984 O O . ALA B 1 572 ? -18.875 34.531 29.344 1 93.69 572 ALA B O 1
ATOM 9985 N N . SER B 1 573 ? -18.078 35.812 31.047 1 92.81 573 SER B N 1
ATOM 9986 C CA . SER B 1 573 ? -19.172 35.438 31.938 1 92.81 573 SER B CA 1
ATOM 9987 C C . SER B 1 573 ? -20.469 36.125 31.547 1 92.81 573 SER B C 1
ATOM 9989 O O . SER B 1 573 ? -21.531 35.5 31.5 1 92.81 573 SER B O 1
ATOM 9991 N N . ASN B 1 574 ? -20.344 37.375 31.328 1 90.81 574 ASN B N 1
ATOM 9992 C CA . ASN B 1 574 ? -21.453 38.188 30.844 1 90.81 574 ASN B CA 1
ATOM 9993 C C . ASN B 1 574 ? -21.219 38.688 29.406 1 90.81 574 ASN B C 1
ATOM 9995 O O . ASN B 1 574 ? -20.438 39.594 29.188 1 90.81 574 ASN B O 1
ATOM 9999 N N . ALA B 1 575 ? -21.984 38.281 28.516 1 89.25 575 ALA B N 1
ATOM 10000 C CA . ALA B 1 575 ? -21.797 38.531 27.078 1 89.25 575 ALA B CA 1
ATOM 10001 C C . ALA B 1 575 ? -22.078 39.969 26.734 1 89.25 575 ALA B C 1
ATOM 10003 O O . ALA B 1 575 ? -21.625 40.469 25.703 1 89.25 575 ALA B O 1
ATOM 10004 N N . SER B 1 576 ? -22.812 40.562 27.531 1 86.31 576 SER B N 1
ATOM 10005 C CA . SER B 1 576 ? -23.188 41.938 27.25 1 86.31 576 SER B CA 1
ATOM 10006 C C . SER B 1 576 ? -22.031 42.875 27.5 1 86.31 576 SER B C 1
ATOM 10008 O O . SER B 1 576 ? -22.016 44 27 1 86.31 576 SER B O 1
ATOM 10010 N N . GLN B 1 577 ? -21.141 42.469 28.312 1 82.81 577 GLN B N 1
ATOM 10011 C CA . GLN B 1 577 ? -19.953 43.281 28.562 1 82.81 577 GLN B CA 1
ATOM 10012 C C . GLN B 1 577 ? -18.797 42.844 27.641 1 82.81 577 GLN B C 1
ATOM 10014 O O . GLN B 1 577 ? -17.75 42.406 28.125 1 82.81 577 GLN B O 1
ATOM 10019 N N . THR B 1 578 ? -19.062 43.062 26.406 1 77.12 578 THR B N 1
ATOM 10020 C CA . THR B 1 578 ? -18.109 42.594 25.406 1 77.12 578 THR B CA 1
ATOM 10021 C C . THR B 1 578 ? -17.031 43.625 25.156 1 77.12 578 THR B C 1
ATOM 10023 O O . THR B 1 578 ? -17.281 44.844 25.266 1 77.12 578 THR B O 1
ATOM 10026 N N . ARG B 1 579 ? -15.758 43 24.953 1 78.62 579 ARG B N 1
ATOM 10027 C CA . ARG B 1 579 ? -14.633 43.844 24.516 1 78.62 579 ARG B CA 1
ATOM 10028 C C . ARG B 1 579 ? -14.242 43.5 23.078 1 78.62 579 ARG B C 1
ATOM 10030 O O . ARG B 1 579 ? -14.352 42.344 22.656 1 78.62 579 ARG B O 1
ATOM 10037 N N . THR B 1 580 ? -13.961 44.594 22.375 1 76.69 580 THR B N 1
ATOM 10038 C CA . THR B 1 580 ? -13.492 44.375 21 1 76.69 580 THR B CA 1
ATOM 10039 C C . THR B 1 580 ? -11.977 44.219 20.969 1 76.69 580 THR B C 1
ATOM 10041 O O . THR B 1 580 ? -11.242 45.031 21.547 1 76.69 580 THR B O 1
ATOM 10044 N N . LEU B 1 581 ? -11.609 43.125 20.391 1 77.81 581 LEU B N 1
ATOM 10045 C CA . LEU B 1 581 ? -10.172 42.875 20.234 1 77.81 581 LEU B CA 1
ATOM 10046 C C . LEU B 1 581 ? -9.609 43.75 19.109 1 77.81 581 LEU B C 1
ATOM 10048 O O . LEU B 1 581 ? -9.93 43.531 17.938 1 77.81 581 LEU B O 1
ATOM 10052 N N . ASN B 1 582 ? -8.758 44.688 19.406 1 73.44 582 ASN B N 1
ATOM 10053 C CA . ASN B 1 582 ? -8.242 45.594 18.391 1 73.44 582 ASN B CA 1
ATOM 10054 C C . ASN B 1 582 ? -6.723 45.719 18.469 1 73.44 582 ASN B C 1
ATOM 10056 O O . ASN B 1 582 ? -6.148 46.719 18.031 1 73.44 582 ASN B O 1
ATOM 10060 N N . PHE B 1 583 ? -6.207 44.688 19.25 1 73.38 583 PHE B N 1
ATOM 10061 C CA . PHE B 1 583 ? -4.75 44.719 19.344 1 73.38 583 PHE B CA 1
ATOM 10062 C C . PHE B 1 583 ? -4.176 43.344 18.969 1 73.38 583 PHE B C 1
ATOM 10064 O O . PHE B 1 583 ? -4.91 42.375 18.859 1 73.38 583 PHE B O 1
ATOM 10071 N N . ASP B 1 584 ? -2.848 43.469 18.781 1 75.31 584 ASP B N 1
ATOM 10072 C CA . ASP B 1 584 ? -2.1 42.25 18.484 1 75.31 584 ASP B CA 1
ATOM 10073 C C . ASP B 1 584 ? -1.834 41.438 19.75 1 75.31 584 ASP B C 1
ATOM 10075 O O . ASP B 1 584 ? -1.129 41.906 20.641 1 75.31 584 ASP B O 1
ATOM 10079 N N . PRO B 1 585 ? -2.32 40.25 19.75 1 78.12 585 PRO B N 1
ATOM 10080 C CA . PRO B 1 585 ? -2.125 39.438 20.953 1 78.12 585 PRO B CA 1
ATOM 10081 C C . PRO B 1 585 ? -0.662 39.062 21.172 1 78.12 585 PRO B C 1
ATOM 10083 O O . PRO B 1 585 ? -0.285 38.656 22.281 1 78.12 585 PRO B O 1
ATOM 10086 N N . ILE B 1 586 ? 0.1 39.094 20.141 1 77.62 586 ILE B N 1
ATOM 10087 C CA . ILE B 1 586 ? 1.519 38.781 20.266 1 77.62 586 ILE B CA 1
ATOM 10088 C C . ILE B 1 586 ? 2.252 39.938 20.938 1 77.62 586 ILE B C 1
ATOM 10090 O O . ILE B 1 586 ? 3.256 39.719 21.625 1 77.62 586 ILE B O 1
ATOM 10094 N N . SER B 1 587 ? 1.782 41.188 20.766 1 72.44 587 SER B N 1
ATOM 10095 C CA . SER B 1 587 ? 2.371 42.375 21.391 1 72.44 587 SER B CA 1
ATOM 10096 C C . SER B 1 587 ? 1.298 43.281 21.969 1 72.44 587 SER B C 1
ATOM 10098 O O . SER B 1 587 ? 1.093 44.406 21.469 1 72.44 587 SER B O 1
ATOM 10100 N N . PRO B 1 588 ? 0.777 42.812 23 1 71.94 588 PRO B N 1
ATOM 10101 C CA . PRO B 1 588 ? -0.299 43.625 23.562 1 71.94 588 PRO B CA 1
ATOM 10102 C C . PRO B 1 588 ? 0.209 44.906 24.203 1 71.94 588 PRO B C 1
ATOM 10104 O O . PRO B 1 588 ? 1.395 45 24.516 1 71.94 588 PRO B O 1
ATOM 10107 N N . PRO B 1 589 ? -0.584 46.031 24.031 1 61.53 589 PRO B N 1
ATOM 10108 C CA . PRO B 1 589 ? -0.173 47.312 24.641 1 61.53 589 PRO B CA 1
ATOM 10109 C C . PRO B 1 589 ? 0.208 47.156 26.109 1 61.53 589 PRO B C 1
ATOM 10111 O O . PRO B 1 589 ? -0.335 46.312 26.812 1 61.53 589 PRO B O 1
ATOM 10114 N N . GLN B 1 590 ? 1.495 47.812 26.516 1 55.16 590 GLN B N 1
ATOM 10115 C CA . GLN B 1 590 ? 2.064 47.781 27.859 1 55.16 590 GLN B CA 1
ATOM 10116 C C . GLN B 1 590 ? 1.129 48.438 28.859 1 55.16 590 GLN B C 1
ATOM 10118 O O . GLN B 1 590 ? 1.36 48.344 30.078 1 55.16 590 GLN B O 1
ATOM 10123 N N . ASN B 1 591 ? 0.722 49.656 28.469 1 43.22 591 ASN B N 1
ATOM 10124 C CA . ASN B 1 591 ? 0.184 50.562 29.484 1 43.22 591 ASN B CA 1
ATOM 10125 C C . ASN B 1 591 ? -0.61 49.781 30.547 1 43.22 591 ASN B C 1
ATOM 10127 O O . ASN B 1 591 ? -1.271 48.781 30.234 1 43.22 591 ASN B O 1
ATOM 10131 N N . GLY B 1 592 ? -0.205 50.188 31.828 1 39.5 592 GLY B N 1
ATOM 10132 C CA . GLY B 1 592 ? -0.542 50.281 33.219 1 39.5 592 GLY B CA 1
ATOM 10133 C C . GLY B 1 592 ? -2.035 50.406 33.469 1 39.5 592 GLY B C 1
ATOM 10134 O O . GLY B 1 592 ? -2.473 50.5 34.625 1 39.5 592 GLY B O 1
ATOM 10135 N N . SER B 1 593 ? -2.592 51.312 32.719 1 34.38 593 SER B N 1
ATOM 10136 C CA . SER B 1 593 ? -3.865 51.656 33.344 1 34.38 593 SER B CA 1
ATOM 10137 C C . SER B 1 593 ? -4.703 50.406 33.562 1 34.38 593 SER B C 1
ATOM 10139 O O . SER B 1 593 ? -5.91 50.5 33.812 1 34.38 593 SER B O 1
ATOM 10141 N N . LEU B 1 594 ? -4.316 49.469 32.938 1 34.31 594 LEU B N 1
ATOM 10142 C CA . LEU B 1 594 ? -5.176 48.469 33.531 1 34.31 594 LEU B CA 1
ATOM 10143 C C . LEU B 1 594 ? -4.918 48.375 35.031 1 34.31 594 LEU B C 1
ATOM 10145 O O . LEU B 1 594 ? -3.846 48.75 35.531 1 34.31 594 LEU B O 1
ATOM 10149 N N . GLY B 1 595 ? -5.781 47.875 35.938 1 31.33 595 GLY B N 1
ATOM 10150 C CA . GLY B 1 595 ? -5.703 47.812 37.406 1 31.33 595 GLY B CA 1
ATOM 10151 C C . GLY B 1 595 ? -4.301 47.531 37.906 1 31.33 595 GLY B C 1
ATOM 10152 O O . GLY B 1 595 ? -3.557 46.75 37.312 1 31.33 595 GLY B O 1
ATOM 10153 N N . SER B 1 596 ? -3.551 48.625 38.406 1 31.41 596 SER B N 1
ATOM 10154 C CA . SER B 1 596 ? -2.479 48.719 39.406 1 31.41 596 SER B CA 1
ATOM 10155 C C . SER B 1 596 ? -2.412 47.469 40.25 1 31.41 596 SER B C 1
ATOM 10157 O O . SER B 1 596 ? -3.055 47.406 41.312 1 31.41 596 SER B O 1
ATOM 10159 N N . ILE B 1 597 ? -2.967 46.406 39.938 1 31.23 597 ILE B N 1
ATOM 10160 C CA . ILE B 1 597 ? -2.783 45.469 41.062 1 31.23 597 ILE B CA 1
ATOM 10161 C C . ILE B 1 597 ? -1.292 45.25 41.312 1 31.23 597 ILE B C 1
ATOM 10163 O O . ILE B 1 597 ? -0.565 44.812 40.438 1 31.23 597 ILE B O 1
ATOM 10167 N N . VAL B 1 598 ? -0.644 46.125 42.094 1 32.47 598 VAL B N 1
ATOM 10168 C CA . VAL B 1 598 ? 0.568 45.938 42.875 1 32.47 598 VAL B CA 1
ATOM 10169 C C . VAL B 1 598 ? 0.651 44.469 43.344 1 32.47 598 VAL B C 1
ATOM 10171 O O . VAL B 1 598 ? -0.017 44.094 44.312 1 32.47 598 VAL B O 1
ATOM 10174 N N . SER B 1 599 ? 0.228 43.5 42.625 1 33.09 599 SER B N 1
ATOM 10175 C CA . SER B 1 599 ? 0.396 42.219 43.281 1 33.09 599 SER B CA 1
ATOM 10176 C C . SER B 1 599 ? 1.861 41.938 43.594 1 33.09 599 SER B C 1
ATOM 10178 O O . SER B 1 599 ? 2.754 42.375 42.875 1 33.09 599 SER B O 1
ATOM 10180 N N . SER B 1 600 ? 2.148 41.75 44.812 1 31.69 600 SER B N 1
ATOM 10181 C CA . SER B 1 600 ? 3.357 41.219 45.469 1 31.69 600 SER B CA 1
ATOM 10182 C C . SER B 1 600 ? 3.957 40.062 44.656 1 31.69 600 SER B C 1
ATOM 10184 O O . SER B 1 600 ? 3.279 39.062 44.406 1 31.69 600 SER B O 1
ATOM 10186 N N . TYR B 1 601 ? 4.504 40.375 43.656 1 35.53 601 TYR B N 1
ATOM 10187 C CA . TYR B 1 601 ? 5.387 39.375 43.062 1 35.53 601 TYR B CA 1
ATOM 10188 C C . TYR B 1 601 ? 6.473 38.938 44.031 1 35.53 601 TYR B C 1
ATOM 10190 O O . TYR B 1 601 ? 7.086 39.781 44.688 1 35.53 601 TYR B O 1
ATOM 10198 N N . THR B 1 602 ? 6.246 37.875 44.719 1 33.62 602 THR B N 1
ATOM 10199 C CA . THR B 1 602 ? 7.32 37.281 45.5 1 33.62 602 THR B CA 1
ATOM 10200 C C . THR B 1 602 ? 8.172 36.375 44.625 1 33.62 602 THR B C 1
ATOM 10202 O O . THR B 1 602 ? 7.641 35.656 43.75 1 33.62 602 THR B O 1
ATOM 10205 N N . TYR B 1 603 ? 9.172 36.781 44.156 1 35.94 603 TYR B N 1
ATOM 10206 C CA . TYR B 1 603 ? 10.18 35.938 43.531 1 35.94 603 TYR B CA 1
ATOM 10207 C C . TYR B 1 603 ? 10.922 35.125 44.562 1 35.94 603 TYR B C 1
ATOM 10209 O O . TYR B 1 603 ? 11.398 35.625 45.562 1 35.94 603 TYR B O 1
ATOM 10217 N N . ASP B 1 604 ? 10.586 33.938 44.906 1 34.66 604 ASP B N 1
ATOM 10218 C CA . ASP B 1 604 ? 11.406 33.031 45.688 1 34.66 604 ASP B CA 1
ATOM 10219 C C . ASP B 1 604 ? 12.469 32.344 44.844 1 34.66 604 ASP B C 1
ATOM 10221 O O . ASP B 1 604 ? 12.148 31.688 43.875 1 34.66 604 ASP B O 1
ATOM 10225 N N . ALA B 1 605 ? 13.641 32.969 44.875 1 36.19 605 ALA B N 1
ATOM 10226 C CA . ALA B 1 605 ? 14.758 32.188 44.375 1 36.19 605 ALA B CA 1
ATOM 10227 C C . ALA B 1 605 ? 14.812 30.797 45 1 36.19 605 ALA B C 1
ATOM 10229 O O . ALA B 1 605 ? 15.078 30.672 46.188 1 36.19 605 ALA B O 1
ATOM 10230 N N . GLY B 1 606 ? 14.008 30.062 44.938 1 31.67 606 GLY B N 1
ATOM 10231 C CA . GLY B 1 606 ? 13.906 28.766 45.594 1 31.67 606 GLY B CA 1
ATOM 10232 C C . GLY B 1 606 ? 15.172 27.938 45.469 1 31.67 606 GLY B C 1
ATOM 10233 O O . GLY B 1 606 ? 15.57 27.547 44.375 1 31.67 606 GLY B O 1
ATOM 10234 N N . ALA B 1 607 ? 16.312 28.406 46.281 1 28.5 607 ALA B N 1
ATOM 10235 C CA . ALA B 1 607 ? 17.234 27.297 46.562 1 28.5 607 ALA B CA 1
ATOM 10236 C C . ALA B 1 607 ? 16.469 26.047 46.969 1 28.5 607 ALA B C 1
ATOM 10238 O O . ALA B 1 607 ? 15.68 26.062 47.906 1 28.5 607 ALA B O 1
ATOM 10239 N N . VAL B 1 608 ? 16.281 25.312 46.125 1 30.23 608 VAL B N 1
ATOM 10240 C CA . VAL B 1 608 ? 15.961 23.984 46.625 1 30.23 608 VAL B CA 1
ATOM 10241 C C . VAL B 1 608 ? 17.062 23.5 47.562 1 30.23 608 VAL B C 1
ATOM 10243 O O . VAL B 1 608 ? 18.234 23.391 47.188 1 30.23 608 VAL B O 1
ATOM 10246 N N . SER B 1 609 ? 17.312 23.953 48.875 1 23.09 609 SER B N 1
ATOM 10247 C CA . SER B 1 609 ? 18.094 23.125 49.781 1 23.09 609 SER B CA 1
ATOM 10248 C C . SER B 1 609 ? 17.859 21.641 49.5 1 23.09 609 SER B C 1
ATOM 10250 O O . SER B 1 609 ? 16.703 21.188 49.438 1 23.09 609 SER B O 1
ATOM 10252 N N . ALA B 1 610 ? 18.812 21.312 48.812 1 24.22 610 ALA B N 1
ATOM 10253 C CA . ALA B 1 610 ? 18.859 19.844 48.781 1 24.22 610 ALA B CA 1
ATOM 10254 C C . ALA B 1 610 ? 18.719 19.266 50.188 1 24.22 610 ALA B C 1
ATOM 10256 O O . ALA B 1 610 ? 19.578 19.484 51.031 1 24.22 610 ALA B O 1
ATOM 10257 N N . ASN B 1 611 ? 17.75 19.406 51.062 1 20.45 611 ASN B N 1
ATOM 10258 C CA . ASN B 1 611 ? 17.672 18.422 52.125 1 20.45 611 ASN B CA 1
ATOM 10259 C C . ASN B 1 611 ? 18.188 17.062 51.688 1 20.45 611 ASN B C 1
ATOM 10261 O O . ASN B 1 611 ? 17.578 16.422 50.812 1 20.45 611 ASN B O 1
ATOM 10265 N N . SER B 1 612 ? 19.453 17.031 51.625 1 19.72 612 SER B N 1
ATOM 10266 C CA . SER B 1 612 ? 20.203 15.773 51.625 1 19.72 612 SER B CA 1
ATOM 10267 C C . SER B 1 612 ? 19.75 14.852 52.75 1 19.72 612 SER B C 1
ATOM 10269 O O . SER B 1 612 ? 20.016 15.102 53.938 1 19.72 612 SER B O 1
ATOM 10271 N N . THR B 1 613 ? 18.484 14.719 52.969 1 20.44 613 THR B N 1
ATOM 10272 C CA . THR B 1 613 ? 18.125 13.641 53.906 1 20.44 613 THR B CA 1
ATOM 10273 C C . THR B 1 613 ? 18.953 12.391 53.625 1 20.44 613 THR B C 1
ATOM 10275 O O . THR B 1 613 ? 18.828 11.781 52.562 1 20.44 613 THR B O 1
ATOM 10278 N N . THR B 1 614 ? 20.172 12.539 53.969 1 19.06 614 THR B N 1
ATOM 10279 C CA . THR B 1 614 ? 21.062 11.422 54.281 1 19.06 614 THR B CA 1
ATOM 10280 C C . THR B 1 614 ? 20.344 10.375 55.125 1 19.06 614 THR B C 1
ATOM 10282 O O . THR B 1 614 ? 20.031 10.617 56.281 1 19.06 614 THR B O 1
ATOM 10285 N N . SER B 1 615 ? 19.281 9.898 54.688 1 18.19 615 SER B N 1
ATOM 10286 C CA . SER B 1 615 ? 18.641 8.797 55.375 1 18.19 615 SER B CA 1
ATOM 10287 C C . SER B 1 615 ? 19.656 7.75 55.812 1 18.19 615 SER B C 1
ATOM 10289 O O . SER B 1 615 ? 20.234 7.062 54.969 1 18.19 615 SER B O 1
ATOM 10291 N N . SER B 1 616 ? 20.453 8.156 56.75 1 17.38 616 SER B N 1
ATOM 10292 C CA . SER B 1 616 ? 21.359 7.293 57.5 1 17.38 616 SER B CA 1
ATOM 10293 C C . SER B 1 616 ? 20.656 6.039 58 1 17.38 616 SER B C 1
ATOM 10295 O O . SER B 1 616 ? 19.703 6.129 58.781 1 17.38 616 SER B O 1
ATOM 10297 N N . ILE B 1 617 ? 20.484 5.121 57.219 1 18.72 617 ILE B N 1
ATOM 10298 C CA . ILE B 1 617 ? 20 3.842 57.719 1 18.72 617 ILE B CA 1
ATOM 10299 C C . ILE B 1 617 ? 20.906 3.363 58.844 1 18.72 617 ILE B C 1
ATOM 10301 O O . ILE B 1 617 ? 22.094 3.096 58.625 1 18.72 617 ILE B O 1
ATOM 10305 N N . SER B 1 618 ? 20.75 4.066 59.969 1 16.39 618 SER B N 1
ATOM 10306 C CA . SER B 1 618 ? 21.359 3.594 61.188 1 16.39 618 SER B CA 1
ATOM 10307 C C . SER B 1 618 ? 21.281 2.074 61.312 1 16.39 618 SER B C 1
ATOM 10309 O O . SER B 1 618 ? 20.281 1.469 60.938 1 16.39 618 SER B O 1
ATOM 10311 N N . SER B 1 619 ? 22.422 1.35 61.469 1 18.14 619 SER B N 1
ATOM 10312 C CA . SER B 1 619 ? 22.75 -0.063 61.625 1 18.14 619 SER B CA 1
ATOM 10313 C C . SER B 1 619 ? 22.078 -0.671 62.844 1 18.14 619 SER B C 1
ATOM 10315 O O . SER B 1 619 ? 22.016 -1.895 63 1 18.14 619 SER B O 1
ATOM 10317 N N . SER B 1 620 ? 21.75 0.162 63.875 1 15.86 620 SER B N 1
ATOM 10318 C CA . SER B 1 620 ? 22.156 -0.421 65.188 1 15.86 620 SER B CA 1
ATOM 10319 C C . SER B 1 620 ? 21.484 -1.772 65.375 1 15.86 620 SER B C 1
ATOM 10321 O O . SER B 1 620 ? 22.156 -2.764 65.688 1 15.86 620 SER B O 1
ATOM 10323 N N . PRO B 1 621 ? 20.641 -1.875 66.5 1 16.34 621 PRO B N 1
ATOM 10324 C CA . PRO B 1 621 ? 20.875 -2.449 67.812 1 16.34 621 PRO B CA 1
ATOM 10325 C C . PRO B 1 621 ? 20.422 -3.9 67.938 1 16.34 621 PRO B C 1
ATOM 10327 O O . PRO B 1 621 ? 19.719 -4.398 67.062 1 16.34 621 PRO B O 1
ATOM 10330 N N . THR B 1 622 ? 20.359 -4.266 69.25 1 15.09 622 THR B N 1
ATOM 10331 C CA . THR B 1 622 ? 20.359 -5.34 70.25 1 15.09 622 THR B CA 1
ATOM 10332 C C . THR B 1 622 ? 18.984 -6.008 70.312 1 15.09 622 THR B C 1
ATOM 10334 O O . THR B 1 622 ? 18 -5.383 70.75 1 15.09 622 THR B O 1
ATOM 10337 N N . ALA B 1 623 ? 18.578 -6.363 69.188 1 15.88 623 ALA B N 1
ATOM 10338 C CA . ALA B 1 623 ? 17.391 -7.184 69.375 1 15.88 623 ALA B CA 1
ATOM 10339 C C . ALA B 1 623 ? 17.547 -8.078 70.625 1 15.88 623 ALA B C 1
ATOM 10341 O O . ALA B 1 623 ? 18.438 -8.922 70.688 1 15.88 623 ALA B O 1
ATOM 10342 N N . SER B 1 624 ? 17.141 -7.453 71.75 1 15.27 624 SER B N 1
ATOM 10343 C CA . SER B 1 624 ? 16.875 -7.996 73.062 1 15.27 624 SER B CA 1
ATOM 10344 C C . SER B 1 624 ? 16.078 -9.297 73 1 15.27 624 SER B C 1
ATOM 10346 O O . SER B 1 624 ? 15.359 -9.531 72 1 15.27 624 SER B O 1
ATOM 10348 N N . SER B 1 625 ? 16.281 -10.086 74.125 1 15.3 625 SER B N 1
ATOM 10349 C CA . SER B 1 625 ? 16.156 -11.469 74.562 1 15.3 625 SER B CA 1
ATOM 10350 C C . SER B 1 625 ? 14.703 -11.938 74.562 1 15.3 625 SER B C 1
ATOM 10352 O O . SER B 1 625 ? 14.414 -13.031 74.062 1 15.3 625 SER B O 1
ATOM 10354 N N . THR B 1 626 ? 13.789 -11.117 75.25 1 15.03 626 THR B N 1
ATOM 10355 C CA . THR B 1 626 ? 13.297 -11.891 76.375 1 15.03 626 THR B CA 1
ATOM 10356 C C . THR B 1 626 ? 12.32 -12.969 75.938 1 15.03 626 THR B C 1
ATOM 10358 O O . THR B 1 626 ? 11.766 -12.883 74.812 1 15.03 626 THR B O 1
ATOM 10361 N N . THR B 1 627 ? 11.773 -13.594 77 1 14.59 627 THR B N 1
ATOM 10362 C CA . THR B 1 627 ? 11.352 -14.883 77.562 1 14.59 627 THR B CA 1
ATOM 10363 C C . THR B 1 627 ? 9.922 -15.195 77.125 1 14.59 627 THR B C 1
ATOM 10365 O O . THR B 1 627 ? 9.492 -16.344 77.188 1 14.59 627 THR B O 1
ATOM 10368 N N . LEU B 1 628 ? 9.172 -14.203 76.5 1 14.89 628 LEU B N 1
ATOM 10369 C CA . LEU B 1 628 ? 7.977 -14.375 77.312 1 14.89 628 LEU B CA 1
ATOM 10370 C C . LEU B 1 628 ? 7.5 -15.82 77.25 1 14.89 628 LEU B C 1
ATOM 10372 O O . LEU B 1 628 ? 7.637 -16.5 76.25 1 14.89 628 LEU B O 1
ATOM 10376 N N . PRO B 1 629 ? 6.762 -16.031 78.375 1 15.19 629 PRO B N 1
ATOM 10377 C CA . PRO B 1 629 ? 6.488 -17.281 79.062 1 15.19 629 PRO B CA 1
ATOM 10378 C C . PRO B 1 629 ? 5.648 -18.266 78.25 1 15.19 629 PRO B C 1
ATOM 10380 O O . PRO B 1 629 ? 5.18 -17.922 77.188 1 15.19 629 PRO B O 1
ATOM 10383 N N . ASN B 1 630 ? 4.789 -18.688 79.062 1 14.39 630 ASN B N 1
ATOM 10384 C CA . ASN B 1 630 ? 4.273 -19.984 79.5 1 14.39 630 ASN B CA 1
ATOM 10385 C C . ASN B 1 630 ? 3.203 -20.516 78.562 1 14.39 630 ASN B C 1
ATOM 10387 O O . ASN B 1 630 ? 2.555 -19.75 77.812 1 14.39 630 ASN B O 1
ATOM 10391 N N . ALA B 1 631 ? 3.25 -21.781 78.438 1 15.19 631 ALA B N 1
ATOM 10392 C CA . ALA B 1 631 ? 2.555 -22.906 77.812 1 15.19 631 ALA B CA 1
ATOM 10393 C C . ALA B 1 631 ? 1.05 -22.812 78.062 1 15.19 631 ALA B C 1
ATOM 10395 O O . ALA B 1 631 ? 0.28 -23.609 77.5 1 15.19 631 ALA B O 1
ATOM 10396 N N . THR B 1 632 ? 0.511 -21.688 78.875 1 14.23 632 THR B N 1
ATOM 10397 C CA . THR B 1 632 ? -0.301 -22.469 79.812 1 14.23 632 THR B CA 1
ATOM 10398 C C . THR B 1 632 ? -1.3 -23.344 79.062 1 14.23 632 THR B C 1
ATOM 10400 O O . THR B 1 632 ? -1.604 -23.078 77.875 1 14.23 632 THR B O 1
ATOM 10403 N N . THR B 1 633 ? -2.35 -23.609 79.875 1 14.58 633 THR B N 1
ATOM 10404 C CA . THR B 1 633 ? -3.029 -24.766 80.438 1 14.58 633 THR B CA 1
ATOM 10405 C C . THR B 1 633 ? -4.152 -25.234 79.5 1 14.58 633 THR B C 1
ATOM 10407 O O . THR B 1 633 ? -4.215 -26.406 79.125 1 14.58 633 THR B O 1
ATOM 10410 N N . ASN B 1 634 ? -5.414 -24.891 79.938 1 14.32 634 ASN B N 1
ATOM 10411 C CA . ASN B 1 634 ? -6.312 -25.875 80.562 1 14.32 634 ASN B CA 1
ATOM 10412 C C . ASN B 1 634 ? -7.262 -26.469 79.5 1 14.32 634 ASN B C 1
ATOM 10414 O O . ASN B 1 634 ? -7.336 -25.984 78.375 1 14.32 634 ASN B O 1
ATOM 10418 N N . GLY B 1 635 ? -8.602 -26.375 79.938 1 14.62 635 GLY B N 1
ATOM 10419 C CA . GLY B 1 635 ? -9.57 -27.359 80.375 1 14.62 635 GLY B CA 1
ATOM 10420 C C . GLY B 1 635 ? -10.516 -27.812 79.25 1 14.62 635 GLY B C 1
ATOM 10421 O O . GLY B 1 635 ? -10.492 -27.266 78.188 1 14.62 635 GLY B O 1
ATOM 10422 N N . THR B 1 636 ? -11.742 -28.031 79.688 1 14.74 636 THR B N 1
ATOM 10423 C CA . THR B 1 636 ? -12.688 -29.141 79.812 1 14.74 636 THR B CA 1
ATOM 10424 C C . THR B 1 636 ? -13.648 -29.125 78.625 1 14.74 636 THR B C 1
ATOM 10426 O O . THR B 1 636 ? -13.672 -30.078 77.812 1 14.74 636 THR B O 1
ATOM 10429 N N . ASN B 1 637 ? -14.992 -29.156 78.938 1 13.98 637 ASN B N 1
ATOM 10430 C CA . ASN B 1 637 ? -16.016 -30.203 78.938 1 13.98 637 ASN B CA 1
ATOM 10431 C C . ASN B 1 637 ? -17.016 -29.969 77.812 1 13.98 637 ASN B C 1
ATOM 10433 O O . ASN B 1 637 ? -17.297 -30.875 77 1 13.98 637 ASN B O 1
ATOM 10437 N N . THR B 1 638 ? -17.953 -28.891 77.938 1 14.41 638 THR B N 1
ATOM 10438 C CA . THR B 1 638 ? -19.312 -29.297 78.25 1 14.41 638 THR B CA 1
ATOM 10439 C C . THR B 1 638 ? -20.125 -29.578 77 1 14.41 638 THR B C 1
ATOM 10441 O O . THR B 1 638 ? -19.812 -29.047 75.938 1 14.41 638 THR B O 1
ATOM 10444 N N . THR B 1 639 ? -21.547 -29.75 77.188 1 14.49 639 THR B N 1
ATOM 10445 C CA . THR B 1 639 ? -22.641 -30.703 77.062 1 14.49 639 THR B CA 1
ATOM 10446 C C . THR B 1 639 ? -23.484 -30.359 75.812 1 14.49 639 THR B C 1
ATOM 10448 O O . THR B 1 639 ? -23.781 -31.219 75 1 14.49 639 THR B O 1
ATOM 10451 N N . SER B 1 640 ? -24.438 -29.266 75.938 1 13.97 640 SER B N 1
ATOM 10452 C CA . SER B 1 640 ? -25.844 -29.656 76 1 13.97 640 SER B CA 1
ATOM 10453 C C . SER B 1 640 ? -26.5 -29.766 74.625 1 13.97 640 SER B C 1
ATOM 10455 O O . SER B 1 640 ? -25.969 -29.234 73.688 1 13.97 640 SER B O 1
ATOM 10457 N N . THR B 1 641 ? -27.922 -29.438 74.625 1 14.73 641 THR B N 1
ATOM 10458 C CA . THR B 1 641 ? -29.219 -30.078 74.5 1 14.73 641 THR B CA 1
ATOM 10459 C C . THR B 1 641 ? -29.797 -29.75 73.125 1 14.73 641 THR B C 1
ATOM 10461 O O . THR B 1 641 ? -29.406 -28.781 72.5 1 14.73 641 THR B O 1
ATOM 10464 N N . ILE B 1 642 ? -31 -30.328 72.875 1 14.94 642 ILE B N 1
ATOM 10465 C CA . ILE B 1 642 ? -31.797 -31.031 71.875 1 14.94 642 ILE B CA 1
ATOM 10466 C C . ILE B 1 642 ? -32.5 -30 70.938 1 14.94 642 ILE B C 1
ATOM 10468 O O . ILE B 1 642 ? -32.438 -30.109 69.75 1 14.94 642 ILE B O 1
ATOM 10472 N N . PRO B 1 643 ? -33.406 -28.953 71.5 1 14.16 643 PRO B N 1
ATOM 10473 C CA . PRO B 1 643 ? -34.812 -29.328 71.312 1 14.16 643 PRO B CA 1
ATOM 10474 C C . PRO B 1 643 ? -35.406 -28.922 70 1 14.16 643 PRO B C 1
ATOM 10476 O O . PRO B 1 643 ? -34.781 -28.188 69.25 1 14.16 643 PRO B O 1
ATOM 10479 N N . SER B 1 644 ? -36.625 -28.172 70.125 1 14.05 644 SER B N 1
ATOM 10480 C CA . SER B 1 644 ? -38.031 -28.422 69.938 1 14.05 644 SER B CA 1
ATOM 10481 C C . SER B 1 644 ? -38.562 -27.797 68.688 1 14.05 644 SER B C 1
ATOM 10483 O O . SER B 1 644 ? -39.188 -28.469 67.812 1 14.05 644 SER B O 1
ATOM 10485 N N . GLU B 1 645 ? -39.625 -26.906 68.812 1 14.21 645 GLU B N 1
ATOM 10486 C CA . GLU B 1 645 ? -41.031 -27.062 68.562 1 14.21 645 GLU B CA 1
ATOM 10487 C C . GLU B 1 645 ? -41.406 -26.422 67.188 1 14.21 645 GLU B C 1
ATOM 10489 O O . GLU B 1 645 ? -42 -27.062 66.312 1 14.21 645 GLU B O 1
ATOM 10494 N N . GLU B 1 646 ? -42.281 -25.234 67.25 1 14.46 646 GLU B N 1
ATOM 10495 C CA . GLU B 1 646 ? -43.719 -25.188 67.062 1 14.46 646 GLU B CA 1
ATOM 10496 C C . GLU B 1 646 ? -44.125 -24.703 65.688 1 14.46 646 GLU B C 1
ATOM 10498 O O . GLU B 1 646 ? -43.281 -24.203 64.938 1 14.46 646 GLU B O 1
ATOM 10503 N N . SER B 1 647 ? -45.031 -23.656 65.625 1 14.44 647 SER B N 1
ATOM 10504 C CA . SER B 1 647 ? -46.469 -23.578 65.312 1 14.44 647 SER B CA 1
ATOM 10505 C C . SER B 1 647 ? -46.688 -23.078 63.906 1 14.44 647 SER B C 1
ATOM 10507 O O . SER B 1 647 ? -47.344 -23.719 63.125 1 14.44 647 SER B O 1
ATOM 10509 N N . GLY B 1 648 ? -47.469 -21.891 63.75 1 14.77 648 GLY B N 1
ATOM 10510 C CA . GLY B 1 648 ? -48.844 -21.672 63.344 1 14.77 648 GLY B CA 1
ATOM 10511 C C . GLY B 1 648 ? -48.969 -21.297 61.875 1 14.77 648 GLY B C 1
ATOM 10512 O O . GLY B 1 648 ? -48 -20.859 61.25 1 14.77 648 GLY B O 1
ATOM 10513 N N . LYS B 1 649 ? -50.219 -21.531 61.312 1 14.95 649 LYS B N 1
ATOM 10514 C CA . LYS B 1 649 ? -51.125 -21.906 60.219 1 14.95 649 LYS B CA 1
ATOM 10515 C C . LYS B 1 649 ? -51.281 -20.734 59.25 1 14.95 649 LYS B C 1
ATOM 10517 O O . LYS B 1 649 ? -51.438 -20.953 58.031 1 14.95 649 LYS B O 1
ATOM 10522 N N . ASP B 1 650 ? -51.625 -19.5 59.719 1 14.44 650 ASP B N 1
ATOM 10523 C CA . ASP B 1 650 ? -52.969 -19.047 59.312 1 14.44 650 ASP B CA 1
ATOM 10524 C C . ASP B 1 650 ? -52.969 -18.672 57.844 1 14.44 650 ASP B C 1
ATOM 10526 O O . ASP B 1 650 ? -51.969 -18.766 57.156 1 14.44 650 ASP B O 1
ATOM 10530 N N . ASN B 1 651 ? -53.5 -17.438 57.688 1 14.62 651 ASN B N 1
ATOM 10531 C CA . ASN B 1 651 ? -54.781 -16.984 57.156 1 14.62 651 ASN B CA 1
ATOM 10532 C C . ASN B 1 651 ? -54.688 -16.703 55.656 1 14.62 651 ASN B C 1
ATOM 10534 O O . ASN B 1 651 ? -55.5 -17.203 54.875 1 14.62 651 ASN B O 1
ATOM 10538 N N . THR B 1 652 ? -54.781 -15.414 55.375 1 16.06 652 THR B N 1
ATOM 10539 C CA . THR B 1 652 ? -56 -14.844 54.781 1 16.06 652 THR B CA 1
ATOM 10540 C C . THR B 1 652 ? -55.969 -15 53.281 1 16.06 652 THR B C 1
ATOM 10542 O O . THR B 1 652 ? -54.938 -15.219 52.656 1 16.06 652 THR B O 1
ATOM 10545 N N . THR B 1 653 ? -56.812 -14.078 52.625 1 15.2 653 THR B N 1
ATOM 10546 C CA . THR B 1 653 ? -58 -14.016 51.781 1 15.2 653 THR B CA 1
ATOM 10547 C C . THR B 1 653 ? -57.594 -13.898 50.312 1 15.2 653 THR B C 1
ATOM 10549 O O . THR B 1 653 ? -58.375 -14.258 49.406 1 15.2 653 THR B O 1
ATOM 10552 N N . ALA B 1 654 ? -56.625 -12.953 50.031 1 14.66 654 ALA B N 1
ATOM 10553 C CA . ALA B 1 654 ? -56.938 -12.078 48.906 1 14.66 654 ALA B CA 1
ATOM 10554 C C . ALA B 1 654 ? -56.969 -12.852 47.594 1 14.66 654 ALA B C 1
ATOM 10556 O O . ALA B 1 654 ? -55.906 -13.281 47.094 1 14.66 654 ALA B O 1
ATOM 10557 N N . PHE B 1 655 ? -57.938 -13.828 47.219 1 14.03 655 PHE B N 1
ATOM 10558 C CA . PHE B 1 655 ? -58.344 -14.836 46.25 1 14.03 655 PHE B CA 1
ATOM 10559 C C . PHE B 1 655 ? -58.5 -14.227 44.844 1 14.03 655 PHE B C 1
ATOM 10561 O O . PHE B 1 655 ? -58.938 -14.898 43.906 1 14.03 655 PHE B O 1
ATOM 10568 N N . ALA B 1 656 ? -58.656 -12.906 44.688 1 14.43 656 ALA B N 1
ATOM 10569 C CA . ALA B 1 656 ? -59.625 -12.594 43.656 1 14.43 656 ALA B CA 1
ATOM 10570 C C . ALA B 1 656 ? -59.438 -13.547 42.469 1 14.43 656 ALA B C 1
ATOM 10572 O O . ALA B 1 656 ? -58.344 -14.07 42.219 1 14.43 656 ALA B O 1
ATOM 10573 N N . SER B 1 657 ? -60.438 -13.602 41.219 1 14.78 657 SER B N 1
ATOM 10574 C CA . SER B 1 657 ? -61.625 -14.156 40.562 1 14.78 657 SER B CA 1
ATOM 10575 C C . SER B 1 657 ? -61.25 -14.906 39.312 1 14.78 657 SER B C 1
ATOM 10577 O O . SER B 1 657 ? -60.188 -14.711 38.75 1 14.78 657 SER B O 1
ATOM 10579 N N . PHE B 1 658 ? -62.344 -15.312 38.312 1 14.84 658 PHE B N 1
ATOM 10580 C CA . PHE B 1 658 ? -63.312 -16.25 37.719 1 14.84 658 PHE B CA 1
ATOM 10581 C C . PHE B 1 658 ? -63.125 -16.391 36.219 1 14.84 658 PHE B C 1
ATOM 10583 O O . PHE B 1 658 ? -63.594 -17.344 35.625 1 14.84 658 PHE B O 1
ATOM 10590 N N . LEU B 1 659 ? -62.688 -15.414 35.344 1 14.51 659 LEU B N 1
ATOM 10591 C CA . LEU B 1 659 ? -63.406 -15.414 34.062 1 14.51 659 LEU B CA 1
ATOM 10592 C C . LEU B 1 659 ? -63.125 -16.688 33.281 1 14.51 659 LEU B C 1
ATOM 10594 O O . LEU B 1 659 ? -62.031 -17.266 33.375 1 14.51 659 LEU B O 1
ATOM 10598 N N . GLY B 1 660 ? -64.188 -17.156 32.156 1 14.98 660 GLY B N 1
ATOM 10599 C CA . GLY B 1 660 ? -65.188 -17.953 31.516 1 14.98 660 GLY B CA 1
ATOM 10600 C C . GLY B 1 660 ? -64.688 -18.75 30.344 1 14.98 660 GLY B C 1
ATOM 10601 O O . GLY B 1 660 ? -63.594 -18.5 29.844 1 14.98 660 GLY B O 1
ATOM 10602 N N . ALA B 1 661 ? -65.75 -19.406 29.234 1 15.06 661 ALA B N 1
ATOM 10603 C CA . ALA B 1 661 ? -66.5 -20.516 28.641 1 15.06 661 ALA B CA 1
ATOM 10604 C C . ALA B 1 661 ? -66.125 -20.688 27.172 1 15.06 661 ALA B C 1
ATOM 10606 O O . ALA B 1 661 ? -66.375 -21.75 26.594 1 15.06 661 ALA B O 1
ATOM 10607 N N . LEU B 1 662 ? -66 -19.828 26.141 1 15.9 662 LEU B N 1
ATOM 10608 C CA . LEU B 1 662 ? -66.75 -20.141 24.938 1 15.9 662 LEU B CA 1
ATOM 10609 C C . LEU B 1 662 ? -66.125 -21.312 24.188 1 15.9 662 LEU B C 1
ATOM 10611 O O . LEU B 1 662 ? -64.938 -21.25 23.812 1 15.9 662 LEU B O 1
ATOM 10615 N N . ALA B 1 663 ? -66.812 -22.625 24.062 1 16.84 663 ALA B N 1
ATOM 10616 C CA . ALA B 1 663 ? -66.875 -24.031 23.656 1 16.84 663 ALA B CA 1
ATOM 10617 C C . ALA B 1 663 ? -66.688 -24.172 22.156 1 16.84 663 ALA B C 1
ATOM 10619 O O . ALA B 1 663 ? -65.875 -25.047 21.703 1 16.84 663 ALA B O 1
ATOM 10620 N N . SER B 1 664 ? -67.75 -23.828 21.203 1 16.09 664 SER B N 1
ATOM 10621 C CA . SER B 1 664 ? -68.562 -24.75 20.391 1 16.09 664 SER B CA 1
ATOM 10622 C C . SER B 1 664 ? -67.875 -25 19.047 1 16.09 664 SER B C 1
ATOM 10624 O O . SER B 1 664 ? -67.688 -26.156 18.641 1 16.09 664 SER B O 1
ATOM 10626 N N . SER B 1 665 ? -68.375 -24.312 17.938 1 16.19 665 SER B N 1
ATOM 10627 C CA . SER B 1 665 ? -69.062 -24.766 16.734 1 16.19 665 SER B CA 1
ATOM 10628 C C . SER B 1 665 ? -68.125 -25.25 15.672 1 16.19 665 SER B C 1
ATOM 10630 O O . SER B 1 665 ? -66.938 -24.906 15.695 1 16.19 665 SER B O 1
ATOM 10632 N N . LEU B 1 666 ? -68.625 -25.359 14.289 1 17.7 666 LEU B N 1
ATOM 10633 C CA . LEU B 1 666 ? -69 -26.297 13.242 1 17.7 666 LEU B CA 1
ATOM 10634 C C . LEU B 1 666 ? -67.938 -26.391 12.164 1 17.7 666 LEU B C 1
ATOM 10636 O O . LEU B 1 666 ? -67.5 -27.484 11.82 1 17.7 666 LEU B O 1
ATOM 10640 N N . HIS B 1 667 ? -68.125 -25.609 10.93 1 17.45 667 HIS B N 1
ATOM 10641 C CA . HIS B 1 667 ? -68.438 -26.062 9.578 1 17.45 667 HIS B CA 1
ATOM 10642 C C . HIS B 1 667 ? -67.125 -26.344 8.789 1 17.45 667 HIS B C 1
ATOM 10644 O O . HIS B 1 667 ? -66.062 -25.828 9.117 1 17.45 667 HIS B O 1
ATOM 10650 N N . ARG B 1 668 ? -67.25 -26.828 7.316 1 19.25 668 ARG B N 1
ATOM 10651 C CA . ARG B 1 668 ? -67 -27.766 6.238 1 19.25 668 ARG B CA 1
ATOM 10652 C C . ARG B 1 668 ? -65.75 -27.312 5.414 1 19.25 668 ARG B C 1
ATOM 10654 O O . ARG B 1 668 ? -64.812 -28.062 5.219 1 19.25 668 ARG B O 1
ATOM 10661 N N . PRO B 1 669 ? -66.062 -26.672 4.086 1 18.66 669 PRO B N 1
ATOM 10662 C CA . PRO B 1 669 ? -65.688 -27.156 2.754 1 18.66 669 PRO B CA 1
ATOM 10663 C C . PRO B 1 669 ? -64.375 -26.594 2.277 1 18.66 669 PRO B C 1
ATOM 10665 O O . PRO B 1 669 ? -63.562 -27.312 1.679 1 18.66 669 PRO B O 1
ATOM 10668 N N . VAL B 1 670 ? -64.312 -25.156 2.098 1 19.31 670 VAL B N 1
ATOM 10669 C CA . VAL B 1 670 ? -63.969 -24.438 0.87 1 19.31 670 VAL B CA 1
ATOM 10670 C C . VAL B 1 670 ? -62.469 -24.469 0.649 1 19.31 670 VAL B C 1
ATOM 10672 O O . VAL B 1 670 ? -61.688 -24.125 1.549 1 19.31 670 VAL B O 1
ATOM 10675 N N . VAL B 1 671 ? -61.844 -24.812 -0.722 1 20.39 671 VAL B N 1
ATOM 10676 C CA . VAL B 1 671 ? -61.094 -25.484 -1.796 1 20.39 671 VAL B CA 1
ATOM 10677 C C . VAL B 1 671 ? -59.781 -24.75 -2.061 1 20.39 671 VAL B C 1
ATOM 10679 O O . VAL B 1 671 ? -58.719 -25.359 -2.033 1 20.39 671 VAL B O 1
ATOM 10682 N N . LEU B 1 672 ? -59.656 -24.109 -3.312 1 19.03 672 LEU B N 1
ATOM 10683 C CA . LEU B 1 672 ? -58.938 -24.141 -4.586 1 19.03 672 LEU B CA 1
ATOM 10684 C C . LEU B 1 672 ? -57.844 -23.078 -4.633 1 19.03 672 LEU B C 1
ATOM 10686 O O . LEU B 1 672 ? -56.719 -23.359 -5.09 1 19.03 672 LEU B O 1
ATOM 10690 N N . ILE B 1 673 ? -58.281 -21.75 -4.484 1 19.31 673 ILE B N 1
ATOM 10691 C CA . ILE B 1 673 ? -57.906 -20.672 -5.395 1 19.31 673 ILE B CA 1
ATOM 10692 C C . ILE B 1 673 ? -56.531 -20.125 -5.008 1 19.31 673 ILE B C 1
ATOM 10694 O O . ILE B 1 673 ? -55.719 -19.766 -5.875 1 19.31 673 ILE B O 1
ATOM 10698 N N . VAL B 1 674 ? -56.281 -19.938 -3.682 1 20.56 674 VAL B N 1
ATOM 10699 C CA . VAL B 1 674 ? -55.5 -18.719 -3.52 1 20.56 674 VAL B CA 1
ATOM 10700 C C . VAL B 1 674 ? -54.031 -19.016 -3.832 1 20.56 674 VAL B C 1
ATOM 10702 O O . VAL B 1 674 ? -53.125 -18.234 -3.473 1 20.56 674 VAL B O 1
ATOM 10705 N N . LEU B 1 675 ? -53.688 -20.328 -4.238 1 21.59 675 LEU B N 1
ATOM 10706 C CA . LEU B 1 675 ? -52.344 -20.688 -4.691 1 21.59 675 LEU B CA 1
ATOM 10707 C C . LEU B 1 675 ? -51.938 -19.844 -5.895 1 21.59 675 LEU B C 1
ATOM 10709 O O . LEU B 1 675 ? -50.812 -19.969 -6.379 1 21.59 675 LEU B O 1
ATOM 10713 N N . ALA B 1 676 ? -52.906 -19.469 -6.816 1 20.47 676 ALA B N 1
ATOM 10714 C CA . ALA B 1 676 ? -52.656 -19.047 -8.188 1 20.47 676 ALA B CA 1
ATOM 10715 C C . ALA B 1 676 ? -51.812 -17.781 -8.227 1 20.47 676 ALA B C 1
ATOM 10717 O O . ALA B 1 676 ? -50.875 -17.656 -9.039 1 20.47 676 ALA B O 1
ATOM 10718 N N . SER B 1 677 ? -52.406 -16.547 -7.832 1 19.48 677 SER B N 1
ATOM 10719 C CA . SER B 1 677 ? -52.219 -15.32 -8.602 1 19.48 677 SER B CA 1
ATOM 10720 C C . SER B 1 677 ? -50.844 -14.719 -8.328 1 19.48 677 SER B C 1
ATOM 10722 O O . SER B 1 677 ? -50.469 -13.727 -8.953 1 19.48 677 SER B O 1
ATOM 10724 N N . VAL B 1 678 ? -50.219 -14.766 -7.188 1 23.33 678 VAL B N 1
ATOM 10725 C CA . VAL B 1 678 ? -49.281 -13.664 -7.023 1 23.33 678 VAL B CA 1
ATOM 10726 C C . VAL B 1 678 ? -48.125 -13.828 -8.008 1 23.33 678 VAL B C 1
ATOM 10728 O O . VAL B 1 678 ? -46.969 -13.586 -7.664 1 23.33 678 VAL B O 1
ATOM 10731 N N . PHE B 1 679 ? -48.312 -14.438 -9.289 1 21.81 679 PHE B N 1
ATOM 10732 C CA . PHE B 1 679 ? -47.719 -14.719 -10.586 1 21.81 679 PHE B CA 1
ATOM 10733 C C . PHE B 1 679 ? -47.188 -13.438 -11.234 1 21.81 679 PHE B C 1
ATOM 10735 O O . PHE B 1 679 ? -46.125 -13.438 -11.859 1 21.81 679 PHE B O 1
ATOM 10742 N N . LEU B 1 680 ? -48.188 -12.477 -11.625 1 20.48 680 LEU B N 1
ATOM 10743 C CA . LEU B 1 680 ? -48.25 -11.578 -12.773 1 20.48 680 LEU B CA 1
ATOM 10744 C C . LEU B 1 680 ? -47.312 -10.383 -12.562 1 20.48 680 LEU B C 1
ATOM 10746 O O . LEU B 1 680 ? -46.969 -9.695 -13.523 1 20.48 680 LEU B O 1
ATOM 10750 N N . CYS B 1 681 ? -47.188 -9.797 -11.383 1 20.08 681 CYS B N 1
ATOM 10751 C CA . CYS B 1 681 ? -46.844 -8.391 -11.531 1 20.08 681 CYS B CA 1
ATOM 10752 C C . CYS B 1 681 ? -45.531 -8.227 -12.234 1 20.08 681 CYS B C 1
ATOM 10754 O O . CYS B 1 681 ? -45.281 -7.203 -12.875 1 20.08 681 CYS B O 1
ATOM 10756 N N . LEU B 1 682 ? -44.438 -8.688 -11.703 1 23.03 682 LEU B N 1
ATOM 10757 C CA . LEU B 1 682 ? -43.219 -7.957 -12.094 1 23.03 682 LEU B CA 1
ATOM 10758 C C . LEU B 1 682 ? -42.844 -8.258 -13.547 1 23.03 682 LEU B C 1
ATOM 10760 O O . LEU B 1 682 ? -42.219 -9.273 -13.828 1 23.03 682 LEU B O 1
ATOM 10764 N N . GLY B 1 683 ? -43.781 -8.336 -14.445 1 20.97 683 GLY B N 1
ATOM 10765 C CA . GLY B 1 683 ? -43.75 -8.438 -15.891 1 20.97 683 GLY B CA 1
ATOM 10766 C C . GLY B 1 683 ? -42.875 -7.398 -16.547 1 20.97 683 GLY B C 1
ATOM 10767 O O . GLY B 1 683 ? -42.094 -7.719 -17.453 1 20.97 683 GLY B O 1
ATOM 10768 N N . LEU B 1 684 ? -43.375 -6.168 -16.641 1 22.67 684 LEU B N 1
ATOM 10769 C CA . LEU B 1 684 ? -43.344 -5.219 -17.75 1 22.67 684 LEU B CA 1
ATOM 10770 C C . LEU B 1 684 ? -41.969 -4.562 -17.859 1 22.67 684 LEU B C 1
ATOM 10772 O O . LEU B 1 684 ? -41.688 -3.859 -18.828 1 22.67 684 LEU B O 1
ATOM 10776 N N . SER B 1 685 ? -41.281 -4.34 -16.781 1 22.09 685 SER B N 1
ATOM 10777 C CA . SER B 1 685 ? -40.188 -3.424 -17.109 1 22.09 685 SER B CA 1
ATOM 10778 C C . SER B 1 685 ? -39.219 -4.051 -18.094 1 22.09 685 SER B C 1
ATOM 10780 O O . SER B 1 685 ? -38.094 -3.557 -18.266 1 22.09 685 SER B O 1
ATOM 10782 N N . VAL B 1 686 ? -39.594 -5.195 -18.547 1 22.47 686 VAL B N 1
ATOM 10783 C CA . VAL B 1 686 ? -38.688 -5.684 -19.578 1 22.47 686 VAL B CA 1
ATOM 10784 C C . VAL B 1 686 ? -38.625 -4.688 -20.734 1 22.47 686 VAL B C 1
ATOM 10786 O O . VAL B 1 686 ? -37.594 -4.523 -21.375 1 22.47 686 VAL B O 1
ATOM 10789 N N . ILE B 1 687 ? -39.719 -4.168 -21.031 1 22.81 687 ILE B N 1
ATOM 10790 C CA . ILE B 1 687 ? -39.875 -3.773 -22.422 1 22.81 687 ILE B CA 1
ATOM 10791 C C . ILE B 1 687 ? -39.062 -2.506 -22.703 1 22.81 687 ILE B C 1
ATOM 10793 O O . ILE B 1 687 ? -38.562 -2.318 -23.812 1 22.81 687 ILE B O 1
ATOM 10797 N N . LEU B 1 688 ? -38.812 -1.6 -21.766 1 21.44 688 LEU B N 1
ATOM 10798 C CA . LEU B 1 688 ? -37.875 -0.682 -22.406 1 21.44 688 LEU B CA 1
ATOM 10799 C C . LEU B 1 688 ? -36.562 -1.392 -22.766 1 21.44 688 LEU B C 1
ATOM 10801 O O . LEU B 1 688 ? -36.031 -1.204 -23.859 1 21.44 688 LEU B O 1
ATOM 10805 N N . TYR B 1 689 ? -35.406 -1.914 -22.109 1 24.12 689 TYR B N 1
ATOM 10806 C CA . TYR B 1 689 ? -34.375 -1.113 -22.75 1 24.12 689 TYR B CA 1
ATOM 10807 C C . TYR B 1 689 ? -34.406 -1.3 -24.266 1 24.12 689 TYR B C 1
ATOM 10809 O O . TYR B 1 689 ? -34.188 -0.348 -25.031 1 24.12 689 TYR B O 1
ATOM 10817 N N . VAL B 1 690 ? -34.719 -2.6 -24.531 1 22.23 690 VAL B N 1
ATOM 10818 C CA . VAL B 1 690 ? -34.406 -2.615 -25.953 1 22.23 690 VAL B CA 1
ATOM 10819 C C . VAL B 1 690 ? -35.438 -1.761 -26.719 1 22.23 690 VAL B C 1
ATOM 10821 O O . VAL B 1 690 ? -35.062 -1.052 -27.656 1 22.23 690 VAL B O 1
ATOM 10824 N N . LEU B 1 691 ? -36.75 -2.156 -26.375 1 20.72 691 LEU B N 1
ATOM 10825 C CA . LEU B 1 691 ? -37.531 -1.601 -27.484 1 20.72 691 LEU B CA 1
ATOM 10826 C C . LEU B 1 691 ? -37.562 -0.078 -27.406 1 20.72 691 LEU B C 1
ATOM 10828 O O . LEU B 1 691 ? -37.812 0.59 -28.422 1 20.72 691 LEU B O 1
ATOM 10832 N N . PHE B 1 692 ? -37.688 0.477 -26.234 1 20.19 692 PHE B N 1
ATOM 10833 C CA . PHE B 1 692 ? -38.344 1.751 -26.531 1 20.19 692 PHE B CA 1
ATOM 10834 C C . PHE B 1 692 ? -37.375 2.682 -27.266 1 20.19 692 PHE B C 1
ATOM 10836 O O . PHE B 1 692 ? -37.812 3.543 -28.031 1 20.19 692 PHE B O 1
ATOM 10843 N N . ARG B 1 693 ? -36.281 3.172 -26.812 1 20.38 693 ARG B N 1
ATOM 10844 C CA . ARG B 1 693 ? -36.344 4.535 -27.328 1 20.38 693 ARG B CA 1
ATOM 10845 C C . ARG B 1 693 ? -36.188 4.559 -28.844 1 20.38 693 ARG B C 1
ATOM 10847 O O . ARG B 1 693 ? -35.094 4.309 -29.375 1 20.38 693 ARG B O 1
ATOM 10854 N N . LYS B 1 694 ? -37 3.857 -29.609 1 19.64 694 LYS B N 1
ATOM 10855 C CA . LYS B 1 694 ? -37.188 3.898 -31.062 1 19.64 694 LYS B CA 1
ATOM 10856 C C . LYS B 1 694 ? -37.188 5.336 -31.578 1 19.64 694 LYS B C 1
ATOM 10858 O O . LYS B 1 694 ? -36.938 5.574 -32.75 1 19.64 694 LYS B O 1
ATOM 10863 N N . ARG B 1 695 ? -37.875 6.105 -30.859 1 17.83 695 ARG B N 1
ATOM 10864 C CA . ARG B 1 695 ? -38.531 7.109 -31.703 1 17.83 695 ARG B CA 1
ATOM 10865 C C . ARG B 1 695 ? -37.5 8.047 -32.312 1 17.83 695 ARG B C 1
ATOM 10867 O O . ARG B 1 695 ? -37.625 8.453 -33.469 1 17.83 695 ARG B O 1
ATOM 10874 N N . LYS B 1 696 ? -36.812 8.844 -31.641 1 20.27 696 LYS B N 1
ATOM 10875 C CA . LYS B 1 696 ? -37.094 10.141 -32.25 1 20.27 696 LYS B CA 1
ATOM 10876 C C . LYS B 1 696 ? -36.406 10.266 -33.594 1 20.27 696 LYS B C 1
ATOM 10878 O O . LYS B 1 696 ? -35.375 10.953 -33.719 1 20.27 696 LYS B O 1
ATOM 10883 N N . SER B 1 697 ? -36.219 9.281 -34.469 1 17.55 697 SER B N 1
ATOM 10884 C CA . SER B 1 697 ? -35.312 9.883 -35.438 1 17.55 697 SER B CA 1
ATOM 10885 C C . SER B 1 697 ? -35.938 11.078 -36.125 1 17.55 697 SER B C 1
ATOM 10887 O O . SER B 1 697 ? -36.5 10.953 -37.219 1 17.55 697 SER B O 1
ATOM 10889 N N . PRO B 1 698 ? -36.688 11.953 -35.375 1 18.47 698 PRO B N 1
ATOM 10890 C CA . PRO B 1 698 ? -37.344 12.828 -36.375 1 18.47 698 PRO B CA 1
ATOM 10891 C C . PRO B 1 698 ? -36.375 13.398 -37.406 1 18.47 698 PRO B C 1
ATOM 10893 O O . PRO B 1 698 ? -35.156 13.508 -37.125 1 18.47 698 PRO B O 1
ATOM 10896 N N . PRO B 1 699 ? -36.688 13.305 -38.625 1 19.75 699 PRO B N 1
ATOM 10897 C CA . PRO B 1 699 ? -36 13.781 -39.812 1 19.75 699 PRO B CA 1
ATOM 10898 C C . PRO B 1 699 ? -35.5 15.219 -39.656 1 19.75 699 PRO B C 1
ATOM 10900 O O . PRO B 1 699 ? -36.031 15.984 -38.875 1 19.75 699 PRO B O 1
ATOM 10903 N N . PRO B 1 700 ? -34.188 15.328 -39.531 1 18.47 700 PRO B N 1
ATOM 10904 C CA . PRO B 1 700 ? -33.719 16.719 -39.594 1 18.47 700 PRO B CA 1
ATOM 10905 C C . PRO B 1 700 ? -34.625 17.578 -40.469 1 18.47 700 PRO B C 1
ATOM 10907 O O . PRO B 1 700 ? -35.062 17.141 -41.531 1 18.47 700 PRO B O 1
ATOM 10910 N N . VAL B 1 701 ? -35.594 18.359 -39.938 1 17.95 701 VAL B N 1
ATOM 10911 C CA . VAL B 1 701 ? -36.438 19.391 -40.5 1 17.95 701 VAL B CA 1
ATOM 10912 C C . VAL B 1 701 ? -35.688 20.188 -41.562 1 17.95 701 VAL B C 1
ATOM 10914 O O . VAL B 1 701 ? -34.625 20.75 -41.281 1 17.95 701 VAL B O 1
ATOM 10917 N N . THR B 1 702 ? -35.844 19.703 -42.875 1 17.44 702 THR B N 1
ATOM 10918 C CA . THR B 1 702 ? -35.531 20.406 -44.125 1 17.44 702 THR B CA 1
ATOM 10919 C C . THR B 1 702 ? -36 21.859 -44.062 1 17.44 702 THR B C 1
ATOM 10921 O O . THR B 1 702 ? -37 22.172 -43.406 1 17.44 702 THR B O 1
ATOM 10924 N N . GLU B 1 703 ? -35.125 22.891 -44.062 1 17.19 703 GLU B N 1
ATOM 10925 C CA . GLU B 1 703 ? -35.344 24.281 -44.438 1 17.19 703 GLU B CA 1
ATOM 10926 C C . GLU B 1 703 ? -36.344 24.391 -45.562 1 17.19 703 GLU B C 1
ATOM 10928 O O . GLU B 1 703 ? -36.844 25.484 -45.875 1 17.19 703 GLU B O 1
ATOM 10933 N N . GLU B 1 704 ? -37.25 23.406 -46.156 1 18.09 704 GLU B N 1
ATOM 10934 C CA . GLU B 1 704 ? -37.656 24.016 -47.406 1 18.09 704 GLU B CA 1
ATOM 10935 C C . GLU B 1 704 ? -38.562 25.219 -47.188 1 18.09 704 GLU B C 1
ATOM 10937 O O . GLU B 1 704 ? -38.844 25.984 -48.094 1 18.09 704 GLU B O 1
ATOM 10942 N N . SER B 1 705 ? -39.156 25.5 -46.031 1 16.03 705 SER B N 1
ATOM 10943 C CA . SER B 1 705 ? -40.344 26.281 -46.344 1 16.03 705 SER B CA 1
ATOM 10944 C C . SER B 1 705 ? -39.969 27.625 -46.938 1 16.03 705 SER B C 1
ATOM 10946 O O . SER B 1 705 ? -40.781 28.266 -47.625 1 16.03 705 SER B O 1
ATOM 10948 N N . THR B 1 706 ? -39.094 28.484 -46.531 1 16.45 706 THR B N 1
ATOM 10949 C CA . THR B 1 706 ? -39.75 29.781 -46.594 1 16.45 706 THR B CA 1
ATOM 10950 C C . THR B 1 706 ? -39.875 30.234 -48.062 1 16.45 706 THR B C 1
ATOM 10952 O O . THR B 1 706 ? -40.312 31.359 -48.344 1 16.45 706 THR B O 1
ATOM 10955 N N . ASN B 1 707 ? -39.594 29.531 -49.281 1 16.05 707 ASN B N 1
ATOM 10956 C CA . ASN B 1 707 ? -39.844 30.391 -50.406 1 16.05 707 ASN B CA 1
ATOM 10957 C C . ASN B 1 707 ? -41.344 30.688 -50.562 1 16.05 707 ASN B C 1
ATOM 10959 O O . ASN B 1 707 ? -42 30.156 -51.469 1 16.05 707 ASN B O 1
ATOM 10963 N N . LEU B 1 708 ? -42.312 30.812 -49.75 1 15.34 708 LEU B N 1
ATOM 10964 C CA . LEU B 1 708 ? -43.562 31.25 -50.375 1 15.34 708 LEU B CA 1
ATOM 10965 C C . LEU B 1 708 ? -43.375 32.594 -51.062 1 15.34 708 LEU B C 1
ATOM 10967 O O . LEU B 1 708 ? -44.219 33 -51.875 1 15.34 708 LEU B O 1
ATOM 10971 N N . LEU B 1 709 ? -42.688 33.562 -50.844 1 15.38 709 LEU B N 1
ATOM 10972 C CA . LEU B 1 709 ? -43.344 34.781 -51.344 1 15.38 709 LEU B CA 1
ATOM 10973 C C . LEU B 1 709 ? -43.375 34.75 -52.875 1 15.38 709 LEU B C 1
ATOM 10975 O O . LEU B 1 709 ? -44.406 35.031 -53.5 1 15.38 709 LEU B O 1
ATOM 10979 N N . ARG B 1 710 ? -42.812 35.281 -54 1 17.7 710 ARG B N 1
ATOM 10980 C CA . ARG B 1 710 ? -43.5 36.281 -54.844 1 17.7 710 ARG B CA 1
ATOM 10981 C C . ARG B 1 710 ? -44.406 35.594 -55.875 1 17.7 710 ARG B C 1
ATOM 10983 O O . ARG B 1 710 ? -45.531 36.031 -56.125 1 17.7 710 ARG B O 1
ATOM 10990 N N . GLU B 1 711 ? -44.094 34.531 -56.844 1 17.39 711 GLU B N 1
ATOM 10991 C CA . GLU B 1 711 ? -44.594 34.906 -58.156 1 17.39 711 GLU B CA 1
ATOM 10992 C C . GLU B 1 711 ? -46.094 34.75 -58.281 1 17.39 711 GLU B C 1
ATOM 10994 O O . GLU B 1 711 ? -46.625 33.656 -58.094 1 17.39 711 GLU B O 1
ATOM 10999 N N . SER B 1 712 ? -47.219 35.469 -57.969 1 16.12 712 SER B N 1
ATOM 11000 C CA . SER B 1 712 ? -48.312 35.5 -58.938 1 16.12 712 SER B CA 1
ATOM 11001 C C . SER B 1 712 ? -47.875 36.031 -60.281 1 16.12 712 SER B C 1
ATOM 11003 O O . SER B 1 712 ? -48.625 35.969 -61.25 1 16.12 712 SER B O 1
ATOM 11005 N N . GLU B 1 713 ? -46.719 36.062 -61.031 1 16.98 713 GLU B N 1
ATOM 11006 C CA . GLU B 1 713 ? -47.125 36.5 -62.344 1 16.98 713 GLU B CA 1
ATOM 11007 C C . GLU B 1 713 ? -48.094 35.469 -62.969 1 16.98 713 GLU B C 1
ATOM 11009 O O . GLU B 1 713 ? -47.938 34.25 -62.781 1 16.98 713 GLU B O 1
ATOM 11014 N N . VAL B 1 714 ? -48.656 36.469 -63.281 1 15.89 714 VAL B N 1
ATOM 11015 C CA . VAL B 1 714 ? -48.938 37.312 -64.438 1 15.89 714 VAL B CA 1
ATOM 11016 C C . VAL B 1 714 ? -47.719 37.312 -65.375 1 15.89 714 VAL B C 1
ATOM 11018 O O . VAL B 1 714 ? -46.594 37.281 -64.938 1 15.89 714 VAL B O 1
#